Protein AF-A0A0V1M5A8-F1 (afdb_monomer_lite)

pLDDT: mean 71.48, std 22.56, range [19.28, 96.56]

Secondary structure (DSSP, 8-state):
----------------HHHHTTTTT--SS--SS----THHHHHHHHHHHHHHHHHHHHHHHHHHHHHHHHHHHHHH-S---------------HHHHHHHHHHHHHHHHHHHHHHTT-S-------SSHHHHHHHHHHHHHHHHHHHHHHHHHHHHHHHHHHHHHHHHHHHHHHHHHHHHHHHHHHHHHHHHHHHHHHHHHHHHHHHHHHHHHHHHHHHHHHHHHHHHHHHHHHHHHHHHHHHHHHHHHHHHHHHHHHHHHHHHHHHHHHHHHHHHHHHTTS------S--HHHHHHHHHHHHHHHHHHHHHHHHHHHHHHHHHHHHHHHHHHHHHHHHHHHHHHHHHHHHHHHHHHHHHHHHHHHHHHHHHHHHHHHHHHHHHHHHHHHHHHHHHHHHHHHHHHHHHHHHHHHHHHHHHHHHHHHHHHHHHHHHHHHHHHHHHHHHHHHHHHHHHHHHHHHHHHHHHTTS-----------------------------------HHHHHHHHHHHHHHHHHHHHHHHHHHHHHHHHHHHHHHHHHHHHHHHHHHHHHHHHHHHHHHHHHHHHHHHHHHHHTT----GGGGGGTHHHHGGGGGSTTSS-------------------------------------------------------------------------------------SS----PPPPPP-EEEE--SS--B-TTT--B--SSS--EEEETTT--EE-GGGGGGS-SSSSPP------S---TTT--SEEEEEEEEEE-TT-GGG-EEEEEEEEETTEEEEEEEEE-TTS-EEEEEEEEEEEEETTSSS-EEEE--GGG-TTS-HHHHTTEEEEEEEEEEEE-TT---S----S---PPEEEEEEEEE-SSHHHHHHHHHHHHHHHHHHHHHT------EEEEEEEETTT-GGGGGEEEEEE-SSSEEEEEETTEEEEEETTTTEEEEETT---EEEEEEETTTTEEEEEETTTTEEEEEEGGGTTT--PPPEEPTT-TTEEEEEEEES-SSS-S-SPEEEEEEETTEEEEEEE-SSTT-EEEEEEEE-SS---EEEEETTEEEEEETTEEEEEETTT--EEES--TT-TTTTHHHHTTPPEEEEEEEETTEEEEEESSEEEEEETTSSEEEEEEEE-SS--SEEEEETTEEEEE-SS-EEEEETTT--EEEEE--EEEEESSTTSSEEEEEETTEEEEEEEEESS-SS-SS----SHHHHS--SS--PPPP--EEE---HHHHTT--

Sequence (1274 aa):
LPFIGFTYTHNSKLSDSSSLAALLTKPADLAKNGVVSFTDMVTVEAYERRIERLENEKTELERKLKEATRLLQAQFHGSNTLERNVHDKSPLTEVDVATIAQLKDENQILRRRLMERESPSTSRKESNAAAVSEELEQKCRDLQKKHRQLLSERNQLQEQFGDALERIKESKYQLKEAIKHRDMARQEFAEISVKVGELQSEKQKLLRLNRERDDECRTLQQKLDVIKTEVIKLEKWKREHELSAQQIQEECERERRLREEYERDLMSLKAEMETASITAVVNSSDQDEHLSSSVVKKQNDLDRSIQLTEEALELERTRHARQVSMLESQLQETKAQVQLLQTNLDDLLLQHKQERSVLISEHEEALAELQAAVERERESRLEVQNQLQTENEMLKDRLDEVQMHDEEREKQLSLAQQRCKFASDLESRLLELSQWVSDEKEVRDYLQTLAAKLTEDLERLKLDAEQQHQQQQVNNVSGSVGGSTTPRSRINYGLLSSTLASGEKGWGSRRSHKLAKMEILDLQRNLQSEIRAKQEVTEELTKFRSTYFACKQQLEAAEARIGELTREVHTRDCQLEEAQRQLGVRVLPDYAKSLDQLVQFSSILNLFKDDEAVSSGGSDSMNSNKTSNNNNSSTNNSRDQQIDCSTAVEFCDSLQQQQQQYPQQQQQQQQQHLQQSSRREMMMVSPPNYENARAMSRIRARAPQHRFNISVFAQPTKCHHCTSLMVGLTRQGLVCQDCQFACHPSCLPKAQPSCPAPQEPRRPLGIDPSRGLGTTYQGLVRVPKPGGLKKGWTSQLLVVCDLKLFLFDCATDRNGKPTDIAPHASLVLDMRDEDFTVSSVREPDVIHASRKELCCIFRVSASQLHQPLAGAGAGGGGGSGGGGEPARSVLLLMAESQHEKQKWVIALNELLRFLRKRKLAQKKAFIVRELVDQTALPLVKGALCAAVVDKDRLLLGTDDGLYCVELDRETVFRLGDGRRVDQIDFIADEHLIIVMTGKERQIKLIPTAALDGRDVKWIKVDNTKGCHTFCAGSAGAGGLGGGPFYFCVAVKKTVVVFEINRTPARHKKLRELAMPGFPQFIAIFQGKLCVGYPSGFRMWNLQDNSQQALLNLEDNSLQFVSLASYDACFLVQVTDVEYLLVFHKLGFYVDQYGKRSRPLELMFPSVPTHFAYSVPYLSVFSENHVCVFNVNTGEWVQTLNLKKAKPLLKSGVLTLCTVGDKACLVLLSDILADEEVMNVPSLDAIRQSKQGQIRKRRKYTLLVLTDEDRSRKS

InterPro domains:
  IPR001180 Citron homology (CNH) domain [PF00780] (951-1209)
  IPR001180 Citron homology (CNH) domain [PS50219] (940-1215)
  IPR001180 Citron homology (CNH) domain [SM00036] (941-1230)
  IPR001849 Pleckstrin homology domain [SM00233] (775-915)
  IPR002219 Protein kinase C-like, phorbol ester/diacylglycerol-binding domain [PF00130] (706-756)
  IPR002219 Protein kinase C-like, phorbol ester/diacylglycerol-binding domain [PS00479] (706-755)
  IPR002219 Protein kinase C-like, phorbol ester/diacylglycerol-binding domain [PS50081] (705-755)
  IPR002219 Protein kinase C-like, phorbol ester/diacylglycerol-binding domain [SM00109] (706-755)
  IPR011993 PH-like domain superfamily [G3DSA:2.30.29.30] (776-913)
  IPR014930 Myotonic dystrophy protein kinase, coiled coil [PF08826] (522-580)
  IPR031597 KELK-motif containing domain [PF15796] (140-216)
  IPR046349 C1-like domain superfamily [SSF57889] (703-758)
  IPR050839 Rho-associated Serine/Threonine Kinase [PTHR22988] (1-1216)
  IPR057529 MRCK/ROCK kinase, PH domain [PF25346] (768-913)
  IPR060769 EIF3B-like, beta-propeller domain superfamily [SSF69322] (945-1203)

Foldseek 3Di:
DDDDDDDDDDDDDDDCPVPPVVPPPDDDDDPDDDDDDPVVVVVVVVVVVVVVVVVVVVVVVVVVVVVVVVVVVVVPPPDDDDDDDDDDDDDDDVVVVVVVVVVVVVVVVVVVVVVVVPDDDDDDDDDDVPVVVVVVVVVVVVVVVVVVVVVVVVVVVVVVVVVVVVVVVVVVVVVVVVVVVVVVVVVVVVVVVVVVVVVVVVVVVVVVVVVVVVVVVVVVVVVVVVVVVVVVVVVVVVVVVVVVVVVVVVVVVVVVVVVVVVVVVVVVVVVVVVVVVVVPPPDDDDDDDDCPVVCVVVVVVVVVVVVVVVVVVVVVVVVVVVVVVVVVVVVVVVVVVVVVVVVVVVVVVVVVVVVVVVVVVVVVVVVVVVVVVVVVVVVVVVVVVVVVVVVVVVVVVVVVVVVVVVVVVVVVVVVVVVVVVVVVVVVVVVVVVVVVVVVVVVVVVVVVVVVVVVVVVVVVVVVVVVVVVPPDDDDDDDDDDDDDDDDDDDDDDDDDDDDDDDDDDDPVVVVVVVVVVVVVVVVVVVVVVVVVVVVVVVVVVVVVVVVVVVVVVVVVVVVVVVVVVVVVVVVVVVVVVVVVVVVPDPDDDPPPVVVVVVVVVVPPPPPPPDDDDDDDYDDDDDDDDDDDDDDDDDDDDDDDDDDDDDDDDDDDDDDDDDDDDDDDDDDDDDDDDDDDDDDDDDDDDDDDDDDDDPDDDDDDDDADFFDKDQFFDQAFDAQQQFQATQFFPGSSWIARPQQRRTHHPVCVVVDDGGPPDDPDPRDDADADLVQLFHWNDKDKKWFADDVGPVNPTFIWIWTCGSQKIFTWGFDADPVRHGDGTGNFGQDMDHNLAPQWAKAQDDCVRHVRDDPQQSLQKIKTKGAQAPDFDQPPDDDDDDDDDDDGDGQIDITMIGDPHSVVSVVVRVVSVVVSVSCVVSPDPQLDWWHKHFQDWCQQPVQLVFFQFKDDQAQQWIWTFGCQAIKIAGSVVLAIEGQPPRFGWNYWDADNVLQWIWTQGHPQRWIWIDGVVVVVVANTDIQTDPPQGQFDDKEKDFLADDPPPDGWIWMWTFHFQKIWIWTQDPDPNRIDTDDIHGHPARFQDWYADNQKIWTWHWLFIKIARNPPRDIATLADCVAPVSVVSVVPTWGFADKDCLDPQKIWTDTQTWIAITGSNNYGPDPDIQRDSAGFPHWAADPQWIWGDHQQWIWIAGNNVSDGRDIHRFHRWDQNDNRSQWIWGARPNIITIIGTDTPPDPDDRHDRPDPVVVVVPPDDDSDDPNHRDYDPCDVVNNVVVD

Radius of gyration: 58.36 Å; chains: 1; bounding box: 152×115×241 Å

Organism: NCBI:txid268474

Structure (mmCIF, N/CA/C/O backbone):
data_AF-A0A0V1M5A8-F1
#
_entry.id   AF-A0A0V1M5A8-F1
#
loop_
_atom_site.group_PDB
_atom_site.id
_atom_site.type_symbol
_atom_site.label_atom_id
_atom_site.label_alt_id
_atom_site.label_comp_id
_atom_site.label_asym_id
_atom_site.label_entity_id
_atom_site.label_seq_id
_atom_site.pdbx_PDB_ins_code
_atom_site.Cartn_x
_atom_site.Cartn_y
_atom_site.Cartn_z
_atom_site.occupancy
_atom_site.B_iso_or_equiv
_atom_site.auth_seq_id
_atom_site.auth_comp_id
_atom_site.auth_asym_id
_atom_site.auth_atom_id
_atom_site.pdbx_PDB_model_num
ATOM 1 N N . LEU A 1 1 ? 39.075 26.118 29.963 1.00 46.56 1 LEU A N 1
ATOM 2 C CA . LEU A 1 1 ? 40.334 26.776 30.391 1.00 46.56 1 LEU A CA 1
ATOM 3 C C . LEU A 1 1 ? 41.028 25.848 31.382 1.00 46.56 1 LEU A C 1
ATOM 5 O O . LEU A 1 1 ? 40.275 25.187 32.096 1.00 46.56 1 LEU A O 1
ATOM 9 N N . PRO A 1 2 ? 42.374 25.757 31.453 1.00 44.47 2 PRO A N 1
ATOM 10 C CA . PRO A 1 2 ? 43.431 26.449 30.668 1.00 44.47 2 PRO A CA 1
ATOM 11 C C . PRO A 1 2 ? 43.508 25.958 29.192 1.00 44.47 2 PRO A C 1
ATOM 13 O O . PRO A 1 2 ? 42.493 25.470 28.699 1.00 44.47 2 PRO A O 1
ATOM 16 N N . PHE A 1 3 ? 44.633 26.013 28.455 1.00 36.00 3 PHE A N 1
ATOM 17 C CA . PHE A 1 3 ? 45.368 27.201 27.953 1.00 36.00 3 PHE A CA 1
ATOM 18 C C . PHE A 1 3 ? 46.312 26.844 26.768 1.00 36.00 3 PHE A C 1
ATOM 20 O O . PHE A 1 3 ? 46.783 25.720 26.694 1.00 36.00 3 PHE A O 1
ATOM 27 N N . ILE A 1 4 ? 46.626 27.862 25.945 1.00 42.72 4 ILE A N 1
ATOM 28 C CA . ILE A 1 4 ? 47.898 28.159 25.226 1.00 42.72 4 ILE A CA 1
ATOM 29 C C . ILE A 1 4 ? 48.495 27.137 24.225 1.00 42.72 4 ILE A C 1
ATOM 31 O O . ILE A 1 4 ? 48.767 25.987 24.541 1.00 42.72 4 ILE A O 1
ATOM 35 N N . GLY A 1 5 ? 48.832 27.646 23.027 1.00 28.55 5 GLY A N 1
ATOM 36 C CA . GLY A 1 5 ? 49.591 26.940 21.982 1.00 28.55 5 GLY A CA 1
ATOM 37 C C . GLY A 1 5 ? 49.785 27.762 20.695 1.00 28.55 5 GLY A C 1
ATOM 38 O O . GLY A 1 5 ? 49.446 27.291 19.616 1.00 28.55 5 GLY A O 1
ATOM 39 N N . PHE A 1 6 ? 50.254 29.013 20.795 1.00 50.25 6 PHE A N 1
ATOM 40 C CA . PHE A 1 6 ? 50.480 29.892 19.631 1.00 50.25 6 PHE A CA 1
ATOM 41 C C . PHE A 1 6 ? 51.714 29.489 18.806 1.00 50.25 6 PHE A C 1
ATOM 43 O O . PHE A 1 6 ? 52.768 29.207 19.368 1.00 50.25 6 PHE A O 1
ATOM 50 N N . THR A 1 7 ? 51.632 29.657 17.485 1.00 37.72 7 THR A N 1
ATOM 51 C CA . THR A 1 7 ? 52.743 30.166 16.654 1.00 37.72 7 THR A CA 1
ATOM 52 C C . THR A 1 7 ? 52.198 31.150 15.608 1.00 37.72 7 THR A C 1
ATOM 54 O O . THR A 1 7 ? 50.986 31.316 15.476 1.00 37.72 7 THR A O 1
ATOM 57 N N . TYR A 1 8 ? 53.091 31.907 14.972 1.00 38.53 8 TYR A N 1
ATOM 58 C CA . TYR A 1 8 ? 52.836 33.239 14.407 1.00 38.53 8 TYR A CA 1
ATOM 59 C C . TYR A 1 8 ? 53.317 33.346 12.950 1.00 38.53 8 TYR A C 1
ATOM 61 O O . TYR A 1 8 ? 54.156 32.545 12.549 1.00 38.53 8 TYR A O 1
ATOM 69 N N . THR A 1 9 ? 52.826 34.365 12.224 1.00 41.66 9 THR A N 1
ATOM 70 C CA . THR A 1 9 ? 53.320 35.037 10.983 1.00 41.66 9 THR A CA 1
ATOM 71 C C . THR A 1 9 ? 52.219 35.192 9.920 1.00 41.66 9 THR A C 1
ATOM 73 O O . THR A 1 9 ? 51.332 34.354 9.831 1.00 41.66 9 THR A O 1
ATOM 76 N N . HIS A 1 10 ? 52.210 36.211 9.050 1.00 28.64 10 HIS A N 1
ATOM 77 C CA . HIS A 1 10 ? 52.656 37.618 9.146 1.00 28.64 10 HIS A CA 1
ATOM 78 C C . HIS A 1 10 ? 51.947 38.395 8.004 1.00 28.64 10 HIS A C 1
ATOM 80 O O . HIS A 1 10 ? 51.653 37.798 6.974 1.00 28.64 10 HIS A O 1
ATOM 86 N N . ASN A 1 11 ? 51.698 39.705 8.137 1.00 31.25 11 ASN A N 1
ATOM 87 C CA . ASN A 1 11 ? 51.024 40.552 7.124 1.00 31.25 11 ASN A CA 1
ATOM 88 C C . ASN A 1 11 ? 49.606 40.112 6.668 1.00 31.25 11 ASN A C 1
ATOM 90 O O . ASN A 1 11 ? 49.397 39.752 5.513 1.00 31.25 11 ASN A O 1
ATOM 94 N N . SER A 1 12 ? 48.592 40.304 7.518 1.00 38.12 12 SER A N 1
ATOM 95 C CA . SER A 1 12 ? 47.211 40.546 7.057 1.00 38.12 12 SER A CA 1
ATOM 96 C C . SER A 1 12 ? 46.605 41.734 7.814 1.00 38.12 12 SER A C 1
ATOM 98 O O . SER A 1 12 ? 47.009 42.011 8.941 1.00 38.12 12 SER A O 1
ATOM 100 N N . LYS A 1 13 ? 45.687 42.475 7.178 1.00 48.31 13 LYS A N 1
ATOM 101 C CA . LYS A 1 13 ? 45.116 43.745 7.679 1.00 48.31 13 LYS A CA 1
ATOM 102 C C . LYS A 1 13 ? 43.580 43.725 7.804 1.00 48.31 13 LYS A C 1
ATOM 104 O O . LYS A 1 13 ? 42.949 44.771 7.696 1.00 48.31 13 LYS A O 1
ATOM 109 N N . LEU A 1 14 ? 42.971 42.549 7.970 1.00 39.81 14 LEU A N 1
ATOM 110 C CA . LEU A 1 14 ? 41.512 42.363 7.927 1.00 39.81 14 LEU A CA 1
ATOM 111 C C . LEU A 1 14 ? 41.007 41.442 9.054 1.00 39.81 14 LEU A C 1
ATOM 113 O O . LEU A 1 14 ? 40.571 40.323 8.796 1.00 39.81 14 LEU A O 1
ATOM 117 N N . SER A 1 15 ? 41.073 41.894 10.313 1.00 47.56 15 SER A N 1
ATOM 118 C CA . SER A 1 15 ? 40.605 41.096 11.462 1.00 47.56 15 SER A CA 1
ATOM 119 C C . SER A 1 15 ? 40.157 41.917 12.687 1.00 47.56 15 SER A C 1
ATOM 121 O O . SER A 1 15 ? 40.557 41.596 13.800 1.00 47.56 15 SER A O 1
ATOM 123 N N . ASP A 1 16 ? 39.327 42.954 12.500 1.00 42.50 16 ASP A N 1
ATOM 124 C CA . ASP A 1 16 ? 38.805 43.796 13.607 1.00 42.50 16 ASP A CA 1
ATOM 125 C C . ASP A 1 16 ? 37.297 44.143 13.525 1.00 42.50 16 ASP A C 1
ATOM 127 O O . ASP A 1 16 ? 36.755 44.830 14.394 1.00 42.50 16 ASP A O 1
ATOM 131 N N . SER A 1 17 ? 36.561 43.641 12.525 1.00 41.31 17 SER A N 1
ATOM 132 C CA . SER A 1 17 ? 35.122 43.934 12.360 1.00 41.31 17 SER A CA 1
ATOM 133 C C . SER A 1 17 ? 34.234 43.387 13.489 1.00 41.31 17 SER A C 1
ATOM 135 O O . SER A 1 17 ? 33.166 43.937 13.755 1.00 41.31 17 SER A O 1
ATOM 137 N N . SER A 1 18 ? 34.678 42.341 14.191 1.00 43.75 18 SER A N 1
ATOM 138 C CA . SER A 1 18 ? 33.974 41.742 15.334 1.00 43.75 18 SER A CA 1
ATOM 139 C C . SER A 1 18 ? 34.061 42.568 16.624 1.00 43.75 18 SER A C 1
ATOM 141 O O . SER A 1 18 ? 33.239 42.373 17.517 1.00 43.75 18 SER A O 1
ATOM 143 N N . SER A 1 19 ? 35.016 43.498 16.724 1.00 44.59 19 SER A N 1
ATOM 144 C CA . SER A 1 19 ? 35.204 44.354 17.903 1.00 44.59 19 SER A CA 1
ATOM 145 C C . SER A 1 19 ? 34.137 45.456 17.984 1.00 44.59 19 SER A C 1
ATOM 147 O O . SER A 1 19 ? 33.519 45.686 19.024 1.00 44.59 19 SER A O 1
ATOM 149 N N . LEU A 1 20 ? 33.849 46.104 16.851 1.00 39.81 20 LEU A N 1
ATOM 150 C CA . LEU A 1 20 ? 33.087 47.358 16.812 1.00 39.81 20 LEU A CA 1
ATOM 151 C C . LEU A 1 20 ? 31.566 47.158 16.993 1.00 39.81 20 LEU A C 1
ATOM 153 O O . LEU A 1 20 ? 30.892 47.986 17.605 1.00 39.81 20 LEU A O 1
ATOM 157 N N . ALA A 1 21 ? 31.022 46.017 16.553 1.00 44.19 21 ALA A N 1
ATOM 158 C CA . ALA A 1 21 ? 29.605 45.672 16.734 1.00 44.19 21 ALA A CA 1
ATOM 159 C C . ALA A 1 21 ? 29.206 45.420 18.207 1.00 44.19 21 ALA A C 1
ATOM 161 O O . ALA A 1 21 ? 28.035 45.570 18.571 1.00 44.19 21 ALA A O 1
ATOM 162 N N . ALA A 1 22 ? 30.168 45.062 19.066 1.00 45.97 22 ALA A N 1
ATOM 163 C CA . ALA A 1 22 ? 29.926 44.767 20.478 1.00 45.97 22 ALA A CA 1
ATOM 164 C C . ALA A 1 22 ? 29.677 46.024 21.338 1.00 45.97 22 ALA A C 1
ATOM 166 O O . ALA A 1 22 ? 29.067 45.919 22.401 1.00 45.97 22 ALA A O 1
ATOM 167 N N . LEU A 1 23 ? 30.121 47.203 20.882 1.00 43.41 23 LEU A N 1
ATOM 168 C CA . LEU A 1 23 ? 29.975 48.474 21.605 1.00 43.41 23 LEU A CA 1
ATOM 169 C C . LEU A 1 23 ? 28.666 49.215 21.286 1.00 43.41 23 LEU A C 1
ATOM 171 O O . LEU A 1 23 ? 28.136 49.916 22.142 1.00 43.41 23 LEU A O 1
ATOM 175 N N . LEU A 1 24 ? 28.112 49.044 20.081 1.00 47.56 24 LEU A N 1
ATOM 176 C CA . LEU A 1 24 ? 26.948 49.814 19.610 1.00 47.56 24 LEU A CA 1
ATOM 177 C C . LEU A 1 24 ? 25.581 49.251 20.046 1.00 47.56 24 LEU A C 1
ATOM 179 O O . LEU A 1 24 ? 24.554 49.878 19.801 1.00 47.56 24 LEU A O 1
ATOM 183 N N . THR A 1 25 ? 25.535 48.076 20.681 1.00 43.53 25 THR A N 1
ATOM 184 C CA . THR A 1 25 ? 24.291 47.307 20.897 1.00 43.53 25 THR A CA 1
ATOM 185 C C . THR A 1 25 ? 23.780 47.280 22.348 1.00 43.53 25 THR A C 1
ATOM 187 O O . THR A 1 25 ? 22.934 46.450 22.679 1.00 43.53 25 THR A O 1
ATOM 190 N N . LYS A 1 26 ? 24.242 48.192 23.225 1.00 42.25 26 LYS A N 1
ATOM 191 C CA . LYS A 1 26 ? 23.765 48.299 24.625 1.00 42.25 26 LYS A CA 1
ATOM 192 C C . LYS A 1 26 ? 23.599 49.733 25.168 1.00 42.25 26 LYS A C 1
ATOM 194 O O . LYS A 1 26 ? 24.454 50.210 25.914 1.00 42.25 26 LYS A O 1
ATOM 199 N N . PRO A 1 27 ? 22.462 50.398 24.910 1.00 40.81 27 PRO A N 1
ATOM 200 C CA . PRO A 1 27 ? 21.934 51.430 25.798 1.00 40.81 27 PRO A CA 1
ATOM 201 C C . PRO A 1 27 ? 21.128 50.812 26.963 1.00 40.81 27 PRO A C 1
ATOM 203 O O . PRO A 1 27 ? 20.557 49.735 26.822 1.00 40.81 27 PRO A O 1
ATOM 206 N N . ALA A 1 28 ? 21.043 51.536 28.086 1.00 41.81 28 ALA A N 1
ATOM 207 C CA . ALA A 1 28 ? 20.118 51.298 29.208 1.00 41.81 28 ALA A CA 1
ATOM 208 C C . ALA A 1 28 ? 20.173 49.922 29.924 1.00 41.81 28 ALA A C 1
ATOM 210 O O . ALA A 1 28 ? 19.206 49.170 29.903 1.00 41.81 28 ALA A O 1
ATOM 211 N N . ASP A 1 29 ? 21.279 49.639 30.629 1.00 41.22 29 ASP A N 1
ATOM 212 C CA . ASP A 1 29 ? 21.231 49.389 32.091 1.00 41.22 29 ASP A CA 1
ATOM 213 C C . ASP A 1 29 ? 22.636 49.155 32.682 1.00 41.22 29 ASP A C 1
ATOM 215 O O . ASP A 1 29 ? 23.122 48.027 32.722 1.00 41.22 29 ASP A O 1
ATOM 219 N N . LEU A 1 30 ? 23.300 50.236 33.131 1.00 37.06 30 LEU A N 1
ATOM 220 C CA . LEU A 1 30 ? 24.394 50.231 34.134 1.00 37.06 30 LEU A CA 1
ATOM 221 C C . LEU A 1 30 ? 24.864 51.659 34.505 1.00 37.06 30 LEU A C 1
ATOM 223 O O . LEU A 1 30 ? 26.052 51.959 34.593 1.00 37.06 30 LEU A O 1
ATOM 227 N N . ALA A 1 31 ? 23.926 52.578 34.758 1.00 41.22 31 ALA A N 1
ATOM 228 C CA . ALA A 1 31 ? 24.237 53.944 35.200 1.00 41.22 31 ALA A CA 1
ATOM 229 C C . ALA A 1 31 ? 24.607 54.014 36.704 1.00 41.22 31 ALA A C 1
ATOM 231 O O . ALA A 1 31 ? 23.937 54.689 37.487 1.00 41.22 31 ALA A O 1
ATOM 232 N N . LYS A 1 32 ? 25.650 53.277 37.116 1.00 44.59 32 LYS A N 1
ATOM 233 C CA . LYS A 1 32 ? 26.328 53.333 38.430 1.00 44.59 32 LYS A CA 1
ATOM 234 C C . LYS A 1 32 ? 27.679 52.610 38.346 1.00 44.59 32 LYS A C 1
ATOM 236 O O . LYS A 1 32 ? 27.776 51.585 37.685 1.00 44.59 32 LYS A O 1
ATOM 241 N N . ASN A 1 33 ? 28.680 53.127 39.065 1.00 36.25 33 ASN A N 1
ATOM 242 C CA . ASN A 1 33 ? 30.082 52.670 39.086 1.00 36.25 33 ASN A CA 1
ATOM 243 C C . ASN A 1 33 ? 30.812 52.836 37.737 1.00 36.25 33 ASN A C 1
ATOM 245 O O . ASN A 1 33 ? 31.055 51.872 37.018 1.00 36.25 33 ASN A O 1
ATOM 249 N N . GLY A 1 34 ? 31.185 54.074 37.404 1.00 51.12 34 GLY A N 1
ATOM 250 C CA . GLY A 1 34 ? 31.940 54.372 36.186 1.00 51.12 34 GLY A CA 1
ATOM 251 C C . GLY A 1 34 ? 33.453 54.179 36.334 1.00 51.12 34 GLY A C 1
ATOM 252 O O . GLY A 1 34 ? 34.075 54.819 37.177 1.00 51.12 34 GLY A O 1
ATOM 253 N N . VAL A 1 35 ? 34.036 53.379 35.439 1.00 47.16 35 VAL A N 1
ATOM 254 C CA . VAL A 1 35 ? 35.402 53.543 34.914 1.00 47.16 35 VAL A CA 1
ATOM 255 C C . VAL A 1 35 ? 35.330 53.225 33.419 1.00 47.16 35 VAL A C 1
ATOM 257 O O . VAL A 1 35 ? 34.898 52.137 33.051 1.00 47.16 35 VAL A O 1
ATOM 260 N N . VAL A 1 36 ? 35.738 54.162 32.563 1.00 39.50 36 VAL A N 1
ATOM 261 C CA . VAL A 1 36 ? 35.893 53.962 31.110 1.00 39.50 36 VAL A CA 1
ATOM 262 C C . VAL A 1 36 ? 37.325 54.348 30.753 1.00 39.50 36 VAL A C 1
ATOM 264 O O . VAL A 1 36 ? 37.847 55.323 31.297 1.00 39.50 36 VAL A O 1
ATOM 267 N N . SER A 1 37 ? 37.990 53.561 29.904 1.00 47.47 37 SER A N 1
ATOM 268 C CA . SER A 1 37 ? 39.410 53.764 29.611 1.00 47.47 37 SER A CA 1
ATOM 269 C C . SER A 1 37 ? 39.627 54.876 28.588 1.00 47.47 37 SER A C 1
ATOM 271 O O . SER A 1 37 ? 38.940 54.962 27.572 1.00 47.47 37 SER A O 1
ATOM 273 N N . PHE A 1 38 ? 40.659 55.690 28.811 1.00 43.03 38 PHE A N 1
ATOM 274 C CA . PHE A 1 38 ? 41.049 56.785 27.918 1.00 43.03 38 PHE A CA 1
ATOM 275 C C . PHE A 1 38 ? 41.456 56.304 26.505 1.00 43.03 38 PHE A C 1
ATOM 277 O O . PHE A 1 38 ? 41.422 57.078 25.551 1.00 43.03 38 PHE A O 1
ATOM 284 N N . THR A 1 39 ? 41.803 55.019 26.350 1.00 49.53 39 THR A N 1
ATOM 285 C CA . THR A 1 39 ? 42.117 54.380 25.057 1.00 49.53 39 THR A CA 1
ATOM 286 C C . THR A 1 39 ? 40.954 54.362 24.071 1.00 49.53 39 THR A C 1
ATOM 288 O O . THR A 1 39 ? 41.191 54.450 22.867 1.00 49.53 39 THR A O 1
ATOM 291 N N . ASP A 1 40 ? 39.715 54.256 24.551 1.00 50.53 40 ASP A N 1
ATOM 292 C CA . ASP A 1 40 ? 38.566 53.953 23.687 1.00 50.53 40 ASP A CA 1
ATOM 293 C C . ASP A 1 40 ? 38.077 55.195 22.920 1.00 50.53 40 ASP A C 1
ATOM 295 O O . ASP A 1 40 ? 37.440 55.086 21.877 1.00 50.53 40 ASP A O 1
ATOM 299 N N . MET A 1 41 ? 38.428 56.392 23.400 1.00 50.97 41 MET A N 1
ATOM 300 C CA . MET A 1 41 ? 38.049 57.667 22.783 1.00 50.97 41 MET A CA 1
ATOM 301 C C . MET A 1 41 ? 38.954 58.039 21.593 1.00 50.97 41 MET A C 1
ATOM 303 O O . MET A 1 41 ? 38.490 58.612 20.611 1.00 50.97 41 MET A O 1
ATOM 307 N N . VAL A 1 42 ? 40.239 57.663 21.646 1.00 54.56 42 VAL A N 1
ATOM 308 C CA . VAL A 1 42 ? 41.244 57.988 20.612 1.00 54.56 42 VAL A CA 1
ATOM 309 C C . VAL A 1 42 ? 41.024 57.189 19.320 1.00 54.56 42 VAL A C 1
ATOM 311 O O . VAL A 1 42 ? 41.369 57.649 18.232 1.00 54.56 42 VAL A O 1
ATOM 314 N N . THR A 1 43 ? 40.440 55.992 19.410 1.00 56.94 43 THR A N 1
ATOM 315 C CA . THR A 1 43 ? 40.167 55.144 18.238 1.00 56.94 43 THR A CA 1
ATOM 316 C C . THR A 1 43 ? 38.952 55.633 17.449 1.00 56.94 43 THR A C 1
ATOM 318 O O . THR A 1 43 ? 39.022 55.696 16.222 1.00 56.94 43 THR A O 1
ATOM 321 N N . VAL A 1 44 ? 37.875 56.050 18.125 1.00 58.25 44 VAL A N 1
ATOM 322 C CA . VAL A 1 44 ? 36.675 56.633 17.491 1.00 58.25 44 VAL A CA 1
ATOM 323 C C . VAL A 1 44 ? 37.037 57.898 16.706 1.00 58.25 44 VAL A C 1
ATOM 325 O O . VAL A 1 44 ? 36.767 57.976 15.508 1.00 58.25 44 VAL A O 1
ATOM 328 N N . GLU A 1 45 ? 37.773 58.818 17.332 1.00 58.91 45 GLU A N 1
ATOM 329 C CA . GLU A 1 45 ? 38.208 60.089 16.732 1.00 58.91 45 GLU A CA 1
ATOM 330 C C . GLU A 1 45 ? 39.162 59.901 15.521 1.00 58.91 45 GLU A C 1
ATOM 332 O O . GLU A 1 45 ? 39.355 60.801 14.696 1.00 58.91 45 GLU A O 1
ATOM 337 N N . ALA A 1 46 ? 39.779 58.719 15.383 1.00 59.69 46 ALA A N 1
ATOM 338 C CA . ALA A 1 46 ? 40.575 58.337 14.215 1.00 59.69 46 ALA A CA 1
ATOM 339 C C . ALA A 1 46 ? 39.718 57.770 13.065 1.00 59.69 46 ALA A C 1
ATOM 341 O O . ALA A 1 46 ? 40.060 57.968 11.893 1.00 59.69 46 ALA A O 1
ATOM 342 N N . TYR A 1 47 ? 38.601 57.101 13.378 1.00 49.44 47 TYR A N 1
ATOM 343 C CA . TYR A 1 47 ? 37.628 56.629 12.388 1.00 49.44 47 TYR A CA 1
ATOM 344 C C . TYR A 1 47 ? 36.747 57.763 11.852 1.00 49.44 47 TYR A C 1
ATOM 346 O O . TYR A 1 47 ? 36.522 57.817 10.644 1.00 49.44 47 TYR A O 1
ATOM 354 N N . GLU A 1 48 ? 36.336 58.720 12.685 1.00 67.06 48 GLU A N 1
ATOM 355 C CA . GLU A 1 48 ? 35.596 59.915 12.246 1.00 67.06 48 GLU A CA 1
ATOM 356 C C . GLU A 1 48 ? 36.414 60.716 11.220 1.00 67.06 48 GLU A C 1
ATOM 358 O O . GLU A 1 48 ? 35.983 60.892 10.079 1.00 67.06 48 GLU A O 1
ATOM 363 N N . ARG A 1 49 ? 37.683 61.023 11.532 1.00 66.31 49 ARG A N 1
ATOM 364 C CA . ARG A 1 49 ? 38.651 61.625 10.588 1.00 66.31 49 ARG A CA 1
ATOM 365 C C . ARG A 1 49 ? 39.012 60.737 9.387 1.00 66.31 49 ARG A C 1
ATOM 367 O O . ARG A 1 49 ? 39.824 61.135 8.544 1.00 66.31 49 ARG A O 1
ATOM 374 N N . ARG A 1 50 ? 38.505 59.504 9.291 1.00 67.31 50 ARG A N 1
ATOM 375 C CA . ARG A 1 50 ? 38.625 58.643 8.100 1.00 67.31 50 ARG A CA 1
ATOM 376 C C . ARG A 1 50 ? 37.343 58.675 7.268 1.00 67.31 50 ARG A C 1
ATOM 378 O O . ARG A 1 50 ? 37.458 58.749 6.048 1.00 67.31 50 ARG A O 1
ATOM 385 N N . ILE A 1 51 ? 36.176 58.685 7.911 1.00 69.12 51 ILE A N 1
ATOM 386 C CA . ILE A 1 51 ? 34.861 58.864 7.280 1.00 69.12 51 ILE A CA 1
ATOM 387 C C . ILE A 1 51 ? 34.785 60.242 6.616 1.00 69.12 51 ILE A C 1
ATOM 389 O O . ILE A 1 51 ? 34.568 60.315 5.413 1.00 69.12 51 ILE A O 1
ATOM 393 N N . GLU A 1 52 ? 35.120 61.309 7.341 1.00 68.25 52 GLU A N 1
ATOM 394 C CA . GLU A 1 52 ? 35.091 62.692 6.843 1.00 68.25 52 GLU A CA 1
ATOM 395 C C . GLU A 1 52 ? 35.978 62.886 5.593 1.00 68.25 52 GLU A C 1
ATOM 397 O O . GLU A 1 52 ? 35.621 63.602 4.657 1.00 68.25 52 GLU A O 1
ATOM 402 N N . ARG A 1 53 ? 37.116 62.180 5.499 1.00 72.94 53 ARG A N 1
ATOM 403 C CA . ARG A 1 53 ? 37.945 62.164 4.276 1.00 72.94 53 ARG A CA 1
ATOM 404 C C . ARG A 1 53 ? 37.293 61.407 3.121 1.00 72.94 53 ARG A C 1
ATOM 406 O O . ARG A 1 53 ? 37.361 61.884 1.995 1.00 72.94 53 ARG A O 1
ATOM 413 N N . LEU A 1 54 ? 36.648 60.272 3.385 1.00 64.44 54 LEU A N 1
ATOM 414 C CA . LEU A 1 54 ? 35.919 59.506 2.368 1.00 64.44 54 LEU A CA 1
ATOM 415 C C . LEU A 1 54 ? 34.666 60.253 1.876 1.00 64.44 54 LEU A C 1
ATOM 417 O O . LEU A 1 54 ? 34.293 60.118 0.715 1.00 64.44 54 LEU A O 1
ATOM 421 N N . GLU A 1 55 ? 34.044 61.084 2.712 1.00 73.81 55 GLU A N 1
ATOM 422 C CA . GLU A 1 55 ? 32.925 61.955 2.330 1.00 73.81 55 GLU A CA 1
ATOM 423 C C . GLU A 1 55 ? 33.386 63.169 1.505 1.00 73.81 55 GLU A C 1
ATOM 425 O O . GLU A 1 55 ? 32.728 63.540 0.528 1.00 73.81 55 GLU A O 1
ATOM 430 N N . ASN A 1 56 ? 34.565 63.725 1.801 1.00 77.06 56 ASN A N 1
ATOM 431 C CA . ASN A 1 56 ? 35.217 64.716 0.939 1.00 77.06 56 ASN A CA 1
ATOM 432 C C . ASN A 1 56 ? 35.656 64.108 -0.414 1.00 77.06 56 ASN A C 1
ATOM 434 O O . ASN A 1 56 ? 35.414 64.700 -1.464 1.00 77.06 56 ASN A O 1
ATOM 438 N N . GLU A 1 57 ? 36.217 62.893 -0.433 1.00 77.81 57 GLU A N 1
ATOM 439 C CA . GLU A 1 57 ? 36.521 62.167 -1.679 1.00 77.81 57 GLU A CA 1
ATOM 440 C C . GLU A 1 57 ? 35.243 61.843 -2.476 1.00 77.81 57 GLU A C 1
ATOM 442 O O . GLU A 1 57 ? 35.208 62.036 -3.692 1.00 77.81 57 GLU A O 1
ATOM 447 N N . LYS A 1 58 ? 34.160 61.430 -1.804 1.00 75.06 58 LYS A N 1
ATOM 448 C CA . LYS A 1 58 ? 32.845 61.182 -2.416 1.00 75.06 58 LYS A CA 1
ATOM 449 C C . LYS A 1 58 ? 32.254 62.444 -3.042 1.00 75.06 58 LYS A C 1
ATOM 451 O O . LYS A 1 58 ? 31.801 62.389 -4.181 1.00 75.06 58 LYS A O 1
ATOM 456 N N . THR A 1 59 ? 32.254 63.575 -2.339 1.00 76.19 59 THR A N 1
ATOM 457 C CA . THR A 1 59 ? 31.694 64.834 -2.864 1.00 76.19 59 THR A CA 1
ATOM 458 C C . THR A 1 59 ? 32.523 65.398 -4.021 1.00 76.19 59 THR A C 1
ATOM 460 O O . THR A 1 59 ? 31.948 65.872 -5.002 1.00 76.19 59 THR A O 1
ATOM 463 N N . GLU A 1 60 ? 33.850 65.256 -3.993 1.00 77.31 60 GLU A N 1
ATOM 464 C CA . GLU A 1 60 ? 34.732 65.595 -5.118 1.00 77.31 60 GLU A CA 1
ATOM 465 C C . GLU A 1 60 ? 34.534 64.657 -6.329 1.00 77.31 60 GLU A C 1
ATOM 467 O O . GLU A 1 60 ? 34.558 65.107 -7.479 1.00 77.31 60 GLU A O 1
ATOM 472 N N . LEU A 1 61 ? 34.268 63.365 -6.103 1.00 68.31 61 LEU A N 1
ATOM 473 C CA . LEU A 1 61 ? 33.887 62.420 -7.160 1.00 68.31 61 LEU A CA 1
ATOM 474 C C . LEU A 1 61 ? 32.488 62.709 -7.722 1.00 68.31 61 LEU A C 1
ATOM 476 O O . LEU A 1 61 ? 32.308 62.664 -8.937 1.00 68.31 61 LEU A O 1
ATOM 480 N N . GLU A 1 62 ? 31.512 63.077 -6.891 1.00 71.12 62 GLU A N 1
ATOM 481 C CA . GLU A 1 62 ? 30.194 63.532 -7.349 1.00 71.12 62 GLU A CA 1
ATOM 482 C C . GLU A 1 62 ? 30.278 64.845 -8.139 1.00 71.12 62 GLU A C 1
ATOM 484 O O . GLU A 1 62 ? 29.534 65.022 -9.105 1.00 71.12 62 GLU A O 1
ATOM 489 N N . ARG A 1 63 ? 31.189 65.759 -7.773 1.00 82.19 63 ARG A N 1
ATOM 490 C CA . ARG A 1 63 ? 31.466 66.992 -8.527 1.00 82.19 63 ARG A CA 1
ATOM 491 C C . ARG A 1 63 ? 32.030 66.667 -9.912 1.00 82.19 63 ARG A C 1
ATOM 493 O O . ARG A 1 63 ? 31.479 67.129 -10.909 1.00 82.19 63 ARG A O 1
ATOM 500 N N . LYS A 1 64 ? 33.046 65.801 -9.984 1.00 80.44 64 LYS A N 1
ATOM 501 C CA . LYS A 1 64 ? 33.631 65.303 -11.244 1.00 80.44 64 LYS A CA 1
ATOM 502 C C . LYS A 1 64 ? 32.621 64.534 -12.101 1.00 80.44 64 LYS A C 1
ATOM 504 O O . LYS A 1 64 ? 32.594 64.710 -13.316 1.00 80.44 64 LYS A O 1
ATOM 509 N N . LEU A 1 65 ? 31.748 63.734 -11.484 1.00 71.88 65 LEU A N 1
ATOM 510 C CA . LEU A 1 65 ? 30.660 63.038 -12.174 1.00 71.88 65 LEU A CA 1
ATOM 511 C C . LEU A 1 65 ? 29.647 64.033 -12.757 1.00 71.88 65 LEU A C 1
ATOM 513 O O . LEU A 1 65 ? 29.266 63.895 -13.914 1.00 71.88 65 LEU A O 1
ATOM 517 N N . LYS A 1 66 ? 29.268 65.077 -12.006 1.00 70.94 66 LYS A N 1
ATOM 518 C CA . LYS A 1 66 ? 28.394 66.160 -12.490 1.00 70.94 66 LYS A CA 1
ATOM 519 C C . LYS A 1 66 ? 29.042 66.956 -13.631 1.00 70.94 66 LYS A C 1
ATOM 521 O O . LYS A 1 66 ? 28.348 67.281 -14.589 1.00 70.94 66 LYS A O 1
ATOM 526 N N . GLU A 1 67 ? 30.350 67.217 -13.593 1.00 72.62 67 GLU A N 1
ATOM 527 C CA . GLU A 1 67 ? 31.083 67.846 -14.708 1.00 72.62 67 GLU A CA 1
ATOM 528 C C . GLU A 1 67 ? 31.113 66.951 -15.960 1.00 72.62 67 GLU A C 1
ATOM 530 O O . GLU A 1 67 ? 30.768 67.413 -17.048 1.00 72.62 67 GLU A O 1
ATOM 535 N N . ALA A 1 68 ? 31.418 65.658 -15.812 1.00 66.38 68 ALA A N 1
ATOM 536 C CA . ALA A 1 68 ? 31.391 64.693 -16.914 1.00 66.38 68 ALA A CA 1
ATOM 537 C C . ALA A 1 68 ? 29.979 64.509 -17.507 1.00 66.38 68 ALA A C 1
ATOM 539 O O . ALA A 1 68 ? 29.810 64.473 -18.726 1.00 66.38 68 ALA A O 1
ATOM 540 N N . THR A 1 69 ? 28.940 64.455 -16.667 1.00 69.25 69 THR A N 1
ATOM 541 C CA . THR A 1 69 ? 27.541 64.405 -17.115 1.00 69.25 69 THR A CA 1
ATOM 542 C C . THR A 1 69 ? 27.120 65.701 -17.805 1.00 69.25 69 THR A C 1
ATOM 544 O O . THR A 1 69 ? 26.422 65.631 -18.812 1.00 69.25 69 THR A O 1
ATOM 547 N N . ARG A 1 70 ? 27.582 66.872 -17.348 1.00 61.53 70 ARG A N 1
ATOM 548 C CA . ARG A 1 70 ? 27.302 68.162 -17.999 1.00 61.53 70 ARG A CA 1
ATOM 549 C C . ARG A 1 70 ? 27.966 68.269 -19.377 1.00 61.53 70 ARG A C 1
ATOM 551 O O . ARG A 1 70 ? 27.336 68.777 -20.300 1.00 61.53 70 ARG A O 1
ATOM 558 N N . LEU A 1 71 ? 29.183 67.741 -19.537 1.00 58.44 71 LEU A N 1
ATOM 559 C CA . LEU A 1 71 ? 29.854 67.615 -20.839 1.00 58.44 71 LEU A CA 1
ATOM 560 C C . LEU A 1 71 ? 29.094 66.674 -21.790 1.00 58.44 71 LEU A C 1
ATOM 562 O O . LEU A 1 71 ? 28.883 67.022 -22.949 1.00 58.44 71 LEU A O 1
ATOM 566 N N . LEU A 1 72 ? 28.609 65.528 -21.299 1.00 51.69 72 LEU A N 1
ATOM 567 C CA . LEU A 1 72 ? 27.799 64.597 -22.100 1.00 51.69 72 LEU A CA 1
ATOM 568 C C . LEU A 1 72 ? 26.411 65.163 -22.453 1.00 51.69 72 LEU A C 1
ATOM 570 O O . LEU A 1 72 ? 25.940 64.980 -23.572 1.00 51.69 72 LEU A O 1
ATOM 574 N N . GLN A 1 73 ? 25.756 65.888 -21.541 1.00 50.75 73 GLN A N 1
ATOM 575 C CA . GLN A 1 73 ? 24.469 66.537 -21.817 1.00 50.75 73 GLN A CA 1
ATOM 576 C C . GLN A 1 73 ? 24.603 67.660 -22.853 1.00 50.75 73 GLN A C 1
ATOM 578 O O . GLN A 1 73 ? 23.731 67.786 -23.714 1.00 50.75 73 GLN A O 1
ATOM 583 N N . ALA A 1 74 ? 25.715 68.405 -22.835 1.00 48.66 74 ALA A N 1
ATOM 584 C CA . ALA A 1 74 ? 26.029 69.417 -23.845 1.00 48.66 74 ALA A CA 1
ATOM 585 C C . ALA A 1 74 ? 26.218 68.841 -25.265 1.00 48.66 74 ALA A C 1
ATOM 587 O O . ALA A 1 74 ? 26.053 69.580 -26.231 1.00 48.66 74 ALA A O 1
ATOM 588 N N . GLN A 1 75 ? 26.509 67.541 -25.413 1.00 50.19 75 GLN A N 1
ATOM 589 C CA . GLN A 1 75 ? 26.575 66.872 -26.721 1.00 50.19 75 GLN A CA 1
ATOM 590 C C . GLN A 1 75 ? 25.232 66.325 -27.234 1.00 50.19 75 GLN A C 1
ATOM 592 O O . GLN A 1 75 ? 25.140 66.001 -28.413 1.00 50.19 75 GLN A O 1
ATOM 597 N N . PHE A 1 76 ? 24.200 66.195 -26.387 1.00 49.09 76 PHE A N 1
ATOM 598 C CA . PHE A 1 76 ? 23.018 65.372 -26.705 1.00 49.09 76 PHE A CA 1
ATOM 599 C C . PHE A 1 76 ? 21.644 66.050 -26.575 1.00 49.09 76 PHE A C 1
ATOM 601 O O . PHE A 1 76 ? 20.636 65.387 -26.795 1.00 49.09 76 PHE A O 1
ATOM 608 N N . HIS A 1 77 ? 21.565 67.345 -26.248 1.00 40.66 77 HIS A N 1
ATOM 609 C CA . HIS A 1 77 ? 20.287 68.083 -26.172 1.00 40.66 77 HIS A CA 1
ATOM 610 C C . HIS A 1 77 ? 20.169 69.216 -27.207 1.00 40.66 77 HIS A C 1
ATOM 612 O O . HIS A 1 77 ? 19.640 70.292 -26.935 1.00 40.66 77 HIS A O 1
ATOM 618 N N . GLY A 1 78 ? 20.626 68.940 -28.430 1.00 34.19 78 GLY A N 1
ATOM 619 C CA . GLY A 1 78 ? 20.243 69.695 -29.621 1.00 34.19 78 GLY A CA 1
ATOM 620 C C . GLY A 1 78 ? 18.944 69.151 -30.222 1.00 34.19 78 GLY A C 1
ATOM 621 O O . GLY A 1 78 ? 18.999 68.238 -31.033 1.00 34.19 78 GLY A O 1
ATOM 622 N N . SER A 1 79 ? 17.809 69.762 -29.858 1.00 30.36 79 SER A N 1
ATOM 623 C CA . SER A 1 79 ? 16.451 69.516 -30.384 1.00 30.36 79 SER A CA 1
ATOM 624 C C . SER A 1 79 ? 15.811 68.144 -30.106 1.00 30.36 79 SER A C 1
ATOM 626 O O . SER A 1 79 ? 16.248 67.119 -30.619 1.00 30.36 79 SER A O 1
ATOM 628 N N . ASN A 1 80 ? 14.679 68.149 -29.390 1.00 27.83 80 ASN A N 1
ATOM 629 C CA . ASN A 1 80 ? 13.612 67.169 -29.616 1.00 27.83 80 ASN A CA 1
ATOM 630 C C . ASN A 1 80 ? 12.248 67.710 -29.134 1.00 27.83 80 ASN A C 1
ATOM 632 O O . ASN A 1 80 ? 11.820 67.448 -28.010 1.00 27.83 80 ASN A O 1
ATOM 636 N N . THR A 1 81 ? 11.570 68.495 -29.976 1.00 30.53 81 THR A N 1
ATOM 637 C CA . THR A 1 81 ? 10.178 68.923 -29.747 1.00 30.53 81 THR A CA 1
ATOM 638 C C . THR A 1 81 ? 9.341 68.813 -31.016 1.00 30.53 81 THR A C 1
ATOM 640 O O . THR A 1 81 ? 9.560 69.566 -31.961 1.00 30.53 81 THR A O 1
ATOM 643 N N . LEU A 1 82 ? 8.302 67.978 -30.921 1.00 31.81 82 LEU A N 1
ATOM 644 C CA . LEU A 1 82 ? 7.119 67.900 -31.785 1.00 31.81 82 LEU A CA 1
ATOM 645 C C . LEU A 1 82 ? 7.273 67.326 -33.202 1.00 31.81 82 LEU A C 1
ATOM 647 O O . LEU A 1 82 ? 8.330 67.278 -33.822 1.00 31.81 82 LEU A O 1
ATOM 651 N N . GLU A 1 83 ? 6.136 66.802 -33.646 1.00 34.72 83 GLU A N 1
ATOM 652 C CA . GLU A 1 83 ? 5.941 65.977 -34.829 1.00 34.72 83 GLU A CA 1
ATOM 653 C C . GLU A 1 83 ? 5.677 66.814 -36.098 1.00 34.72 83 GLU A C 1
ATOM 655 O O . GLU A 1 83 ? 5.387 68.008 -36.037 1.00 34.72 83 GLU A O 1
ATOM 660 N N . ARG A 1 84 ? 5.561 66.095 -37.227 1.00 30.81 84 ARG A N 1
ATOM 661 C CA . ARG A 1 84 ? 4.613 66.385 -38.324 1.00 30.81 84 ARG A CA 1
ATOM 662 C C . ARG A 1 84 ? 5.021 67.409 -39.403 1.00 30.81 84 ARG A C 1
ATOM 664 O O . ARG A 1 84 ? 4.443 68.484 -39.528 1.00 30.81 84 ARG A O 1
ATOM 671 N N . ASN A 1 85 ? 5.774 66.858 -40.360 1.00 34.59 85 ASN A N 1
ATOM 672 C CA . ASN A 1 85 ? 5.704 67.098 -41.815 1.00 34.59 85 ASN A CA 1
ATOM 673 C C . ASN A 1 85 ? 6.419 68.319 -42.442 1.00 34.59 85 ASN A C 1
ATOM 675 O O . ASN A 1 85 ? 6.533 69.391 -41.868 1.00 34.59 85 ASN A O 1
ATOM 679 N N . VAL A 1 86 ? 6.700 68.126 -43.744 1.00 32.22 86 VAL A N 1
ATOM 680 C CA . VAL A 1 86 ? 6.955 69.114 -44.819 1.00 32.22 86 VAL A CA 1
ATOM 681 C C . VAL A 1 86 ? 8.409 69.603 -45.025 1.00 32.22 86 VAL A C 1
ATOM 683 O O . VAL A 1 86 ? 8.881 70.506 -44.356 1.00 32.22 86 VAL A O 1
ATOM 686 N N . HIS A 1 87 ? 9.006 69.089 -46.115 1.00 30.75 87 HIS A N 1
ATOM 687 C CA . HIS A 1 87 ? 10.031 69.696 -46.996 1.00 30.75 87 HIS A CA 1
ATOM 688 C C . HIS A 1 87 ? 11.515 69.833 -46.560 1.00 30.75 87 HIS A C 1
ATOM 690 O O . HIS A 1 87 ? 11.874 70.576 -45.663 1.00 30.75 87 HIS A O 1
ATOM 696 N N . ASP A 1 88 ? 12.364 69.203 -47.389 1.00 31.36 88 ASP A N 1
ATOM 697 C CA . ASP A 1 88 ? 13.396 69.843 -48.235 1.00 31.36 88 ASP A CA 1
ATOM 698 C C . ASP A 1 88 ? 14.669 70.493 -47.621 1.00 31.36 88 ASP A C 1
ATOM 700 O O . ASP A 1 88 ? 14.637 71.585 -47.069 1.00 31.36 88 ASP A O 1
ATOM 704 N N . LYS A 1 89 ? 15.820 69.874 -47.960 1.00 34.00 89 LYS A N 1
ATOM 705 C CA . LYS A 1 89 ? 17.216 70.390 -47.992 1.00 34.00 89 LYS A CA 1
ATOM 706 C C . LYS A 1 89 ? 17.961 70.699 -46.673 1.00 34.00 89 LYS A C 1
ATOM 708 O O . LYS A 1 89 ? 17.412 71.085 -45.652 1.00 34.00 89 LYS A O 1
ATOM 713 N N . SER A 1 90 ? 19.281 70.490 -46.748 1.00 41.50 90 SER A N 1
ATOM 714 C CA . SER A 1 90 ? 20.292 70.676 -45.691 1.00 41.50 90 SER A CA 1
ATOM 715 C C . SER A 1 90 ? 20.676 72.154 -45.478 1.00 41.50 90 SER A C 1
ATOM 717 O O . SER A 1 90 ? 20.387 72.990 -46.337 1.00 41.50 90 SER A O 1
ATOM 719 N N . PRO A 1 91 ? 21.435 72.474 -44.409 1.00 46.81 91 PRO A N 1
ATOM 720 C CA . PRO A 1 91 ? 22.892 72.577 -44.610 1.00 46.81 91 PRO A CA 1
ATOM 721 C C . PRO A 1 91 ? 23.761 71.985 -43.477 1.00 46.81 91 PRO A C 1
ATOM 723 O O . PRO A 1 91 ? 23.274 71.599 -42.419 1.00 46.81 91 PRO A O 1
ATOM 726 N N . LEU A 1 92 ? 25.072 71.915 -43.733 1.00 41.91 92 LEU A N 1
ATOM 727 C CA . LEU A 1 92 ? 26.128 71.564 -42.770 1.00 41.91 92 LEU A CA 1
ATOM 728 C C . LEU A 1 92 ? 26.578 72.800 -41.967 1.00 41.91 92 LEU A C 1
ATOM 730 O O . LEU A 1 92 ? 26.455 73.927 -42.445 1.00 41.91 92 LEU A O 1
ATOM 734 N N . THR A 1 93 ? 27.145 72.586 -40.779 1.00 47.00 93 THR A N 1
ATOM 735 C CA . THR A 1 93 ? 27.689 73.641 -39.908 1.00 47.00 93 THR A CA 1
ATOM 736 C C . THR A 1 93 ? 28.999 74.247 -40.428 1.00 47.00 93 THR A C 1
ATOM 738 O O . THR A 1 93 ? 29.850 73.560 -40.988 1.00 47.00 93 THR A O 1
ATOM 741 N N . GLU A 1 94 ? 29.180 75.554 -40.218 1.00 53.59 94 GLU A N 1
ATOM 742 C CA . GLU A 1 94 ? 30.193 76.375 -40.908 1.00 53.59 94 GLU A CA 1
ATOM 743 C C . GLU A 1 94 ? 31.658 76.010 -40.600 1.00 53.59 94 GLU A C 1
ATOM 745 O O . GLU A 1 94 ? 32.538 76.258 -41.426 1.00 53.59 94 GLU A O 1
ATOM 750 N N . VAL A 1 95 ? 31.932 75.387 -39.447 1.00 57.19 95 VAL A N 1
ATOM 751 C CA . VAL A 1 95 ? 33.293 74.996 -39.030 1.00 57.19 95 VAL A CA 1
ATOM 752 C C . VAL A 1 95 ? 33.896 73.971 -39.998 1.00 57.19 95 VAL A C 1
ATOM 754 O O . VAL A 1 95 ? 35.026 74.146 -40.452 1.00 57.19 95 VAL A O 1
ATOM 757 N N . ASP A 1 96 ? 33.120 72.960 -40.397 1.00 52.31 96 ASP A N 1
ATOM 758 C CA . ASP A 1 96 ? 33.569 71.944 -41.354 1.00 52.31 96 ASP A CA 1
ATOM 759 C C . ASP A 1 96 ? 33.766 72.539 -42.754 1.00 52.31 96 ASP A C 1
ATOM 761 O O . ASP A 1 96 ? 34.691 72.164 -43.475 1.00 52.31 96 ASP A O 1
ATOM 765 N N . VAL A 1 97 ? 32.930 73.512 -43.139 1.00 57.81 97 VAL A N 1
ATOM 766 C CA . VAL A 1 97 ? 33.025 74.199 -44.436 1.00 57.81 97 VAL A CA 1
ATOM 767 C C . VAL A 1 97 ? 34.333 74.985 -44.541 1.00 57.81 97 VAL A C 1
ATOM 769 O O . VAL A 1 97 ? 35.008 74.891 -45.568 1.00 57.81 97 VAL A O 1
ATOM 772 N N . ALA A 1 98 ? 34.734 75.695 -43.482 1.00 56.25 98 ALA A N 1
ATOM 773 C CA . ALA A 1 98 ? 36.003 76.419 -43.435 1.00 56.25 98 ALA A CA 1
ATOM 774 C C . ALA A 1 98 ? 37.213 75.470 -43.536 1.00 56.25 98 ALA A C 1
ATOM 776 O O . ALA A 1 98 ? 38.097 75.680 -44.370 1.00 56.25 98 ALA A O 1
ATOM 777 N N . THR A 1 99 ? 37.231 74.383 -42.757 1.00 59.53 99 THR A N 1
ATOM 778 C CA . THR A 1 99 ? 38.329 73.399 -42.784 1.00 59.53 99 THR A CA 1
ATOM 779 C C . THR A 1 99 ? 38.418 72.672 -44.132 1.00 59.53 99 THR A C 1
ATOM 781 O O . THR A 1 99 ? 39.509 72.491 -44.674 1.00 59.53 99 THR A O 1
ATOM 784 N N . ILE A 1 100 ? 37.278 72.309 -44.732 1.00 61.53 100 ILE A N 1
ATOM 785 C CA . ILE A 1 100 ? 37.223 71.682 -46.062 1.00 61.53 100 ILE A CA 1
ATOM 786 C C . ILE A 1 100 ? 37.627 72.667 -47.171 1.00 61.53 100 ILE A C 1
ATOM 788 O O . ILE A 1 100 ? 38.216 72.237 -48.163 1.00 61.53 100 ILE A O 1
ATOM 792 N N . ALA A 1 101 ? 37.347 73.967 -47.035 1.00 63.84 101 ALA A N 1
ATOM 793 C CA . ALA A 1 101 ? 37.821 74.986 -47.974 1.00 63.84 101 ALA A CA 1
ATOM 794 C C . ALA A 1 101 ? 39.349 75.144 -47.905 1.00 63.84 101 ALA A C 1
ATOM 796 O O . ALA A 1 101 ? 40.018 75.051 -48.933 1.00 63.84 101 ALA A O 1
ATOM 797 N N . GLN A 1 102 ? 39.912 75.266 -46.701 1.00 64.56 102 GLN A N 1
ATOM 798 C CA . GLN A 1 102 ? 41.356 75.416 -46.492 1.00 64.56 102 GLN A CA 1
ATOM 799 C C . GLN A 1 102 ? 42.148 74.217 -47.051 1.00 64.56 102 GLN A C 1
ATOM 801 O O . GLN A 1 102 ? 43.106 74.397 -47.804 1.00 64.56 102 GLN A O 1
ATOM 806 N N . LEU A 1 103 ? 41.684 72.987 -46.794 1.00 62.66 103 LEU A N 1
ATOM 807 C CA . LEU A 1 103 ? 42.284 71.763 -47.344 1.00 62.66 103 LEU A CA 1
ATOM 808 C C . LEU A 1 103 ? 42.095 71.613 -48.868 1.00 62.66 103 LEU A C 1
ATOM 810 O O . LEU A 1 103 ? 42.894 70.937 -49.524 1.00 62.66 103 LEU A O 1
ATOM 814 N N . LYS A 1 104 ? 41.062 72.235 -49.460 1.00 63.84 104 LYS A N 1
ATOM 815 C CA . LYS A 1 104 ? 40.867 72.294 -50.922 1.00 63.84 104 LYS A CA 1
ATOM 816 C C . LYS A 1 104 ? 41.811 73.290 -51.589 1.00 63.84 104 LYS A C 1
ATOM 818 O O . LYS A 1 104 ? 42.341 72.960 -52.651 1.00 63.84 104 LYS A O 1
ATOM 823 N N . ASP A 1 105 ? 42.057 74.445 -50.978 1.00 71.00 105 ASP A N 1
ATOM 824 C CA . ASP A 1 105 ? 43.005 75.437 -51.497 1.00 71.00 105 ASP A CA 1
ATOM 825 C C . ASP A 1 105 ? 44.445 74.917 -51.445 1.00 71.00 105 ASP A C 1
ATOM 827 O O . ASP A 1 105 ? 45.159 75.009 -52.445 1.00 71.00 105 ASP A O 1
ATOM 831 N N . GLU A 1 106 ? 44.856 74.248 -50.361 1.00 71.56 106 GLU A N 1
ATOM 832 C CA . GLU A 1 106 ? 46.148 73.546 -50.329 1.00 71.56 106 GLU A CA 1
ATOM 833 C C . GLU A 1 106 ? 46.241 72.472 -51.427 1.00 71.56 106 GLU A C 1
ATOM 835 O O . GLU A 1 106 ? 47.251 72.387 -52.132 1.00 71.56 106 GLU A O 1
ATOM 840 N N . ASN A 1 107 ? 45.168 71.704 -51.662 1.00 58.66 107 ASN A N 1
ATOM 841 C CA . ASN A 1 107 ? 45.120 70.742 -52.768 1.00 58.66 107 ASN A CA 1
ATOM 842 C C . ASN A 1 107 ? 45.221 71.413 -54.148 1.00 58.66 107 ASN A C 1
ATOM 844 O O . ASN A 1 107 ? 45.889 70.876 -55.032 1.00 58.66 107 ASN A O 1
ATOM 848 N N . GLN A 1 108 ? 44.590 72.574 -54.359 1.00 68.88 108 GLN A N 1
ATOM 849 C CA . GLN A 1 108 ? 44.728 73.326 -55.609 1.00 68.88 108 GLN A CA 1
ATOM 850 C C . GLN A 1 108 ? 46.138 73.890 -55.791 1.00 68.88 108 GLN A C 1
ATOM 852 O O . GLN A 1 108 ? 46.673 73.804 -56.895 1.00 68.88 108 GLN A O 1
ATOM 857 N N . ILE A 1 109 ? 46.760 74.428 -54.740 1.00 71.12 109 ILE A N 1
ATOM 858 C CA . ILE A 1 109 ? 48.129 74.960 -54.791 1.00 71.12 109 ILE A CA 1
ATOM 859 C C . ILE A 1 109 ? 49.123 73.837 -55.117 1.00 71.12 109 ILE A C 1
ATOM 861 O O . ILE A 1 109 ? 49.986 74.014 -55.977 1.00 71.12 109 ILE A O 1
ATOM 865 N N . LEU A 1 110 ? 48.974 72.660 -54.502 1.00 61.53 110 LEU A N 1
ATOM 866 C CA . LEU A 1 110 ? 49.807 71.492 -54.797 1.00 61.53 110 LEU A CA 1
ATOM 867 C C . LEU A 1 110 ? 49.584 70.961 -56.223 1.00 61.53 110 LEU A C 1
ATOM 869 O O . LEU A 1 110 ? 50.556 70.671 -56.918 1.00 61.53 110 LEU A O 1
ATOM 873 N N . ARG A 1 111 ? 48.335 70.902 -56.708 1.00 60.50 111 ARG A N 1
ATOM 874 C CA . ARG A 1 111 ? 48.027 70.518 -58.101 1.00 60.50 111 ARG A CA 1
ATOM 875 C C . ARG A 1 111 ? 48.568 71.525 -59.121 1.00 60.50 111 ARG A C 1
ATOM 877 O O . ARG A 1 111 ? 49.086 71.108 -60.152 1.00 60.50 111 ARG A O 1
ATOM 884 N N . ARG A 1 112 ? 48.514 72.828 -58.826 1.00 63.66 112 ARG A N 1
ATOM 885 C CA . ARG A 1 112 ? 49.064 73.888 -59.689 1.00 63.66 112 ARG A CA 1
ATOM 886 C C . ARG A 1 112 ? 50.589 73.796 -59.780 1.00 63.66 112 ARG A C 1
ATOM 888 O O . ARG A 1 112 ? 51.114 73.764 -60.884 1.00 63.66 112 ARG A O 1
ATOM 895 N N . ARG A 1 113 ? 51.274 73.603 -58.646 1.00 60.75 113 ARG A N 1
ATOM 896 C CA . ARG A 1 113 ? 52.733 73.370 -58.583 1.00 60.75 113 ARG A CA 1
ATOM 897 C C . ARG A 1 113 ? 53.189 72.067 -59.250 1.00 60.75 113 ARG A C 1
ATOM 899 O O . ARG A 1 113 ? 54.347 71.967 -59.642 1.00 60.75 113 ARG A O 1
ATOM 906 N N . LEU A 1 114 ? 52.312 71.065 -59.365 1.00 54.38 114 LEU A N 1
ATOM 907 C CA . LEU A 1 114 ? 52.575 69.860 -60.160 1.00 54.38 114 LEU A CA 1
ATOM 908 C C . LEU A 1 114 ? 52.459 70.155 -61.663 1.00 54.38 114 LEU A C 1
ATOM 910 O O . LEU A 1 114 ? 53.389 69.848 -62.400 1.00 54.38 114 LEU A O 1
ATOM 914 N N . MET A 1 115 ? 51.392 70.832 -62.104 1.00 51.47 115 MET A N 1
ATOM 915 C CA . MET A 1 115 ? 51.221 71.231 -63.512 1.00 51.47 115 MET A CA 1
ATOM 916 C C . MET A 1 115 ? 52.311 72.201 -63.999 1.00 51.47 115 MET A C 1
ATOM 918 O O . MET A 1 115 ? 52.810 72.056 -65.110 1.00 51.47 115 MET A O 1
ATOM 922 N N . GLU A 1 116 ? 52.752 73.142 -63.159 1.00 49.59 116 GLU A N 1
ATOM 923 C CA . GLU A 1 116 ? 53.868 74.060 -63.454 1.00 49.59 116 GLU A CA 1
ATOM 924 C C . GLU A 1 116 ? 55.218 73.338 -63.641 1.00 49.59 116 GLU A C 1
ATOM 926 O O . GLU A 1 116 ? 56.153 73.914 -64.197 1.00 49.59 116 GLU A O 1
ATOM 931 N N . ARG A 1 117 ? 55.332 72.073 -63.208 1.00 51.22 117 ARG A N 1
ATOM 932 C CA . ARG A 1 117 ? 56.551 71.260 -63.319 1.00 51.22 117 ARG A CA 1
ATOM 933 C C . ARG A 1 117 ? 56.567 70.338 -64.547 1.00 51.22 117 ARG A C 1
ATOM 935 O O . ARG A 1 117 ? 57.612 69.765 -64.847 1.00 51.22 117 ARG A O 1
ATOM 942 N N . GLU A 1 118 ? 55.457 70.221 -65.276 1.00 43.91 118 GLU A N 1
ATOM 943 C CA . GLU A 1 118 ? 55.316 69.362 -66.462 1.00 43.91 118 GLU A CA 1
ATOM 944 C C . GLU A 1 118 ? 55.244 70.179 -67.767 1.00 43.91 118 GLU A C 1
ATOM 946 O O . GLU A 1 118 ? 54.301 70.080 -68.550 1.00 43.91 118 GLU A O 1
ATOM 951 N N . SER A 1 119 ? 56.286 70.974 -68.042 1.00 36.44 119 SER A N 1
ATOM 952 C CA . SER A 1 119 ? 56.559 71.486 -69.395 1.00 36.44 119 SER A CA 1
ATOM 953 C C . SER A 1 119 ? 58.064 71.406 -69.732 1.00 36.44 119 SER A C 1
ATOM 955 O O . SER A 1 119 ? 58.888 71.465 -68.817 1.00 36.44 119 SER A O 1
ATOM 957 N N . PRO A 1 120 ? 58.460 71.161 -71.002 1.00 51.19 120 PRO A N 1
ATOM 958 C CA . PRO A 1 120 ? 59.722 70.463 -71.274 1.00 51.19 120 PRO A CA 1
ATOM 959 C C . PRO A 1 120 ? 60.884 71.359 -71.737 1.00 51.19 120 PRO A C 1
ATOM 961 O O . PRO A 1 120 ? 60.725 72.178 -72.643 1.00 51.19 120 PRO A O 1
ATOM 964 N N . SER A 1 121 ? 62.101 71.110 -71.231 1.00 32.59 121 SER A N 1
ATOM 965 C CA . SER A 1 121 ? 63.332 71.675 -71.812 1.00 32.59 121 SER A CA 1
ATOM 966 C C . SER A 1 121 ? 64.608 70.822 -71.628 1.00 32.59 121 SER A C 1
ATOM 968 O O . SER A 1 121 ? 65.018 70.452 -70.533 1.00 32.59 121 SER A O 1
ATOM 970 N N . THR A 1 122 ? 65.267 70.558 -72.763 1.00 32.44 122 THR A N 1
ATOM 971 C CA . THR A 1 122 ? 66.734 70.456 -72.955 1.00 32.44 122 THR A CA 1
ATOM 972 C C . THR A 1 122 ? 67.598 69.564 -72.038 1.00 32.44 122 THR A C 1
ATOM 974 O O . THR A 1 122 ? 68.317 70.037 -71.165 1.00 32.44 122 THR A O 1
ATOM 977 N N . SER A 1 123 ? 67.679 68.280 -72.399 1.00 40.59 123 SER A N 1
ATOM 978 C CA . SER A 1 123 ? 68.930 67.546 -72.717 1.00 40.59 123 SER A CA 1
ATOM 979 C C . SER A 1 123 ? 70.296 67.999 -72.132 1.00 40.59 123 SER A C 1
ATOM 981 O O . SER A 1 123 ? 70.836 69.014 -72.582 1.00 40.59 123 SER A O 1
ATOM 983 N N . ARG A 1 124 ? 70.977 67.111 -71.374 1.00 37.91 124 ARG A N 1
ATOM 984 C CA . ARG A 1 124 ? 72.321 66.538 -71.704 1.00 37.91 124 ARG A CA 1
ATOM 985 C C . ARG A 1 124 ? 72.909 65.638 -70.594 1.00 37.91 124 ARG A C 1
ATOM 987 O O . ARG A 1 124 ? 72.776 65.975 -69.428 1.00 37.91 124 ARG A O 1
ATOM 994 N N . LYS A 1 125 ? 73.671 64.608 -71.014 1.00 37.88 125 LYS A N 1
ATOM 995 C CA . LYS A 1 125 ? 74.607 63.736 -70.250 1.00 37.88 125 LYS A CA 1
ATOM 996 C C . LYS A 1 125 ? 73.980 62.908 -69.104 1.00 37.88 125 LYS A C 1
ATOM 998 O O . LYS A 1 125 ? 73.524 63.475 -68.126 1.00 37.88 125 LYS A O 1
ATOM 1003 N N . GLU A 1 126 ? 73.786 61.587 -69.184 1.00 41.28 126 GLU A N 1
ATOM 1004 C CA . GLU A 1 126 ? 74.675 60.429 -69.481 1.00 41.28 126 GLU A CA 1
ATOM 1005 C C . GLU A 1 126 ? 75.257 59.733 -68.227 1.00 41.28 126 GLU A C 1
ATOM 1007 O O . GLU A 1 126 ? 75.632 60.367 -67.247 1.00 41.28 126 GLU A O 1
ATOM 1012 N N . SER A 1 127 ? 75.302 58.394 -68.293 1.00 47.44 127 SER A N 1
ATOM 1013 C CA . SER A 1 127 ? 76.111 57.468 -67.473 1.00 47.44 127 SER A CA 1
ATOM 1014 C C . SER A 1 127 ? 76.099 57.602 -65.935 1.00 47.44 127 SER A C 1
ATOM 1016 O O . SER A 1 127 ? 77.162 57.583 -65.320 1.00 47.44 127 SER A O 1
ATOM 1018 N N . ASN A 1 128 ? 74.916 57.658 -65.305 1.00 51.91 128 ASN A N 1
ATOM 1019 C CA . ASN A 1 128 ? 74.707 57.097 -63.945 1.00 51.91 128 ASN A CA 1
ATOM 1020 C C . ASN A 1 128 ? 73.228 56.911 -63.523 1.00 51.91 128 ASN A C 1
ATOM 1022 O O . ASN A 1 128 ? 72.950 56.356 -62.464 1.00 51.91 128 ASN A O 1
ATOM 1026 N N . ALA A 1 129 ? 72.259 57.343 -64.340 1.00 50.28 129 ALA A N 1
ATOM 1027 C CA . ALA A 1 129 ? 70.843 57.357 -63.958 1.00 50.28 129 ALA A CA 1
ATOM 1028 C C . ALA A 1 129 ? 70.201 55.969 -63.745 1.00 50.28 129 ALA A C 1
ATOM 1030 O O . ALA A 1 129 ? 69.323 55.853 -62.898 1.00 50.28 129 ALA A O 1
ATOM 1031 N N . ALA A 1 130 ? 70.616 54.926 -64.478 1.00 54.09 130 ALA A N 1
ATOM 1032 C CA . ALA A 1 130 ? 69.932 53.625 -64.460 1.00 54.09 130 ALA A CA 1
ATOM 1033 C C . ALA A 1 130 ? 69.974 52.941 -63.081 1.00 54.09 130 ALA A C 1
ATOM 1035 O O . ALA A 1 130 ? 68.924 52.656 -62.515 1.00 54.09 130 ALA A O 1
ATOM 1036 N N . ALA A 1 131 ? 71.167 52.763 -62.502 1.00 55.78 131 ALA A N 1
ATOM 1037 C CA . ALA A 1 131 ? 71.328 52.119 -61.195 1.00 55.78 131 ALA A CA 1
ATOM 1038 C C . ALA A 1 131 ? 70.646 52.907 -60.061 1.00 55.78 131 ALA A C 1
ATOM 1040 O O . ALA A 1 131 ? 70.026 52.321 -59.178 1.00 55.78 131 ALA A O 1
ATOM 1041 N N . VAL A 1 132 ? 70.704 54.245 -60.107 1.00 59.28 132 VAL A N 1
ATOM 1042 C CA . VAL A 1 132 ? 70.028 55.104 -59.120 1.00 59.28 132 VAL A CA 1
ATOM 1043 C C . VAL A 1 132 ? 68.505 55.057 -59.295 1.00 59.28 132 VAL A C 1
ATOM 1045 O O . VAL A 1 132 ? 67.789 55.058 -58.297 1.00 59.28 132 VAL A O 1
ATOM 1048 N N . SER A 1 133 ? 67.995 54.964 -60.529 1.00 57.50 133 SER A N 1
ATOM 1049 C CA . SER A 1 133 ? 66.564 54.765 -60.796 1.00 57.50 133 SER A CA 1
ATOM 1050 C C . SER A 1 133 ? 66.088 53.412 -60.275 1.00 57.50 133 SER A C 1
ATOM 1052 O O . SER A 1 133 ? 65.080 53.358 -59.583 1.00 57.50 133 SER A O 1
ATOM 1054 N N . GLU A 1 134 ? 66.828 52.334 -60.531 1.00 64.81 134 GLU A N 1
ATOM 1055 C CA . GLU A 1 134 ? 66.472 50.985 -60.080 1.00 64.81 134 GLU A CA 1
ATOM 1056 C C . GLU A 1 134 ? 66.501 50.862 -58.545 1.00 64.81 134 GLU A C 1
ATOM 1058 O O . GLU A 1 134 ? 65.591 50.282 -57.947 1.00 64.81 134 GLU A O 1
ATOM 1063 N N . GLU A 1 135 ? 67.476 51.490 -57.877 1.00 68.50 135 GLU A N 1
ATOM 1064 C CA . GLU A 1 135 ? 67.542 51.533 -56.412 1.00 68.50 135 GLU A CA 1
ATOM 1065 C C . GLU A 1 135 ? 66.434 52.421 -55.800 1.00 68.50 135 GLU A C 1
ATOM 1067 O O . GLU A 1 135 ? 65.857 52.072 -54.766 1.00 68.50 135 GLU A O 1
ATOM 1072 N N . LEU A 1 136 ? 66.085 53.547 -56.440 1.00 70.19 136 LEU A N 1
ATOM 1073 C CA . LEU A 1 136 ? 64.954 54.399 -56.043 1.00 70.19 136 LEU A CA 1
ATOM 1074 C C . LEU A 1 136 ? 63.608 53.705 -56.263 1.00 70.19 136 LEU A C 1
ATOM 1076 O O . LEU A 1 136 ? 62.739 53.771 -55.395 1.00 70.19 136 LEU A O 1
ATOM 1080 N N . GLU A 1 137 ? 63.433 53.013 -57.384 1.00 71.62 137 GLU A N 1
ATOM 1081 C CA . GLU A 1 137 ? 62.264 52.186 -57.656 1.00 71.62 137 GLU A CA 1
ATOM 1082 C C . GLU A 1 137 ? 62.133 51.066 -56.631 1.00 71.62 137 GLU A C 1
ATOM 1084 O O . GLU A 1 137 ? 61.034 50.828 -56.138 1.00 71.62 137 GLU A O 1
ATOM 1089 N N . GLN A 1 138 ? 63.230 50.397 -56.268 1.00 78.12 138 GLN A N 1
ATOM 1090 C CA . GLN A 1 138 ? 63.198 49.347 -55.259 1.00 78.12 138 GLN A CA 1
ATOM 1091 C C . GLN A 1 138 ? 62.813 49.908 -53.885 1.00 78.12 138 GLN A C 1
ATOM 1093 O O . GLN A 1 138 ? 61.891 49.394 -53.249 1.00 78.12 138 GLN A O 1
ATOM 1098 N N . LYS A 1 139 ? 63.411 51.035 -53.476 1.00 82.06 139 LYS A N 1
ATOM 1099 C CA . LYS A 1 139 ? 63.011 51.775 -52.266 1.00 82.06 139 LYS A CA 1
ATOM 1100 C C . LYS A 1 139 ? 61.542 52.213 -52.329 1.00 82.06 139 LYS A C 1
ATOM 1102 O O . LYS A 1 139 ? 60.847 52.128 -51.321 1.00 82.06 139 LYS A O 1
ATOM 1107 N N . CYS A 1 140 ? 61.030 52.604 -53.497 1.00 73.94 140 CYS A N 1
ATOM 1108 C CA . CYS A 1 140 ? 59.621 52.948 -53.699 1.00 73.94 140 CYS A CA 1
ATOM 1109 C C . CYS A 1 140 ? 58.702 51.715 -53.593 1.00 73.94 140 CYS A C 1
ATOM 1111 O O . CYS A 1 140 ? 57.704 51.760 -52.875 1.00 73.94 140 CYS A O 1
ATOM 1113 N N . ARG A 1 141 ? 59.061 50.582 -54.214 1.00 77.62 141 ARG A N 1
ATOM 1114 C CA . ARG A 1 141 ? 58.350 49.294 -54.102 1.00 77.62 141 ARG A CA 1
ATOM 1115 C C . ARG A 1 141 ? 58.279 48.825 -52.646 1.00 77.62 141 ARG A C 1
ATOM 1117 O O . ARG A 1 141 ? 57.215 48.401 -52.193 1.00 77.62 141 ARG A O 1
ATOM 1124 N N . ASP A 1 142 ? 59.369 48.951 -51.893 1.00 80.75 142 ASP A N 1
ATOM 1125 C CA . ASP A 1 142 ? 59.431 48.536 -50.489 1.00 80.75 142 ASP A CA 1
ATOM 1126 C C . ASP A 1 142 ? 58.745 49.538 -49.536 1.00 80.75 142 ASP A C 1
ATOM 1128 O O . ASP A 1 142 ? 58.087 49.117 -48.581 1.00 80.75 142 ASP A O 1
ATOM 1132 N N . LEU A 1 143 ? 58.751 50.842 -49.838 1.00 81.25 143 LEU A N 1
ATOM 1133 C CA . LEU A 1 143 ? 57.894 51.829 -49.164 1.00 81.25 143 LEU A CA 1
ATOM 1134 C C . LEU A 1 143 ? 56.402 51.584 -49.444 1.00 81.25 143 LEU A C 1
ATOM 1136 O O . LEU A 1 143 ? 55.595 51.667 -48.523 1.00 81.25 143 LEU A O 1
ATOM 1140 N N . GLN A 1 144 ? 56.015 51.198 -50.665 1.00 78.00 144 GLN A N 1
ATOM 1141 C CA . GLN A 1 144 ? 54.636 50.803 -50.982 1.00 78.00 144 GLN A CA 1
ATOM 1142 C C . GLN A 1 144 ? 54.218 49.497 -50.287 1.00 78.00 144 GLN A C 1
ATOM 1144 O O . GLN A 1 144 ? 53.042 49.327 -49.958 1.00 78.00 144 GLN A O 1
ATOM 1149 N N . LYS A 1 145 ? 55.139 48.547 -50.060 1.00 86.50 145 LYS A N 1
ATOM 1150 C CA . LYS A 1 145 ? 54.876 47.376 -49.199 1.00 86.50 145 LYS A CA 1
ATOM 1151 C C . LYS A 1 145 ? 54.632 47.821 -47.756 1.00 86.50 145 LYS A C 1
ATOM 1153 O O . LYS A 1 145 ? 53.572 47.516 -47.221 1.00 86.50 145 LYS A O 1
ATOM 1158 N N . LYS A 1 146 ? 55.538 48.619 -47.172 1.00 87.12 146 LYS A N 1
ATOM 1159 C CA . LYS A 1 146 ? 55.386 49.156 -45.806 1.00 87.12 146 LYS A CA 1
ATOM 1160 C C . LYS A 1 146 ? 54.118 49.994 -45.633 1.00 87.12 146 LYS A C 1
ATOM 1162 O O . LYS A 1 146 ? 53.458 49.874 -44.614 1.00 87.12 146 LYS A O 1
ATOM 1167 N N . HIS A 1 147 ? 53.727 50.792 -46.625 1.00 86.19 147 HIS A N 1
ATOM 1168 C CA . HIS A 1 147 ? 52.487 51.567 -46.568 1.00 86.19 147 HIS A CA 1
ATOM 1169 C C . HIS A 1 147 ? 51.237 50.672 -46.587 1.00 86.19 147 HIS A C 1
ATOM 1171 O O . HIS A 1 147 ? 50.323 50.895 -45.799 1.00 86.19 147 HIS A O 1
ATOM 1177 N N . ARG A 1 148 ? 51.210 49.616 -47.416 1.00 85.44 148 ARG A N 1
ATOM 1178 C CA . ARG A 1 148 ? 50.130 48.610 -47.393 1.00 85.44 148 ARG A CA 1
ATOM 1179 C C . ARG A 1 148 ? 50.087 47.835 -46.075 1.00 85.44 148 ARG A C 1
ATOM 1181 O O . ARG A 1 148 ? 49.000 47.612 -45.555 1.00 85.44 148 ARG A O 1
ATOM 1188 N N . GLN A 1 149 ? 51.246 47.488 -45.515 1.00 88.19 149 GLN A N 1
ATOM 1189 C CA . GLN A 1 149 ? 51.349 46.860 -44.198 1.00 88.19 149 GLN A CA 1
ATOM 1190 C C . GLN A 1 149 ? 50.799 47.780 -43.096 1.00 88.19 149 GLN A C 1
ATOM 1192 O O . GLN A 1 149 ? 49.885 47.378 -42.388 1.00 88.19 149 GLN A O 1
ATOM 1197 N N . LEU A 1 150 ? 51.252 49.036 -43.019 1.00 86.69 150 LEU A N 1
ATOM 1198 C CA . LEU A 1 150 ? 50.767 50.020 -42.042 1.00 86.69 150 LEU A CA 1
ATOM 1199 C C . LEU A 1 150 ? 49.267 50.326 -42.194 1.00 86.69 150 LEU A C 1
ATOM 1201 O O . LEU A 1 150 ? 48.593 50.584 -41.203 1.00 86.69 150 LEU A O 1
ATOM 1205 N N . LEU A 1 151 ? 48.715 50.280 -43.414 1.00 86.88 151 LEU A N 1
ATOM 1206 C CA . LEU A 1 151 ? 47.266 50.367 -43.629 1.00 86.88 151 LEU A CA 1
ATOM 1207 C C . LEU A 1 151 ? 46.526 49.126 -43.108 1.00 86.88 151 LEU A C 1
ATOM 1209 O O . LEU A 1 151 ? 45.452 49.275 -42.532 1.00 86.88 151 LEU A O 1
ATOM 1213 N N . SER A 1 152 ? 47.094 47.927 -43.270 1.00 83.56 152 SER A N 1
ATOM 1214 C CA . SER A 1 152 ? 46.548 46.689 -42.699 1.00 83.56 152 SER A CA 1
ATOM 1215 C C . SER A 1 152 ? 46.579 46.717 -41.169 1.00 83.56 152 SER A C 1
ATOM 1217 O O . SER A 1 152 ? 45.556 46.473 -40.538 1.00 83.56 152 SER A O 1
ATOM 1219 N N . GLU A 1 153 ? 47.714 47.092 -40.576 1.00 89.62 153 GLU A N 1
ATOM 1220 C CA . GLU A 1 153 ? 47.896 47.229 -39.125 1.00 89.62 153 GLU A CA 1
ATOM 1221 C C . GLU A 1 153 ? 46.958 48.300 -38.545 1.00 89.62 153 GLU A C 1
ATOM 1223 O O . GLU A 1 153 ? 46.287 48.059 -37.545 1.00 89.62 153 GLU A O 1
ATOM 1228 N N . ARG A 1 154 ? 46.814 49.456 -39.213 1.00 90.25 154 ARG A N 1
ATOM 1229 C CA . ARG A 1 154 ? 45.832 50.489 -38.842 1.00 90.25 154 ARG A CA 1
ATOM 1230 C C . ARG A 1 154 ? 44.402 49.951 -38.876 1.00 90.25 154 ARG A C 1
ATOM 1232 O O . ARG A 1 154 ? 43.639 50.232 -37.958 1.00 90.25 154 ARG A O 1
ATOM 1239 N N . ASN A 1 155 ? 44.026 49.218 -39.925 1.00 85.69 155 ASN A N 1
ATOM 1240 C CA . ASN A 1 155 ? 42.677 48.665 -40.045 1.00 85.69 155 ASN A CA 1
ATOM 1241 C C . ASN A 1 155 ? 42.405 47.639 -38.934 1.00 85.69 155 ASN A C 1
ATOM 1243 O O . ASN A 1 155 ? 41.379 47.744 -38.273 1.00 85.69 155 ASN A O 1
ATOM 1247 N N . GLN A 1 156 ? 43.351 46.733 -38.665 1.00 88.38 156 GLN A N 1
ATOM 1248 C CA . GLN A 1 156 ? 43.256 45.751 -37.578 1.00 88.38 156 GLN A CA 1
ATOM 1249 C C . GLN A 1 156 ? 43.171 46.416 -36.196 1.00 88.38 156 GLN A C 1
ATOM 1251 O O . GLN A 1 156 ? 42.367 46.004 -35.368 1.00 88.38 156 GLN A O 1
ATOM 1256 N N . LEU A 1 157 ? 43.943 47.477 -35.940 1.00 86.69 157 LEU A N 1
ATOM 1257 C CA . LEU A 1 157 ? 43.845 48.244 -34.691 1.00 86.69 157 LEU A CA 1
ATOM 1258 C C . LEU A 1 157 ? 42.506 48.991 -34.565 1.00 86.69 157 LEU A C 1
ATOM 1260 O O . LEU A 1 157 ? 41.979 49.126 -33.463 1.00 86.69 157 LEU A O 1
ATOM 1264 N N . GLN A 1 158 ? 41.941 49.469 -35.677 1.00 86.12 158 GLN A N 1
ATOM 1265 C CA . GLN A 1 158 ? 40.639 50.142 -35.700 1.00 86.12 158 GLN A CA 1
ATOM 1266 C C . GLN A 1 158 ? 39.474 49.157 -35.486 1.00 86.12 158 GLN A C 1
ATOM 1268 O O . GLN A 1 158 ? 38.517 49.496 -34.793 1.00 86.12 158 GLN A O 1
ATOM 1273 N N . GLU A 1 159 ? 39.585 47.941 -36.022 1.00 89.62 159 GLU A N 1
ATOM 1274 C CA . GLU A 1 159 ? 38.684 46.804 -35.787 1.00 89.62 159 GLU A CA 1
ATOM 1275 C C . GLU A 1 159 ? 38.737 46.369 -34.310 1.00 89.62 159 GLU A C 1
ATOM 1277 O O . GLU A 1 159 ? 37.735 46.471 -33.606 1.00 89.62 159 GLU A O 1
ATOM 1282 N N . GLN A 1 160 ? 39.934 46.084 -33.780 1.00 88.75 160 GLN A N 1
ATOM 1283 C CA . GLN A 1 160 ? 40.153 45.748 -32.363 1.00 88.75 160 GLN A CA 1
ATOM 1284 C C . GLN A 1 160 ? 39.645 46.826 -31.388 1.00 88.75 160 GLN A C 1
ATOM 1286 O O . GLN A 1 160 ? 39.184 46.503 -30.289 1.00 88.75 160 GLN A O 1
ATOM 1291 N N . PHE A 1 161 ? 39.728 48.109 -31.761 1.00 88.00 161 PHE A N 1
ATOM 1292 C CA . PHE A 1 161 ? 39.180 49.216 -30.971 1.00 88.00 161 PHE A CA 1
ATOM 1293 C C . PHE A 1 161 ? 37.643 49.262 -31.017 1.00 88.00 161 PHE A C 1
ATOM 1295 O O . PHE A 1 161 ? 37.014 49.569 -30.002 1.00 88.00 161 PHE A O 1
ATOM 1302 N N . GLY A 1 162 ? 37.036 48.899 -32.152 1.00 88.56 162 GLY A N 1
ATOM 1303 C CA . GLY A 1 162 ? 35.601 48.637 -32.264 1.00 88.56 162 GLY A CA 1
ATOM 1304 C C . GLY A 1 162 ? 35.169 47.517 -31.318 1.00 88.56 162 GLY A C 1
ATOM 1305 O O . GLY A 1 162 ? 34.370 47.761 -30.414 1.00 88.56 162 GLY A O 1
ATOM 1306 N N . ASP A 1 163 ? 35.791 46.342 -31.432 1.00 88.31 163 ASP A N 1
ATOM 1307 C CA . ASP A 1 163 ? 35.521 45.177 -30.580 1.00 88.31 163 ASP A CA 1
ATOM 1308 C C . ASP A 1 163 ? 35.683 45.499 -29.087 1.00 88.31 163 ASP A C 1
ATOM 1310 O O . ASP A 1 163 ? 34.967 44.977 -28.233 1.00 88.31 163 ASP A O 1
ATOM 1314 N N . ALA A 1 164 ? 36.676 46.322 -28.733 1.00 82.44 164 ALA A N 1
ATOM 1315 C CA . ALA A 1 164 ? 36.903 46.757 -27.356 1.00 82.44 164 ALA A CA 1
ATOM 1316 C C . ALA A 1 164 ? 35.783 47.683 -26.855 1.00 82.44 164 ALA A C 1
ATOM 1318 O O . ALA A 1 164 ? 35.320 47.525 -25.725 1.00 82.44 164 ALA A O 1
ATOM 1319 N N . LEU A 1 165 ? 35.309 48.617 -27.687 1.00 89.94 165 LEU A N 1
ATOM 1320 C CA . LEU A 1 165 ? 34.173 49.477 -27.351 1.00 89.94 165 LEU A CA 1
ATOM 1321 C C . LEU A 1 165 ? 32.863 48.693 -27.227 1.00 89.94 165 LEU A C 1
ATOM 1323 O O . LEU A 1 165 ? 32.056 49.024 -26.362 1.00 89.94 165 LEU A O 1
ATOM 1327 N N . GLU A 1 166 ? 32.642 47.668 -28.048 1.00 89.94 166 GLU A N 1
ATOM 1328 C CA . GLU A 1 166 ? 31.436 46.830 -27.991 1.00 89.94 166 GLU A CA 1
ATOM 1329 C C . GLU A 1 166 ? 31.419 46.009 -26.691 1.00 89.94 166 GLU A C 1
ATOM 1331 O O . GLU A 1 166 ? 30.488 46.159 -25.899 1.00 89.94 166 GLU A O 1
ATOM 1336 N N . ARG A 1 167 ? 32.522 45.319 -26.362 1.00 87.94 167 ARG A N 1
ATOM 1337 C CA . ARG A 1 167 ? 32.696 44.616 -25.073 1.00 87.94 167 ARG A CA 1
ATOM 1338 C C . ARG A 1 167 ? 32.515 45.530 -23.853 1.00 87.94 167 ARG A C 1
ATOM 1340 O O . ARG A 1 167 ? 31.968 45.113 -22.832 1.00 87.94 167 ARG A O 1
ATOM 1347 N N . ILE A 1 168 ? 32.923 46.801 -23.941 1.00 85.56 168 ILE A N 1
ATOM 1348 C CA . ILE A 1 168 ? 32.688 47.802 -22.881 1.00 85.56 168 ILE A CA 1
ATOM 1349 C C . ILE A 1 168 ? 31.200 48.193 -22.778 1.00 85.56 168 ILE A C 1
ATOM 1351 O O . ILE A 1 168 ? 30.712 48.416 -21.666 1.00 85.56 168 ILE A O 1
ATOM 1355 N N . LYS A 1 169 ? 30.448 48.260 -23.890 1.00 89.56 169 LYS A N 1
ATOM 1356 C CA . LYS A 1 169 ? 28.984 48.472 -23.861 1.00 89.56 169 LYS A CA 1
ATOM 1357 C C . LYS A 1 169 ? 28.271 47.275 -23.226 1.00 89.56 169 LYS A C 1
ATOM 1359 O O . LYS A 1 169 ? 27.407 47.484 -22.376 1.00 89.56 169 LYS A O 1
ATOM 1364 N N . GLU A 1 170 ? 28.647 46.056 -23.609 1.00 85.94 170 GLU A N 1
ATOM 1365 C CA . GLU A 1 170 ? 28.071 44.802 -23.107 1.00 85.94 170 GLU A CA 1
ATOM 1366 C C . GLU A 1 170 ? 28.312 44.646 -21.604 1.00 85.94 170 GLU A C 1
ATOM 1368 O O . GLU A 1 170 ? 27.355 44.547 -20.838 1.00 85.94 170 GLU A O 1
ATOM 1373 N N . SER A 1 171 ? 29.563 44.782 -21.152 1.00 72.06 171 SER A N 1
ATOM 1374 C CA . SER A 1 171 ? 29.914 44.763 -19.725 1.00 72.06 171 SER A CA 1
ATOM 1375 C C . SER A 1 171 ? 29.150 45.831 -18.921 1.00 72.06 171 SER A C 1
ATOM 1377 O O . SER A 1 171 ? 28.668 45.572 -17.817 1.00 72.06 171 SER A O 1
ATOM 1379 N N . LYS A 1 172 ? 28.939 47.026 -19.493 1.00 86.75 172 LYS A N 1
ATOM 1380 C CA . LYS A 1 172 ? 28.130 48.098 -18.883 1.00 86.75 172 LYS A CA 1
ATOM 1381 C C . LYS A 1 172 ? 26.625 47.791 -18.851 1.00 86.75 172 LYS A C 1
ATOM 1383 O O . LYS A 1 172 ? 25.926 48.343 -17.999 1.00 86.75 172 LYS A O 1
ATOM 1388 N N . TYR A 1 173 ? 26.113 46.955 -19.754 1.00 90.19 173 TYR A N 1
ATOM 1389 C CA . TYR A 1 173 ? 24.734 46.462 -19.718 1.00 90.19 173 TYR A CA 1
ATOM 1390 C C . TYR A 1 173 ? 24.577 45.344 -18.677 1.00 90.19 173 TYR A C 1
ATOM 1392 O O . TYR A 1 173 ? 23.731 45.462 -17.791 1.00 90.19 173 TYR A O 1
ATOM 1400 N N . GLN A 1 174 ? 25.464 44.344 -18.697 1.00 85.06 174 GLN A N 1
ATOM 1401 C CA . GLN A 1 174 ? 25.521 43.262 -17.707 1.00 85.06 174 GLN A CA 1
ATOM 1402 C C . GLN A 1 174 ? 25.614 43.810 -16.274 1.00 85.06 174 GLN A C 1
ATOM 1404 O O . GLN A 1 174 ? 24.837 43.418 -15.408 1.00 85.06 174 GLN A O 1
ATOM 1409 N N . LEU A 1 175 ? 26.475 44.807 -16.030 1.00 81.00 175 LEU A N 1
ATOM 1410 C CA . LEU A 1 175 ? 26.609 45.442 -14.714 1.00 81.00 175 LEU A CA 1
ATOM 1411 C C . LEU A 1 175 ? 25.313 46.132 -14.240 1.00 81.00 175 LEU A C 1
ATOM 1413 O O . LEU A 1 175 ? 25.054 46.185 -13.038 1.00 81.00 175 LEU A O 1
ATOM 1417 N N . LYS A 1 176 ? 24.477 46.649 -15.154 1.00 88.00 176 LYS A N 1
ATOM 1418 C CA . LYS A 1 176 ? 23.173 47.239 -14.801 1.00 88.00 176 LYS A CA 1
ATOM 1419 C C . LYS A 1 176 ? 22.146 46.181 -14.418 1.00 88.00 176 LYS A C 1
ATOM 1421 O O . LYS A 1 176 ? 21.454 46.367 -13.420 1.00 88.00 176 LYS A O 1
ATOM 1426 N N . GLU A 1 177 ? 22.048 45.095 -15.180 1.00 90.69 177 GLU A N 1
ATOM 1427 C CA . GLU A 1 177 ? 21.146 43.992 -14.836 1.00 90.69 177 GLU A CA 1
ATOM 1428 C C . GLU A 1 177 ? 21.597 43.300 -13.539 1.00 90.69 177 GLU A C 1
ATOM 1430 O O . GLU A 1 177 ? 20.773 43.069 -12.661 1.00 90.69 177 GLU A O 1
ATOM 1435 N N . ALA A 1 178 ? 22.903 43.120 -13.313 1.00 80.94 178 ALA A N 1
ATOM 1436 C CA . ALA A 1 178 ? 23.436 42.624 -12.041 1.00 80.94 178 ALA A CA 1
ATOM 1437 C C . ALA A 1 178 ? 23.064 43.520 -10.838 1.00 80.94 178 ALA A C 1
ATOM 1439 O O . ALA A 1 178 ? 22.690 43.013 -9.779 1.00 80.94 178 ALA A O 1
ATOM 1440 N N . ILE A 1 179 ? 23.107 44.852 -10.994 1.00 84.50 179 ILE A N 1
ATOM 1441 C CA . ILE A 1 179 ? 22.629 45.802 -9.971 1.00 84.50 179 ILE A CA 1
ATOM 1442 C C . ILE A 1 179 ? 21.119 45.639 -9.735 1.00 84.50 179 ILE A C 1
ATOM 1444 O O . ILE A 1 179 ? 20.693 45.535 -8.587 1.00 84.50 179 ILE A O 1
ATOM 1448 N N . LYS A 1 180 ? 20.318 45.551 -10.802 1.00 87.31 180 LYS A N 1
ATOM 1449 C CA . LYS A 1 180 ? 18.860 45.358 -10.734 1.00 87.31 180 LYS A CA 1
ATOM 1450 C C . LYS A 1 180 ? 18.484 44.037 -10.049 1.00 87.31 180 LYS A C 1
ATOM 1452 O O . LYS A 1 180 ? 17.647 44.046 -9.153 1.00 87.31 180 LYS A O 1
ATOM 1457 N N . HIS A 1 181 ? 19.148 42.929 -10.377 1.00 79.69 181 HIS A N 1
ATOM 1458 C CA . HIS A 1 181 ? 18.966 41.639 -9.701 1.00 79.69 181 HIS A CA 1
ATOM 1459 C C . HIS A 1 181 ? 19.365 41.681 -8.221 1.00 79.69 181 HIS A C 1
ATOM 1461 O O . HIS A 1 181 ? 18.639 41.149 -7.383 1.00 79.69 181 HIS A O 1
ATOM 1467 N N . ARG A 1 182 ? 20.475 42.346 -7.873 1.00 85.94 182 ARG A N 1
ATOM 1468 C CA . ARG A 1 182 ? 20.879 42.552 -6.472 1.00 85.94 182 ARG A CA 1
ATOM 1469 C C . ARG A 1 182 ? 19.837 43.361 -5.696 1.00 85.94 182 ARG A C 1
ATOM 1471 O O . ARG A 1 182 ? 19.553 43.040 -4.545 1.00 85.94 182 ARG A O 1
ATOM 1478 N N . ASP A 1 183 ? 19.288 44.406 -6.305 1.00 85.75 183 ASP A N 1
ATOM 1479 C CA . ASP A 1 183 ? 18.361 45.315 -5.631 1.00 85.75 183 ASP A CA 1
ATOM 1480 C C . ASP A 1 183 ? 16.953 44.697 -5.489 1.00 85.75 183 ASP A C 1
ATOM 1482 O O . ASP A 1 183 ? 16.330 44.886 -4.445 1.00 85.75 183 ASP A O 1
ATOM 1486 N N . MET A 1 184 ? 16.513 43.854 -6.437 1.00 84.81 184 MET A N 1
ATOM 1487 C CA . MET A 1 184 ? 15.326 42.991 -6.275 1.00 84.81 184 MET A CA 1
ATOM 1488 C C . MET A 1 184 ? 15.522 41.956 -5.156 1.00 84.81 184 MET A C 1
ATOM 1490 O O . MET A 1 184 ? 14.724 41.909 -4.223 1.00 84.81 184 MET A O 1
ATOM 1494 N N . ALA A 1 185 ? 16.630 41.204 -5.162 1.00 78.31 185 ALA A N 1
ATOM 1495 C CA . ALA A 1 185 ? 16.926 40.236 -4.099 1.00 78.31 185 ALA A CA 1
ATOM 1496 C C . ALA A 1 185 ? 17.010 40.904 -2.711 1.00 78.31 185 ALA A C 1
ATOM 1498 O O . ALA A 1 185 ? 16.594 40.337 -1.702 1.00 78.31 185 ALA A O 1
ATOM 1499 N N . ARG A 1 186 ? 17.509 42.146 -2.637 1.00 85.31 186 ARG A N 1
ATOM 1500 C CA . ARG A 1 186 ? 17.526 42.939 -1.399 1.00 85.31 186 ARG A CA 1
ATOM 1501 C C . ARG A 1 186 ? 16.118 43.280 -0.893 1.00 85.31 186 ARG A C 1
ATOM 1503 O O . ARG A 1 186 ? 15.938 43.353 0.322 1.00 85.31 186 ARG A O 1
ATOM 1510 N N . GLN A 1 187 ? 15.148 43.486 -1.785 1.00 89.56 187 GLN A N 1
ATOM 1511 C CA . GLN A 1 187 ? 13.745 43.666 -1.410 1.00 89.56 187 GLN A CA 1
ATOM 1512 C C . GLN A 1 187 ? 13.144 42.350 -0.891 1.00 89.56 187 GLN A C 1
ATOM 1514 O O . GLN A 1 187 ? 12.601 42.337 0.212 1.00 89.56 187 GLN A O 1
ATOM 1519 N N . GLU A 1 188 ? 13.337 41.236 -1.603 1.00 84.44 188 GLU A N 1
ATOM 1520 C CA . GLU A 1 188 ? 12.889 39.899 -1.174 1.00 84.44 188 GLU A CA 1
ATOM 1521 C C . GLU A 1 188 ? 13.428 39.542 0.225 1.00 84.44 188 GLU A C 1
ATOM 1523 O O . GLU A 1 188 ? 12.677 39.126 1.110 1.00 84.44 188 GLU A O 1
ATOM 1528 N N . PHE A 1 189 ? 14.719 39.790 0.485 1.00 82.94 189 PHE A N 1
ATOM 1529 C CA . PHE A 1 189 ? 15.315 39.600 1.812 1.00 82.94 189 PHE A CA 1
ATOM 1530 C C . PHE A 1 189 ? 14.702 40.504 2.894 1.00 82.94 189 PHE A C 1
ATOM 1532 O O . PHE A 1 189 ? 14.621 40.082 4.052 1.00 82.94 189 PHE A O 1
ATOM 1539 N N . ALA A 1 190 ? 14.264 41.722 2.562 1.00 86.31 190 ALA A N 1
ATOM 1540 C CA . ALA A 1 190 ? 13.587 42.606 3.511 1.00 86.31 190 ALA A CA 1
ATOM 1541 C C . ALA A 1 190 ? 12.180 42.086 3.855 1.00 86.31 190 ALA A C 1
ATOM 1543 O O . ALA A 1 190 ? 11.828 42.013 5.033 1.00 86.31 190 ALA A O 1
ATOM 1544 N N . GLU A 1 191 ? 11.414 41.650 2.854 1.00 88.69 191 GLU A N 1
ATOM 1545 C CA . GLU A 1 191 ? 10.072 41.076 3.026 1.00 88.69 191 GLU A CA 1
ATOM 1546 C C . GLU A 1 191 ? 10.117 39.766 3.834 1.00 88.69 191 GLU A C 1
ATOM 1548 O O . GLU A 1 191 ? 9.381 39.606 4.813 1.00 88.69 191 GLU A O 1
ATOM 1553 N N . ILE A 1 192 ? 11.068 38.874 3.527 1.00 86.00 192 ILE A N 1
ATOM 1554 C CA . ILE A 1 192 ? 11.339 37.662 4.318 1.00 86.00 192 ILE A CA 1
ATOM 1555 C C . ILE A 1 192 ? 11.731 38.020 5.761 1.00 86.00 192 ILE A C 1
ATOM 1557 O O . ILE A 1 192 ? 11.253 37.383 6.702 1.00 86.00 192 ILE A O 1
ATOM 1561 N N . SER A 1 193 ? 12.558 39.052 5.969 1.00 82.25 193 SER A N 1
ATOM 1562 C CA . SER A 1 193 ? 12.971 39.483 7.315 1.00 82.25 193 SER A CA 1
ATOM 1563 C C . SER A 1 193 ? 11.791 39.982 8.155 1.00 82.25 193 SER A C 1
ATOM 1565 O O . SER A 1 193 ? 11.691 39.634 9.334 1.00 82.25 193 SER A O 1
ATOM 1567 N N . VAL A 1 194 ? 10.861 40.733 7.552 1.00 91.94 194 VAL A N 1
ATOM 1568 C CA . VAL A 1 194 ? 9.604 41.141 8.205 1.00 91.94 194 VAL A CA 1
ATOM 1569 C C . VAL A 1 194 ? 8.767 39.911 8.562 1.00 91.94 194 VAL A C 1
ATOM 1571 O O . VAL A 1 194 ? 8.363 39.769 9.718 1.00 91.94 194 VAL A O 1
ATOM 1574 N N . LYS A 1 195 ? 8.579 38.969 7.627 1.00 88.69 195 LYS A N 1
ATOM 1575 C CA . LYS A 1 195 ? 7.782 37.754 7.867 1.00 88.69 195 LYS A CA 1
ATOM 1576 C C . LYS A 1 195 ? 8.368 36.861 8.966 1.00 88.69 195 LYS A C 1
ATOM 1578 O O . LYS A 1 195 ? 7.629 36.318 9.788 1.00 88.69 195 LYS A O 1
ATOM 1583 N N . VAL A 1 196 ? 9.695 36.751 9.045 1.00 82.25 196 VAL A N 1
ATOM 1584 C CA . VAL A 1 196 ? 10.386 36.060 10.146 1.00 82.25 196 VAL A CA 1
ATOM 1585 C C . VAL A 1 196 ? 10.154 36.776 11.483 1.00 82.25 196 VAL A C 1
ATOM 1587 O O . VAL A 1 196 ? 9.934 36.104 12.492 1.00 82.25 196 VAL A O 1
ATOM 1590 N N . GLY A 1 197 ? 10.141 38.112 11.509 1.00 86.00 197 GLY A N 1
ATOM 1591 C CA . GLY A 1 197 ? 9.792 38.899 12.698 1.00 86.00 197 GLY A CA 1
ATOM 1592 C C . GLY A 1 197 ? 8.355 38.657 13.180 1.00 86.00 197 GLY A C 1
ATOM 1593 O O . GLY A 1 197 ? 8.135 38.402 14.368 1.00 86.00 197 GLY A O 1
ATOM 1594 N N . GLU A 1 198 ? 7.384 38.650 12.263 1.00 90.06 198 GLU A N 1
ATOM 1595 C CA . GLU A 1 198 ? 5.982 38.325 12.563 1.00 90.06 198 GLU A CA 1
ATOM 1596 C C . GLU A 1 198 ? 5.845 36.931 13.189 1.00 90.06 198 GLU A C 1
ATOM 1598 O O . GLU A 1 198 ? 5.304 36.805 14.292 1.00 90.06 198 GLU A O 1
ATOM 1603 N N . LEU A 1 199 ? 6.409 35.904 12.540 1.00 77.69 199 LEU A N 1
ATOM 1604 C CA . LEU A 1 199 ? 6.369 34.508 12.996 1.00 77.69 199 LEU A CA 1
ATOM 1605 C C . LEU A 1 199 ? 7.074 34.308 14.348 1.00 77.69 199 LEU A C 1
ATOM 1607 O O . LEU A 1 199 ? 6.624 33.514 15.179 1.00 77.69 199 LEU A O 1
ATOM 1611 N N . GLN A 1 200 ? 8.155 35.047 14.622 1.00 74.94 200 GLN A N 1
ATOM 1612 C CA . GLN A 1 200 ? 8.778 35.061 15.949 1.00 74.94 200 GLN A CA 1
ATOM 1613 C C . GLN A 1 200 ? 7.853 35.681 17.008 1.00 74.94 200 GLN A C 1
ATOM 1615 O O . GLN A 1 200 ? 7.755 35.143 18.115 1.00 74.94 200 GLN A O 1
ATOM 1620 N N . SER A 1 201 ? 7.137 36.761 16.678 1.00 89.44 201 SER A N 1
ATOM 1621 C CA . SER A 1 201 ? 6.164 37.383 17.587 1.00 89.44 201 SER A CA 1
ATOM 1622 C C . SER A 1 201 ? 4.971 36.461 17.877 1.00 89.44 201 SER A C 1
ATOM 1624 O O . SER A 1 201 ? 4.534 36.350 19.022 1.00 89.44 201 SER A O 1
ATOM 1626 N N . GLU A 1 202 ? 4.483 35.738 16.867 1.00 84.81 202 GLU A N 1
ATOM 1627 C CA . GLU A 1 202 ? 3.378 34.786 16.979 1.00 84.81 202 GLU A CA 1
ATOM 1628 C C . GLU A 1 202 ? 3.775 33.574 17.826 1.00 84.81 202 GLU A C 1
ATOM 1630 O O . GLU A 1 202 ? 3.088 33.235 18.792 1.00 84.81 202 GLU A O 1
ATOM 1635 N N . LYS A 1 203 ? 4.963 33.009 17.579 1.00 80.88 203 LYS A N 1
ATOM 1636 C CA . LYS A 1 203 ? 5.570 31.978 18.430 1.00 80.88 203 LYS A CA 1
ATOM 1637 C C . LYS A 1 203 ? 5.666 32.420 19.897 1.00 80.88 203 LYS A C 1
ATOM 1639 O O . LYS A 1 203 ? 5.402 31.616 20.787 1.00 80.88 203 LYS A O 1
ATOM 1644 N N . GLN A 1 204 ? 5.993 33.686 20.178 1.00 83.94 204 GLN A N 1
ATOM 1645 C CA . GLN A 1 204 ? 6.008 34.229 21.547 1.00 83.94 204 GLN A CA 1
ATOM 1646 C C . GLN A 1 204 ? 4.613 34.481 22.153 1.00 83.94 204 GLN A C 1
ATOM 1648 O O . GLN A 1 204 ? 4.495 34.563 23.379 1.00 83.94 204 GLN A O 1
ATOM 1653 N N . LYS A 1 205 ? 3.555 34.620 21.343 1.00 90.88 205 LYS A N 1
ATOM 1654 C CA . LYS A 1 205 ? 2.160 34.647 21.822 1.00 90.88 205 LYS A CA 1
ATOM 1655 C C . LYS A 1 205 ? 1.701 33.229 22.175 1.00 90.88 205 LYS A C 1
ATOM 1657 O O . LYS A 1 205 ? 1.289 32.990 23.305 1.00 90.88 205 LYS A O 1
ATOM 1662 N N . LEU A 1 206 ? 1.888 32.269 21.266 1.00 77.38 206 LEU A N 1
ATOM 1663 C CA . LEU A 1 206 ? 1.527 30.860 21.476 1.00 77.38 206 LEU A CA 1
ATOM 1664 C C . LEU A 1 206 ? 2.275 30.231 22.668 1.00 77.38 206 LEU A C 1
ATOM 1666 O O . LEU A 1 206 ? 1.674 29.511 23.460 1.00 77.38 206 LEU A O 1
ATOM 1670 N N . LEU A 1 207 ? 3.559 30.559 22.867 1.00 79.94 207 LEU A N 1
ATOM 1671 C CA . LEU A 1 207 ? 4.335 30.110 24.035 1.00 79.94 207 LEU A CA 1
ATOM 1672 C C . LEU A 1 207 ? 3.898 30.731 25.374 1.00 79.94 207 LEU A C 1
ATOM 1674 O O . LEU A 1 207 ? 4.299 30.216 26.418 1.00 79.94 207 LEU A O 1
ATOM 1678 N N . ARG A 1 208 ? 3.118 31.821 25.373 1.00 89.62 208 ARG A N 1
ATOM 1679 C CA . ARG A 1 208 ? 2.471 32.356 26.584 1.00 89.62 208 ARG A CA 1
ATOM 1680 C C . ARG A 1 208 ? 1.145 31.651 26.840 1.00 89.62 208 ARG A C 1
ATOM 1682 O O . ARG A 1 208 ? 1.006 31.029 27.888 1.00 89.62 208 ARG A O 1
ATOM 1689 N N . LEU A 1 209 ? 0.284 31.590 25.823 1.00 87.38 209 LEU A N 1
ATOM 1690 C CA . LEU A 1 209 ? -1.001 30.890 25.889 1.00 87.38 209 LEU A CA 1
ATOM 1691 C C . LEU A 1 209 ? -0.852 29.420 26.326 1.00 87.38 209 LEU A C 1
ATOM 1693 O O . LEU A 1 209 ? -1.642 28.930 27.126 1.00 87.38 209 LEU A O 1
ATOM 1697 N N . ASN A 1 210 ? 0.191 28.714 25.869 1.00 71.69 210 ASN A N 1
ATOM 1698 C CA . ASN A 1 210 ? 0.439 27.340 26.317 1.00 71.69 210 ASN A CA 1
ATOM 1699 C C . ASN A 1 210 ? 0.775 27.259 27.815 1.00 71.69 210 ASN A C 1
ATOM 1701 O O . ASN A 1 210 ? 0.333 26.326 28.470 1.00 71.69 210 ASN A O 1
ATOM 1705 N N . ARG A 1 211 ? 1.514 28.230 28.374 1.00 87.25 211 ARG A N 1
ATOM 1706 C CA . ARG A 1 211 ? 1.836 28.262 29.814 1.00 87.25 211 ARG A CA 1
ATOM 1707 C C . ARG A 1 211 ? 0.597 28.547 30.653 1.00 87.25 211 ARG A C 1
ATOM 1709 O O . ARG A 1 211 ? 0.389 27.877 31.655 1.00 87.25 211 ARG A O 1
ATOM 1716 N N . GLU A 1 212 ? -0.234 29.484 30.205 1.00 90.25 212 GLU A N 1
ATOM 1717 C CA . GLU A 1 212 ? -1.521 29.812 30.830 1.00 90.25 212 GLU A CA 1
ATOM 1718 C C . GLU A 1 212 ? -2.427 28.563 30.876 1.00 90.25 212 GLU A C 1
ATOM 1720 O O . GLU A 1 212 ? -2.910 28.180 31.941 1.00 90.25 212 GLU A O 1
ATOM 1725 N N . ARG A 1 213 ? -2.533 27.824 29.761 1.00 81.38 213 ARG A N 1
ATOM 1726 C CA . ARG A 1 213 ? -3.234 26.526 29.700 1.00 81.38 213 ARG A CA 1
ATOM 1727 C C . ARG A 1 213 ? -2.558 25.421 30.539 1.00 81.38 213 ARG A C 1
ATOM 1729 O O . ARG A 1 213 ? -3.259 24.602 31.131 1.00 81.38 213 ARG A O 1
ATOM 1736 N N . ASP A 1 214 ? -1.224 25.381 30.634 1.00 78.25 214 ASP A N 1
ATOM 1737 C CA . ASP A 1 214 ? -0.485 24.445 31.506 1.00 78.25 214 ASP A CA 1
ATOM 1738 C C . ASP A 1 214 ? -0.714 24.741 33.008 1.00 78.25 214 ASP A C 1
ATOM 1740 O O . ASP A 1 214 ? -0.681 23.829 33.840 1.00 78.25 214 ASP A O 1
ATOM 1744 N N . ASP A 1 215 ? -0.914 26.007 33.386 1.00 89.25 215 ASP A N 1
ATOM 1745 C CA . ASP A 1 215 ? -1.212 26.440 34.759 1.00 89.25 215 ASP A CA 1
ATOM 1746 C C . ASP A 1 215 ? -2.686 26.193 35.133 1.00 89.25 215 ASP A C 1
ATOM 1748 O O . ASP A 1 215 ? -2.980 25.703 36.230 1.00 89.25 215 ASP A O 1
ATOM 1752 N N . GLU A 1 216 ? -3.619 26.400 34.200 1.00 87.69 216 GLU A N 1
ATOM 1753 C CA . GLU A 1 216 ? -5.020 25.983 34.348 1.00 87.69 216 GLU A CA 1
ATOM 1754 C C . GLU A 1 216 ? -5.151 24.463 34.486 1.00 87.69 216 GLU A C 1
ATOM 1756 O O . GLU A 1 216 ? -5.810 23.986 35.411 1.00 87.69 216 GLU A O 1
ATOM 1761 N N . CYS A 1 217 ? -4.464 23.683 33.643 1.00 68.44 217 CYS A N 1
ATOM 1762 C CA . CYS A 1 217 ? -4.424 22.224 33.764 1.00 68.44 217 CYS A CA 1
ATOM 1763 C C . CYS A 1 217 ? -3.882 21.778 35.131 1.00 68.44 217 CYS A C 1
ATOM 1765 O O . CYS A 1 217 ? -4.438 20.865 35.743 1.00 68.44 217 CYS A O 1
ATOM 1767 N N . ARG A 1 218 ? -2.846 22.443 35.663 1.00 85.06 218 ARG A N 1
ATOM 1768 C CA . ARG A 1 218 ? -2.343 22.184 37.026 1.00 85.06 218 ARG A CA 1
ATOM 1769 C C . ARG A 1 218 ? -3.371 22.532 38.108 1.00 85.06 218 ARG A C 1
ATOM 1771 O O . ARG A 1 218 ? -3.505 21.780 39.071 1.00 85.06 218 ARG A O 1
ATOM 1778 N N . THR A 1 219 ? -4.131 23.609 37.931 1.00 89.44 219 THR A N 1
ATOM 1779 C CA . THR A 1 219 ? -5.209 24.015 38.850 1.00 89.44 219 THR A CA 1
ATOM 1780 C C . THR A 1 219 ? -6.380 23.023 38.828 1.00 89.44 219 THR A C 1
ATOM 1782 O O . THR A 1 219 ? -6.877 22.617 39.880 1.00 89.44 219 THR A O 1
ATOM 1785 N N . LEU A 1 220 ? -6.792 22.559 37.644 1.00 84.50 220 LEU A N 1
ATOM 1786 C CA . LEU A 1 220 ? -7.827 21.533 37.485 1.00 84.50 220 LEU A CA 1
ATOM 1787 C C . LEU A 1 220 ? -7.383 20.179 38.054 1.00 84.50 220 LEU A C 1
ATOM 1789 O O . LEU A 1 220 ? -8.178 19.512 38.713 1.00 84.50 220 LEU A O 1
ATOM 1793 N N . GLN A 1 221 ? -6.111 19.802 37.884 1.00 79.69 221 GLN A N 1
ATOM 1794 C CA . GLN A 1 221 ? -5.540 18.594 38.486 1.00 79.69 221 GLN A CA 1
ATOM 1795 C C . GLN A 1 221 ? -5.619 18.637 40.024 1.00 79.69 221 GLN A C 1
ATOM 1797 O O . GLN A 1 221 ? -6.033 17.659 40.643 1.00 79.69 221 GLN A O 1
ATOM 1802 N N . GLN A 1 222 ? -5.304 19.782 40.644 1.00 89.25 222 GLN A N 1
ATOM 1803 C CA . GLN A 1 222 ? -5.438 19.967 42.095 1.00 89.25 222 GLN A CA 1
ATOM 1804 C C . GLN A 1 222 ? -6.899 19.853 42.561 1.00 89.25 222 GLN A C 1
ATOM 1806 O O . GLN A 1 222 ? -7.171 19.136 43.524 1.00 89.25 222 GLN A O 1
ATOM 1811 N N . LYS A 1 223 ? -7.850 20.490 41.858 1.00 91.00 223 LYS A N 1
ATOM 1812 C CA . LYS A 1 223 ? -9.292 20.349 42.149 1.00 91.00 223 LYS A CA 1
ATOM 1813 C C . LYS A 1 223 ? -9.751 18.887 42.043 1.00 91.00 223 LYS A C 1
ATOM 1815 O O . LYS A 1 223 ? -10.458 18.401 42.923 1.00 91.00 223 LYS A O 1
ATOM 1820 N N . LEU A 1 224 ? -9.312 18.172 41.005 1.00 82.25 224 LEU A N 1
ATOM 1821 C CA . LEU A 1 224 ? -9.615 16.754 40.799 1.00 82.25 224 LEU A CA 1
ATOM 1822 C C . LEU A 1 224 ? -9.096 15.884 41.955 1.00 82.25 224 LEU A C 1
ATOM 1824 O O . LEU A 1 224 ? -9.807 14.995 42.420 1.00 82.25 224 LEU A O 1
ATOM 1828 N N . ASP A 1 225 ? -7.876 16.134 42.432 1.00 86.38 225 ASP A N 1
ATOM 1829 C CA . ASP A 1 225 ? -7.276 15.358 43.519 1.00 86.38 225 ASP A CA 1
ATOM 1830 C C . ASP A 1 225 ? -7.944 15.639 44.880 1.00 86.38 225 ASP A C 1
ATOM 1832 O O . ASP A 1 225 ? -8.151 14.700 45.651 1.00 86.38 225 ASP A O 1
ATOM 1836 N N . VAL A 1 226 ? -8.410 16.869 45.137 1.00 92.31 226 VAL A N 1
ATOM 1837 C CA . VAL A 1 226 ? -9.289 17.169 46.288 1.00 92.31 226 VAL A CA 1
ATOM 1838 C C . VAL A 1 226 ? -10.598 16.377 46.194 1.00 92.31 226 VAL A C 1
ATOM 1840 O O . VAL A 1 226 ? -10.943 15.659 47.134 1.00 92.31 226 VAL A O 1
ATOM 1843 N N . ILE A 1 227 ? -11.286 16.415 45.046 1.00 86.38 227 ILE A N 1
ATOM 1844 C CA . ILE A 1 227 ? -12.547 15.680 44.831 1.00 86.38 227 ILE A CA 1
ATOM 1845 C C . ILE A 1 227 ? -12.354 14.169 45.044 1.00 86.38 227 ILE A C 1
ATOM 1847 O O . ILE A 1 227 ? -13.176 13.543 45.712 1.00 86.38 227 ILE A O 1
ATOM 1851 N N . LYS A 1 228 ? -11.244 13.578 44.571 1.00 85.00 228 LYS A N 1
ATOM 1852 C CA . LYS A 1 228 ? -10.906 12.168 44.859 1.00 85.00 228 LYS A CA 1
ATOM 1853 C C . LYS A 1 228 ? -10.834 11.893 46.365 1.00 85.00 228 LYS A C 1
ATOM 1855 O O . LYS A 1 228 ? -11.350 10.869 46.810 1.00 85.00 228 LYS A O 1
ATOM 1860 N N . THR A 1 229 ? -10.222 12.778 47.159 1.00 88.31 229 THR A N 1
ATOM 1861 C CA . THR A 1 229 ? -10.142 12.580 48.618 1.00 88.31 229 THR A CA 1
ATOM 1862 C C . THR A 1 229 ? -11.497 12.694 49.318 1.00 88.31 229 THR A C 1
ATOM 1864 O O . THR A 1 229 ? -11.752 11.915 50.237 1.00 88.31 229 THR A O 1
ATOM 1867 N N . GLU A 1 230 ? -12.399 13.569 48.860 1.00 90.50 230 GLU A N 1
ATOM 1868 C CA . GLU A 1 230 ? -13.767 13.633 49.398 1.00 90.50 230 GLU A CA 1
ATOM 1869 C C . GLU A 1 230 ? -14.604 12.407 49.010 1.00 90.50 230 GLU A C 1
ATOM 1871 O O . GLU A 1 230 ? -15.283 11.845 49.866 1.00 90.50 230 GLU A O 1
ATOM 1876 N N . VAL A 1 231 ? -14.489 11.901 47.776 1.00 83.44 231 VAL A N 1
ATOM 1877 C CA . VAL A 1 231 ? -15.148 10.644 47.369 1.00 83.44 231 VAL A CA 1
ATOM 1878 C C . VAL A 1 231 ? -14.690 9.470 48.245 1.00 83.44 231 VAL A C 1
ATOM 1880 O O . VAL A 1 231 ? -15.526 8.711 48.732 1.00 83.44 231 VAL A O 1
ATOM 1883 N N . ILE A 1 232 ? -13.389 9.353 48.535 1.00 87.75 232 ILE A N 1
ATOM 1884 C CA . ILE A 1 232 ? -12.849 8.302 49.418 1.00 87.75 232 ILE A CA 1
ATOM 1885 C C . ILE A 1 232 ? -13.402 8.422 50.853 1.00 87.75 232 ILE A C 1
ATOM 1887 O O . ILE A 1 232 ? -13.718 7.404 51.476 1.00 87.75 232 ILE A O 1
ATOM 1891 N N . LYS A 1 233 ? -13.568 9.644 51.383 1.00 91.50 233 LYS A N 1
ATOM 1892 C CA . LYS A 1 233 ? -14.221 9.868 52.687 1.00 91.50 233 LYS A CA 1
ATOM 1893 C C . LYS A 1 233 ? -15.696 9.466 52.650 1.00 91.50 233 LYS A C 1
ATOM 1895 O O . LYS A 1 233 ? -16.130 8.718 53.523 1.00 91.50 233 LYS A O 1
ATOM 1900 N N . LEU A 1 234 ? -16.448 9.908 51.641 1.00 86.06 234 LEU A N 1
ATOM 1901 C CA . LEU A 1 234 ? -17.872 9.596 51.486 1.00 86.06 234 LEU A CA 1
ATOM 1902 C C . LEU A 1 234 ? -18.112 8.086 51.346 1.00 86.06 234 LEU A C 1
ATOM 1904 O O . LEU A 1 234 ? -19.024 7.554 51.973 1.00 86.06 234 LEU A O 1
ATOM 1908 N N . GLU A 1 235 ? -17.257 7.361 50.619 1.00 77.75 235 GLU A N 1
ATOM 1909 C CA . GLU A 1 235 ? -17.317 5.897 50.581 1.00 77.75 235 GLU A CA 1
ATOM 1910 C C . GLU A 1 235 ? -17.028 5.242 51.944 1.00 77.75 235 GLU A C 1
ATOM 1912 O O . GLU A 1 235 ? -17.587 4.187 52.247 1.00 77.75 235 GLU A O 1
ATOM 1917 N N . LYS A 1 236 ? -16.134 5.808 52.767 1.00 91.19 236 LYS A N 1
ATOM 1918 C CA . LYS A 1 236 ? -15.866 5.292 54.120 1.00 91.19 236 LYS A CA 1
ATOM 1919 C C . LYS A 1 236 ? -17.096 5.466 55.015 1.00 91.19 236 LYS A C 1
ATOM 1921 O O . LYS A 1 236 ? -17.561 4.481 55.580 1.00 91.19 236 LYS A O 1
ATOM 1926 N N . TRP A 1 237 ? -17.659 6.675 55.055 1.00 90.31 237 TRP A N 1
ATOM 1927 C CA . TRP A 1 237 ? -18.872 6.981 55.822 1.00 90.31 237 TRP A CA 1
ATOM 1928 C C . TRP A 1 237 ? -20.058 6.130 55.356 1.00 90.31 237 TRP A C 1
ATOM 1930 O O . TRP A 1 237 ? -20.789 5.586 56.179 1.00 90.31 237 TRP A O 1
ATOM 1940 N N . LYS A 1 238 ? -20.212 5.932 54.039 1.00 86.06 238 LYS A N 1
ATOM 1941 C CA . LYS A 1 238 ? -21.234 5.040 53.482 1.00 86.06 238 LYS A CA 1
ATOM 1942 C C . LYS A 1 238 ? -21.116 3.616 54.042 1.00 86.06 238 LYS A C 1
ATOM 1944 O O . LYS A 1 238 ? -22.116 3.092 54.520 1.00 86.06 238 LYS A O 1
ATOM 1949 N N . ARG A 1 239 ? -19.922 3.007 54.028 1.00 87.12 239 ARG A N 1
ATOM 1950 C CA . ARG A 1 239 ? -19.713 1.646 54.571 1.00 87.12 239 ARG A CA 1
ATOM 1951 C C . ARG A 1 239 ? -20.006 1.570 56.073 1.00 87.12 239 ARG A C 1
ATOM 1953 O O . ARG A 1 239 ? -20.530 0.566 56.541 1.00 87.12 239 ARG A O 1
ATOM 1960 N N . GLU A 1 240 ? -19.683 2.625 56.819 1.00 90.06 240 GLU A N 1
ATOM 1961 C CA . GLU A 1 240 ? -19.946 2.719 58.262 1.00 90.06 240 GLU A CA 1
ATOM 1962 C C . GLU A 1 240 ? -21.456 2.808 58.556 1.00 90.06 240 GLU A C 1
ATOM 1964 O O . GLU A 1 240 ? -21.952 2.104 59.437 1.00 90.06 240 GLU A O 1
ATOM 1969 N N . HIS A 1 241 ? -22.219 3.560 57.755 1.00 86.00 241 HIS A N 1
ATOM 1970 C CA . HIS A 1 241 ? -23.684 3.572 57.830 1.00 86.00 241 HIS A CA 1
ATOM 1971 C C . HIS A 1 241 ? -24.333 2.264 57.341 1.00 86.00 241 HIS A C 1
ATOM 1973 O O . HIS A 1 241 ? -25.301 1.816 57.951 1.00 86.00 241 HIS A O 1
ATOM 1979 N N . GLU A 1 242 ? -23.808 1.617 56.293 1.00 79.00 242 GLU A N 1
ATOM 1980 C CA . GLU A 1 242 ? -24.298 0.310 55.818 1.00 79.00 242 GLU A CA 1
ATOM 1981 C C . GLU A 1 242 ? -24.117 -0.787 56.886 1.00 79.00 242 GLU A C 1
ATOM 1983 O O . GLU A 1 242 ? -25.032 -1.580 57.104 1.00 79.00 242 GLU A O 1
ATOM 1988 N N . LEU A 1 243 ? -22.991 -0.789 57.612 1.00 89.94 243 LEU A N 1
ATOM 1989 C CA . LEU A 1 243 ? -22.761 -1.674 58.763 1.00 89.94 243 LEU A CA 1
ATOM 1990 C C . LEU A 1 243 ? -23.710 -1.378 59.935 1.00 89.94 243 LEU A C 1
ATOM 1992 O O . LEU A 1 243 ? -24.275 -2.303 60.517 1.00 89.94 243 LEU A O 1
ATOM 1996 N N . SER A 1 244 ? -23.925 -0.101 60.265 1.00 86.69 244 SER A N 1
ATOM 1997 C CA . SER A 1 244 ? -24.857 0.293 61.331 1.00 86.69 244 SER A CA 1
ATOM 1998 C C . SER A 1 244 ? -26.306 -0.101 61.006 1.00 86.69 244 SER A C 1
ATOM 2000 O O . SER A 1 244 ? -27.012 -0.618 61.870 1.00 86.69 244 SER A O 1
ATOM 2002 N N . ALA A 1 245 ? -26.736 0.048 59.748 1.00 80.19 245 ALA A N 1
ATOM 2003 C CA . ALA A 1 245 ? -28.058 -0.384 59.299 1.00 80.19 245 ALA A CA 1
ATOM 2004 C C . ALA A 1 245 ? -28.245 -1.911 59.398 1.00 80.19 245 ALA A C 1
ATOM 2006 O O . ALA A 1 245 ? -29.311 -2.366 59.812 1.00 80.19 245 ALA A O 1
ATOM 2007 N N . GLN A 1 246 ? -27.211 -2.702 59.081 1.00 86.38 246 GLN A N 1
ATOM 2008 C CA . GLN A 1 246 ? -27.238 -4.163 59.246 1.00 86.38 246 GLN A CA 1
ATOM 2009 C C . GLN A 1 246 ? -27.411 -4.567 60.718 1.00 86.38 246 GLN A C 1
ATOM 2011 O O . GLN A 1 246 ? -28.267 -5.393 61.023 1.00 86.38 246 GLN A O 1
ATOM 2016 N N . GLN A 1 247 ? -26.680 -3.930 61.639 1.00 88.44 247 GLN A N 1
ATOM 2017 C CA . GLN A 1 247 ? -26.804 -4.186 63.082 1.00 88.44 247 GLN A CA 1
ATOM 2018 C C . GLN A 1 247 ? -28.213 -3.878 63.614 1.00 88.44 247 GLN A C 1
ATOM 2020 O O . GLN A 1 247 ? -28.775 -4.672 64.369 1.00 88.44 247 GLN A O 1
ATOM 2025 N N . ILE A 1 248 ? -28.816 -2.764 63.180 1.00 84.69 248 ILE A N 1
ATOM 2026 C CA . ILE A 1 248 ? -30.194 -2.393 63.543 1.00 84.69 248 ILE A CA 1
ATOM 2027 C C . ILE A 1 248 ? -31.204 -3.400 62.964 1.00 84.69 248 ILE A C 1
ATOM 2029 O O . ILE A 1 248 ? -32.156 -3.780 63.643 1.00 84.69 248 ILE A O 1
ATOM 2033 N N . GLN A 1 249 ? -30.992 -3.888 61.738 1.00 78.19 249 GLN A N 1
ATOM 2034 C CA . GLN A 1 249 ? -31.864 -4.900 61.137 1.00 78.19 249 GLN A CA 1
ATOM 2035 C C . GLN A 1 249 ? -31.792 -6.245 61.888 1.00 78.19 249 GLN A C 1
ATOM 2037 O O . GLN A 1 249 ? -32.833 -6.846 62.162 1.00 78.19 249 GLN A O 1
ATOM 2042 N N . GLU A 1 250 ? -30.596 -6.689 62.288 1.00 86.62 250 GLU A N 1
ATOM 2043 C CA . GLU A 1 250 ? -30.415 -7.870 63.147 1.00 86.62 250 GLU A CA 1
ATOM 2044 C C . GLU A 1 250 ? -31.059 -7.693 64.536 1.00 86.62 250 GLU A C 1
ATOM 2046 O O . GLU A 1 250 ? -31.539 -8.664 65.125 1.00 86.62 250 GLU A O 1
ATOM 2051 N N . GLU A 1 251 ? -31.098 -6.467 65.066 1.00 84.12 251 GLU A N 1
ATOM 2052 C CA . GLU A 1 251 ? -31.779 -6.127 66.321 1.00 84.12 251 GLU A CA 1
ATOM 2053 C C . GLU A 1 251 ? -33.301 -6.244 66.200 1.00 84.12 251 GLU A C 1
ATOM 2055 O O . GLU A 1 251 ? -33.918 -6.982 66.972 1.00 84.12 251 GLU A O 1
ATOM 2060 N N . CYS A 1 252 ? -33.905 -5.615 65.188 1.00 79.56 252 CYS A N 1
ATOM 2061 C CA . CYS A 1 252 ? -35.341 -5.734 64.927 1.00 79.56 252 CYS A CA 1
ATOM 2062 C C . CYS A 1 252 ? -35.763 -7.184 64.633 1.00 79.56 252 CYS A C 1
ATOM 2064 O O . CYS A 1 252 ? -36.857 -7.601 65.017 1.00 79.56 252 CYS A O 1
ATOM 2066 N N . GLU A 1 253 ? -34.908 -7.988 63.993 1.00 77.31 253 GLU A N 1
ATOM 2067 C CA . GLU A 1 253 ? -35.171 -9.417 63.809 1.00 77.31 253 GLU A CA 1
ATOM 2068 C C . GLU A 1 253 ? -35.100 -10.233 65.103 1.00 77.31 253 GLU A C 1
ATOM 2070 O O . GLU A 1 253 ? -35.888 -11.168 65.257 1.00 77.31 253 GLU A O 1
ATOM 2075 N N . ARG A 1 254 ? -34.190 -9.909 66.030 1.00 87.19 254 ARG A N 1
ATOM 2076 C CA . ARG A 1 254 ? -34.155 -10.531 67.364 1.00 87.19 254 ARG A CA 1
ATOM 2077 C C . ARG A 1 254 ? -35.390 -10.153 68.174 1.00 87.19 254 ARG A C 1
ATOM 2079 O O . ARG A 1 254 ? -36.033 -11.032 68.741 1.00 87.19 254 ARG A O 1
ATOM 2086 N N . GLU A 1 255 ? -35.754 -8.873 68.181 1.00 78.88 255 GLU A N 1
ATOM 2087 C CA . GLU A 1 255 ? -36.921 -8.389 68.917 1.00 78.88 255 GLU A CA 1
ATOM 2088 C C . GLU A 1 255 ? -38.225 -9.001 68.382 1.00 78.88 255 GLU A C 1
ATOM 2090 O O . GLU A 1 255 ? -39.062 -9.455 69.160 1.00 78.88 255 GLU A O 1
ATOM 2095 N N . ARG A 1 256 ? -38.372 -9.106 67.053 1.00 78.62 256 ARG A N 1
ATOM 2096 C CA . ARG A 1 256 ? -39.523 -9.770 66.428 1.00 78.62 256 ARG A CA 1
ATOM 2097 C C . ARG A 1 256 ? -39.660 -11.230 66.868 1.00 78.62 256 ARG A C 1
ATOM 2099 O O . ARG A 1 256 ? -40.756 -11.622 67.250 1.00 78.62 256 ARG A O 1
ATOM 2106 N N . ARG A 1 257 ? -38.570 -12.009 66.876 1.00 84.31 257 ARG A N 1
ATOM 2107 C CA . ARG A 1 257 ? -38.593 -13.418 67.324 1.00 84.31 257 ARG A CA 1
ATOM 2108 C C . ARG A 1 257 ? -39.027 -13.551 68.788 1.00 84.31 257 ARG A C 1
ATOM 2110 O O . ARG A 1 257 ? -39.772 -14.467 69.107 1.00 84.31 257 ARG A O 1
ATOM 2117 N N . LEU A 1 258 ? -38.608 -12.620 69.652 1.00 80.81 258 LEU A N 1
ATOM 2118 C CA . LEU A 1 258 ? -39.030 -12.574 71.058 1.00 80.81 258 LEU A CA 1
ATOM 2119 C C . LEU A 1 258 ? -40.517 -12.210 71.206 1.00 80.81 258 LEU A C 1
ATOM 2121 O O . LEU A 1 258 ? -41.210 -12.811 72.019 1.00 80.81 258 LEU A O 1
ATOM 2125 N N . ARG A 1 259 ? -41.045 -11.276 70.405 1.00 77.69 259 ARG A N 1
ATOM 2126 C CA . ARG A 1 259 ? -42.491 -10.969 70.390 1.00 77.69 259 ARG A CA 1
ATOM 2127 C C . ARG A 1 259 ? -43.316 -12.164 69.892 1.00 77.69 259 ARG A C 1
ATOM 2129 O O . ARG A 1 259 ? -44.278 -12.546 70.547 1.00 77.69 259 ARG A O 1
ATOM 2136 N N . GLU A 1 260 ? -42.867 -12.815 68.816 1.00 77.38 260 GLU A N 1
ATOM 2137 C CA . GLU A 1 260 ? -43.421 -14.081 68.305 1.00 77.38 260 GLU A CA 1
ATOM 2138 C C . GLU A 1 260 ? -43.345 -15.228 69.343 1.00 77.38 260 GLU A C 1
ATOM 2140 O O . GLU A 1 260 ? -44.026 -16.236 69.178 1.00 77.38 260 GLU A O 1
ATOM 2145 N N . GLU A 1 261 ? -42.516 -15.113 70.389 1.00 81.06 261 GLU A N 1
ATOM 2146 C CA . GLU A 1 261 ? -42.396 -16.053 71.518 1.00 81.06 261 GLU A CA 1
ATOM 2147 C C . GLU A 1 261 ? -43.387 -15.732 72.641 1.00 81.06 261 GLU A C 1
ATOM 2149 O O . GLU A 1 261 ? -44.211 -16.579 72.980 1.00 81.06 261 GLU A O 1
ATOM 2154 N N . TYR A 1 262 ? -43.413 -14.486 73.123 1.00 73.50 262 TYR A N 1
ATOM 2155 C CA . TYR A 1 262 ? -44.387 -14.044 74.128 1.00 73.50 262 TYR A CA 1
ATOM 2156 C C . TYR A 1 262 ? -45.848 -14.211 73.670 1.00 73.50 262 TYR A C 1
ATOM 2158 O O . TYR A 1 262 ? -46.716 -14.522 74.487 1.00 73.50 262 TYR A O 1
ATOM 2166 N N . GLU A 1 263 ? -46.139 -14.054 72.373 1.00 73.00 263 GLU A N 1
ATOM 2167 C CA . GLU A 1 263 ? -47.472 -14.326 71.814 1.00 73.00 263 GLU A CA 1
ATOM 2168 C C . GLU A 1 263 ? -47.845 -15.820 71.857 1.00 73.00 263 GLU A C 1
ATOM 2170 O O . GLU A 1 263 ? -49.012 -16.149 72.084 1.00 73.00 263 GLU A O 1
ATOM 2175 N N . ARG A 1 264 ? -46.877 -16.738 71.701 1.00 72.19 264 ARG A N 1
ATOM 2176 C CA . ARG A 1 264 ? -47.109 -18.188 71.852 1.00 72.19 264 ARG A CA 1
ATOM 2177 C C . ARG A 1 264 ? -47.407 -18.553 73.305 1.00 72.19 264 ARG A C 1
ATOM 2179 O O . ARG A 1 264 ? -48.372 -19.274 73.557 1.00 72.19 264 ARG A O 1
ATOM 2186 N N . ASP A 1 265 ? -46.635 -18.014 74.243 1.00 75.69 265 ASP A N 1
ATOM 2187 C CA . ASP A 1 265 ? -46.796 -18.296 75.673 1.00 75.69 265 ASP A CA 1
ATOM 2188 C C . ASP A 1 265 ? -48.141 -17.768 76.207 1.00 75.69 265 ASP A C 1
ATOM 2190 O O . ASP A 1 265 ? -48.861 -18.485 76.905 1.00 75.69 265 ASP A O 1
ATOM 2194 N N . LEU A 1 266 ? -48.549 -16.558 75.798 1.00 73.81 266 LEU A N 1
ATOM 2195 C CA . LEU A 1 266 ? -49.874 -16.003 76.112 1.00 73.81 266 LEU A CA 1
ATOM 2196 C C . LEU A 1 266 ? -51.024 -16.859 75.563 1.00 73.81 266 LEU A C 1
ATOM 2198 O O . LEU A 1 266 ? -52.055 -16.999 76.225 1.00 73.81 266 LEU A O 1
ATOM 2202 N N . MET A 1 267 ? -50.862 -17.447 74.376 1.00 72.44 267 MET A N 1
ATOM 2203 C CA . MET A 1 267 ? -51.866 -18.339 73.790 1.00 72.44 267 MET A CA 1
ATOM 2204 C C . MET A 1 267 ? -51.946 -19.692 74.518 1.00 72.44 267 MET A C 1
ATOM 2206 O O . MET A 1 267 ? -53.054 -20.209 74.671 1.00 72.44 267 MET A O 1
ATOM 2210 N N . SER A 1 268 ? -50.829 -20.233 75.031 1.00 70.69 268 SER A N 1
ATOM 2211 C CA . SER A 1 268 ? -50.846 -21.417 75.914 1.00 70.69 268 SER A CA 1
ATOM 2212 C C . SER A 1 268 ? -51.571 -21.116 77.224 1.00 70.69 268 SER A C 1
ATOM 2214 O O . SER A 1 268 ? -52.549 -21.783 77.561 1.00 70.69 268 SER A O 1
ATOM 2216 N N . LEU A 1 269 ? -51.172 -20.039 77.910 1.00 72.31 269 LEU A N 1
ATOM 2217 C CA . LEU A 1 269 ? -51.742 -19.652 79.200 1.00 72.31 269 LEU A CA 1
ATOM 2218 C C . LEU A 1 269 ? -53.253 -19.369 79.104 1.00 72.31 269 LEU A C 1
ATOM 2220 O O . LEU A 1 269 ? -54.016 -19.696 80.014 1.00 72.31 269 LEU A O 1
ATOM 2224 N N . LYS A 1 270 ? -53.712 -18.810 77.977 1.00 68.06 270 LYS A N 1
ATOM 2225 C CA . LYS A 1 270 ? -55.142 -18.617 77.710 1.00 68.06 270 LYS A CA 1
ATOM 2226 C C . LYS A 1 270 ? -55.890 -19.945 77.534 1.00 68.06 270 LYS A C 1
ATOM 2228 O O . LYS A 1 270 ? -56.978 -20.091 78.089 1.00 68.06 270 LYS A O 1
ATOM 2233 N N . ALA A 1 271 ? -55.325 -20.909 76.805 1.00 64.25 271 ALA A N 1
ATOM 2234 C CA . ALA A 1 271 ? -55.922 -22.238 76.664 1.00 64.25 271 ALA A CA 1
ATOM 2235 C C . ALA A 1 271 ? -55.990 -22.972 78.018 1.00 64.25 271 ALA A C 1
ATOM 2237 O O . ALA A 1 271 ? -57.012 -23.570 78.354 1.00 64.25 271 ALA A O 1
ATOM 2238 N N . GLU A 1 272 ? -54.945 -22.854 78.840 1.00 67.38 272 GLU A N 1
ATOM 2239 C CA . GLU A 1 272 ? -54.920 -23.372 80.211 1.00 67.38 272 GLU A CA 1
ATOM 2240 C C . GLU A 1 272 ? -56.037 -22.745 81.067 1.00 67.38 272 GLU A C 1
ATOM 2242 O O . GLU A 1 272 ? -56.810 -23.477 81.690 1.00 67.38 272 GLU A O 1
ATOM 2247 N N . MET A 1 273 ? -56.223 -21.418 81.020 1.00 61.78 273 MET A N 1
ATOM 2248 C CA . MET A 1 273 ? -57.344 -20.741 81.693 1.00 61.78 273 MET A CA 1
ATOM 2249 C C . MET A 1 273 ? -58.725 -21.215 81.212 1.00 61.78 273 MET A C 1
ATOM 2251 O O . MET A 1 273 ? -59.626 -21.384 82.035 1.00 61.78 273 MET A O 1
ATOM 2255 N N . GLU A 1 274 ? -58.913 -21.461 79.913 1.00 55.84 274 GLU A N 1
ATOM 2256 C CA . GLU A 1 274 ? -60.178 -21.988 79.381 1.00 55.84 274 GLU A CA 1
ATOM 2257 C C . GLU A 1 274 ? -60.453 -23.421 79.891 1.00 55.84 274 GLU A C 1
ATOM 2259 O O . GLU A 1 274 ? -61.585 -23.721 80.281 1.00 55.84 274 GLU A O 1
ATOM 2264 N N . THR A 1 275 ? -59.429 -24.276 80.029 1.00 54.62 275 THR A N 1
ATOM 2265 C CA . THR A 1 275 ? -59.588 -25.607 80.661 1.00 54.62 275 THR A CA 1
ATOM 2266 C C . THR A 1 275 ? -59.843 -25.544 82.175 1.00 54.62 275 THR A C 1
ATOM 2268 O O . THR A 1 275 ? -60.665 -26.304 82.700 1.00 54.62 275 THR A O 1
ATOM 2271 N N . ALA A 1 276 ? -59.212 -24.606 82.887 1.00 53.56 276 ALA A N 1
ATOM 2272 C CA . ALA A 1 276 ? -59.444 -24.390 84.315 1.00 53.56 276 ALA A CA 1
ATOM 2273 C C . ALA A 1 276 ? -60.870 -23.876 84.591 1.00 53.56 276 ALA A C 1
ATOM 2275 O O . ALA A 1 276 ? -61.529 -24.353 85.515 1.00 53.56 276 ALA A O 1
ATOM 2276 N N . SER A 1 277 ? -61.376 -22.972 83.745 1.00 48.84 277 SER A N 1
ATOM 2277 C CA . SER A 1 277 ? -62.741 -22.430 83.815 1.00 48.84 277 SER A CA 1
ATOM 2278 C C . SER A 1 277 ? -63.807 -23.530 83.746 1.00 48.84 277 SER A C 1
ATOM 2280 O O . SER A 1 277 ? -64.694 -23.593 84.597 1.00 48.84 277 SER A O 1
ATOM 2282 N N . ILE A 1 278 ? -63.667 -24.473 82.805 1.00 47.97 278 ILE A N 1
ATOM 2283 C CA . ILE A 1 278 ? -64.575 -25.628 82.654 1.00 47.97 278 ILE A CA 1
ATOM 2284 C C . ILE A 1 278 ? -64.574 -26.528 83.905 1.00 47.97 278 ILE A C 1
ATOM 2286 O O . ILE A 1 278 ? -65.594 -27.130 84.240 1.00 47.97 278 ILE A O 1
ATOM 2290 N N . THR A 1 279 ? -63.455 -26.592 84.629 1.00 44.84 279 THR A N 1
ATOM 2291 C CA . THR A 1 279 ? -63.293 -27.452 85.814 1.00 44.84 279 THR A CA 1
ATOM 2292 C C . THR A 1 279 ? -63.941 -26.857 87.078 1.00 44.84 279 THR A C 1
ATOM 2294 O O . THR A 1 279 ? -64.288 -27.594 87.999 1.00 44.84 279 THR A O 1
ATOM 2297 N N . ALA A 1 280 ? -64.160 -25.538 87.131 1.00 45.91 280 ALA A N 1
ATOM 2298 C CA . ALA A 1 280 ? -64.654 -24.839 88.324 1.00 45.91 280 ALA A CA 1
ATOM 2299 C C . ALA A 1 280 ? -66.184 -24.909 88.543 1.00 45.91 280 ALA A C 1
ATOM 2301 O O . ALA A 1 280 ? -66.665 -24.538 89.610 1.00 45.91 280 ALA A O 1
ATOM 2302 N N . VAL A 1 281 ? -66.961 -25.376 87.558 1.00 46.19 281 VAL A N 1
ATOM 2303 C CA . VAL A 1 281 ? -68.438 -25.240 87.531 1.00 46.19 281 VAL A CA 1
ATOM 2304 C C . VAL A 1 281 ? -69.183 -26.370 88.278 1.00 46.19 281 VAL A C 1
ATOM 2306 O O . VAL A 1 281 ? -70.403 -26.334 88.401 1.00 46.19 281 VAL A O 1
ATOM 2309 N N . VAL A 1 282 ? -68.478 -27.390 88.786 1.00 43.22 282 VAL A N 1
ATOM 2310 C CA . VAL A 1 282 ? -69.093 -28.678 89.185 1.00 43.22 282 VAL A CA 1
ATOM 2311 C C . VAL A 1 282 ? -69.407 -28.826 90.685 1.00 43.22 282 VAL A C 1
ATOM 2313 O O . VAL A 1 282 ? -70.321 -29.575 91.022 1.00 43.22 282 VAL A O 1
ATOM 2316 N N . ASN A 1 283 ? -68.711 -28.126 91.590 1.00 35.78 283 ASN A N 1
ATOM 2317 C CA . ASN A 1 283 ? -68.899 -28.287 93.043 1.00 35.78 283 ASN A CA 1
ATOM 2318 C C . ASN A 1 283 ? -69.543 -27.048 93.681 1.00 35.78 283 ASN A C 1
ATOM 2320 O O . ASN A 1 283 ? -69.040 -25.936 93.535 1.00 35.78 283 ASN A O 1
ATOM 2324 N N . SER A 1 284 ? -70.640 -27.256 94.412 1.00 32.97 284 SER A N 1
ATOM 2325 C CA . SER A 1 284 ? -71.496 -26.205 94.968 1.00 32.97 284 SER A CA 1
ATOM 2326 C C . SER A 1 284 ? -71.518 -26.172 96.503 1.00 32.97 284 SER A C 1
ATOM 2328 O O . SER A 1 284 ? -71.103 -27.122 97.161 1.00 32.97 284 SER A O 1
ATOM 2330 N N . SER A 1 285 ? -72.152 -25.113 97.020 1.00 34.59 285 SER A N 1
ATOM 2331 C CA . SER A 1 285 ? -72.898 -25.070 98.290 1.00 34.59 285 SER A CA 1
ATOM 2332 C C . SER A 1 285 ? -72.155 -24.830 99.620 1.00 34.59 285 SER A C 1
ATOM 2334 O O . SER A 1 285 ? -71.314 -25.603 100.063 1.00 34.59 285 SER A O 1
ATOM 2336 N N . ASP A 1 286 ? -72.630 -23.765 100.275 1.00 37.19 286 ASP A N 1
ATOM 2337 C CA . ASP A 1 286 ? -73.002 -23.641 101.692 1.00 37.19 286 ASP A CA 1
ATOM 2338 C C . ASP A 1 286 ? -71.939 -23.808 102.800 1.00 37.19 286 ASP A C 1
ATOM 2340 O O . ASP A 1 286 ? -71.563 -24.916 103.175 1.00 37.19 286 ASP A O 1
ATOM 2344 N N . GLN A 1 287 ? -71.634 -22.697 103.491 1.00 33.38 287 GLN A N 1
ATOM 2345 C CA . GLN A 1 287 ? -72.058 -22.525 104.895 1.00 33.38 287 GLN A CA 1
ATOM 2346 C C . GLN A 1 287 ? -71.948 -21.070 105.385 1.00 33.38 287 GLN A C 1
ATOM 2348 O O . GLN A 1 287 ? -71.198 -20.264 104.834 1.00 33.38 287 GLN A O 1
ATOM 2353 N N . ASP A 1 288 ? -72.737 -20.751 106.413 1.00 40.53 288 ASP A N 1
ATOM 2354 C CA . ASP A 1 288 ? -73.074 -19.389 106.842 1.00 40.53 288 ASP A CA 1
ATOM 2355 C C . ASP A 1 288 ? -72.324 -18.903 108.105 1.00 40.53 288 ASP A C 1
ATOM 2357 O O . ASP A 1 288 ? -71.649 -19.661 108.800 1.00 40.53 288 ASP A O 1
ATOM 2361 N N . GLU A 1 289 ? -72.475 -17.609 108.405 1.00 44.16 289 GLU A N 1
ATOM 2362 C CA . GLU A 1 289 ? -72.352 -16.989 109.743 1.00 44.16 289 GLU A CA 1
ATOM 2363 C C . GLU A 1 289 ? -71.181 -17.382 110.687 1.00 44.16 289 GLU A C 1
ATOM 2365 O O . GLU A 1 289 ? -71.389 -17.734 111.849 1.00 44.16 289 GLU A O 1
ATOM 2370 N N . HIS A 1 290 ? -69.917 -17.167 110.286 1.00 43.62 290 HIS A N 1
ATOM 2371 C CA . HIS A 1 290 ? -68.844 -16.959 111.292 1.00 43.62 290 HIS A CA 1
ATOM 2372 C C . HIS A 1 290 ? -67.683 -16.014 110.896 1.00 43.62 290 HIS A C 1
ATOM 2374 O O . HIS A 1 290 ? -66.706 -15.862 111.638 1.00 43.62 290 HIS A O 1
ATOM 2380 N N . LEU A 1 291 ? -67.748 -15.360 109.729 1.00 46.25 291 LEU A N 1
ATOM 2381 C CA . LEU A 1 291 ? -66.568 -14.733 109.109 1.00 46.25 291 LEU A CA 1
ATOM 2382 C C . LEU A 1 291 ? -66.294 -13.252 109.437 1.00 46.25 291 LEU A C 1
ATOM 2384 O O . LEU A 1 291 ? -65.162 -12.817 109.223 1.00 46.25 291 LEU A O 1
ATOM 2388 N N . SER A 1 292 ? -67.250 -12.472 109.953 1.00 45.50 292 SER A N 1
ATOM 2389 C CA . SER A 1 292 ? -67.157 -10.992 109.996 1.00 45.50 292 SER A CA 1
ATOM 2390 C C . SER A 1 292 ? -65.873 -10.440 110.646 1.00 45.50 292 SER A C 1
ATOM 2392 O O . SER A 1 292 ? -65.233 -9.547 110.095 1.00 45.50 292 SER A O 1
ATOM 2394 N N . SER A 1 293 ? -65.428 -11.022 111.764 1.00 43.75 293 SER A N 1
ATOM 2395 C CA . SER A 1 293 ? -64.190 -10.623 112.460 1.00 43.75 293 SER A CA 1
ATOM 2396 C C . SER A 1 293 ? -62.903 -11.010 111.703 1.00 43.75 293 SER A C 1
ATOM 2398 O O . SER A 1 293 ? -61.905 -10.287 111.747 1.00 43.75 293 SER A O 1
ATOM 2400 N N . SER A 1 294 ? -62.913 -12.123 110.956 1.00 49.09 294 SER A N 1
ATOM 2401 C CA . SER A 1 294 ? -61.778 -12.517 110.105 1.00 49.09 294 SER A CA 1
ATOM 2402 C C . SER A 1 294 ? -61.722 -11.703 108.812 1.00 49.09 294 SER A C 1
ATOM 2404 O O . SER A 1 294 ? -60.624 -11.371 108.364 1.00 49.09 294 SER A O 1
ATOM 2406 N N . VAL A 1 295 ? -62.883 -11.348 108.251 1.00 55.59 295 VAL A N 1
ATOM 2407 C CA . VAL A 1 295 ? -62.992 -10.504 107.055 1.00 55.59 295 VAL A CA 1
ATOM 2408 C C . VAL A 1 295 ? -62.402 -9.128 107.325 1.00 55.59 295 VAL A C 1
ATOM 2410 O O . VAL A 1 295 ? -61.523 -8.732 106.579 1.00 55.59 295 VAL A O 1
ATOM 2413 N N . VAL A 1 296 ? -62.757 -8.443 108.420 1.00 59.25 296 VAL A N 1
ATOM 2414 C CA . VAL A 1 296 ? -62.207 -7.100 108.716 1.00 59.25 296 VAL A CA 1
ATOM 2415 C C . VAL A 1 296 ? -60.676 -7.101 108.855 1.00 59.25 296 VAL A C 1
ATOM 2417 O O . VAL A 1 296 ? -60.021 -6.173 108.390 1.00 59.25 296 VAL A O 1
ATOM 2420 N N . LYS A 1 297 ? -60.070 -8.149 109.434 1.00 57.88 297 LYS A N 1
ATOM 2421 C CA . LYS A 1 297 ? -58.599 -8.257 109.477 1.00 57.88 297 LYS A CA 1
ATOM 2422 C C . LYS A 1 297 ? -57.993 -8.490 108.094 1.00 57.88 297 LYS A C 1
ATOM 2424 O O . LYS A 1 297 ? -57.095 -7.754 107.708 1.00 57.88 297 LYS A O 1
ATOM 2429 N N . LYS A 1 298 ? -58.523 -9.454 107.333 1.00 59.59 298 LYS A N 1
ATOM 2430 C CA . LYS A 1 298 ? -58.062 -9.724 105.962 1.00 59.59 298 LYS A CA 1
ATOM 2431 C C . LYS A 1 298 ? -58.298 -8.543 105.019 1.00 59.59 298 LYS A C 1
ATOM 2433 O O . LYS A 1 298 ? -57.500 -8.362 104.115 1.00 59.59 298 LYS A O 1
ATOM 2438 N N . GLN A 1 299 ? -59.339 -7.744 105.250 1.00 62.50 299 GLN A N 1
ATOM 2439 C CA . GLN A 1 299 ? -59.606 -6.502 104.531 1.00 62.50 299 GLN A CA 1
ATOM 2440 C C . GLN A 1 299 ? -58.511 -5.478 104.834 1.00 62.50 299 GLN A C 1
ATOM 2442 O O . GLN A 1 299 ? -57.844 -5.046 103.912 1.00 62.50 299 GLN A O 1
ATOM 2447 N N . ASN A 1 300 ? -58.218 -5.194 106.108 1.00 66.00 300 ASN A N 1
ATOM 2448 C CA . ASN A 1 300 ? -57.140 -4.265 106.472 1.00 66.00 300 ASN A CA 1
ATOM 2449 C C . ASN A 1 300 ? -55.756 -4.711 105.952 1.00 66.00 300 ASN A C 1
ATOM 2451 O O . ASN A 1 300 ? -54.956 -3.872 105.538 1.00 66.00 300 ASN A O 1
ATOM 2455 N N . ASP A 1 301 ? -55.458 -6.015 105.969 1.00 70.31 301 ASP A N 1
ATOM 2456 C CA . ASP A 1 301 ? -54.205 -6.558 105.424 1.00 70.31 301 ASP A CA 1
ATOM 2457 C C . ASP A 1 301 ? -54.174 -6.495 103.880 1.00 70.31 301 ASP A C 1
ATOM 2459 O O . ASP A 1 301 ? -53.127 -6.208 103.295 1.00 70.31 301 ASP A O 1
ATOM 2463 N N . LEU A 1 302 ? -55.319 -6.700 103.215 1.00 72.31 302 LEU A N 1
ATOM 2464 C CA . LEU A 1 302 ? -55.485 -6.548 101.766 1.00 72.31 302 LEU A CA 1
ATOM 2465 C C . LEU A 1 302 ? -55.365 -5.082 101.338 1.00 72.31 302 LEU A C 1
ATOM 2467 O O . LEU A 1 302 ? -54.581 -4.794 100.443 1.00 72.31 302 LEU A O 1
ATOM 2471 N N . ASP A 1 303 ? -56.064 -4.161 101.999 1.00 71.12 303 ASP A N 1
ATOM 2472 C CA . ASP A 1 303 ? -56.030 -2.718 101.737 1.00 71.12 303 ASP A CA 1
ATOM 2473 C C . ASP A 1 303 ? -54.600 -2.174 101.907 1.00 71.12 303 ASP A C 1
ATOM 2475 O O . ASP A 1 303 ? -54.116 -1.390 101.091 1.00 71.12 303 ASP A O 1
ATOM 2479 N N . ARG A 1 304 ? -53.867 -2.666 102.915 1.00 75.38 304 ARG A N 1
ATOM 2480 C CA . ARG A 1 304 ? -52.449 -2.339 103.123 1.00 75.38 304 ARG A CA 1
ATOM 2481 C C . ARG A 1 304 ? -51.532 -2.938 102.054 1.00 75.38 304 ARG A C 1
ATOM 2483 O O . ARG A 1 304 ? -50.545 -2.308 101.679 1.00 75.38 304 ARG A O 1
ATOM 2490 N N . SER A 1 305 ? -51.841 -4.134 101.553 1.00 71.06 305 SER A N 1
ATOM 2491 C CA . SER A 1 305 ? -51.131 -4.721 100.411 1.00 71.06 305 SER A CA 1
ATOM 2492 C C . SER A 1 305 ? -51.420 -3.958 99.116 1.00 71.06 305 SER A C 1
ATOM 2494 O O . SER A 1 305 ? -50.496 -3.742 98.338 1.00 71.06 305 SER A O 1
ATOM 2496 N N . ILE A 1 306 ? -52.667 -3.521 98.903 1.00 77.06 306 ILE A N 1
ATOM 2497 C CA . ILE A 1 306 ? -53.078 -2.673 97.780 1.00 77.06 306 ILE A CA 1
ATOM 2498 C C . ILE A 1 306 ? -52.279 -1.373 97.826 1.00 77.06 306 ILE A C 1
ATOM 2500 O O . ILE A 1 306 ? -51.565 -1.091 96.869 1.00 77.06 306 ILE A O 1
ATOM 2504 N N . GLN A 1 307 ? -52.277 -0.666 98.960 1.00 77.75 307 GLN A N 1
ATOM 2505 C CA . GLN A 1 307 ? -51.545 0.591 99.132 1.00 77.75 307 GLN A CA 1
ATOM 2506 C C . GLN A 1 307 ? -50.044 0.451 98.814 1.00 77.75 307 GLN A C 1
ATOM 2508 O O . GLN A 1 307 ? -49.490 1.275 98.092 1.00 77.75 307 GLN A O 1
ATOM 2513 N N . LEU A 1 308 ? -49.390 -0.628 99.262 1.00 78.75 308 LEU A N 1
ATOM 2514 C CA . LEU A 1 308 ? -47.986 -0.903 98.918 1.00 78.75 308 LEU A CA 1
ATOM 2515 C C . LEU A 1 308 ? -47.781 -1.214 97.424 1.00 78.75 308 LEU A C 1
ATOM 2517 O O . LEU A 1 308 ? -46.765 -0.820 96.850 1.00 78.75 308 LEU A O 1
ATOM 2521 N N . THR A 1 309 ? -48.728 -1.897 96.768 1.00 75.50 309 THR A N 1
ATOM 2522 C CA . THR A 1 309 ? -48.668 -2.097 95.308 1.00 75.50 309 THR A CA 1
ATOM 2523 C C . THR A 1 309 ? -48.975 -0.827 94.516 1.00 75.50 309 THR A C 1
ATOM 2525 O O . THR A 1 309 ? -48.384 -0.634 93.458 1.00 75.50 309 THR A O 1
ATOM 2528 N N . GLU A 1 310 ? -49.826 0.065 95.026 1.00 76.56 310 GLU A N 1
ATOM 2529 C CA . GLU A 1 310 ? -50.097 1.375 94.431 1.00 76.56 310 GLU A CA 1
ATOM 2530 C C . GLU A 1 310 ? -48.878 2.295 94.550 1.00 76.56 310 GLU A C 1
ATOM 2532 O O . GLU A 1 310 ? -48.472 2.878 93.550 1.00 76.56 310 GLU A O 1
ATOM 2537 N N . GLU A 1 311 ? -48.220 2.356 95.713 1.00 82.19 311 GLU A N 1
ATOM 2538 C CA . GLU A 1 311 ? -46.961 3.096 95.899 1.00 82.19 311 GLU A CA 1
ATOM 2539 C C . GLU A 1 311 ? -45.845 2.585 94.965 1.00 82.19 311 GLU A C 1
ATOM 2541 O O . GLU A 1 311 ? -45.130 3.383 94.352 1.00 82.19 311 GLU A O 1
ATOM 2546 N N . ALA A 1 312 ? -45.721 1.264 94.794 1.00 78.56 312 ALA A N 1
ATOM 2547 C CA . ALA A 1 312 ? -44.763 0.665 93.862 1.00 78.56 312 ALA A CA 1
ATOM 2548 C C . ALA A 1 312 ? -45.110 0.946 92.385 1.00 78.56 312 ALA A C 1
ATOM 2550 O O . ALA A 1 312 ? -44.221 1.253 91.585 1.00 78.56 312 ALA A O 1
ATOM 2551 N N . LEU A 1 313 ? -46.396 0.881 92.024 1.00 81.56 313 LEU A N 1
ATOM 2552 C CA . LEU A 1 313 ? -46.887 1.203 90.683 1.00 81.56 313 LEU A CA 1
ATOM 2553 C C . LEU A 1 313 ? -46.678 2.687 90.358 1.00 81.56 313 LEU A C 1
ATOM 2555 O O . LEU A 1 313 ? -46.275 3.016 89.244 1.00 81.56 313 LEU A O 1
ATOM 2559 N N . GLU A 1 314 ? -46.905 3.579 91.320 1.00 80.69 314 GLU A N 1
ATOM 2560 C CA . GLU A 1 314 ? -46.693 5.017 91.164 1.00 80.69 314 GLU A CA 1
ATOM 2561 C C . GLU A 1 314 ? -45.200 5.351 91.038 1.00 80.69 314 GLU A C 1
ATOM 2563 O O . GLU A 1 314 ? -44.809 6.143 90.176 1.00 80.69 314 GLU A O 1
ATOM 2568 N N . LEU A 1 315 ? -44.331 4.673 91.797 1.00 86.62 315 LEU A N 1
ATOM 2569 C CA . LEU A 1 315 ? -42.882 4.802 91.639 1.00 86.62 315 LEU A CA 1
ATOM 2570 C C . LEU A 1 315 ? -42.436 4.425 90.217 1.00 86.62 315 LEU A C 1
ATOM 2572 O O . LEU A 1 315 ? -41.743 5.216 89.569 1.00 86.62 315 LEU A O 1
ATOM 2576 N N . GLU A 1 316 ? -42.881 3.279 89.693 1.00 81.56 316 GLU A N 1
ATOM 2577 C CA . GLU A 1 316 ? -42.572 2.864 88.319 1.00 81.56 316 GLU A CA 1
ATOM 2578 C C . GLU A 1 316 ? -43.252 3.743 87.255 1.00 81.56 316 GLU A C 1
ATOM 2580 O O . GLU A 1 316 ? -42.634 4.037 86.231 1.00 81.56 316 GLU A O 1
ATOM 2585 N N . ARG A 1 317 ? -44.451 4.292 87.495 1.00 83.56 317 ARG A N 1
ATOM 2586 C CA . ARG A 1 317 ? -45.031 5.345 86.634 1.00 83.56 317 ARG A CA 1
ATOM 2587 C C . ARG A 1 317 ? -44.113 6.565 86.557 1.00 83.56 317 ARG A C 1
ATOM 2589 O O . ARG A 1 317 ? -43.824 7.032 85.456 1.00 83.56 317 ARG A O 1
ATOM 2596 N N . THR A 1 318 ? -43.571 7.049 87.682 1.00 85.25 318 THR A N 1
ATOM 2597 C CA . THR A 1 318 ? -42.609 8.171 87.649 1.00 85.25 318 THR A CA 1
ATOM 2598 C C . THR A 1 318 ? -41.270 7.795 87.006 1.00 85.25 318 THR A C 1
ATOM 2600 O O . THR A 1 318 ? -40.566 8.673 86.502 1.00 85.25 318 THR A O 1
ATOM 2603 N N . ARG A 1 319 ? -40.877 6.515 87.011 1.00 87.94 319 ARG A N 1
ATOM 2604 C CA . ARG A 1 319 ? -39.668 6.033 86.325 1.00 87.94 319 ARG A CA 1
ATOM 2605 C C . ARG A 1 319 ? -39.856 6.052 84.810 1.00 87.94 319 ARG A C 1
ATOM 2607 O O . ARG A 1 319 ? -39.056 6.680 84.117 1.00 87.94 319 ARG A O 1
ATOM 2614 N N . HIS A 1 320 ? -40.946 5.462 84.321 1.00 87.06 320 HIS A N 1
ATOM 2615 C CA . HIS A 1 320 ? -41.301 5.477 82.903 1.00 87.06 320 HIS A CA 1
ATOM 2616 C C . HIS A 1 320 ? -41.529 6.907 82.395 1.00 87.06 320 HIS A C 1
ATOM 2618 O O . HIS A 1 320 ? -40.995 7.260 81.349 1.00 87.06 320 HIS A O 1
ATOM 2624 N N . ALA A 1 321 ? -42.205 7.777 83.156 1.00 86.50 321 ALA A N 1
ATOM 2625 C CA . ALA A 1 321 ? -42.389 9.184 82.784 1.00 86.50 321 ALA A CA 1
ATOM 2626 C C . ALA A 1 321 ? -41.054 9.937 82.595 1.00 86.50 321 ALA A C 1
ATOM 2628 O O . ALA A 1 321 ? -40.901 10.693 81.635 1.00 86.50 321 ALA A O 1
ATOM 2629 N N . ARG A 1 322 ? -40.052 9.693 83.457 1.00 88.75 322 ARG A N 1
ATOM 2630 C CA . ARG A 1 322 ? -38.695 10.252 83.286 1.00 88.75 322 ARG A CA 1
ATOM 2631 C C . ARG A 1 322 ? -37.986 9.690 82.050 1.00 88.75 322 ARG A C 1
ATOM 2633 O O . ARG A 1 322 ? -37.311 10.442 81.356 1.00 88.75 322 ARG A O 1
ATOM 2640 N N . GLN A 1 323 ? -38.133 8.395 81.763 1.00 88.94 323 GLN A N 1
ATOM 2641 C CA . GLN A 1 323 ? -37.543 7.777 80.569 1.00 88.94 323 GLN A CA 1
ATOM 2642 C C . GLN A 1 323 ? -38.182 8.292 79.273 1.00 88.94 323 GLN A C 1
ATOM 2644 O O . GLN A 1 323 ? -37.456 8.628 78.342 1.00 88.94 323 GLN A O 1
ATOM 2649 N N . VAL A 1 324 ? -39.511 8.421 79.231 1.00 86.19 324 VAL A N 1
ATOM 2650 C CA . VAL A 1 324 ? -40.243 9.011 78.100 1.00 86.19 324 VAL A CA 1
ATOM 2651 C C . VAL A 1 324 ? -39.792 10.453 77.874 1.00 86.19 324 VAL A C 1
ATOM 2653 O O . VAL A 1 324 ? -39.339 10.762 76.780 1.00 86.19 324 VAL A O 1
ATOM 2656 N N . SER A 1 325 ? -39.772 11.293 78.914 1.00 89.88 325 SER A N 1
ATOM 2657 C CA . SER A 1 325 ? -39.324 12.691 78.804 1.00 89.88 325 SER A CA 1
ATOM 2658 C C . SER A 1 325 ? -37.871 12.831 78.311 1.00 89.88 325 SER A C 1
ATOM 2660 O O . SER A 1 325 ? -37.557 13.721 77.517 1.00 89.88 325 SER A O 1
ATOM 2662 N N . MET A 1 326 ? -36.977 11.921 78.715 1.00 91.94 326 MET A N 1
ATOM 2663 C CA . MET A 1 326 ? -35.601 11.866 78.209 1.00 91.94 326 MET A CA 1
ATOM 2664 C C . MET A 1 326 ? -35.544 11.503 76.714 1.00 91.94 326 MET A C 1
ATOM 2666 O O . MET A 1 326 ? -34.807 12.141 75.959 1.00 91.94 326 MET A O 1
ATOM 2670 N N . LEU A 1 327 ? -36.331 10.515 76.278 1.00 86.69 327 LEU A N 1
ATOM 2671 C CA . LEU A 1 327 ? -36.417 10.095 74.875 1.00 86.69 327 LEU A CA 1
ATOM 2672 C C . LEU A 1 327 ? -37.094 11.156 73.993 1.00 86.69 327 LEU A C 1
ATOM 2674 O O . LEU A 1 327 ? -36.666 11.368 72.862 1.00 86.69 327 LEU A O 1
ATOM 2678 N N . GLU A 1 328 ? -38.103 11.864 74.504 1.00 87.94 328 GLU A N 1
ATOM 2679 C CA . GLU A 1 328 ? -38.745 13.000 73.831 1.00 87.94 328 GLU A CA 1
ATOM 2680 C C . GLU A 1 328 ? -37.751 14.142 73.588 1.00 87.94 328 GLU A C 1
ATOM 2682 O O . GLU A 1 328 ? -37.692 14.675 72.479 1.00 87.94 328 GLU A O 1
ATOM 2687 N N . SER A 1 329 ? -36.914 14.460 74.583 1.00 90.88 329 SER A N 1
ATOM 2688 C CA . SER A 1 329 ? -35.845 15.458 74.454 1.00 90.88 329 SER A CA 1
ATOM 2689 C C . SER A 1 329 ? -34.826 15.067 73.372 1.00 90.88 329 SER A C 1
ATOM 2691 O O . SER A 1 329 ? -34.561 15.846 72.455 1.00 90.88 329 SER A O 1
ATOM 2693 N N . GLN A 1 330 ? -34.334 13.821 73.394 1.00 89.62 330 GLN A N 1
ATOM 2694 C CA . GLN A 1 330 ? -33.413 13.292 72.373 1.00 89.62 330 GLN A CA 1
ATOM 2695 C C . GLN A 1 330 ? -34.045 13.254 70.970 1.00 89.62 330 GLN A C 1
ATOM 2697 O O . GLN A 1 330 ? -33.390 13.563 69.971 1.00 89.62 330 GLN A O 1
ATOM 2702 N N . LEU A 1 331 ? -35.336 12.927 70.874 1.00 87.38 331 LEU A N 1
ATOM 2703 C CA . LEU A 1 331 ? -36.097 12.973 69.626 1.00 87.38 331 LEU A CA 1
ATOM 2704 C C . LEU A 1 331 ? -36.283 14.412 69.111 1.00 87.38 331 LEU A C 1
ATOM 2706 O O . LEU A 1 331 ? -36.371 14.623 67.903 1.00 87.38 331 LEU A O 1
ATOM 2710 N N . GLN A 1 332 ? -36.351 15.408 69.994 1.00 90.62 332 GLN A N 1
ATOM 2711 C CA . GLN A 1 332 ? -36.468 16.816 69.614 1.00 90.62 332 GLN A CA 1
ATOM 2712 C C . GLN A 1 332 ? -35.118 17.412 69.182 1.00 90.62 332 GLN A C 1
ATOM 2714 O O . GLN A 1 332 ? -35.065 18.117 68.173 1.00 90.62 332 GLN A O 1
ATOM 2719 N N . GLU A 1 333 ? -34.026 17.068 69.870 1.00 92.50 333 GLU A N 1
ATOM 2720 C CA . GLU A 1 333 ? -32.659 17.446 69.490 1.00 92.50 333 GLU A CA 1
ATOM 2721 C C . GLU A 1 333 ? -32.264 16.848 68.128 1.00 92.50 333 GLU A C 1
ATOM 2723 O O . GLU A 1 333 ? -31.835 17.573 67.228 1.00 92.50 333 GLU A O 1
ATOM 2728 N N . THR A 1 334 ? -32.512 15.551 67.913 1.00 84.81 334 THR A N 1
ATOM 2729 C CA . THR A 1 334 ? -32.249 14.902 66.615 1.00 84.81 334 THR A CA 1
ATOM 2730 C C . THR A 1 334 ? -33.118 15.464 65.485 1.00 84.81 334 THR A C 1
ATOM 2732 O O . THR A 1 334 ? -32.611 15.664 64.381 1.00 84.81 334 THR A O 1
ATOM 2735 N N . LYS A 1 335 ? -34.392 15.811 65.733 1.00 88.31 335 LYS A N 1
ATOM 2736 C CA . LYS A 1 335 ? -35.236 16.517 64.745 1.00 88.31 335 LYS A CA 1
ATOM 2737 C C . LYS A 1 335 ? -34.660 17.880 64.354 1.00 88.31 335 LYS A C 1
ATOM 2739 O O . LYS A 1 335 ? -34.632 18.194 63.165 1.00 88.31 335 LYS A O 1
ATOM 2744 N N . ALA A 1 336 ? -34.176 18.667 65.316 1.00 91.75 336 ALA A N 1
ATOM 2745 C CA . ALA A 1 336 ? -33.535 19.953 65.038 1.00 91.75 336 ALA A CA 1
ATOM 2746 C C . ALA A 1 336 ? -32.230 19.780 64.235 1.00 91.75 336 ALA A C 1
ATOM 2748 O O . ALA A 1 336 ? -31.977 20.522 63.286 1.00 91.75 336 ALA A O 1
ATOM 2749 N N . GLN A 1 337 ? -31.435 18.754 64.556 1.00 91.06 337 GLN A N 1
ATOM 2750 C CA . GLN A 1 337 ? -30.208 18.431 63.826 1.00 91.06 337 GLN A CA 1
ATOM 2751 C C . GLN A 1 337 ? -30.487 17.982 62.379 1.00 91.06 337 GLN A C 1
ATOM 2753 O O . GLN A 1 337 ? -29.786 18.410 61.463 1.00 91.06 337 GLN A O 1
ATOM 2758 N N . VAL A 1 338 ? -31.540 17.187 62.149 1.00 87.88 338 VAL A N 1
ATOM 2759 C CA . VAL A 1 338 ? -32.002 16.821 60.797 1.00 87.88 338 VAL A CA 1
ATOM 2760 C C . VAL A 1 338 ? -32.454 18.057 60.017 1.00 87.88 338 VAL A C 1
ATOM 2762 O O . VAL A 1 338 ? -32.032 18.221 58.876 1.00 87.88 338 VAL A O 1
ATOM 2765 N N . GLN A 1 339 ? -33.236 18.958 60.622 1.00 89.94 339 GLN A N 1
ATOM 2766 C CA . GLN A 1 339 ? -33.665 20.201 59.965 1.00 89.94 339 GLN A CA 1
ATOM 2767 C C . GLN A 1 339 ? -32.475 21.075 59.536 1.00 89.94 339 GLN A C 1
ATOM 2769 O O . GLN A 1 339 ? -32.457 21.550 58.403 1.00 89.94 339 GLN A O 1
ATOM 2774 N N . LEU A 1 340 ? -31.455 21.223 60.389 1.00 93.25 340 LEU A N 1
ATOM 2775 C CA . LEU A 1 340 ? -30.236 21.975 60.067 1.00 93.25 340 LEU A CA 1
ATOM 2776 C C . LEU A 1 340 ? -29.421 21.329 58.930 1.00 93.25 340 LEU A C 1
ATOM 2778 O O . LEU A 1 340 ? -28.904 22.022 58.055 1.00 93.25 340 LEU A O 1
ATOM 2782 N N . LEU A 1 341 ? -29.312 19.997 58.911 1.00 88.69 341 LEU A N 1
ATOM 2783 C CA . LEU A 1 341 ? -28.679 19.279 57.798 1.00 88.69 341 LEU A CA 1
ATOM 2784 C C . LEU A 1 341 ? -29.469 19.440 56.492 1.00 88.69 341 LEU A C 1
ATOM 2786 O O . LEU A 1 341 ? -28.871 19.502 55.419 1.00 88.69 341 LEU A O 1
ATOM 2790 N N . GLN A 1 342 ? -30.795 19.540 56.582 1.00 87.88 342 GLN A N 1
ATOM 2791 C CA . GLN A 1 342 ? -31.682 19.687 55.436 1.00 87.88 342 GLN A CA 1
ATOM 2792 C C . GLN A 1 342 ? -31.602 21.097 54.825 1.00 87.88 342 GLN A C 1
ATOM 2794 O O . GLN A 1 342 ? -31.461 21.205 53.609 1.00 87.88 342 GLN A O 1
ATOM 2799 N N . THR A 1 343 ? -31.546 22.163 55.635 1.00 91.75 343 THR A N 1
ATOM 2800 C CA . THR A 1 343 ? -31.285 23.526 55.125 1.00 91.75 343 THR A CA 1
ATOM 2801 C C . THR A 1 343 ? -29.897 23.650 54.497 1.00 91.75 343 THR A C 1
ATOM 2803 O O . THR A 1 343 ? -29.766 24.195 53.405 1.00 91.75 343 THR A O 1
ATOM 2806 N N . ASN A 1 344 ? -28.866 23.069 55.124 1.00 92.06 344 ASN A N 1
ATOM 2807 C CA . ASN A 1 344 ? -27.506 23.073 54.570 1.00 92.06 344 ASN A CA 1
ATOM 2808 C C . ASN A 1 344 ? -27.425 22.330 53.221 1.00 92.06 344 ASN A C 1
ATOM 2810 O O . ASN A 1 344 ? -26.648 22.713 52.346 1.00 92.06 344 ASN A O 1
ATOM 2814 N N . LEU A 1 345 ? -28.222 21.270 53.040 1.00 88.19 345 LEU A N 1
ATOM 2815 C CA . LEU A 1 345 ? -28.328 20.548 51.772 1.00 88.19 345 LEU A CA 1
ATOM 2816 C C . LEU A 1 345 ? -29.012 21.397 50.690 1.00 88.19 345 LEU A C 1
ATOM 2818 O O . LEU A 1 345 ? -28.533 21.417 49.557 1.00 88.19 345 LEU A O 1
ATOM 2822 N N . ASP A 1 346 ? -30.091 22.108 51.022 1.00 87.88 346 ASP A N 1
ATOM 2823 C CA . ASP A 1 346 ? -30.791 22.984 50.075 1.00 87.88 346 ASP A CA 1
ATOM 2824 C C . ASP A 1 346 ? -29.922 24.174 49.625 1.00 87.88 346 ASP A C 1
ATOM 2826 O O . ASP A 1 346 ? -29.888 24.481 48.428 1.00 87.88 346 ASP A O 1
ATOM 2830 N N . ASP A 1 347 ? -29.140 24.774 50.531 1.00 91.31 347 ASP A N 1
ATOM 2831 C CA . ASP A 1 347 ? -28.169 25.830 50.201 1.00 91.31 347 ASP A CA 1
ATOM 2832 C C . ASP A 1 347 ? -27.048 25.318 49.278 1.00 91.31 347 ASP A C 1
ATOM 2834 O O . ASP A 1 347 ? -26.745 25.943 48.256 1.00 91.31 347 ASP A O 1
ATOM 2838 N N . LEU A 1 348 ? -26.471 24.143 49.564 1.00 88.00 348 LEU A N 1
ATOM 2839 C CA . LEU A 1 348 ? -25.475 23.503 48.689 1.00 88.00 348 LEU A CA 1
ATOM 2840 C C . LEU A 1 348 ? -26.063 23.146 47.313 1.00 88.00 348 LEU A C 1
ATOM 2842 O O . LEU A 1 348 ? -25.405 23.320 46.283 1.00 88.00 348 LEU A O 1
ATOM 2846 N N . LEU A 1 349 ? -27.319 22.693 47.264 1.00 88.69 349 LEU A N 1
ATOM 2847 C CA . LEU A 1 349 ? -28.036 22.442 46.012 1.00 88.69 349 LEU A CA 1
ATOM 2848 C C . LEU A 1 349 ? -28.328 23.734 45.237 1.00 88.69 349 LEU A C 1
ATOM 2850 O O . LEU A 1 349 ? -28.418 23.680 44.009 1.00 88.69 349 LEU A O 1
ATOM 2854 N N . LEU A 1 350 ? -28.491 24.879 45.906 1.00 91.81 350 LEU A N 1
ATOM 2855 C CA . LEU A 1 350 ? -28.644 26.183 45.260 1.00 91.81 350 LEU A CA 1
ATOM 2856 C C . LEU A 1 350 ? -27.309 26.691 44.698 1.00 91.81 350 LEU A C 1
ATOM 2858 O O . LEU A 1 350 ? -27.264 27.075 43.528 1.00 91.81 350 LEU A O 1
ATOM 2862 N N . GLN A 1 351 ? -26.224 26.604 45.471 1.00 88.88 351 GLN A N 1
ATOM 2863 C CA . GLN A 1 351 ? -24.869 26.949 45.021 1.00 88.88 351 GLN A CA 1
ATOM 2864 C C . GLN A 1 351 ? -24.461 26.119 43.797 1.00 88.88 351 GLN A C 1
ATOM 2866 O O . GLN A 1 351 ? -24.134 26.681 42.754 1.00 88.88 351 GLN A O 1
ATOM 2871 N N . HIS A 1 352 ? -24.609 24.791 43.849 1.00 86.25 352 HIS A N 1
ATOM 2872 C CA . HIS A 1 352 ? -24.290 23.917 42.716 1.00 86.25 352 HIS A CA 1
ATOM 2873 C C . HIS A 1 352 ? -25.168 24.192 41.473 1.00 86.25 352 HIS A C 1
ATOM 2875 O O . HIS A 1 352 ? -24.721 24.012 40.339 1.00 86.25 352 HIS A O 1
ATOM 2881 N N . LYS A 1 353 ? -26.420 24.657 41.633 1.00 83.88 353 LYS A N 1
ATOM 2882 C CA . LYS A 1 353 ? -27.244 25.123 40.494 1.00 83.88 353 LYS A CA 1
ATOM 2883 C C . LYS A 1 353 ? -26.690 26.415 39.887 1.00 83.88 353 LYS A C 1
ATOM 2885 O O . LYS A 1 353 ? -26.668 26.525 38.662 1.00 83.88 353 LYS A O 1
ATOM 2890 N N . GLN A 1 354 ? -26.238 27.358 40.716 1.00 89.50 354 GLN A N 1
ATOM 2891 C CA . GLN A 1 354 ? -25.626 28.612 40.268 1.00 89.50 354 GLN A CA 1
ATOM 2892 C C . GLN A 1 354 ? -24.296 28.352 39.546 1.00 89.50 354 GLN A C 1
ATOM 2894 O O . GLN A 1 354 ? -24.167 28.740 38.386 1.00 89.50 354 GLN A O 1
ATOM 2899 N N . GLU A 1 355 ? -23.369 27.602 40.149 1.00 85.31 355 GLU A N 1
ATOM 2900 C CA . GLU A 1 355 ? -22.102 27.195 39.517 1.00 85.31 355 GLU A CA 1
ATOM 2901 C C . GLU A 1 355 ? -22.334 26.496 38.170 1.00 85.31 355 GLU A C 1
ATOM 2903 O O . GLU A 1 355 ? -21.705 26.840 37.169 1.00 85.31 355 GLU A O 1
ATOM 2908 N N . ARG A 1 356 ? -23.303 25.568 38.099 1.00 85.75 356 ARG A N 1
ATOM 2909 C CA . ARG A 1 356 ? -23.649 24.896 36.838 1.00 85.75 356 ARG A CA 1
ATOM 2910 C C . ARG A 1 356 ? -24.207 25.860 35.789 1.00 85.75 356 ARG A C 1
ATOM 2912 O O . ARG A 1 356 ? -23.980 25.632 34.607 1.00 85.75 356 ARG A O 1
ATOM 2919 N N . SER A 1 357 ? -24.941 26.904 36.180 1.00 86.19 357 SER A N 1
ATOM 2920 C CA . SER A 1 357 ? -25.433 27.917 35.231 1.00 86.19 357 SER A CA 1
ATOM 2921 C C . SER A 1 357 ? -24.315 28.809 34.685 1.00 86.19 357 SER A C 1
ATOM 2923 O O . SER A 1 357 ? -24.298 29.068 33.484 1.00 86.19 357 SER A O 1
ATOM 2925 N N . VAL A 1 358 ? -23.338 29.186 35.519 1.00 91.06 358 VAL A N 1
ATOM 2926 C CA . VAL A 1 358 ? -22.149 29.941 35.085 1.00 91.06 358 VAL A CA 1
ATOM 2927 C C . VAL A 1 358 ? -21.307 29.104 34.119 1.00 91.06 358 VAL A C 1
ATOM 2929 O O . VAL A 1 358 ? -21.042 29.556 33.012 1.00 91.06 358 VAL A O 1
ATOM 2932 N N . LEU A 1 359 ? -20.999 27.848 34.466 1.00 84.19 359 LEU A N 1
ATOM 2933 C CA . LEU A 1 359 ? -20.250 26.932 33.592 1.00 84.19 359 LEU A CA 1
ATOM 2934 C C . LEU A 1 359 ? -20.951 26.662 32.249 1.00 84.19 359 LEU A C 1
ATOM 2936 O O . LEU A 1 359 ? -20.284 26.473 31.235 1.00 84.19 359 LEU A O 1
ATOM 2940 N N . ILE A 1 360 ? -22.290 26.637 32.215 1.00 83.75 360 ILE A N 1
ATOM 2941 C CA . ILE A 1 360 ? -23.041 26.542 30.953 1.00 83.75 360 ILE A CA 1
ATOM 2942 C C . ILE A 1 360 ? -22.854 27.820 30.125 1.00 83.75 360 ILE A C 1
ATOM 2944 O O . ILE A 1 360 ? -22.540 27.711 28.944 1.00 83.75 360 ILE A O 1
ATOM 2948 N N . SER A 1 361 ? -22.959 29.005 30.736 1.00 89.69 361 SER A N 1
ATOM 2949 C CA . SER A 1 361 ? -22.741 30.288 30.050 1.00 89.69 361 SER A CA 1
ATOM 2950 C C . SER A 1 361 ? -21.318 30.418 29.492 1.00 89.69 361 SER A C 1
ATOM 2952 O O . SER A 1 361 ? -21.152 30.774 28.329 1.00 89.69 361 SER A O 1
ATOM 2954 N N . GLU A 1 362 ? -20.294 30.074 30.281 1.00 87.94 362 GLU A N 1
ATOM 2955 C CA . GLU A 1 362 ? -18.884 30.075 29.854 1.00 87.94 362 GLU A CA 1
ATOM 2956 C C . GLU A 1 362 ? -18.640 29.098 28.688 1.00 87.94 362 GLU A C 1
ATOM 2958 O O . GLU A 1 362 ? -17.883 29.389 27.761 1.00 87.94 362 GLU A O 1
ATOM 2963 N N . HIS A 1 363 ? -19.300 27.933 28.696 1.00 80.56 363 HIS A N 1
ATOM 2964 C CA . HIS A 1 363 ? -19.228 26.981 27.589 1.00 80.56 363 HIS A CA 1
ATOM 2965 C C . HIS A 1 363 ? -19.994 27.441 26.341 1.00 80.56 363 HIS A C 1
ATOM 2967 O O . HIS A 1 363 ? -19.529 27.175 25.234 1.00 80.56 363 HIS A O 1
ATOM 2973 N N . GLU A 1 364 ? -21.131 28.124 26.480 1.00 85.06 364 GLU A N 1
ATOM 2974 C CA . GLU A 1 364 ? -21.876 28.690 25.348 1.00 85.06 364 GLU A CA 1
ATOM 2975 C C . GLU A 1 364 ? -21.105 29.846 24.687 1.00 85.06 364 GLU A C 1
ATOM 2977 O O . GLU A 1 364 ? -21.003 29.884 23.460 1.00 85.06 364 GLU A O 1
ATOM 2982 N N . GLU A 1 365 ? -20.461 30.711 25.477 1.00 89.94 365 GLU A N 1
ATOM 2983 C CA . GLU A 1 365 ? -19.586 31.785 24.987 1.00 89.94 365 GLU A CA 1
ATOM 2984 C C . GLU A 1 365 ? -18.339 31.227 24.276 1.00 89.94 365 GLU A C 1
ATOM 2986 O O . GLU A 1 365 ? -18.075 31.570 23.121 1.00 89.94 365 GLU A O 1
ATOM 2991 N N . ALA A 1 366 ? -17.636 30.262 24.883 1.00 83.25 366 ALA A N 1
ATOM 2992 C CA . ALA A 1 366 ? -16.488 29.600 24.253 1.00 83.25 366 ALA A CA 1
ATOM 2993 C C . ALA A 1 366 ? -16.862 28.813 22.976 1.00 83.25 366 ALA A C 1
ATOM 2995 O O . ALA A 1 366 ? -16.054 28.694 22.050 1.00 83.25 366 ALA A O 1
ATOM 2996 N N . LEU A 1 367 ? -18.087 28.277 22.891 1.00 77.62 367 LEU A N 1
ATOM 2997 C CA . LEU A 1 367 ? -18.605 27.659 21.666 1.00 77.62 367 LEU A CA 1
ATOM 2998 C C . LEU A 1 367 ? -18.909 28.699 20.579 1.00 77.62 367 LEU A C 1
ATOM 3000 O O . LEU A 1 367 ? -18.665 28.408 19.407 1.00 77.62 367 LEU A O 1
ATOM 3004 N N . ALA A 1 368 ? -19.396 29.888 20.941 1.00 87.94 368 ALA A N 1
ATOM 3005 C CA . ALA A 1 368 ? -19.621 30.987 20.005 1.00 87.94 368 ALA A CA 1
ATOM 3006 C C . ALA A 1 368 ? -18.296 31.545 19.450 1.00 87.94 368 ALA A C 1
ATOM 3008 O O . ALA A 1 368 ? -18.160 31.690 18.233 1.00 87.94 368 ALA A O 1
ATOM 3009 N N . GLU A 1 369 ? -17.282 31.761 20.299 1.00 88.94 369 GLU A N 1
ATOM 3010 C CA . GLU A 1 369 ? -15.934 32.149 19.850 1.00 88.94 369 GLU A CA 1
ATOM 3011 C C . GLU A 1 369 ? -15.330 31.117 18.887 1.00 88.94 369 GLU A C 1
ATOM 3013 O O . GLU A 1 369 ? -14.774 31.474 17.843 1.00 88.94 369 GLU A O 1
ATOM 3018 N N . LEU A 1 370 ? -15.465 29.823 19.206 1.00 79.38 370 LEU A N 1
ATOM 3019 C CA . LEU A 1 370 ? -14.956 28.739 18.368 1.00 79.38 370 LEU A CA 1
ATOM 3020 C C . LEU A 1 370 ? -15.693 28.655 17.021 1.00 79.38 370 LEU A C 1
ATOM 3022 O O . LEU A 1 370 ? -15.057 28.402 15.999 1.00 79.38 370 LEU A O 1
ATOM 3026 N N . GLN A 1 371 ? -17.006 28.902 16.991 1.00 82.19 371 GLN A N 1
ATOM 3027 C CA . GLN A 1 371 ? -17.773 29.000 15.743 1.00 82.19 371 GLN A CA 1
ATOM 3028 C C . GLN A 1 371 ? -17.288 30.183 14.894 1.00 82.19 371 GLN A C 1
ATOM 3030 O O . GLN A 1 371 ? -16.916 29.981 13.738 1.00 82.19 371 GLN A O 1
ATOM 3035 N N . ALA A 1 372 ? -17.150 31.374 15.483 1.00 89.38 372 ALA A N 1
ATOM 3036 C CA . ALA A 1 372 ? -16.631 32.560 14.799 1.00 89.38 372 ALA A CA 1
ATOM 3037 C C . ALA A 1 372 ? -15.159 32.419 14.347 1.00 89.38 372 ALA A C 1
ATOM 3039 O O . ALA A 1 372 ? -14.718 33.104 13.423 1.00 89.38 372 ALA A O 1
ATOM 3040 N N . ALA A 1 373 ? -14.362 31.550 14.978 1.00 84.38 373 ALA A N 1
ATOM 3041 C CA . ALA A 1 373 ? -13.029 31.176 14.497 1.00 84.38 373 ALA A CA 1
ATOM 3042 C C . ALA A 1 373 ? -13.088 30.223 13.290 1.00 84.38 373 ALA A C 1
ATOM 3044 O O . ALA A 1 373 ? -12.388 30.441 12.302 1.00 84.38 373 ALA A O 1
ATOM 3045 N N . VAL A 1 374 ? -13.957 29.208 13.339 1.00 78.81 374 VAL A N 1
ATOM 3046 C CA . VAL A 1 374 ? -14.165 28.250 12.238 1.00 78.81 374 VAL A CA 1
ATOM 3047 C C . VAL A 1 374 ? -14.744 28.926 10.991 1.00 78.81 374 VAL A C 1
ATOM 3049 O O . VAL A 1 374 ? -14.381 28.547 9.877 1.00 78.81 374 VAL A O 1
ATOM 3052 N N . GLU A 1 375 ? -15.602 29.937 11.144 1.00 82.94 375 GLU A N 1
ATOM 3053 C CA . GLU A 1 375 ? -16.144 30.696 10.010 1.00 82.94 375 GLU A CA 1
ATOM 3054 C C . GLU A 1 375 ? -15.073 31.560 9.330 1.00 82.94 375 GLU A C 1
ATOM 3056 O O . GLU A 1 375 ? -14.904 31.442 8.118 1.00 82.94 375 GLU A O 1
ATOM 3061 N N . ARG A 1 376 ? -14.236 32.282 10.088 1.00 88.62 376 ARG A N 1
ATOM 3062 C CA . ARG A 1 376 ? -13.087 33.022 9.523 1.00 88.62 376 ARG A CA 1
ATOM 3063 C C . ARG A 1 376 ? -12.060 32.111 8.845 1.00 88.62 376 ARG A C 1
ATOM 3065 O O . ARG A 1 376 ? -11.542 32.442 7.781 1.00 88.62 376 ARG A O 1
ATOM 3072 N N . GLU A 1 377 ? -11.779 30.935 9.415 1.00 75.62 377 GLU A N 1
ATOM 3073 C CA . GLU A 1 377 ? -10.953 29.928 8.735 1.00 75.62 377 GLU A CA 1
ATOM 3074 C C . GLU A 1 377 ? -11.597 29.437 7.430 1.00 75.62 377 GLU A C 1
ATOM 3076 O O . GLU A 1 377 ? -10.895 29.191 6.451 1.00 75.62 377 GLU A O 1
ATOM 3081 N N . ARG A 1 378 ? -12.924 29.275 7.397 1.00 85.19 378 ARG A N 1
ATOM 3082 C CA . ARG A 1 378 ? -13.659 28.845 6.202 1.00 85.19 378 ARG A CA 1
ATOM 3083 C C . ARG A 1 378 ? -13.637 29.911 5.105 1.00 85.19 378 ARG A C 1
ATOM 3085 O O . ARG A 1 378 ? -13.503 29.541 3.942 1.00 85.19 378 ARG A O 1
ATOM 3092 N N . GLU A 1 379 ? -13.744 31.186 5.464 1.00 88.44 379 GLU A N 1
ATOM 3093 C CA . GLU A 1 379 ? -13.633 32.320 4.538 1.00 88.44 379 GLU A CA 1
ATOM 3094 C C . GLU A 1 379 ? -12.223 32.402 3.941 1.00 88.44 379 GLU A C 1
ATOM 3096 O O . GLU A 1 379 ? -12.079 32.324 2.724 1.00 88.44 379 GLU A O 1
ATOM 3101 N N . SER A 1 380 ? -11.176 32.395 4.772 1.00 82.94 380 SER A N 1
ATOM 3102 C CA . SER A 1 380 ? -9.783 32.408 4.294 1.00 82.94 380 SER A CA 1
ATOM 3103 C C . SER A 1 380 ? -9.446 31.202 3.397 1.00 82.94 380 SER A C 1
ATOM 3105 O O . SER A 1 380 ? -8.777 31.341 2.372 1.00 82.94 380 SER A O 1
ATOM 3107 N N . ARG A 1 381 ? -9.965 30.005 3.713 1.00 72.19 381 ARG A N 1
ATOM 3108 C CA . ARG A 1 381 ? -9.828 28.818 2.844 1.00 72.19 381 ARG A CA 1
ATOM 3109 C C . ARG A 1 381 ? -10.564 28.976 1.507 1.00 72.19 381 ARG A C 1
ATOM 3111 O O . ARG A 1 381 ? -10.099 28.423 0.514 1.00 72.19 381 ARG A O 1
ATOM 3118 N N . LEU A 1 382 ? -11.687 29.697 1.470 1.00 89.69 382 LEU A N 1
ATOM 3119 C CA . LEU A 1 382 ? -12.432 29.983 0.240 1.00 89.69 382 LEU A CA 1
ATOM 3120 C C . LEU A 1 382 ? -11.697 31.011 -0.633 1.00 89.69 382 LEU A C 1
ATOM 3122 O O . LEU A 1 382 ? -11.635 30.833 -1.845 1.00 89.69 382 LEU A O 1
ATOM 3126 N N . GLU A 1 383 ? -11.083 32.034 -0.034 1.00 91.00 383 GLU A N 1
ATOM 3127 C CA . GLU A 1 383 ? -10.227 32.994 -0.746 1.00 91.00 383 GLU A CA 1
ATOM 3128 C C . GLU A 1 383 ? -9.040 32.294 -1.421 1.00 91.00 383 GLU A C 1
ATOM 3130 O O . GLU A 1 383 ? -8.835 32.460 -2.624 1.00 91.00 383 GLU A O 1
ATOM 3135 N N . VAL A 1 384 ? -8.317 31.439 -0.687 1.00 88.69 384 VAL A N 1
ATOM 3136 C CA . VAL A 1 384 ? -7.210 30.637 -1.240 1.00 88.69 384 VAL A CA 1
ATOM 3137 C C . VAL A 1 384 ? -7.703 29.655 -2.310 1.00 88.69 384 VAL A C 1
ATOM 3139 O O . VAL A 1 384 ? -7.039 29.478 -3.328 1.00 88.69 384 VAL A O 1
ATOM 3142 N N . GLN A 1 385 ? -8.881 29.042 -2.138 1.00 77.69 385 GLN A N 1
ATOM 3143 C CA . GLN A 1 385 ? -9.469 28.180 -3.169 1.00 77.69 385 GLN A CA 1
ATOM 3144 C C . GLN A 1 385 ? -9.776 28.960 -4.460 1.00 77.69 385 GLN A C 1
ATOM 3146 O O . GLN A 1 385 ? -9.506 28.453 -5.547 1.00 77.69 385 GLN A O 1
ATOM 3151 N N . ASN A 1 386 ? -10.299 30.184 -4.354 1.00 89.25 386 ASN A N 1
ATOM 3152 C CA . ASN A 1 386 ? -10.585 31.036 -5.510 1.00 89.25 386 ASN A CA 1
ATOM 3153 C C . ASN A 1 386 ? -9.293 31.492 -6.211 1.00 89.25 386 ASN A C 1
ATOM 3155 O O . ASN A 1 386 ? -9.224 31.451 -7.437 1.00 89.25 386 ASN A O 1
ATOM 3159 N N . GLN A 1 387 ? -8.254 31.859 -5.450 1.00 89.56 387 GLN A N 1
ATOM 3160 C CA . GLN A 1 387 ? -6.929 32.202 -5.989 1.00 89.56 387 GLN A CA 1
ATOM 3161 C C . GLN A 1 387 ? -6.331 31.028 -6.775 1.00 89.56 387 GLN A C 1
ATOM 3163 O O . GLN A 1 387 ? -6.007 31.176 -7.954 1.00 89.56 387 GLN A O 1
ATOM 3168 N N . LEU A 1 388 ? -6.293 29.836 -6.169 1.00 80.56 388 LEU A N 1
ATOM 3169 C CA . LEU A 1 388 ? -5.826 28.616 -6.831 1.00 80.56 388 LEU A CA 1
ATOM 3170 C C . LEU A 1 388 ? -6.669 28.268 -8.066 1.00 80.56 388 LEU A C 1
ATOM 3172 O O . LEU A 1 388 ? -6.117 27.778 -9.048 1.00 80.56 388 LEU A O 1
ATOM 3176 N N . GLN A 1 389 ? -7.981 28.531 -8.066 1.00 84.81 389 GLN A N 1
ATOM 3177 C CA . GLN A 1 389 ? -8.797 28.350 -9.268 1.00 84.81 389 GLN A CA 1
ATOM 3178 C C . GLN A 1 389 ? -8.356 29.305 -10.389 1.00 84.81 389 GLN A C 1
ATOM 3180 O O . GLN A 1 389 ? -8.118 28.839 -11.500 1.00 84.81 389 GLN A O 1
ATOM 3185 N N . THR A 1 390 ? -8.156 30.598 -10.103 1.00 90.31 390 THR A N 1
ATOM 3186 C CA . THR A 1 390 ? -7.670 31.553 -11.118 1.00 90.31 390 THR A CA 1
ATOM 3187 C C . THR A 1 390 ? -6.258 31.231 -11.620 1.00 90.31 390 THR A C 1
ATOM 3189 O O . THR A 1 390 ? -5.976 31.408 -12.802 1.00 90.31 390 THR A O 1
ATOM 3192 N N . GLU A 1 391 ? -5.377 30.688 -10.773 1.00 88.88 391 GLU A N 1
ATOM 3193 C CA . GLU A 1 391 ? -4.064 30.191 -11.207 1.00 88.88 391 GLU A CA 1
ATOM 3194 C C . GLU A 1 391 ? -4.180 28.963 -12.121 1.00 88.88 391 GLU A C 1
ATOM 3196 O O . GLU A 1 391 ? -3.475 28.887 -13.125 1.00 88.88 391 GLU A O 1
ATOM 3201 N N . ASN A 1 392 ? -5.087 28.025 -11.827 1.00 77.44 392 ASN A N 1
ATOM 3202 C CA . ASN A 1 392 ? -5.339 26.869 -12.694 1.00 77.44 392 ASN A CA 1
ATOM 3203 C C . ASN A 1 392 ? -5.958 27.276 -14.040 1.00 77.44 392 ASN A C 1
ATOM 3205 O O . ASN A 1 392 ? -5.608 26.692 -15.062 1.00 77.44 392 ASN A O 1
ATOM 3209 N N . GLU A 1 393 ? -6.831 28.286 -14.062 1.00 90.38 393 GLU A N 1
ATOM 3210 C CA . GLU A 1 393 ? -7.386 28.849 -15.299 1.00 90.38 393 GLU A CA 1
ATOM 3211 C C . GLU A 1 393 ? -6.272 29.500 -16.148 1.00 90.38 393 GLU A C 1
ATOM 3213 O O . GLU A 1 393 ? -6.082 29.102 -17.295 1.00 90.38 393 GLU A O 1
ATOM 3218 N N . MET A 1 394 ? -5.419 30.355 -15.564 1.00 91.12 394 MET A N 1
ATOM 3219 C CA . MET A 1 394 ? -4.254 30.930 -16.268 1.00 91.12 394 MET A CA 1
ATOM 3220 C C . MET A 1 394 ? -3.228 29.882 -16.737 1.00 91.12 394 MET A C 1
ATOM 3222 O O . MET A 1 394 ? -2.615 30.039 -17.795 1.00 91.12 394 MET A O 1
ATOM 3226 N N . LEU A 1 395 ? -2.989 28.822 -15.958 1.00 86.69 395 LEU A N 1
ATOM 3227 C CA . LEU A 1 395 ? -2.091 27.731 -16.354 1.00 86.69 395 LEU A CA 1
ATOM 3228 C C . LEU A 1 395 ? -2.678 26.889 -17.488 1.00 86.69 395 LEU A C 1
ATOM 3230 O O . LEU A 1 395 ? -1.919 26.399 -18.325 1.00 86.69 395 LEU A O 1
ATOM 3234 N N . LYS A 1 396 ? -4.006 26.746 -17.540 1.00 86.88 396 LYS A N 1
ATOM 3235 C CA . LYS A 1 396 ? -4.693 26.068 -18.635 1.00 86.88 396 LYS A CA 1
ATOM 3236 C C . LYS A 1 396 ? -4.632 26.889 -19.923 1.00 86.88 396 LYS A C 1
ATOM 3238 O O . LYS A 1 396 ? -4.246 26.336 -20.945 1.00 86.88 396 LYS A O 1
ATOM 3243 N N . ASP A 1 397 ? -4.916 28.190 -19.874 1.00 92.31 397 ASP A N 1
ATOM 3244 C CA . ASP A 1 397 ? -4.820 29.060 -21.056 1.00 92.31 397 ASP A CA 1
ATOM 3245 C C . ASP A 1 397 ? -3.405 29.003 -21.669 1.00 92.31 397 ASP A C 1
ATOM 3247 O O . ASP A 1 397 ? -3.243 28.836 -22.876 1.00 92.31 397 ASP A O 1
ATOM 3251 N N . ARG A 1 398 ? -2.365 29.007 -20.822 1.00 90.81 398 ARG A N 1
ATOM 3252 C CA . ARG A 1 398 ? -0.962 28.827 -21.243 1.00 90.81 398 ARG A CA 1
ATOM 3253 C C . ARG A 1 398 ? -0.634 27.426 -21.775 1.00 90.81 398 ARG A C 1
ATOM 3255 O O . ARG A 1 398 ? 0.305 27.287 -22.556 1.00 90.81 398 ARG A O 1
ATOM 3262 N N . LEU A 1 399 ? -1.348 26.385 -21.346 1.00 85.94 399 LEU A N 1
ATOM 3263 C CA . LEU A 1 399 ? -1.201 25.036 -21.899 1.00 85.94 399 LEU A CA 1
ATOM 3264 C C . LEU A 1 399 ? -1.833 24.959 -23.295 1.00 85.94 399 LEU A C 1
ATOM 3266 O O . LEU A 1 399 ? -1.212 24.414 -24.207 1.00 85.94 399 LEU A O 1
ATOM 3270 N N . ASP A 1 400 ? -3.014 25.553 -23.467 1.00 89.44 400 ASP A N 1
ATOM 3271 C CA . ASP A 1 400 ? -3.716 25.639 -24.748 1.00 89.44 400 ASP A CA 1
ATOM 3272 C C . ASP A 1 400 ? -2.880 26.474 -25.763 1.00 89.44 400 ASP A C 1
ATOM 3274 O O . ASP A 1 400 ? -2.724 26.067 -26.917 1.00 89.44 400 ASP A O 1
ATOM 3278 N N . GLU A 1 401 ? -2.219 27.564 -25.333 1.00 91.62 401 GLU A N 1
ATOM 3279 C CA . GLU A 1 401 ? -1.224 28.311 -26.139 1.00 91.62 401 GLU A CA 1
ATOM 3280 C C . GLU A 1 401 ? -0.035 27.444 -26.601 1.00 91.62 401 GLU A C 1
ATOM 3282 O O . GLU A 1 401 ? 0.382 27.516 -27.762 1.00 91.62 401 GLU A O 1
ATOM 3287 N N . VAL A 1 402 ? 0.528 26.618 -25.711 1.00 86.94 402 VAL A N 1
ATOM 3288 C CA . VAL A 1 402 ? 1.661 25.732 -26.040 1.00 86.94 402 VAL A CA 1
ATOM 3289 C C . VAL A 1 402 ? 1.235 24.629 -27.011 1.00 86.94 402 VAL A C 1
ATOM 3291 O O . VAL A 1 402 ? 1.948 24.382 -27.984 1.00 86.94 402 VAL A O 1
ATOM 3294 N N . GLN A 1 403 ? 0.056 24.029 -26.821 1.00 86.19 403 GLN A N 1
ATOM 3295 C CA . GLN A 1 403 ? -0.489 23.026 -27.744 1.00 86.19 403 GLN A CA 1
ATOM 3296 C C . GLN A 1 403 ? -0.685 23.598 -29.154 1.00 86.19 403 GLN A C 1
ATOM 3298 O O . GLN A 1 403 ? -0.266 22.975 -30.129 1.00 86.19 403 GLN A O 1
ATOM 3303 N N . MET A 1 404 ? -1.224 24.816 -29.275 1.00 90.25 404 MET A N 1
ATOM 3304 C CA . MET A 1 404 ? -1.350 25.510 -30.564 1.00 90.25 404 MET A CA 1
ATOM 3305 C C . MET A 1 404 ? 0.010 25.767 -31.238 1.00 90.25 404 MET A C 1
ATOM 3307 O O . MET A 1 404 ? 0.121 25.682 -32.464 1.00 90.25 404 MET A O 1
ATOM 3311 N N . HIS A 1 405 ? 1.057 26.052 -30.457 1.00 87.56 405 HIS A N 1
ATOM 3312 C CA . HIS A 1 405 ? 2.418 26.216 -30.974 1.00 87.56 405 HIS A CA 1
ATOM 3313 C C . HIS A 1 405 ? 3.062 24.901 -31.435 1.00 87.56 405 HIS A C 1
ATOM 3315 O O . HIS A 1 405 ? 3.770 24.902 -32.447 1.00 87.56 405 HIS A O 1
ATOM 3321 N N . ASP A 1 406 ? 2.830 23.792 -30.734 1.00 82.19 406 ASP A N 1
ATOM 3322 C CA . ASP A 1 406 ? 3.366 22.483 -31.118 1.00 82.19 406 ASP A CA 1
ATOM 3323 C C . ASP A 1 406 ? 2.611 21.873 -32.309 1.00 82.19 406 ASP A C 1
ATOM 3325 O O . ASP A 1 406 ? 3.252 21.362 -33.228 1.00 82.19 406 ASP A O 1
ATOM 3329 N N . GLU A 1 407 ? 1.292 22.067 -32.409 1.00 88.19 407 GLU A N 1
ATOM 3330 C CA . GLU A 1 407 ? 0.520 21.767 -33.623 1.00 88.19 407 GLU A CA 1
ATOM 3331 C C . GLU A 1 407 ? 1.091 22.463 -34.876 1.00 88.19 407 GLU A C 1
ATOM 3333 O O . GLU A 1 407 ? 1.143 21.879 -35.961 1.00 88.19 407 GLU A O 1
ATOM 3338 N N . GLU A 1 408 ? 1.496 23.731 -34.759 1.00 89.69 408 GLU A N 1
ATOM 3339 C CA . GLU A 1 408 ? 2.097 24.482 -35.868 1.00 89.69 408 GLU A CA 1
ATOM 3340 C C . GLU A 1 408 ? 3.507 23.970 -36.209 1.00 89.69 408 GLU A C 1
ATOM 3342 O O . GLU A 1 408 ? 3.857 23.839 -37.386 1.00 89.69 408 GLU A O 1
ATOM 3347 N N . ARG A 1 409 ? 4.297 23.577 -35.203 1.00 83.31 409 ARG A N 1
ATOM 3348 C CA . ARG A 1 409 ? 5.594 22.912 -35.415 1.00 83.31 409 ARG A CA 1
ATOM 3349 C C . ARG A 1 409 ? 5.436 21.572 -36.133 1.00 83.31 409 ARG A C 1
ATOM 3351 O O . ARG A 1 409 ? 6.198 21.308 -37.061 1.00 83.31 409 ARG A O 1
ATOM 3358 N N . GLU A 1 410 ? 4.446 20.752 -35.781 1.00 82.81 410 GLU A N 1
ATOM 3359 C CA . GLU A 1 410 ? 4.172 19.489 -36.483 1.00 82.81 410 GLU A CA 1
ATOM 3360 C C . GLU A 1 410 ? 3.780 19.711 -37.950 1.00 82.81 410 GLU A C 1
ATOM 3362 O O . GLU A 1 410 ? 4.285 19.017 -38.840 1.00 82.81 410 GLU A O 1
ATOM 3367 N N . LYS A 1 411 ? 2.947 20.721 -38.238 1.00 90.94 411 LYS A N 1
ATOM 3368 C CA . LYS A 1 411 ? 2.579 21.106 -39.615 1.00 90.94 411 LYS A CA 1
ATOM 3369 C C . LYS A 1 411 ? 3.817 21.512 -40.425 1.00 90.94 411 LYS A C 1
ATOM 3371 O O . LYS A 1 411 ? 3.986 21.055 -41.560 1.00 90.94 411 LYS A O 1
ATOM 3376 N N . GLN A 1 412 ? 4.728 22.288 -39.835 1.00 85.75 412 GLN A N 1
ATOM 3377 C CA . GLN A 1 412 ? 5.986 22.687 -40.478 1.00 85.75 412 GLN A CA 1
ATOM 3378 C C . GLN A 1 412 ? 6.974 21.518 -40.648 1.00 85.75 412 GLN A C 1
ATOM 3380 O O . GLN A 1 412 ? 7.589 21.394 -41.710 1.00 85.75 412 GLN A O 1
ATOM 3385 N N . LEU A 1 413 ? 7.083 20.612 -39.670 1.00 82.69 413 LEU A N 1
ATOM 3386 C CA . LEU A 1 413 ? 7.892 19.390 -39.773 1.00 82.69 413 LEU A CA 1
ATOM 3387 C C . LEU A 1 413 ? 7.362 18.444 -40.861 1.00 82.69 413 LEU A C 1
ATOM 3389 O O . LEU A 1 413 ? 8.148 17.910 -41.643 1.00 82.69 413 LEU A O 1
ATOM 3393 N N . SER A 1 414 ? 6.041 18.284 -40.975 1.00 85.12 414 SER A N 1
ATOM 3394 C CA . SER A 1 414 ? 5.400 17.512 -42.047 1.00 85.12 414 SER A CA 1
ATOM 3395 C C . SER A 1 414 ? 5.710 18.100 -43.430 1.00 85.12 414 SER A C 1
ATOM 3397 O O . SER A 1 414 ? 6.117 17.373 -44.342 1.00 85.12 414 SER A O 1
ATOM 3399 N N . LEU A 1 415 ? 5.622 19.427 -43.583 1.00 90.69 415 LEU A N 1
ATOM 3400 C CA . LEU A 1 415 ? 5.991 20.118 -44.822 1.00 90.69 415 LEU A CA 1
ATOM 3401 C C . LEU A 1 415 ? 7.489 19.969 -45.151 1.00 90.69 415 LEU A C 1
ATOM 3403 O O . LEU A 1 415 ? 7.849 19.765 -46.312 1.00 90.69 415 LEU A O 1
ATOM 3407 N N . ALA A 1 416 ? 8.368 20.019 -44.145 1.00 79.00 416 ALA A N 1
ATOM 3408 C CA . ALA A 1 416 ? 9.799 19.776 -44.319 1.00 79.00 416 ALA A CA 1
ATOM 3409 C C . ALA A 1 416 ? 10.081 18.333 -44.776 1.00 79.00 416 ALA A C 1
ATOM 3411 O O . ALA A 1 416 ? 10.812 18.131 -45.744 1.00 79.00 416 ALA A O 1
ATOM 3412 N N . GLN A 1 417 ? 9.440 17.328 -44.169 1.00 81.94 417 GLN A N 1
ATOM 3413 C CA . GLN A 1 417 ? 9.564 15.926 -44.588 1.00 81.94 417 GLN A CA 1
ATOM 3414 C C . GLN A 1 417 ? 9.077 15.692 -46.028 1.00 81.94 417 GLN A C 1
ATOM 3416 O O . GLN A 1 417 ? 9.685 14.908 -46.758 1.00 81.94 417 GLN A O 1
ATOM 3421 N N . GLN A 1 418 ? 8.008 16.371 -46.461 1.00 86.94 418 GLN A N 1
ATOM 3422 C CA . GLN A 1 418 ? 7.543 16.319 -47.853 1.00 86.94 418 GLN A CA 1
ATOM 3423 C C . GLN A 1 418 ? 8.579 16.914 -48.821 1.00 86.94 418 GLN A C 1
ATOM 3425 O O . GLN A 1 418 ? 8.861 16.312 -49.857 1.00 86.94 418 GLN A O 1
ATOM 3430 N N . ARG A 1 419 ? 9.208 18.042 -48.459 1.00 87.19 419 ARG A N 1
ATOM 3431 C CA . ARG A 1 419 ? 10.297 18.651 -49.244 1.00 87.19 419 ARG A CA 1
ATOM 3432 C C . ARG A 1 419 ? 11.527 17.743 -49.336 1.00 87.19 419 ARG A C 1
ATOM 3434 O O . ARG A 1 419 ? 12.060 17.584 -50.428 1.00 87.19 419 ARG A O 1
ATOM 3441 N N . CYS A 1 420 ? 11.935 17.096 -48.242 1.00 84.81 420 CYS A N 1
ATOM 3442 C CA . CYS A 1 420 ? 13.065 16.158 -48.254 1.00 84.81 420 CYS A CA 1
ATOM 3443 C C . CYS A 1 420 ? 12.802 14.923 -49.133 1.00 84.81 420 CYS A C 1
ATOM 3445 O O . CYS A 1 420 ? 13.704 14.477 -49.837 1.00 84.81 420 CYS A O 1
ATOM 3447 N N . LYS A 1 421 ? 11.568 14.396 -49.151 1.00 82.81 421 LYS A N 1
ATOM 3448 C CA . LYS A 1 421 ? 11.181 13.302 -50.064 1.00 82.81 421 LYS A CA 1
ATOM 3449 C C . LYS A 1 421 ? 11.284 13.731 -51.528 1.00 82.81 421 LYS A C 1
ATOM 3451 O O . LYS A 1 421 ? 11.946 13.058 -52.305 1.00 82.81 421 LYS A O 1
ATOM 3456 N N . PHE A 1 422 ? 10.729 14.894 -51.873 1.00 88.25 422 PHE A N 1
ATOM 3457 C CA . PHE A 1 422 ? 10.818 15.445 -53.229 1.00 88.25 422 PHE A CA 1
ATOM 3458 C C . PHE A 1 422 ? 12.266 15.728 -53.673 1.00 88.25 422 PHE A C 1
ATOM 3460 O O . PHE A 1 422 ? 12.606 15.507 -54.833 1.00 88.25 422 PHE A O 1
ATOM 3467 N N . ALA A 1 423 ? 13.138 16.168 -52.758 1.00 81.94 423 ALA A N 1
ATOM 3468 C CA . ALA A 1 423 ? 14.567 16.312 -53.032 1.00 81.94 423 ALA A CA 1
ATOM 3469 C C . ALA A 1 423 ? 15.231 14.956 -53.337 1.00 81.94 423 ALA A C 1
ATOM 3471 O O . ALA A 1 423 ? 15.931 14.840 -54.337 1.00 81.94 423 ALA A O 1
ATOM 3472 N N . SER A 1 424 ? 14.940 13.915 -52.550 1.00 82.94 424 SER A N 1
ATOM 3473 C CA . SER A 1 424 ? 15.466 12.562 -52.782 1.00 82.94 424 SER A CA 1
ATOM 3474 C C . SER A 1 424 ? 14.962 11.944 -54.100 1.00 82.94 424 SER A C 1
ATOM 3476 O O . SER A 1 424 ? 15.744 11.347 -54.840 1.00 82.94 424 SER A O 1
ATOM 3478 N N . ASP A 1 425 ? 13.692 12.169 -54.461 1.00 84.44 425 ASP A N 1
ATOM 3479 C CA . ASP A 1 425 ? 13.132 11.771 -55.764 1.00 84.44 425 ASP A CA 1
ATOM 3480 C C . ASP A 1 425 ? 13.847 12.471 -56.941 1.00 84.44 425 ASP A C 1
ATOM 3482 O O . ASP A 1 425 ? 14.030 11.879 -58.009 1.00 84.44 425 ASP A O 1
ATOM 3486 N N . LEU A 1 426 ? 14.262 13.734 -56.767 1.00 86.62 426 LEU A N 1
ATOM 3487 C CA . LEU A 1 426 ? 15.055 14.472 -57.756 1.00 86.62 426 LEU A CA 1
ATOM 3488 C C . LEU A 1 426 ? 16.503 13.973 -57.826 1.00 86.62 426 LEU A C 1
ATOM 3490 O O . LEU A 1 426 ? 17.016 13.790 -58.928 1.00 86.62 426 LEU A O 1
ATOM 3494 N N . GLU A 1 427 ? 17.150 13.712 -56.690 1.00 86.62 427 GLU A N 1
ATOM 3495 C CA . GLU A 1 427 ? 18.504 13.146 -56.633 1.00 86.62 427 GLU A CA 1
ATOM 3496 C C . GLU A 1 427 ? 18.566 11.780 -57.324 1.00 86.62 427 GLU A C 1
ATOM 3498 O O . GLU A 1 427 ? 19.458 11.545 -58.139 1.00 86.62 427 GLU A O 1
ATOM 3503 N N . SER A 1 428 ? 17.571 10.915 -57.099 1.00 85.31 428 SER A N 1
ATOM 3504 C CA . SER A 1 428 ? 17.480 9.621 -57.781 1.00 85.31 428 SER A CA 1
ATOM 3505 C C . SER A 1 428 ? 17.366 9.771 -59.305 1.00 85.31 428 SER A C 1
ATOM 3507 O O . SER A 1 428 ? 18.038 9.050 -60.040 1.00 85.31 428 SER A O 1
ATOM 3509 N N . ARG A 1 429 ? 16.581 10.738 -59.802 1.00 83.69 429 ARG A N 1
ATOM 3510 C CA . ARG A 1 429 ? 16.460 11.026 -61.247 1.00 83.69 429 ARG A CA 1
ATOM 3511 C C . ARG A 1 429 ? 17.720 11.658 -61.843 1.00 83.69 429 ARG A C 1
ATOM 3513 O O . ARG A 1 429 ? 18.029 11.429 -63.009 1.00 83.69 429 ARG A O 1
ATOM 3520 N N . LEU A 1 430 ? 18.455 12.453 -61.066 1.00 86.38 430 LEU A N 1
ATOM 3521 C CA . LEU A 1 430 ? 19.745 13.008 -61.487 1.00 86.38 430 LEU A CA 1
ATOM 3522 C C . LEU A 1 430 ? 20.828 11.921 -61.555 1.00 86.38 430 LEU A C 1
ATOM 3524 O O . LEU A 1 430 ? 21.643 11.944 -62.476 1.00 86.38 430 LEU A O 1
ATOM 3528 N N . LEU A 1 431 ? 20.804 10.943 -60.644 1.00 86.31 431 LEU A N 1
ATOM 3529 C CA . LEU A 1 431 ? 21.660 9.754 -60.705 1.00 86.31 431 LEU A CA 1
ATOM 3530 C C . LEU A 1 431 ? 21.340 8.886 -61.931 1.00 86.31 431 LEU A C 1
ATOM 3532 O O . LEU A 1 431 ? 22.265 8.500 -62.642 1.00 86.31 431 LEU A O 1
ATOM 3536 N N . GLU A 1 432 ? 20.058 8.655 -62.239 1.00 88.06 432 GLU A N 1
ATOM 3537 C CA . GLU A 1 432 ? 19.646 7.988 -63.485 1.00 88.06 432 GLU A CA 1
ATOM 3538 C C . GLU A 1 432 ? 20.190 8.725 -64.719 1.00 88.06 432 GLU A C 1
ATOM 3540 O O . GLU A 1 432 ? 20.883 8.124 -65.537 1.00 88.06 432 GLU A O 1
ATOM 3545 N N . LEU A 1 433 ? 19.965 10.039 -64.840 1.00 87.06 433 LEU A N 1
ATOM 3546 C CA . LEU A 1 433 ? 20.482 10.828 -65.967 1.00 87.06 433 LEU A CA 1
ATOM 3547 C C . LEU A 1 433 ? 22.020 10.798 -66.062 1.00 87.06 433 LEU A C 1
ATOM 3549 O O . LEU A 1 433 ? 22.562 10.743 -67.166 1.00 87.06 433 LEU A O 1
ATOM 3553 N N . SER A 1 434 ? 22.725 10.785 -64.927 1.00 82.88 434 SER A N 1
ATOM 3554 C CA . SER A 1 434 ? 24.188 10.649 -64.874 1.00 82.88 434 SER A CA 1
ATOM 3555 C C . SER A 1 434 ? 24.668 9.288 -65.400 1.00 82.88 434 SER A C 1
ATOM 3557 O O . SER A 1 434 ? 25.675 9.219 -66.113 1.00 82.88 434 SER A O 1
ATOM 3559 N N . GLN A 1 435 ? 23.924 8.208 -65.124 1.00 86.62 435 GLN A N 1
ATOM 3560 C CA . GLN A 1 435 ? 24.205 6.885 -65.688 1.00 86.62 435 GLN A CA 1
ATOM 3561 C C . GLN A 1 435 ? 23.999 6.880 -67.207 1.00 86.62 435 GLN A C 1
ATOM 3563 O O . GLN A 1 435 ? 24.916 6.516 -67.933 1.00 86.62 435 GLN A O 1
ATOM 3568 N N . TRP A 1 436 ? 22.865 7.384 -67.709 1.00 89.00 436 TRP A N 1
ATOM 3569 C CA . TRP A 1 436 ? 22.587 7.424 -69.154 1.00 89.00 436 TRP A CA 1
ATOM 3570 C C . TRP A 1 436 ? 23.641 8.228 -69.941 1.00 89.00 436 TRP A C 1
ATOM 3572 O O . TRP A 1 436 ? 24.023 7.836 -71.042 1.00 89.00 436 TRP A O 1
ATOM 3582 N N . VAL A 1 437 ? 24.152 9.332 -69.379 1.00 89.38 437 VAL A N 1
ATOM 3583 C CA . VAL A 1 437 ? 25.251 10.118 -69.980 1.00 89.38 437 VAL A CA 1
ATOM 3584 C C . VAL A 1 437 ? 26.585 9.356 -69.959 1.00 89.38 437 VAL A C 1
ATOM 3586 O O . VAL A 1 437 ? 27.394 9.505 -70.880 1.00 89.38 437 VAL A O 1
ATOM 3589 N N . SER A 1 438 ? 26.812 8.522 -68.942 1.00 84.25 438 SER A N 1
ATOM 3590 C CA . SER A 1 438 ? 27.990 7.651 -68.845 1.00 84.25 438 SER A CA 1
ATOM 3591 C C . SER A 1 438 ? 27.929 6.521 -69.878 1.00 84.25 438 SER A C 1
ATOM 3593 O O . SER A 1 438 ? 28.876 6.360 -70.647 1.00 84.25 438 SER A O 1
ATOM 3595 N N . ASP A 1 439 ? 26.789 5.838 -69.996 1.00 86.81 439 ASP A N 1
ATOM 3596 C CA . ASP A 1 439 ? 26.545 4.791 -70.997 1.00 86.81 439 ASP A CA 1
ATOM 3597 C C . ASP A 1 439 ? 26.709 5.344 -72.431 1.00 86.81 439 ASP A C 1
ATOM 3599 O O . ASP A 1 439 ? 27.375 4.747 -73.280 1.00 86.81 439 ASP A O 1
ATOM 3603 N N . GLU A 1 440 ? 26.174 6.543 -72.705 1.00 90.50 440 GLU A N 1
ATOM 3604 C CA . GLU A 1 440 ? 26.343 7.233 -73.993 1.00 90.50 440 GLU A CA 1
ATOM 3605 C C . GLU A 1 440 ? 27.818 7.584 -74.274 1.00 90.50 440 GLU A C 1
ATOM 3607 O O . GLU A 1 440 ? 28.266 7.592 -75.426 1.00 90.50 440 GLU A O 1
ATOM 3612 N N . LYS A 1 441 ? 28.607 7.881 -73.233 1.00 89.44 441 LYS A N 1
ATOM 3613 C CA . LYS A 1 441 ? 30.051 8.096 -73.369 1.00 89.44 441 LYS A CA 1
ATOM 3614 C C . LYS A 1 441 ? 30.777 6.791 -73.707 1.00 89.44 441 LYS A C 1
ATOM 3616 O O . LYS A 1 441 ? 31.545 6.794 -74.664 1.00 89.44 441 LYS A O 1
ATOM 3621 N N . GLU A 1 442 ? 30.505 5.690 -73.009 1.00 88.19 442 GLU A N 1
ATOM 3622 C CA . GLU A 1 442 ? 31.135 4.393 -73.300 1.00 88.19 442 GLU A CA 1
ATOM 3623 C C . GLU A 1 442 ? 30.840 3.917 -74.732 1.00 88.19 442 GLU A C 1
ATOM 3625 O O . GLU A 1 442 ? 31.743 3.459 -75.435 1.00 88.19 442 GLU A O 1
ATOM 3630 N N . VAL A 1 443 ? 29.610 4.119 -75.222 1.00 88.62 443 VAL A N 1
ATOM 3631 C CA . VAL A 1 443 ? 29.243 3.827 -76.619 1.00 88.62 443 VAL A CA 1
ATOM 3632 C C . VAL A 1 443 ? 30.015 4.707 -77.614 1.00 88.62 443 VAL A C 1
ATOM 3634 O O . VAL A 1 443 ? 30.447 4.206 -78.656 1.00 88.62 443 VAL A O 1
ATOM 3637 N N . ARG A 1 444 ? 30.238 5.996 -77.317 1.00 87.00 444 ARG A N 1
ATOM 3638 C CA . ARG A 1 444 ? 31.073 6.877 -78.159 1.00 87.00 444 ARG A CA 1
ATOM 3639 C C . ARG A 1 444 ? 32.535 6.442 -78.173 1.00 87.00 444 ARG A C 1
ATOM 3641 O O . ARG A 1 444 ? 33.103 6.320 -79.258 1.00 87.00 444 ARG A O 1
ATOM 3648 N N . ASP A 1 445 ? 33.114 6.170 -77.006 1.00 83.69 445 ASP A N 1
ATOM 3649 C CA . ASP A 1 445 ? 34.511 5.746 -76.875 1.00 83.69 445 ASP A CA 1
ATOM 3650 C C . ASP A 1 445 ? 34.733 4.407 -77.619 1.00 83.69 445 ASP A C 1
ATOM 3652 O O . ASP A 1 445 ? 35.679 4.283 -78.399 1.00 83.69 445 ASP A O 1
ATOM 3656 N N . TYR A 1 446 ? 33.793 3.456 -77.513 1.00 88.00 446 TYR A N 1
ATOM 3657 C CA . TYR A 1 446 ? 33.793 2.205 -78.286 1.00 88.00 446 TYR A CA 1
ATOM 3658 C C . TYR A 1 446 ? 33.734 2.432 -79.807 1.00 88.00 446 TYR A C 1
ATOM 3660 O O . TYR A 1 446 ? 34.527 1.854 -80.557 1.00 88.00 446 TYR A O 1
ATOM 3668 N N . LEU A 1 447 ? 32.820 3.285 -80.288 1.00 85.62 447 LEU A N 1
ATOM 3669 C CA . LEU A 1 447 ? 32.698 3.604 -81.717 1.00 85.62 447 LEU A CA 1
ATOM 3670 C C . LEU A 1 447 ? 33.948 4.312 -82.259 1.00 85.62 447 LEU A C 1
ATOM 3672 O O . LEU A 1 447 ? 34.360 4.047 -83.390 1.00 85.62 447 LEU A O 1
ATOM 3676 N N . GLN A 1 448 ? 34.584 5.166 -81.455 1.00 85.12 448 GLN A N 1
ATOM 3677 C CA . GLN A 1 448 ? 35.835 5.831 -81.810 1.00 85.12 448 GLN A CA 1
ATOM 3678 C C . GLN A 1 448 ? 37.006 4.834 -81.880 1.00 85.12 448 GLN A C 1
ATOM 3680 O O . GLN A 1 448 ? 37.788 4.886 -82.832 1.00 85.12 448 GLN A O 1
ATOM 3685 N N . THR A 1 449 ? 37.096 3.874 -80.951 1.00 87.56 449 THR A N 1
ATOM 3686 C CA . THR A 1 449 ? 38.062 2.763 -81.028 1.00 87.56 449 THR A CA 1
ATOM 3687 C C . THR A 1 449 ? 37.831 1.885 -82.264 1.00 87.56 449 THR A C 1
ATOM 3689 O O . THR A 1 449 ? 38.789 1.520 -82.948 1.00 87.56 449 THR A O 1
ATOM 3692 N N . LEU A 1 450 ? 36.572 1.583 -82.603 1.00 83.44 450 LEU A N 1
ATOM 3693 C CA . LEU A 1 450 ? 36.223 0.822 -83.806 1.00 83.44 450 LEU A CA 1
ATOM 3694 C C . LEU A 1 450 ? 36.629 1.564 -85.091 1.00 83.44 450 LEU A C 1
ATOM 3696 O O . LEU A 1 450 ? 37.197 0.954 -85.994 1.00 83.44 450 LEU A O 1
ATOM 3700 N N . ALA A 1 451 ? 36.390 2.877 -85.165 1.00 80.25 451 ALA A N 1
ATOM 3701 C CA . ALA A 1 451 ? 36.785 3.705 -86.304 1.00 80.25 451 ALA A CA 1
ATOM 3702 C C . ALA A 1 451 ? 38.314 3.797 -86.466 1.00 80.25 451 ALA A C 1
ATOM 3704 O O . ALA A 1 451 ? 38.820 3.700 -87.587 1.00 80.25 451 ALA A O 1
ATOM 3705 N N . ALA A 1 452 ? 39.058 3.920 -85.361 1.00 81.19 452 ALA A N 1
ATOM 3706 C CA . ALA A 1 452 ? 40.519 3.877 -85.379 1.00 81.19 452 ALA A CA 1
ATOM 3707 C C . ALA A 1 452 ? 41.034 2.531 -85.917 1.00 81.19 452 ALA A C 1
ATOM 3709 O O . ALA A 1 452 ? 41.854 2.508 -86.832 1.00 81.19 452 ALA A O 1
ATOM 3710 N N . LYS A 1 453 ? 40.482 1.409 -85.435 1.00 85.38 453 LYS A N 1
ATOM 3711 C CA . LYS A 1 453 ? 40.872 0.071 -85.900 1.00 85.38 453 LYS A CA 1
ATOM 3712 C C . LYS A 1 453 ? 40.548 -0.169 -87.379 1.00 85.38 453 LYS A C 1
ATOM 3714 O O . LYS A 1 453 ? 41.390 -0.674 -88.109 1.00 85.38 453 LYS A O 1
ATOM 3719 N N . LEU A 1 454 ? 39.371 0.256 -87.847 1.00 79.19 454 LEU A N 1
ATOM 3720 C CA . LEU A 1 454 ? 39.015 0.196 -89.272 1.00 79.19 454 LEU A CA 1
ATOM 3721 C C . LEU A 1 454 ? 39.941 1.054 -90.151 1.00 79.19 454 LEU A C 1
ATOM 3723 O O . LEU A 1 454 ? 40.116 0.746 -91.327 1.00 79.19 454 LEU A O 1
ATOM 3727 N N . THR A 1 455 ? 40.539 2.112 -89.595 1.00 80.00 455 THR A N 1
ATOM 3728 C CA . THR A 1 455 ? 41.549 2.923 -90.290 1.00 80.00 455 THR A CA 1
ATOM 3729 C C . THR A 1 455 ? 42.885 2.177 -90.369 1.00 80.00 455 THR A C 1
ATOM 3731 O O . THR A 1 455 ? 43.464 2.098 -91.448 1.00 80.00 455 THR A O 1
ATOM 3734 N N . GLU A 1 456 ? 43.324 1.545 -89.276 1.00 80.06 456 GLU A N 1
ATOM 3735 C CA . GLU A 1 456 ? 44.534 0.708 -89.252 1.00 80.06 456 GLU A CA 1
ATOM 3736 C C . GLU A 1 456 ? 44.427 -0.497 -90.209 1.00 80.06 456 GLU A C 1
ATOM 3738 O O . GLU A 1 456 ? 45.346 -0.767 -90.982 1.00 80.06 456 GLU A O 1
ATOM 3743 N N . ASP A 1 457 ? 43.283 -1.190 -90.226 1.00 78.69 457 ASP A N 1
ATOM 3744 C CA . ASP A 1 457 ? 43.023 -2.305 -91.147 1.00 78.69 457 ASP A CA 1
ATOM 3745 C C . ASP A 1 457 ? 43.012 -1.838 -92.623 1.00 78.69 457 ASP A C 1
ATOM 3747 O O . ASP A 1 457 ? 43.478 -2.561 -93.506 1.00 78.69 457 ASP A O 1
ATOM 3751 N N . LEU A 1 458 ? 42.559 -0.609 -92.912 1.00 73.56 458 LEU A N 1
ATOM 3752 C CA . LEU A 1 458 ? 42.650 -0.003 -94.251 1.00 73.56 458 LEU A CA 1
ATOM 3753 C C . LEU A 1 458 ? 44.085 0.381 -94.648 1.00 73.56 458 LEU A C 1
ATOM 3755 O O . LEU A 1 458 ? 44.420 0.318 -95.831 1.00 73.56 458 LEU A O 1
ATOM 3759 N N . GLU A 1 459 ? 44.935 0.776 -93.700 1.00 74.94 459 GLU A N 1
ATOM 3760 C CA . GLU A 1 459 ? 46.352 1.058 -93.960 1.00 74.94 459 GLU A CA 1
ATOM 3761 C C . GLU A 1 459 ? 47.155 -0.230 -94.176 1.00 74.94 459 GLU A C 1
ATOM 3763 O O . GLU A 1 459 ? 47.955 -0.298 -95.110 1.00 74.94 459 GLU A O 1
ATOM 3768 N N . ARG A 1 460 ? 46.861 -1.296 -93.422 1.00 74.25 460 ARG A N 1
ATOM 3769 C CA . ARG A 1 460 ? 47.397 -2.646 -93.674 1.00 74.25 460 ARG A CA 1
ATOM 3770 C C . ARG A 1 460 ? 47.025 -3.144 -95.077 1.00 74.25 460 ARG A C 1
ATOM 3772 O O . ARG A 1 460 ? 47.908 -3.516 -95.842 1.00 74.25 460 ARG A O 1
ATOM 3779 N N . LEU A 1 461 ? 45.751 -3.030 -95.469 1.00 70.25 461 LEU A N 1
ATOM 3780 C CA . LEU A 1 461 ? 45.291 -3.414 -96.811 1.00 70.25 461 LEU A CA 1
ATOM 3781 C C . LEU A 1 461 ? 45.904 -2.573 -97.948 1.00 70.25 461 LEU A C 1
ATOM 3783 O O . LEU A 1 461 ? 46.017 -3.070 -99.069 1.00 70.25 461 LEU A O 1
ATOM 3787 N N . LYS A 1 462 ? 46.326 -1.324 -97.693 1.00 68.25 462 LYS A N 1
ATOM 3788 C CA . LYS A 1 462 ? 47.129 -0.552 -98.661 1.00 68.25 462 LYS A CA 1
ATOM 3789 C C . LYS A 1 462 ? 48.532 -1.128 -98.817 1.00 68.25 462 LYS A C 1
ATOM 3791 O O . LYS A 1 462 ? 48.969 -1.307 -99.947 1.00 68.25 462 LYS A O 1
ATOM 3796 N N . LEU A 1 463 ? 49.211 -1.443 -97.713 1.00 66.38 463 LEU A N 1
ATOM 3797 C CA . LEU A 1 463 ? 50.556 -2.027 -97.740 1.00 66.38 463 LEU A CA 1
ATOM 3798 C C . LEU A 1 463 ? 50.559 -3.396 -98.445 1.00 66.38 463 LEU A C 1
ATOM 3800 O O . LEU A 1 463 ? 51.437 -3.659 -99.266 1.00 66.38 463 LEU A O 1
ATOM 3804 N N . ASP A 1 464 ? 49.536 -4.223 -98.208 1.00 61.94 464 ASP A N 1
ATOM 3805 C CA . ASP A 1 464 ? 49.341 -5.494 -98.920 1.00 61.94 464 ASP A CA 1
ATOM 3806 C C . ASP A 1 464 ? 49.113 -5.280 -100.432 1.00 61.94 464 ASP A C 1
ATOM 3808 O O . ASP A 1 464 ? 49.669 -6.003 -101.264 1.00 61.94 464 ASP A O 1
ATOM 3812 N N . ALA A 1 465 ? 48.330 -4.263 -100.815 1.00 56.78 465 ALA A N 1
ATOM 3813 C CA . ALA A 1 465 ? 48.086 -3.920 -102.218 1.00 56.78 465 ALA A CA 1
ATOM 3814 C C . ALA A 1 465 ? 49.336 -3.358 -102.923 1.00 56.78 465 ALA A C 1
ATOM 3816 O O . ALA A 1 465 ? 49.588 -3.686 -104.085 1.00 56.78 465 ALA A O 1
ATOM 3817 N N . GLU A 1 466 ? 50.145 -2.555 -102.229 1.00 52.50 466 GLU A N 1
ATOM 3818 C CA . GLU A 1 466 ? 51.413 -2.023 -102.740 1.00 52.50 466 GLU A CA 1
ATOM 3819 C C . GLU A 1 466 ? 52.452 -3.139 -102.946 1.00 52.50 466 GLU A C 1
ATOM 3821 O O . GLU A 1 466 ? 53.147 -3.139 -103.964 1.00 52.50 466 GLU A O 1
ATOM 3826 N N . GLN A 1 467 ? 52.496 -4.154 -102.070 1.00 50.91 467 GLN A N 1
ATOM 3827 C CA . GLN A 1 467 ? 53.344 -5.338 -102.276 1.00 50.91 467 GLN A CA 1
ATOM 3828 C C . GLN A 1 467 ? 52.896 -6.203 -103.467 1.00 50.91 467 GLN A C 1
ATOM 3830 O O . GLN A 1 467 ? 53.742 -6.735 -104.188 1.00 50.91 467 GLN A O 1
ATOM 3835 N N . GLN A 1 468 ? 51.590 -6.322 -103.733 1.00 48.12 468 GLN A N 1
ATOM 3836 C CA . GLN A 1 468 ? 51.096 -7.097 -104.881 1.00 48.12 468 GLN A CA 1
ATOM 3837 C C . GLN A 1 468 ? 51.329 -6.407 -106.237 1.00 48.12 468 GLN A C 1
ATOM 3839 O O . GLN A 1 468 ? 51.399 -7.088 -107.263 1.00 48.12 468 GLN A O 1
ATOM 3844 N N . HIS A 1 469 ? 51.492 -5.080 -106.280 1.00 47.19 469 HIS A N 1
ATOM 3845 C CA . HIS A 1 469 ? 51.579 -4.344 -107.548 1.00 47.19 469 HIS A CA 1
ATOM 3846 C C . HIS A 1 469 ? 52.963 -4.368 -108.228 1.00 47.19 469 HIS A C 1
ATOM 3848 O O . HIS A 1 469 ? 53.113 -3.842 -109.329 1.00 47.19 469 HIS A O 1
ATOM 3854 N N . GLN A 1 470 ? 53.979 -4.991 -107.617 1.00 45.09 470 GLN A N 1
ATOM 3855 C CA . GLN A 1 470 ? 55.353 -5.004 -108.146 1.00 45.09 470 GLN A CA 1
ATOM 3856 C C . GLN A 1 470 ? 55.774 -6.341 -108.796 1.00 45.09 470 GLN A C 1
ATOM 3858 O O . GLN A 1 470 ? 56.939 -6.503 -109.161 1.00 45.09 470 GLN A O 1
ATOM 3863 N N . GLN A 1 471 ? 54.853 -7.304 -108.966 1.00 42.75 471 GLN A N 1
ATOM 3864 C CA . GLN A 1 471 ? 55.193 -8.658 -109.437 1.00 42.75 471 GLN A CA 1
ATOM 3865 C C . GLN A 1 471 ? 54.219 -9.276 -110.467 1.00 42.75 471 GLN A C 1
ATOM 3867 O O . GLN A 1 471 ? 54.002 -10.486 -110.475 1.00 42.75 471 GLN A O 1
ATOM 3872 N N . GLN A 1 472 ? 53.690 -8.483 -111.408 1.00 42.09 472 GLN A N 1
ATOM 3873 C CA . GLN A 1 472 ? 53.155 -9.019 -112.672 1.00 42.09 472 GLN A CA 1
ATOM 3874 C C . GLN A 1 472 ? 53.535 -8.152 -113.883 1.00 42.09 472 GLN A C 1
ATOM 3876 O O . GLN A 1 472 ? 53.833 -6.967 -113.753 1.00 42.09 472 GLN A O 1
ATOM 3881 N N . GLN A 1 473 ? 53.656 -8.792 -115.050 1.00 34.41 473 GLN A N 1
ATOM 3882 C CA . GLN A 1 473 ? 54.520 -8.342 -116.146 1.00 34.41 473 GLN A CA 1
ATOM 3883 C C . GLN A 1 473 ? 53.782 -7.786 -117.376 1.00 34.41 473 GLN A C 1
ATOM 3885 O O . GLN A 1 473 ? 52.652 -8.155 -117.671 1.00 34.41 473 GLN A O 1
ATOM 3890 N N . VAL A 1 474 ? 54.517 -6.956 -118.127 1.00 35.81 474 VAL A N 1
ATOM 3891 C CA . VAL A 1 474 ? 54.685 -6.976 -119.597 1.00 35.81 474 VAL A CA 1
ATOM 3892 C C . VAL A 1 474 ? 53.618 -7.733 -120.417 1.00 35.81 474 VAL A C 1
ATOM 3894 O O . VAL A 1 474 ? 53.592 -8.960 -120.388 1.00 35.81 474 VAL A O 1
ATOM 3897 N N . ASN A 1 475 ? 52.858 -6.993 -121.244 1.00 35.06 475 ASN A N 1
ATOM 3898 C CA . ASN A 1 475 ? 52.425 -7.294 -122.632 1.00 35.06 475 ASN A CA 1
ATOM 3899 C C . ASN A 1 475 ? 51.060 -6.662 -122.999 1.00 35.06 475 ASN A C 1
ATOM 3901 O O . ASN A 1 475 ? 49.999 -7.168 -122.661 1.00 35.06 475 ASN A O 1
ATOM 3905 N N . ASN A 1 476 ? 51.133 -5.592 -123.794 1.00 31.27 476 ASN A N 1
ATOM 3906 C CA . ASN A 1 476 ? 50.459 -5.423 -125.089 1.00 31.27 476 ASN A CA 1
ATOM 3907 C C . ASN A 1 476 ? 48.952 -5.737 -125.321 1.00 31.27 476 ASN A C 1
ATOM 3909 O O . ASN A 1 476 ? 48.543 -6.884 -125.439 1.00 31.27 476 ASN A O 1
ATOM 3913 N N . VAL A 1 477 ? 48.262 -4.664 -125.753 1.00 30.72 477 VAL A N 1
ATOM 3914 C CA . VAL A 1 477 ? 47.522 -4.548 -127.041 1.00 30.72 477 VAL A CA 1
ATOM 3915 C C . VAL A 1 477 ? 46.075 -5.091 -127.159 1.00 30.72 477 VAL A C 1
ATOM 3917 O O . VAL A 1 477 ? 45.816 -6.282 -127.213 1.00 30.72 477 VAL A O 1
ATOM 3920 N N . SER A 1 478 ? 45.161 -4.123 -127.345 1.00 29.55 478 SER A N 1
ATOM 3921 C CA . SER A 1 478 ? 43.854 -4.120 -128.047 1.00 29.55 478 SER A CA 1
ATOM 3922 C C . SER A 1 478 ? 42.906 -5.336 -128.009 1.00 29.55 478 SER A C 1
ATOM 3924 O O . SER A 1 478 ? 43.170 -6.378 -128.602 1.00 29.55 478 SER A O 1
ATOM 3926 N N . GLY A 1 479 ? 41.676 -5.088 -127.546 1.00 30.06 479 GLY A N 1
ATOM 3927 C CA . GLY A 1 479 ? 40.469 -5.880 -127.826 1.00 30.06 479 GLY A CA 1
ATOM 3928 C C . GLY A 1 479 ? 39.223 -4.987 -127.731 1.00 30.06 479 GLY A C 1
ATOM 3929 O O . GLY A 1 479 ? 39.254 -3.987 -127.016 1.00 30.06 479 GLY A O 1
ATOM 3930 N N . SER A 1 480 ? 38.150 -5.285 -128.474 1.00 27.67 480 SER A N 1
ATOM 3931 C CA . SER A 1 480 ? 36.993 -4.381 -128.629 1.00 27.67 480 SER A CA 1
ATOM 3932 C C . SER A 1 480 ? 35.645 -5.111 -128.570 1.00 27.67 480 SER A C 1
ATOM 3934 O O . SER A 1 480 ? 35.522 -6.186 -129.144 1.00 27.67 480 SER A O 1
ATOM 3936 N N . VAL A 1 481 ? 34.644 -4.457 -127.955 1.00 29.89 481 VAL A N 1
ATOM 3937 C CA . VAL A 1 481 ? 33.189 -4.753 -127.969 1.00 29.89 481 VAL A CA 1
ATOM 3938 C C . VAL A 1 481 ? 32.714 -6.104 -127.389 1.00 29.89 481 VAL A C 1
ATOM 3940 O O . VAL A 1 481 ? 33.065 -7.169 -127.879 1.00 29.89 481 VAL A O 1
ATOM 3943 N N . GLY A 1 482 ? 31.741 -6.048 -126.460 1.00 29.55 482 GLY A N 1
ATOM 3944 C CA . GLY A 1 482 ? 30.735 -7.118 -126.308 1.00 29.55 482 GLY A CA 1
ATOM 3945 C C . GLY A 1 482 ? 30.143 -7.371 -124.907 1.00 29.55 482 GLY A C 1
ATOM 3946 O O . GLY A 1 482 ? 30.800 -7.961 -124.064 1.00 29.55 482 GLY A O 1
ATOM 3947 N N . GLY A 1 483 ? 28.846 -7.075 -124.717 1.00 28.28 483 GLY A N 1
ATOM 3948 C CA . GLY A 1 483 ? 27.950 -7.971 -123.952 1.00 28.28 483 GLY A CA 1
ATOM 3949 C C . GLY A 1 483 ? 27.703 -7.764 -122.441 1.00 28.28 483 GLY A C 1
ATOM 3950 O O . GLY A 1 483 ? 28.167 -8.544 -121.626 1.00 28.28 483 GLY A O 1
ATOM 3951 N N . SER A 1 484 ? 26.812 -6.824 -122.094 1.00 29.09 484 SER A N 1
ATOM 3952 C CA . SER A 1 484 ? 25.682 -7.004 -121.143 1.00 29.09 484 SER A CA 1
ATOM 3953 C C . SER A 1 484 ? 25.825 -7.902 -119.884 1.00 29.09 484 SER A C 1
ATOM 3955 O O . SER A 1 484 ? 25.648 -9.116 -119.975 1.00 29.09 484 SER A O 1
ATOM 3957 N N . THR A 1 485 ? 25.841 -7.303 -118.678 1.00 29.33 485 THR A N 1
ATOM 3958 C CA . THR A 1 485 ? 24.752 -7.423 -117.656 1.00 29.33 485 THR A CA 1
ATOM 3959 C C . THR A 1 485 ? 24.980 -6.525 -116.414 1.00 29.33 485 THR A C 1
ATOM 3961 O O . THR A 1 485 ? 26.063 -5.993 -116.198 1.00 29.33 485 THR A O 1
ATOM 3964 N N . THR A 1 486 ? 23.919 -6.301 -115.626 1.00 31.58 486 THR A N 1
ATOM 3965 C CA . THR A 1 486 ? 23.834 -5.483 -114.383 1.00 31.58 486 THR A CA 1
ATOM 3966 C C . THR A 1 486 ? 24.039 -6.332 -113.099 1.00 31.58 486 THR A C 1
ATOM 3968 O O . THR A 1 486 ? 24.033 -7.552 -113.262 1.00 31.58 486 THR A O 1
ATOM 3971 N N . PRO A 1 487 ? 24.055 -5.817 -111.831 1.00 47.25 487 PRO A N 1
ATOM 3972 C CA . PRO A 1 487 ? 23.862 -4.440 -111.318 1.00 47.25 487 PRO A CA 1
ATOM 3973 C C . PRO A 1 487 ? 24.871 -4.002 -110.199 1.00 47.25 487 PRO A C 1
ATOM 3975 O O . PRO A 1 487 ? 25.853 -4.682 -109.933 1.00 47.25 487 PRO A O 1
ATOM 3978 N N . ARG A 1 488 ? 24.530 -2.918 -109.464 1.00 27.59 488 ARG A N 1
ATOM 3979 C CA . ARG A 1 488 ? 25.234 -2.254 -108.324 1.00 27.59 488 ARG A CA 1
ATOM 3980 C C . ARG A 1 488 ? 26.460 -1.419 -108.742 1.00 27.59 488 ARG A C 1
ATOM 3982 O O . ARG A 1 488 ? 27.263 -1.864 -109.540 1.00 27.59 488 ARG A O 1
ATOM 3989 N N . SER A 1 489 ? 26.623 -0.151 -108.349 1.00 30.19 489 SER A N 1
ATOM 3990 C CA . SER A 1 489 ? 26.374 0.572 -107.079 1.00 30.19 489 SER A CA 1
ATOM 3991 C C . SER A 1 489 ? 27.460 0.380 -106.013 1.00 30.19 489 SER A C 1
ATOM 3993 O O . SER A 1 489 ? 27.340 -0.464 -105.125 1.00 30.19 489 SER A O 1
ATOM 3995 N N . ARG A 1 490 ? 28.470 1.260 -106.064 1.00 27.44 490 ARG A N 1
ATOM 3996 C CA . ARG A 1 490 ? 29.026 1.948 -104.889 1.00 27.44 490 ARG A CA 1
ATOM 3997 C C . ARG A 1 490 ? 29.588 3.314 -105.299 1.00 27.44 490 ARG A C 1
ATOM 3999 O O . ARG A 1 490 ? 30.170 3.451 -106.368 1.00 27.44 490 ARG A O 1
ATOM 4006 N N . ILE A 1 491 ? 29.377 4.307 -104.442 1.00 33.38 491 ILE A N 1
ATOM 4007 C CA . ILE A 1 491 ? 29.988 5.643 -104.504 1.00 33.38 491 ILE A CA 1
ATOM 4008 C C . ILE A 1 491 ? 31.302 5.591 -103.713 1.00 33.38 491 ILE A C 1
ATOM 4010 O O . ILE A 1 491 ? 31.362 4.860 -102.725 1.00 33.38 491 ILE A O 1
ATOM 4014 N N . ASN A 1 492 ? 32.305 6.398 -104.076 1.00 29.92 492 ASN A N 1
ATOM 4015 C CA . ASN A 1 492 ? 33.233 6.932 -103.076 1.00 29.92 492 ASN A CA 1
ATOM 4016 C C . ASN A 1 492 ? 33.803 8.314 -103.459 1.00 29.92 492 ASN A C 1
ATOM 4018 O O . ASN A 1 492 ? 33.669 8.762 -104.593 1.00 29.92 492 ASN A O 1
ATOM 4022 N N . TYR A 1 493 ? 34.349 8.994 -102.450 1.00 31.34 493 TYR A N 1
ATOM 4023 C CA . TYR A 1 493 ? 34.634 10.436 -102.355 1.00 31.34 493 TYR A CA 1
ATOM 4024 C C . TYR A 1 493 ? 35.709 11.014 -103.293 1.00 31.34 493 TYR A C 1
ATOM 4026 O O . TYR A 1 493 ? 36.612 10.298 -103.715 1.00 31.34 493 TYR A O 1
ATOM 4034 N N . GLY A 1 494 ? 35.720 12.354 -103.439 1.00 30.80 494 GLY A N 1
ATOM 4035 C CA . GLY A 1 494 ? 36.976 13.073 -103.711 1.00 30.80 494 GLY A CA 1
ATOM 4036 C C . GLY A 1 494 ? 36.931 14.548 -104.154 1.00 30.80 494 GLY A C 1
ATOM 4037 O O . GLY A 1 494 ? 37.324 14.799 -105.282 1.00 30.80 494 GLY A O 1
ATOM 4038 N N . LEU A 1 495 ? 36.627 15.498 -103.242 1.00 32.62 495 LEU A N 1
ATOM 4039 C CA . LEU A 1 495 ? 37.088 16.920 -103.268 1.00 32.62 495 LEU A CA 1
ATOM 4040 C C . LEU A 1 495 ? 36.649 17.782 -104.508 1.00 32.62 495 LEU A C 1
ATOM 4042 O O . LEU A 1 495 ? 36.120 17.258 -105.474 1.00 32.62 495 LEU A O 1
ATOM 4046 N N . LEU A 1 496 ? 36.741 19.124 -104.578 1.00 33.38 496 LEU A N 1
ATOM 4047 C CA . LEU A 1 496 ? 37.027 20.211 -103.619 1.00 33.38 496 LEU A CA 1
ATOM 4048 C C . LEU A 1 496 ? 36.332 21.527 -104.083 1.00 33.38 496 LEU A C 1
ATOM 4050 O O . LEU A 1 496 ? 35.988 21.678 -105.246 1.00 33.38 496 LEU A O 1
ATOM 4054 N N . SER A 1 497 ? 36.244 22.507 -103.176 1.00 29.08 497 SER A N 1
ATOM 4055 C CA . SER A 1 497 ? 36.281 23.969 -103.411 1.00 29.08 497 SER A CA 1
ATOM 4056 C C . SER A 1 497 ? 35.335 24.673 -104.420 1.00 29.08 497 SER A C 1
ATOM 4058 O O . SER A 1 497 ? 35.621 24.804 -105.602 1.00 29.08 497 SER A O 1
ATOM 4060 N N . SER A 1 498 ? 34.354 25.387 -103.848 1.00 33.34 498 SER A N 1
ATOM 4061 C CA . SER A 1 498 ? 34.113 26.841 -104.030 1.00 33.34 498 SER A CA 1
ATOM 4062 C C . SER A 1 498 ? 33.748 27.489 -105.392 1.00 33.34 498 SER A C 1
ATOM 4064 O O . SER A 1 498 ? 34.525 27.483 -106.342 1.00 33.34 498 SER A O 1
ATOM 4066 N N . THR A 1 499 ? 32.743 28.377 -105.290 1.00 30.17 499 THR A N 1
ATOM 4067 C CA . THR A 1 499 ? 32.527 29.660 -106.021 1.00 30.17 499 THR A CA 1
ATOM 4068 C C . THR A 1 499 ? 31.543 29.694 -107.205 1.00 30.17 499 THR A C 1
ATOM 4070 O O . THR A 1 499 ? 31.434 28.772 -107.999 1.00 30.17 499 THR A O 1
ATOM 4073 N N . LEU A 1 500 ? 30.900 30.868 -107.311 1.00 31.95 500 LEU A N 1
ATOM 4074 C CA . LEU A 1 500 ? 30.005 31.401 -108.348 1.00 31.95 500 LEU A CA 1
ATOM 4075 C C . LEU A 1 500 ? 28.562 30.872 -108.397 1.00 31.95 500 LEU A C 1
ATOM 4077 O O . LEU A 1 500 ? 28.267 29.685 -108.451 1.00 31.95 500 LEU A O 1
ATOM 4081 N N . ALA A 1 501 ? 27.643 31.838 -108.366 1.00 33.19 501 ALA A N 1
ATOM 4082 C CA . ALA A 1 501 ? 26.205 31.641 -108.307 1.00 33.19 501 ALA A CA 1
ATOM 4083 C C . ALA A 1 501 ? 25.567 31.737 -109.697 1.00 33.19 501 ALA A C 1
ATOM 4085 O O . ALA A 1 501 ? 25.749 32.743 -110.375 1.00 33.19 501 ALA A O 1
ATOM 4086 N N . SER A 1 502 ? 24.770 30.731 -110.064 1.00 30.91 502 SER A N 1
ATOM 4087 C CA . SER A 1 502 ? 23.593 30.789 -110.951 1.00 30.91 502 SER A CA 1
ATOM 4088 C C . SER A 1 502 ? 23.166 29.341 -111.255 1.00 30.91 502 SER A C 1
ATOM 4090 O O . SER A 1 502 ? 23.966 28.581 -111.783 1.00 30.91 502 SER A O 1
ATOM 4092 N N . GLY A 1 503 ? 21.964 28.860 -110.942 1.00 36.34 503 GLY A N 1
ATOM 4093 C CA . GLY A 1 503 ? 20.896 29.479 -110.164 1.00 36.34 503 GLY A CA 1
ATOM 4094 C C . GLY A 1 503 ? 19.539 28.863 -110.501 1.00 36.34 503 GLY A C 1
ATOM 4095 O O . GLY A 1 503 ? 19.022 29.107 -111.581 1.00 36.34 503 GLY A O 1
ATOM 4096 N N . GLU A 1 504 ? 18.912 28.148 -109.563 1.00 34.19 504 GLU A N 1
ATOM 4097 C CA . GLU A 1 504 ? 17.494 27.781 -109.678 1.00 34.19 504 GLU A CA 1
ATOM 4098 C C . GLU A 1 504 ? 16.820 27.626 -108.303 1.00 34.19 504 GLU A C 1
ATOM 4100 O O . GLU A 1 504 ? 17.461 27.320 -107.296 1.00 34.19 504 GLU A O 1
ATOM 4105 N N . LYS A 1 505 ? 15.518 27.932 -108.222 1.00 48.50 505 LYS A N 1
ATOM 4106 C CA . LYS A 1 505 ? 14.816 28.207 -106.951 1.00 48.50 505 LYS A CA 1
ATOM 4107 C C . LYS A 1 505 ? 13.989 27.013 -106.461 1.00 48.50 505 LYS A C 1
ATOM 4109 O O . LYS A 1 505 ? 12.759 27.064 -106.444 1.00 48.50 505 LYS A O 1
ATOM 4114 N N . GLY A 1 506 ? 14.662 25.962 -105.994 1.00 38.84 506 GLY A N 1
ATOM 4115 C CA . GLY A 1 506 ? 14.008 24.805 -105.371 1.00 38.84 506 GLY A CA 1
ATOM 4116 C C . GLY A 1 506 ? 13.185 25.175 -104.123 1.00 38.84 506 GLY A C 1
ATOM 4117 O O . GLY A 1 506 ? 13.725 25.681 -103.135 1.00 38.84 506 GLY A O 1
ATOM 4118 N N . TRP A 1 507 ? 11.877 24.884 -104.137 1.00 42.91 507 TRP A N 1
ATOM 4119 C CA . TRP A 1 507 ? 10.918 25.239 -103.069 1.00 42.91 507 TRP A CA 1
ATOM 4120 C C . TRP A 1 507 ? 11.312 24.750 -101.661 1.00 42.91 507 TRP A C 1
ATOM 4122 O O . TRP A 1 507 ? 10.975 25.402 -100.669 1.00 42.91 507 TRP A O 1
ATOM 4132 N N . GLY A 1 508 ? 12.051 23.639 -101.556 1.00 50.22 508 GLY A N 1
ATOM 4133 C CA . GLY A 1 508 ? 12.507 23.081 -100.277 1.00 50.22 508 GLY A CA 1
ATOM 4134 C C . GLY A 1 508 ? 13.411 24.025 -99.475 1.00 50.22 508 GLY A C 1
ATOM 4135 O O . GLY A 1 508 ? 13.268 24.109 -98.254 1.00 50.22 508 GLY A O 1
ATOM 4136 N N . SER A 1 509 ? 14.269 24.806 -100.147 1.00 47.47 509 SER A N 1
ATOM 4137 C CA . SER A 1 509 ? 15.236 25.703 -99.494 1.00 47.47 509 SER A CA 1
ATOM 4138 C C . SER A 1 509 ? 14.549 26.719 -98.574 1.00 47.47 509 SER A C 1
ATOM 4140 O O . SER A 1 509 ? 14.934 26.865 -97.417 1.00 47.47 509 SER A O 1
ATOM 4142 N N . ARG A 1 510 ? 13.454 27.352 -99.022 1.00 52.56 510 ARG A N 1
ATOM 4143 C CA . ARG A 1 510 ? 12.713 28.328 -98.200 1.00 52.56 510 ARG A CA 1
ATOM 4144 C C . ARG A 1 510 ? 12.037 27.709 -96.976 1.00 52.56 510 ARG A C 1
ATOM 4146 O O . ARG A 1 510 ? 11.871 28.407 -95.979 1.00 52.56 510 ARG A O 1
ATOM 4153 N N . ARG A 1 511 ? 11.641 26.431 -97.033 1.00 51.00 511 ARG A N 1
ATOM 4154 C CA . ARG A 1 511 ? 11.026 25.738 -95.889 1.00 51.00 511 ARG A CA 1
ATOM 4155 C C . ARG A 1 511 ? 12.095 25.304 -94.883 1.00 51.00 511 ARG A C 1
ATOM 4157 O O . ARG A 1 511 ? 11.946 25.606 -93.707 1.00 51.00 511 ARG A O 1
ATOM 4164 N N . SER A 1 512 ? 13.199 24.724 -95.362 1.00 53.12 512 SER A N 1
ATOM 4165 C CA . SER A 1 512 ? 14.387 24.399 -94.555 1.00 53.12 512 SER A CA 1
ATOM 4166 C C . SER A 1 512 ? 14.949 25.637 -93.843 1.00 53.12 512 SER A C 1
ATOM 4168 O O . SER A 1 512 ? 15.045 25.651 -92.621 1.00 53.12 512 SER A O 1
ATOM 4170 N N . HIS A 1 513 ? 15.200 26.735 -94.563 1.00 56.16 513 HIS A N 1
ATOM 4171 C CA . HIS A 1 513 ? 15.812 27.929 -93.971 1.00 56.16 513 HIS A CA 1
ATOM 4172 C C . HIS A 1 513 ? 14.898 28.634 -92.950 1.00 56.16 513 HIS A C 1
ATOM 4174 O O . HIS A 1 513 ? 15.393 29.271 -92.020 1.00 56.16 513 HIS A O 1
ATOM 4180 N N . LYS A 1 514 ? 13.567 28.511 -93.100 1.00 64.88 514 LYS A N 1
ATOM 4181 C CA . LYS A 1 514 ? 12.590 29.031 -92.131 1.00 64.88 514 LYS A CA 1
ATOM 4182 C C . LYS A 1 514 ? 12.453 28.122 -90.905 1.00 64.88 514 LYS A C 1
ATOM 4184 O O . LYS A 1 514 ? 12.319 28.658 -89.813 1.00 64.88 514 LYS A O 1
ATOM 4189 N N . LEU A 1 515 ? 12.540 26.798 -91.075 1.00 65.44 515 LEU A N 1
ATOM 4190 C CA . LEU A 1 515 ? 12.621 25.841 -89.965 1.00 65.44 515 LEU A CA 1
ATOM 4191 C C . LEU A 1 515 ? 13.907 26.053 -89.163 1.00 65.44 515 LEU A C 1
ATOM 4193 O O . LEU A 1 515 ? 13.805 26.374 -87.991 1.00 65.44 515 LEU A O 1
ATOM 4197 N N . ALA A 1 516 ? 15.080 26.044 -89.801 1.00 65.19 516 ALA A N 1
ATOM 4198 C CA . ALA A 1 516 ? 16.361 26.290 -89.133 1.00 65.19 516 ALA A CA 1
ATOM 4199 C C . ALA A 1 516 ? 16.405 27.652 -88.409 1.00 65.19 516 ALA A C 1
ATOM 4201 O O . ALA A 1 516 ? 16.964 27.767 -87.325 1.00 65.19 516 ALA A O 1
ATOM 4202 N N . LYS A 1 517 ? 15.777 28.705 -88.961 1.00 69.75 517 LYS A N 1
ATOM 4203 C CA . LYS A 1 517 ? 15.666 29.998 -88.261 1.00 69.75 517 LYS A CA 1
ATOM 4204 C C . LYS A 1 517 ? 14.690 29.962 -87.076 1.00 69.75 517 LYS A C 1
ATOM 4206 O O . LYS A 1 517 ? 14.903 30.694 -86.116 1.00 69.75 517 LYS A O 1
ATOM 4211 N N . MET A 1 518 ? 13.633 29.154 -87.138 1.00 71.50 518 MET A N 1
ATOM 4212 C CA . MET A 1 518 ? 12.704 28.954 -86.020 1.00 71.50 518 MET A CA 1
ATOM 4213 C C . MET A 1 518 ? 13.364 28.119 -84.917 1.00 71.50 518 MET A C 1
ATOM 4215 O O . MET A 1 518 ? 13.354 28.526 -83.770 1.00 71.50 518 MET A O 1
ATOM 4219 N N . GLU A 1 519 ? 14.058 27.049 -85.293 1.00 72.50 519 GLU A N 1
ATOM 4220 C CA . GLU A 1 519 ? 14.856 26.174 -84.433 1.00 72.50 519 GLU A CA 1
ATOM 4221 C C . GLU A 1 519 ? 15.989 26.935 -83.724 1.00 72.50 519 GLU A C 1
ATOM 4223 O O . GLU A 1 519 ? 16.152 26.797 -82.518 1.00 72.50 519 GLU A O 1
ATOM 4228 N N . ILE A 1 520 ? 16.695 27.844 -84.413 1.00 74.62 520 ILE A N 1
ATOM 4229 C CA . ILE A 1 520 ? 17.647 28.773 -83.775 1.00 74.62 520 ILE A CA 1
ATOM 4230 C C . ILE A 1 520 ? 16.945 29.694 -82.762 1.00 74.62 520 ILE A C 1
ATOM 4232 O O . ILE A 1 520 ? 17.493 29.933 -81.689 1.00 74.62 520 ILE A O 1
ATOM 4236 N N . LEU A 1 521 ? 15.750 30.213 -83.068 1.00 74.38 521 LEU A N 1
ATOM 4237 C CA . LEU A 1 521 ? 15.002 31.083 -82.150 1.00 74.38 521 LEU A CA 1
ATOM 4238 C C . LEU A 1 521 ? 14.435 30.318 -80.945 1.00 74.38 521 LEU A C 1
ATOM 4240 O O . LEU A 1 521 ? 14.441 30.857 -79.842 1.00 74.38 521 LEU A O 1
ATOM 4244 N N . ASP A 1 522 ? 14.000 29.072 -81.126 1.00 72.00 522 ASP A N 1
ATOM 4245 C CA . ASP A 1 522 ? 13.527 28.203 -80.049 1.00 72.00 522 ASP A CA 1
ATOM 4246 C C . ASP A 1 522 ? 14.696 27.698 -79.188 1.00 72.00 522 ASP A C 1
ATOM 4248 O O . ASP A 1 522 ? 14.588 27.713 -77.966 1.00 72.00 522 ASP A O 1
ATOM 4252 N N . LEU A 1 523 ? 15.863 27.388 -79.766 1.00 77.19 523 LEU A N 1
ATOM 4253 C CA . LEU A 1 523 ? 17.099 27.148 -79.007 1.00 77.19 523 LEU A CA 1
ATOM 4254 C C . LEU A 1 523 ? 17.534 28.398 -78.226 1.00 77.19 523 LEU A C 1
ATOM 4256 O O . LEU A 1 523 ? 17.890 28.298 -77.055 1.00 77.19 523 LEU A O 1
ATOM 4260 N N . GLN A 1 524 ? 17.454 29.588 -78.829 1.00 71.38 524 GLN A N 1
ATOM 4261 C CA . GLN A 1 524 ? 17.784 30.854 -78.166 1.00 71.38 524 GLN A CA 1
ATOM 4262 C C . GLN A 1 524 ? 16.780 31.206 -77.051 1.00 71.38 524 GLN A C 1
ATOM 4264 O O . GLN A 1 524 ? 17.169 31.756 -76.018 1.00 71.38 524 GLN A O 1
ATOM 4269 N N . ARG A 1 525 ? 15.501 30.844 -77.218 1.00 78.69 525 ARG A N 1
ATOM 4270 C CA . ARG A 1 525 ? 14.457 30.933 -76.188 1.00 78.69 525 ARG A CA 1
ATOM 4271 C C . ARG A 1 525 ? 14.699 29.937 -75.055 1.00 78.69 525 ARG A C 1
ATOM 4273 O O . ARG A 1 525 ? 14.643 30.342 -73.897 1.00 78.69 525 ARG A O 1
ATOM 4280 N N . ASN A 1 526 ? 14.996 28.681 -75.381 1.00 73.56 526 ASN A N 1
ATOM 4281 C CA . ASN A 1 526 ? 15.245 27.615 -74.413 1.00 73.56 526 ASN A CA 1
ATOM 4282 C C . ASN A 1 526 ? 16.489 27.923 -73.571 1.00 73.56 526 ASN A C 1
ATOM 4284 O O . ASN A 1 526 ? 16.422 27.860 -72.345 1.00 73.56 526 ASN A O 1
ATOM 4288 N N . LEU A 1 527 ? 17.569 28.389 -74.209 1.00 79.38 527 LEU A N 1
ATOM 4289 C CA . LEU A 1 527 ? 18.763 28.901 -73.537 1.00 79.38 527 LEU A CA 1
ATOM 4290 C C . LEU A 1 527 ? 18.429 30.079 -72.607 1.00 79.38 527 LEU A C 1
ATOM 4292 O O . LEU A 1 527 ? 18.922 30.125 -71.485 1.00 79.38 527 LEU A O 1
ATOM 4296 N N . GLN A 1 528 ? 17.556 31.010 -73.013 1.00 77.75 528 GLN A N 1
ATOM 4297 C CA . GLN A 1 528 ? 17.109 32.077 -72.110 1.00 77.75 528 GLN A CA 1
ATOM 4298 C C . GLN A 1 528 ? 16.254 31.581 -70.937 1.00 77.75 528 GLN A C 1
ATOM 4300 O O . GLN A 1 528 ? 16.371 32.150 -69.854 1.00 77.75 528 GLN A O 1
ATOM 4305 N N . SER A 1 529 ? 15.401 30.567 -71.106 1.00 77.81 529 SER A N 1
ATOM 4306 C CA . SER A 1 529 ? 14.676 29.975 -69.971 1.00 77.81 529 SER A CA 1
ATOM 4307 C C . SER A 1 529 ? 15.598 29.183 -69.046 1.00 77.81 529 SER A C 1
ATOM 4309 O O . SER A 1 529 ? 15.432 29.261 -67.836 1.00 77.81 529 SER A O 1
ATOM 4311 N N . GLU A 1 530 ? 16.607 28.492 -69.580 1.00 76.50 530 GLU A N 1
ATOM 4312 C CA . GLU A 1 530 ? 17.588 27.755 -68.780 1.00 76.50 530 GLU A CA 1
ATOM 4313 C C . GLU A 1 530 ? 18.511 28.705 -68.000 1.00 76.50 530 GLU A C 1
ATOM 4315 O O . GLU A 1 530 ? 18.778 28.477 -66.823 1.00 76.50 530 GLU A O 1
ATOM 4320 N N . ILE A 1 531 ? 18.937 29.818 -68.613 1.00 80.81 531 ILE A N 1
ATOM 4321 C CA . ILE A 1 531 ? 19.675 30.889 -67.925 1.00 80.81 531 ILE A CA 1
ATOM 4322 C C . ILE A 1 531 ? 18.829 31.486 -66.793 1.00 80.81 531 ILE A C 1
ATOM 4324 O O . ILE A 1 531 ? 19.349 31.653 -65.693 1.00 80.81 531 ILE A O 1
ATOM 4328 N N . ARG A 1 532 ? 17.533 31.752 -67.019 1.00 73.38 532 ARG A N 1
ATOM 4329 C CA . ARG A 1 532 ? 16.632 32.253 -65.965 1.00 73.38 532 ARG A CA 1
ATOM 4330 C C . ARG A 1 532 ? 16.442 31.237 -64.842 1.00 73.38 532 ARG A C 1
ATOM 4332 O O . ARG A 1 532 ? 16.613 31.608 -63.692 1.00 73.38 532 ARG A O 1
ATOM 4339 N N . ALA A 1 533 ? 16.185 29.968 -65.158 1.00 74.12 533 ALA A N 1
ATOM 4340 C CA . ALA A 1 533 ? 16.060 28.911 -64.154 1.00 74.12 533 ALA A CA 1
ATOM 4341 C C . ALA A 1 533 ? 17.354 28.745 -63.334 1.00 74.12 533 ALA A C 1
ATOM 4343 O O . ALA A 1 533 ? 17.308 28.601 -62.116 1.00 74.12 533 ALA A O 1
ATOM 4344 N N . LYS A 1 534 ? 18.529 28.844 -63.972 1.00 73.62 534 LYS A N 1
ATOM 4345 C CA . LYS A 1 534 ? 19.824 28.842 -63.272 1.00 73.62 534 LYS A CA 1
ATOM 4346 C C . LYS A 1 534 ? 20.021 30.085 -62.400 1.00 73.62 534 LYS A C 1
ATOM 4348 O O . LYS A 1 534 ? 20.557 29.958 -61.301 1.00 73.62 534 LYS A O 1
ATOM 4353 N N . GLN A 1 535 ? 19.579 31.264 -62.839 1.00 76.69 535 GLN A N 1
ATOM 4354 C CA . GLN A 1 535 ? 19.590 32.487 -62.024 1.00 76.69 535 GLN A CA 1
ATOM 4355 C C . GLN A 1 535 ? 18.655 32.367 -60.812 1.00 76.69 535 GLN A C 1
ATOM 4357 O O . GLN A 1 535 ? 19.079 32.649 -59.697 1.00 76.69 535 GLN A O 1
ATOM 4362 N N . GLU A 1 536 ? 17.438 31.867 -61.010 1.00 74.44 536 GLU A N 1
ATOM 4363 C CA . GLU A 1 536 ? 16.423 31.653 -59.973 1.00 74.44 536 GLU A CA 1
ATOM 4364 C C . GLU A 1 536 ? 16.898 30.643 -58.913 1.00 74.44 536 GLU A C 1
ATOM 4366 O O . GLU A 1 536 ? 16.909 30.962 -57.727 1.00 74.44 536 GLU A O 1
ATOM 4371 N N . VAL A 1 537 ? 17.453 29.496 -59.327 1.00 72.12 537 VAL A N 1
ATOM 4372 C CA . VAL A 1 537 ? 18.096 28.526 -58.416 1.00 72.12 537 VAL A CA 1
ATOM 4373 C C . VAL A 1 537 ? 19.321 29.123 -57.704 1.00 72.12 537 VAL A C 1
ATOM 4375 O O . VAL A 1 537 ? 19.571 28.809 -56.542 1.00 72.12 537 VAL A O 1
ATOM 4378 N N . THR A 1 538 ? 20.080 30.020 -58.344 1.00 71.19 538 THR A N 1
ATOM 4379 C CA . THR A 1 538 ? 21.210 30.717 -57.692 1.00 71.19 538 THR A CA 1
ATOM 4380 C C . THR A 1 538 ? 20.718 31.730 -56.651 1.00 71.19 538 THR A C 1
ATOM 4382 O O . THR A 1 538 ? 21.318 31.867 -55.581 1.00 71.19 538 THR A O 1
ATOM 4385 N N . GLU A 1 539 ? 19.597 32.404 -56.909 1.00 83.00 539 GLU A N 1
ATOM 4386 C CA . GLU A 1 539 ? 18.932 33.257 -55.927 1.00 83.00 539 GLU A CA 1
ATOM 4387 C C . GLU A 1 539 ? 18.354 32.453 -54.757 1.00 83.00 539 GLU A C 1
ATOM 4389 O O . GLU A 1 539 ? 18.528 32.847 -53.606 1.00 83.00 539 GLU A O 1
ATOM 4394 N N . GLU A 1 540 ? 17.697 31.318 -55.002 1.00 76.00 540 GLU A N 1
ATOM 4395 C CA . GLU A 1 540 ? 17.238 30.440 -53.921 1.00 76.00 540 GLU A CA 1
ATOM 4396 C C . GLU A 1 540 ? 18.411 29.896 -53.103 1.00 76.00 540 GLU A C 1
ATOM 4398 O O . GLU A 1 540 ? 18.371 29.945 -51.877 1.00 76.00 540 GLU A O 1
ATOM 4403 N N . LEU A 1 541 ? 19.504 29.471 -53.739 1.00 73.44 541 LEU A N 1
ATOM 4404 C CA . LEU A 1 541 ? 20.676 28.936 -53.040 1.00 73.44 541 LEU A CA 1
ATOM 4405 C C . LEU A 1 541 ? 21.438 30.012 -52.243 1.00 73.44 541 LEU A C 1
ATOM 4407 O O . LEU A 1 541 ? 22.022 29.713 -51.199 1.00 73.44 541 LEU A O 1
ATOM 4411 N N . THR A 1 542 ? 21.396 31.278 -52.667 1.00 79.12 542 THR A N 1
ATOM 4412 C CA . THR A 1 542 ? 21.909 32.410 -51.870 1.00 79.12 542 THR A CA 1
ATOM 4413 C C . THR A 1 542 ? 20.965 32.803 -50.727 1.00 79.12 542 THR A C 1
ATOM 4415 O O . THR A 1 542 ? 21.456 33.075 -49.631 1.00 79.12 542 THR A O 1
ATOM 4418 N N . LYS A 1 543 ? 19.637 32.733 -50.917 1.00 77.88 543 LYS A N 1
ATOM 4419 C CA . LYS A 1 543 ? 18.628 32.883 -49.844 1.00 77.88 543 LYS A CA 1
ATOM 4420 C C . LYS A 1 543 ? 18.756 31.768 -48.793 1.00 77.88 543 LYS A C 1
ATOM 4422 O O . LYS A 1 543 ? 18.847 32.060 -47.606 1.00 77.88 543 LYS A O 1
ATOM 4427 N N . PHE A 1 544 ? 18.881 30.505 -49.207 1.00 74.00 544 PHE A N 1
ATOM 4428 C CA . PHE A 1 544 ? 19.115 29.376 -48.299 1.00 74.00 544 PHE A CA 1
ATOM 4429 C C . PHE A 1 544 ? 20.428 29.521 -47.522 1.00 74.00 544 PHE A C 1
ATOM 4431 O O . PHE A 1 544 ? 20.451 29.281 -46.313 1.00 74.00 544 PHE A O 1
ATOM 4438 N N . ARG A 1 545 ? 21.509 29.973 -48.175 1.00 72.25 545 ARG A N 1
ATOM 4439 C CA . ARG A 1 545 ? 22.776 30.278 -47.492 1.00 72.25 545 ARG A CA 1
ATOM 4440 C C . ARG A 1 545 ? 22.621 31.389 -46.455 1.00 72.25 545 ARG A C 1
ATOM 4442 O O . ARG A 1 545 ? 23.128 31.217 -45.351 1.00 72.25 545 ARG A O 1
ATOM 4449 N N . SER A 1 546 ? 21.916 32.485 -46.748 1.00 71.94 546 SER A N 1
ATOM 4450 C CA . SER A 1 546 ? 21.726 33.557 -45.758 1.00 71.94 546 SER A CA 1
ATOM 4451 C C . SER A 1 546 ? 20.864 33.106 -44.574 1.00 71.94 546 SER A C 1
ATOM 4453 O O . SER A 1 546 ? 21.228 33.386 -43.433 1.00 71.94 546 SER A O 1
ATOM 4455 N N . THR A 1 547 ? 19.804 32.319 -44.798 1.00 67.56 547 THR A N 1
ATOM 4456 C CA . THR A 1 547 ? 19.018 31.725 -43.700 1.00 67.56 547 THR A CA 1
ATOM 4457 C C . THR A 1 547 ? 19.809 30.699 -42.887 1.00 67.56 547 THR A C 1
ATOM 4459 O O . THR A 1 547 ? 19.673 30.658 -41.667 1.00 67.56 547 THR A O 1
ATOM 4462 N N . TYR A 1 548 ? 20.677 29.908 -43.528 1.00 75.81 548 TYR A N 1
ATOM 4463 C CA . TYR A 1 548 ? 21.557 28.960 -42.841 1.00 75.81 548 TYR A CA 1
ATOM 4464 C C . TYR A 1 548 ? 22.586 29.683 -41.963 1.00 75.81 548 TYR A C 1
ATOM 4466 O O . TYR A 1 548 ? 22.740 29.331 -40.797 1.00 75.81 548 TYR A O 1
ATOM 4474 N N . PHE A 1 549 ? 23.233 30.737 -42.475 1.00 75.00 549 PHE A N 1
ATOM 4475 C CA . PHE A 1 549 ? 24.148 31.559 -41.677 1.00 75.00 549 PHE A CA 1
ATOM 4476 C C . PHE A 1 549 ? 23.434 32.266 -40.518 1.00 75.00 549 PHE A C 1
ATOM 4478 O O . PHE A 1 549 ? 23.961 32.259 -39.410 1.00 75.00 549 PHE A O 1
ATOM 4485 N N . ALA A 1 550 ? 22.224 32.797 -40.723 1.00 71.88 550 ALA A N 1
ATOM 4486 C CA . ALA A 1 550 ? 21.432 33.391 -39.645 1.00 71.88 550 ALA A CA 1
ATOM 4487 C C . ALA A 1 550 ? 21.053 32.361 -38.561 1.00 71.88 550 ALA A C 1
ATOM 4489 O O . ALA A 1 550 ? 21.179 32.643 -37.372 1.00 71.88 550 ALA A O 1
ATOM 4490 N N . CYS A 1 551 ? 20.648 31.148 -38.952 1.00 59.19 551 CYS A N 1
ATOM 4491 C CA . CYS A 1 551 ? 20.332 30.067 -38.015 1.00 59.19 551 CYS A CA 1
ATOM 4492 C C . CYS A 1 551 ? 21.583 29.569 -37.263 1.00 59.19 551 CYS A C 1
ATOM 4494 O O . CYS A 1 551 ? 21.535 29.376 -36.049 1.00 59.19 551 CYS A O 1
ATOM 4496 N N . LYS A 1 552 ? 22.729 29.452 -37.948 1.00 75.44 552 LYS A N 1
ATOM 4497 C CA . LYS A 1 552 ? 24.026 29.118 -37.335 1.00 75.44 552 LYS A CA 1
ATOM 4498 C C . LYS A 1 552 ? 24.466 30.184 -36.328 1.00 75.44 552 LYS A C 1
ATOM 4500 O O . LYS A 1 552 ? 24.834 29.837 -35.213 1.00 75.44 552 LYS A O 1
ATOM 4505 N N . GLN A 1 553 ? 24.330 31.465 -36.673 1.00 79.88 553 GLN A N 1
ATOM 4506 C CA . GLN A 1 553 ? 24.628 32.581 -35.772 1.00 79.88 553 GLN A CA 1
ATOM 4507 C C . GLN A 1 553 ? 23.682 32.614 -34.557 1.00 79.88 553 GLN A C 1
ATOM 4509 O O . GLN A 1 553 ? 24.113 32.929 -33.452 1.00 79.88 553 GLN A O 1
ATOM 4514 N N . GLN A 1 554 ? 22.404 32.252 -34.725 1.00 70.44 554 GLN A N 1
ATOM 4515 C CA . GLN A 1 554 ? 21.464 32.100 -33.607 1.00 70.44 554 GLN A CA 1
ATOM 4516 C C . GLN A 1 554 ? 21.831 30.927 -32.686 1.00 70.44 554 GLN A C 1
ATOM 4518 O O . GLN A 1 554 ? 21.712 31.071 -31.470 1.00 70.44 554 GLN A O 1
ATOM 4523 N N . LEU A 1 555 ? 22.305 29.805 -33.240 1.00 63.16 555 LEU A N 1
ATOM 4524 C CA . LEU A 1 555 ? 22.807 28.669 -32.464 1.00 63.16 555 LEU A CA 1
ATOM 4525 C C . LEU A 1 555 ? 24.077 29.045 -31.686 1.00 63.16 555 LEU A C 1
ATOM 4527 O O . LEU A 1 555 ? 24.134 28.830 -30.481 1.00 63.16 555 LEU A O 1
ATOM 4531 N N . GLU A 1 556 ? 25.048 29.692 -32.332 1.00 73.81 556 GLU A N 1
ATOM 4532 C CA . GLU A 1 556 ? 26.272 30.197 -31.690 1.00 73.81 556 GLU A CA 1
ATOM 4533 C C . GLU A 1 556 ? 25.950 31.220 -30.582 1.00 73.81 556 GLU A C 1
ATOM 4535 O O . GLU A 1 556 ? 26.496 31.148 -29.482 1.00 73.81 556 GLU A O 1
ATOM 4540 N N . ALA A 1 557 ? 24.979 32.112 -30.810 1.00 77.50 557 ALA A N 1
ATOM 4541 C CA . ALA A 1 557 ? 24.477 33.063 -29.812 1.00 77.50 557 ALA A CA 1
ATOM 4542 C C . ALA A 1 557 ? 23.578 32.434 -28.722 1.00 77.50 557 ALA A C 1
ATOM 4544 O O . ALA A 1 557 ? 23.177 33.131 -27.780 1.00 77.50 557 ALA A O 1
ATOM 4545 N N . ALA A 1 558 ? 23.230 31.148 -28.841 1.00 59.59 558 ALA A N 1
ATOM 4546 C CA . ALA A 1 558 ? 22.576 30.353 -27.804 1.00 59.59 558 ALA A CA 1
ATOM 4547 C C . ALA A 1 558 ? 23.608 29.532 -27.012 1.00 59.59 558 ALA A C 1
ATOM 4549 O O . ALA A 1 558 ? 23.593 29.590 -25.784 1.00 59.59 558 ALA A O 1
ATOM 4550 N N . GLU A 1 559 ? 24.561 28.871 -27.684 1.00 68.81 559 GLU A N 1
ATOM 4551 C CA . GLU A 1 559 ? 25.720 28.214 -27.055 1.00 68.81 559 GLU A CA 1
ATOM 4552 C C . GLU A 1 559 ? 26.514 29.209 -26.186 1.00 68.81 559 GLU A C 1
ATOM 4554 O O . GLU A 1 559 ? 26.825 28.913 -25.031 1.00 68.81 559 GLU A O 1
ATOM 4559 N N . ALA A 1 560 ? 26.756 30.430 -26.681 1.00 77.56 560 ALA A N 1
ATOM 4560 C CA . ALA A 1 560 ? 27.408 31.496 -25.916 1.00 77.56 560 ALA A CA 1
ATOM 4561 C C . ALA A 1 560 ? 26.632 31.875 -24.640 1.00 77.56 560 ALA A C 1
ATOM 4563 O O . ALA A 1 560 ? 27.237 32.057 -23.583 1.00 77.56 560 ALA A O 1
ATOM 4564 N N . ARG A 1 561 ? 25.295 31.936 -24.719 1.00 81.94 561 ARG A N 1
ATOM 4565 C CA . ARG A 1 561 ? 24.400 32.274 -23.596 1.00 81.94 561 ARG A CA 1
ATOM 4566 C C . ARG A 1 561 ? 24.339 31.166 -22.550 1.00 81.94 561 ARG A C 1
ATOM 4568 O O . ARG A 1 561 ? 24.344 31.456 -21.360 1.00 81.94 561 ARG A O 1
ATOM 4575 N N . ILE A 1 562 ? 24.331 29.907 -22.989 1.00 65.06 562 ILE A N 1
ATOM 4576 C CA . ILE A 1 562 ? 24.456 28.740 -22.108 1.00 65.06 562 ILE A CA 1
ATOM 4577 C C . ILE A 1 562 ? 25.808 28.799 -21.389 1.00 65.06 562 ILE A C 1
ATOM 4579 O O . ILE A 1 562 ? 25.842 28.708 -20.167 1.00 65.06 562 ILE A O 1
ATOM 4583 N N . GLY A 1 563 ? 26.903 29.058 -22.112 1.00 74.12 563 GLY A N 1
ATOM 4584 C CA . GLY A 1 563 ? 28.229 29.228 -21.516 1.00 74.12 563 GLY A CA 1
ATOM 4585 C C . GLY A 1 563 ? 28.330 30.410 -20.541 1.00 74.12 563 GLY A C 1
ATOM 4586 O O . GLY A 1 563 ? 29.062 30.326 -19.558 1.00 74.12 563 GLY A O 1
ATOM 4587 N N . GLU A 1 564 ? 27.605 31.505 -20.775 1.00 79.00 564 GLU A N 1
ATOM 4588 C CA . GLU A 1 564 ? 27.519 32.639 -19.847 1.00 79.00 564 GLU A CA 1
ATOM 4589 C C . GLU A 1 564 ? 26.751 32.268 -18.570 1.00 79.00 564 GLU A C 1
ATOM 4591 O O . GLU A 1 564 ? 27.314 32.380 -17.482 1.00 79.00 564 GLU A O 1
ATOM 4596 N N . LEU A 1 565 ? 25.553 31.689 -18.693 1.00 69.62 565 LEU A N 1
ATOM 4597 C CA . LEU A 1 565 ? 24.773 31.177 -17.559 1.00 69.62 565 LEU A CA 1
ATOM 4598 C C . LEU A 1 565 ? 25.539 30.116 -16.747 1.00 69.62 565 LEU A C 1
ATOM 4600 O O . LEU A 1 565 ? 25.480 30.122 -15.520 1.00 69.62 565 LEU A O 1
ATOM 4604 N N . THR A 1 566 ? 26.313 29.234 -17.391 1.00 67.69 566 THR A N 1
ATOM 4605 C CA . THR A 1 566 ? 27.178 28.267 -16.690 1.00 67.69 566 THR A CA 1
ATOM 4606 C C . THR A 1 566 ? 28.259 28.964 -15.852 1.00 67.69 566 THR A C 1
ATOM 4608 O O . THR A 1 566 ? 28.539 28.528 -14.734 1.00 67.69 566 THR A O 1
ATOM 4611 N N . ARG A 1 567 ? 28.845 30.069 -16.340 1.00 80.88 567 ARG A N 1
ATOM 4612 C CA . ARG A 1 567 ? 29.805 30.877 -15.562 1.00 80.88 567 ARG A CA 1
ATOM 4613 C C . ARG A 1 567 ? 29.123 31.646 -14.433 1.00 80.88 567 ARG A C 1
ATOM 4615 O O . ARG A 1 567 ? 29.710 31.758 -13.358 1.00 80.88 567 ARG A O 1
ATOM 4622 N N . GLU A 1 568 ? 27.904 32.146 -14.635 1.00 79.31 568 GLU A N 1
ATOM 4623 C CA . GLU A 1 568 ? 27.122 32.779 -13.567 1.00 79.31 568 GLU A CA 1
ATOM 4624 C C . GLU A 1 568 ? 26.782 31.790 -12.447 1.00 79.31 568 GLU A C 1
ATOM 4626 O O . GLU A 1 568 ? 27.016 32.111 -11.283 1.00 79.31 568 GLU A O 1
ATOM 4631 N N . VAL A 1 569 ? 26.315 30.578 -12.775 1.00 68.75 569 VAL A N 1
ATOM 4632 C CA . VAL A 1 569 ? 26.075 29.503 -11.793 1.00 68.75 569 VAL A CA 1
ATOM 4633 C C . VAL A 1 569 ? 27.351 29.214 -11.003 1.00 68.75 569 VAL A C 1
ATOM 4635 O O . VAL A 1 569 ? 27.347 29.371 -9.786 1.00 68.75 569 VAL A O 1
ATOM 4638 N N . HIS A 1 570 ? 28.472 28.947 -11.680 1.00 75.00 570 HIS A N 1
ATOM 4639 C CA . HIS A 1 570 ? 29.750 28.683 -11.010 1.00 75.00 570 HIS A CA 1
ATOM 4640 C C . HIS A 1 570 ? 30.218 29.854 -10.119 1.00 75.00 570 HIS A C 1
ATOM 4642 O O . HIS A 1 570 ? 30.723 29.647 -9.017 1.00 75.00 570 HIS A O 1
ATOM 4648 N N . THR A 1 571 ? 29.987 31.101 -10.547 1.00 79.44 571 THR A N 1
ATOM 4649 C CA . THR A 1 571 ? 30.300 32.301 -9.751 1.00 79.44 571 THR A CA 1
ATOM 4650 C C . THR A 1 571 ? 29.416 32.401 -8.502 1.00 79.44 571 THR A C 1
ATOM 4652 O O . THR A 1 571 ? 29.901 32.783 -7.436 1.00 79.44 571 THR A O 1
ATOM 4655 N N . ARG A 1 572 ? 28.132 32.032 -8.600 1.00 68.56 572 ARG A N 1
ATOM 4656 C CA . ARG A 1 572 ? 27.208 31.974 -7.455 1.00 68.56 572 ARG A CA 1
ATOM 4657 C C . ARG A 1 572 ? 27.540 30.823 -6.507 1.00 68.56 572 ARG A C 1
ATOM 4659 O O . ARG A 1 572 ? 27.425 31.014 -5.300 1.00 68.56 572 ARG A O 1
ATOM 4666 N N . ASP A 1 573 ? 28.011 29.688 -7.018 1.00 63.62 573 ASP A N 1
ATOM 4667 C CA . ASP A 1 573 ? 28.481 28.562 -6.203 1.00 63.62 573 ASP A CA 1
ATOM 4668 C C . ASP A 1 573 ? 29.732 28.947 -5.396 1.00 63.62 573 ASP A C 1
ATOM 4670 O O . ASP A 1 573 ? 29.766 28.752 -4.181 1.00 63.62 573 ASP A O 1
ATOM 4674 N N . CYS A 1 574 ? 30.719 29.606 -6.016 1.00 75.50 574 CYS A N 1
ATOM 4675 C CA . CYS A 1 574 ? 31.880 30.137 -5.293 1.00 75.50 574 CYS A CA 1
ATOM 4676 C C . CYS A 1 574 ? 31.487 31.182 -4.230 1.00 75.50 574 CYS A C 1
ATOM 4678 O O . CYS A 1 574 ? 32.036 31.173 -3.128 1.00 75.50 574 CYS A O 1
ATOM 4680 N N . GLN A 1 575 ? 30.510 32.052 -4.519 1.00 71.62 575 GLN A N 1
ATOM 4681 C CA . GLN A 1 575 ? 29.975 33.008 -3.537 1.00 71.62 575 GLN A CA 1
ATOM 4682 C C . GLN A 1 575 ? 29.209 32.314 -2.397 1.00 71.62 575 GLN A C 1
ATOM 4684 O O . GLN A 1 575 ? 29.278 32.766 -1.254 1.00 71.62 575 GLN A O 1
ATOM 4689 N N . LEU A 1 576 ? 28.520 31.202 -2.675 1.00 58.22 576 LEU A N 1
ATOM 4690 C CA . LEU A 1 576 ? 27.887 30.356 -1.662 1.00 58.22 576 LEU A CA 1
ATOM 4691 C C . LEU A 1 576 ? 28.929 29.689 -0.759 1.00 58.22 576 LEU A C 1
ATOM 4693 O O . LEU A 1 576 ? 28.789 29.762 0.462 1.00 58.22 576 LEU A O 1
ATOM 4697 N N . GLU A 1 577 ? 29.989 29.099 -1.319 1.00 65.00 577 GLU A N 1
ATOM 4698 C CA . GLU A 1 577 ? 31.093 28.553 -0.520 1.00 65.00 577 GLU A CA 1
ATOM 4699 C C . GLU A 1 577 ? 31.759 29.629 0.348 1.00 65.00 577 GLU A C 1
ATOM 4701 O O . GLU A 1 577 ? 32.074 29.388 1.515 1.00 65.00 577 GLU A O 1
ATOM 4706 N N . GLU A 1 578 ? 32.000 30.823 -0.200 1.00 68.00 578 GLU A N 1
ATOM 4707 C CA . GLU A 1 578 ? 32.655 31.900 0.540 1.00 68.00 578 GLU A CA 1
ATOM 4708 C C . GLU A 1 578 ? 31.759 32.441 1.666 1.00 68.00 578 GLU A C 1
ATOM 4710 O O . GLU A 1 578 ? 32.228 32.601 2.794 1.00 68.00 578 GLU A O 1
ATOM 4715 N N . ALA A 1 579 ? 30.454 32.605 1.426 1.00 61.19 579 ALA A N 1
ATOM 4716 C CA . ALA A 1 579 ? 29.488 32.940 2.472 1.00 61.19 579 ALA A CA 1
ATOM 4717 C C . ALA A 1 579 ? 29.408 31.856 3.566 1.00 61.19 579 ALA A C 1
ATOM 4719 O O . ALA A 1 579 ? 29.372 32.177 4.757 1.00 61.19 579 ALA A O 1
ATOM 4720 N N . GLN A 1 580 ? 29.448 30.573 3.192 1.00 53.22 580 GLN A N 1
ATOM 4721 C CA . GLN A 1 580 ? 29.494 29.458 4.144 1.00 53.22 580 GLN A CA 1
ATOM 4722 C C . GLN A 1 580 ? 30.785 29.465 4.982 1.00 53.22 580 GLN A C 1
ATOM 4724 O O . GLN A 1 580 ? 30.728 29.241 6.193 1.00 53.22 580 GLN A O 1
ATOM 4729 N N . ARG A 1 581 ? 31.938 29.789 4.377 1.00 56.31 581 ARG A N 1
ATOM 4730 C CA . ARG A 1 581 ? 33.222 29.966 5.084 1.00 56.31 581 ARG A CA 1
ATOM 4731 C C . ARG A 1 581 ? 33.188 31.159 6.047 1.00 56.31 581 ARG A C 1
ATOM 4733 O O . ARG A 1 581 ? 33.661 31.034 7.176 1.00 56.31 581 ARG A O 1
ATOM 4740 N N . GLN A 1 582 ? 32.605 32.290 5.642 1.00 58.47 582 GLN A N 1
ATOM 4741 C CA . GLN A 1 582 ? 32.528 33.508 6.464 1.00 58.47 582 GLN A CA 1
ATOM 4742 C C . GLN A 1 582 ? 31.553 33.388 7.652 1.00 58.47 582 GLN A C 1
ATOM 4744 O O . GLN A 1 582 ? 31.796 33.989 8.697 1.00 58.47 582 GLN A O 1
ATOM 4749 N N . LEU A 1 583 ? 30.489 32.581 7.545 1.00 51.22 583 LEU A N 1
ATOM 4750 C CA . LEU A 1 583 ? 29.497 32.395 8.617 1.00 51.22 583 LEU A CA 1
ATOM 4751 C C . LEU A 1 583 ? 29.984 31.556 9.817 1.00 51.22 583 LEU A C 1
ATOM 4753 O O . LEU A 1 583 ? 29.268 31.444 10.812 1.00 51.22 583 LEU A O 1
ATOM 4757 N N . GLY A 1 584 ? 31.185 30.968 9.761 1.00 45.88 584 GLY A N 1
ATOM 4758 C CA . GLY A 1 584 ? 31.842 30.346 10.921 1.00 45.88 584 GLY A CA 1
ATOM 4759 C C . GLY A 1 584 ? 31.155 29.096 11.496 1.00 45.88 584 GLY A C 1
ATOM 4760 O O . GLY A 1 584 ? 31.535 28.626 12.573 1.00 45.88 584 GLY A O 1
ATOM 4761 N N . VAL A 1 585 ? 30.160 28.537 10.800 1.00 40.19 585 VAL A N 1
ATOM 4762 C CA . VAL A 1 585 ? 29.412 27.353 11.243 1.00 40.19 585 VAL A CA 1
ATOM 4763 C C . VAL A 1 585 ? 30.307 26.116 11.158 1.00 40.19 585 VAL A C 1
ATOM 4765 O O . VAL A 1 585 ? 30.449 25.494 10.108 1.00 40.19 585 VAL A O 1
ATOM 4768 N N . ARG A 1 586 ? 30.898 25.722 12.293 1.00 37.16 586 ARG A N 1
ATOM 4769 C CA . ARG A 1 586 ? 31.592 24.433 12.437 1.00 37.16 586 ARG A CA 1
ATOM 4770 C C . ARG A 1 586 ? 30.601 23.267 12.383 1.00 37.16 586 ARG A C 1
ATOM 4772 O O . ARG A 1 586 ? 30.209 22.725 13.416 1.00 37.16 586 ARG A O 1
ATOM 4779 N N . VAL A 1 587 ? 30.251 22.842 11.175 1.00 35.72 587 VAL A N 1
ATOM 4780 C CA . VAL A 1 587 ? 29.759 21.482 10.929 1.00 35.72 587 VAL A CA 1
ATOM 4781 C C . VAL A 1 587 ? 30.912 20.517 11.244 1.00 35.72 587 VAL A C 1
ATOM 4783 O O . VAL A 1 587 ? 32.021 20.702 10.742 1.00 35.72 587 VAL A O 1
ATOM 4786 N N . LEU A 1 588 ? 30.694 19.525 12.117 1.00 31.00 588 LEU A N 1
ATOM 4787 C CA . LEU A 1 588 ? 31.698 18.476 12.346 1.00 31.00 588 LEU A CA 1
ATOM 4788 C C . LEU A 1 588 ? 31.827 17.570 11.099 1.00 31.00 588 LEU A C 1
ATOM 4790 O O . LEU A 1 588 ? 30.873 17.471 10.329 1.00 31.00 588 LEU A O 1
ATOM 4794 N N . PRO A 1 589 ? 32.988 16.924 10.864 1.00 38.47 589 PRO A N 1
ATOM 4795 C CA . PRO A 1 589 ? 33.454 16.628 9.499 1.00 38.47 589 PRO A CA 1
ATOM 4796 C C . PRO A 1 589 ? 32.671 15.592 8.671 1.00 38.47 589 PRO A C 1
ATOM 4798 O O . PRO A 1 589 ? 32.983 15.403 7.496 1.00 38.47 589 PRO A O 1
ATOM 4801 N N . ASP A 1 590 ? 31.671 14.922 9.243 1.00 36.06 590 ASP A N 1
ATOM 4802 C CA . ASP A 1 590 ? 31.058 13.720 8.662 1.00 36.06 590 ASP A CA 1
ATOM 4803 C C . ASP A 1 590 ? 30.022 13.986 7.552 1.00 36.06 590 ASP A C 1
ATOM 4805 O O . ASP A 1 590 ? 29.549 13.038 6.928 1.00 36.06 590 ASP A O 1
ATOM 4809 N N . TYR A 1 591 ? 29.686 15.251 7.261 1.00 37.84 591 TYR A N 1
ATOM 4810 C CA . TYR A 1 591 ? 28.710 15.611 6.214 1.00 37.84 591 TYR A CA 1
ATOM 4811 C C . TYR A 1 591 ? 29.320 16.179 4.917 1.00 37.84 591 TYR A C 1
ATOM 4813 O O . TYR A 1 591 ? 28.630 16.268 3.905 1.00 37.84 591 TYR A O 1
ATOM 4821 N N . ALA A 1 592 ? 30.609 16.543 4.908 1.00 35.47 592 ALA A N 1
ATOM 4822 C CA . ALA A 1 592 ? 31.227 17.230 3.764 1.00 35.47 592 ALA A CA 1
ATOM 4823 C C . ALA A 1 592 ? 31.463 16.314 2.543 1.00 35.47 592 ALA A C 1
ATOM 4825 O O . ALA A 1 592 ? 3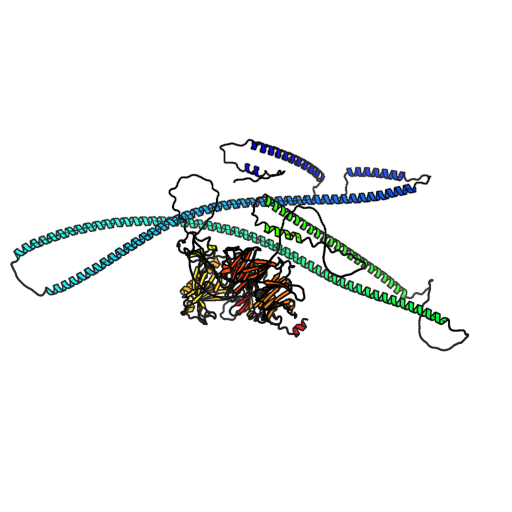1.296 16.735 1.402 1.00 35.47 592 ALA A O 1
ATOM 4826 N N . LYS A 1 593 ? 31.785 15.032 2.767 1.00 33.03 593 LYS A N 1
ATOM 4827 C CA . LYS A 1 593 ? 32.171 14.088 1.695 1.00 33.03 593 LYS A CA 1
ATOM 4828 C C . LYS A 1 593 ? 31.038 13.682 0.740 1.00 33.03 593 LYS A C 1
ATOM 4830 O O . LYS A 1 593 ? 31.301 12.974 -0.226 1.00 33.03 593 LYS A O 1
ATOM 4835 N N . SER A 1 594 ? 29.798 14.100 1.003 1.00 39.59 594 SER A N 1
ATOM 4836 C CA . SER A 1 594 ? 28.632 13.753 0.179 1.00 39.59 594 SER A CA 1
ATOM 4837 C C . SER A 1 594 ? 28.330 14.759 -0.942 1.00 39.59 594 SER A C 1
ATOM 4839 O O . SER A 1 594 ? 27.445 14.483 -1.748 1.00 39.59 594 SER A O 1
ATOM 4841 N N . LEU A 1 595 ? 29.020 15.908 -0.997 1.00 35.59 595 LEU A N 1
ATOM 4842 C CA . LEU A 1 595 ? 28.802 16.943 -2.022 1.00 35.59 595 LEU A CA 1
ATOM 4843 C C . LEU A 1 595 ? 29.922 17.006 -3.073 1.00 35.59 595 LEU A C 1
ATOM 4845 O O . LEU A 1 595 ? 29.614 17.161 -4.253 1.00 35.59 595 LEU A O 1
ATOM 4849 N N . ASP A 1 596 ? 31.185 16.755 -2.702 1.00 33.53 596 ASP A N 1
ATOM 4850 C CA . ASP A 1 596 ? 32.309 16.679 -3.661 1.00 33.53 596 ASP A CA 1
ATOM 4851 C C . ASP A 1 596 ? 32.066 15.657 -4.795 1.00 33.53 596 ASP A C 1
ATOM 4853 O O . ASP A 1 596 ? 32.511 15.848 -5.927 1.00 33.53 596 ASP A O 1
ATOM 4857 N N . GLN A 1 597 ? 31.314 14.582 -4.521 1.00 37.28 597 GLN A N 1
ATOM 4858 C CA . GLN A 1 597 ? 30.979 13.552 -5.514 1.00 37.28 597 GLN A CA 1
ATOM 4859 C C . GLN A 1 597 ? 29.931 13.989 -6.554 1.00 37.28 597 GLN A C 1
ATOM 4861 O O . GLN A 1 597 ? 29.797 13.326 -7.580 1.00 37.28 597 GLN A O 1
ATOM 4866 N N . LEU A 1 598 ? 29.217 15.102 -6.342 1.00 36.44 598 LEU A N 1
ATOM 4867 C CA . LEU A 1 598 ? 28.298 15.663 -7.342 1.00 36.44 598 LEU A CA 1
ATOM 4868 C C . LEU A 1 598 ? 29.004 16.618 -8.320 1.00 36.44 598 LEU A C 1
ATOM 4870 O O . LEU A 1 598 ? 28.592 16.719 -9.474 1.00 36.44 598 LEU A O 1
ATOM 4874 N N . VAL A 1 599 ? 30.105 17.259 -7.913 1.00 40.88 599 VAL A N 1
ATOM 4875 C CA . VAL A 1 599 ? 30.830 18.233 -8.754 1.00 40.88 599 VAL A CA 1
ATOM 4876 C C . VAL A 1 599 ? 31.640 17.552 -9.872 1.00 40.88 599 VAL A C 1
ATOM 4878 O O . VAL A 1 599 ? 31.789 18.112 -10.963 1.00 40.88 599 VAL A O 1
ATOM 4881 N N . GLN A 1 600 ? 32.098 16.308 -9.666 1.00 32.88 600 GLN A N 1
ATOM 4882 C CA . GLN A 1 600 ? 32.889 15.562 -10.661 1.00 32.88 600 GLN A CA 1
ATOM 4883 C C . GLN A 1 600 ? 32.133 15.212 -11.959 1.00 32.88 600 GLN A C 1
ATOM 4885 O O . GLN A 1 600 ? 32.776 14.912 -12.965 1.00 32.88 600 GLN A O 1
ATOM 4890 N N . PHE A 1 601 ? 30.799 15.310 -11.997 1.00 30.70 601 PHE A N 1
ATOM 4891 C CA . PHE A 1 601 ? 30.033 15.088 -13.233 1.00 30.70 601 PHE A CA 1
ATOM 4892 C C . PHE A 1 601 ? 30.226 16.187 -14.292 1.00 30.70 601 PHE A C 1
ATOM 4894 O O . PHE A 1 601 ? 29.991 15.941 -15.474 1.00 30.70 601 PHE A O 1
ATOM 4901 N N . SER A 1 602 ? 30.717 17.370 -13.909 1.00 32.03 602 SER A N 1
ATOM 4902 C CA . SER A 1 602 ? 30.993 18.469 -14.848 1.00 32.03 602 SER A CA 1
ATOM 4903 C C . SER A 1 602 ? 32.175 18.197 -15.794 1.00 32.03 602 SER A C 1
ATOM 4905 O O . SER A 1 602 ? 32.197 18.698 -16.917 1.00 32.03 602 SER A O 1
ATOM 4907 N N . SER A 1 603 ? 33.148 17.372 -15.388 1.00 34.69 603 SER A N 1
ATOM 4908 C CA . SER A 1 603 ? 34.394 17.152 -16.142 1.00 34.69 603 SER A CA 1
ATOM 4909 C C . SER A 1 603 ? 34.276 16.180 -17.327 1.00 34.69 603 SER A C 1
ATOM 4911 O O . SER A 1 603 ? 35.247 16.001 -18.057 1.00 34.69 603 SER A O 1
ATOM 4913 N N . ILE A 1 604 ? 33.116 15.549 -17.538 1.00 37.12 604 ILE A N 1
ATOM 4914 C CA . ILE A 1 604 ? 32.932 14.492 -18.553 1.00 37.12 604 ILE A CA 1
ATOM 4915 C C . ILE A 1 604 ? 32.582 15.057 -19.948 1.00 37.12 604 ILE A C 1
ATOM 4917 O O . ILE A 1 604 ? 32.799 14.388 -20.955 1.00 37.12 604 ILE A O 1
ATOM 4921 N N . LEU A 1 605 ? 32.104 16.304 -20.046 1.00 30.62 605 LEU A N 1
ATOM 4922 C CA . LEU A 1 605 ? 31.647 16.897 -21.317 1.00 30.62 605 LEU A CA 1
ATOM 4923 C C . LEU A 1 605 ? 32.765 17.435 -22.239 1.00 30.62 605 LEU A C 1
ATOM 4925 O O . LEU A 1 605 ? 32.482 17.802 -23.376 1.00 30.62 605 LEU A O 1
ATOM 4929 N N . ASN A 1 606 ? 34.031 17.429 -21.807 1.00 33.69 606 ASN A N 1
ATOM 4930 C CA . ASN A 1 606 ? 35.166 17.996 -22.558 1.00 33.69 606 ASN A CA 1
ATOM 4931 C C . ASN A 1 606 ? 35.964 16.966 -23.396 1.00 33.69 606 ASN A C 1
ATOM 4933 O O . ASN A 1 606 ? 37.167 17.127 -23.576 1.00 33.69 606 ASN A O 1
ATOM 4937 N N . LEU A 1 607 ? 35.320 15.904 -23.902 1.00 34.38 607 LEU A N 1
ATOM 4938 C CA . LEU A 1 607 ? 35.967 14.871 -24.740 1.00 34.38 607 LEU A CA 1
ATOM 4939 C C . LEU A 1 607 ? 35.218 14.539 -26.052 1.00 34.38 607 LEU A C 1
ATOM 4941 O O . LEU A 1 607 ? 35.491 13.513 -26.666 1.00 34.38 607 LEU A O 1
ATOM 4945 N N . PHE A 1 608 ? 34.297 15.401 -26.505 1.00 31.17 608 PHE A N 1
ATOM 4946 C CA . PHE A 1 608 ? 33.526 15.198 -27.750 1.00 31.17 608 PHE A CA 1
ATOM 4947 C C . PHE A 1 608 ? 33.481 16.423 -28.690 1.00 31.17 608 PHE A C 1
ATOM 4949 O O . PHE A 1 608 ? 32.489 16.648 -29.381 1.00 31.17 608 PHE A O 1
ATOM 4956 N N . LYS A 1 609 ? 34.565 17.208 -28.747 1.00 30.81 609 LYS A N 1
ATOM 4957 C CA . LYS A 1 609 ? 34.862 18.128 -29.863 1.00 30.81 609 LYS A CA 1
ATOM 4958 C C . LYS A 1 609 ? 36.373 18.146 -30.140 1.00 30.81 609 LYS A C 1
ATOM 4960 O O . LYS A 1 609 ? 37.051 19.059 -29.694 1.00 30.81 609 LYS A O 1
ATOM 4965 N N . ASP A 1 610 ? 36.850 17.127 -30.851 1.00 31.08 610 ASP A N 1
ATOM 4966 C CA . ASP A 1 610 ? 37.979 17.178 -31.795 1.00 31.08 610 ASP A CA 1
ATOM 4967 C C . ASP A 1 610 ? 37.896 15.948 -32.734 1.00 31.08 610 ASP A C 1
ATOM 4969 O O . ASP A 1 610 ? 37.192 14.986 -32.426 1.00 31.08 610 ASP A O 1
ATOM 4973 N N . ASP A 1 611 ? 38.570 16.021 -33.887 1.00 29.59 611 ASP A N 1
ATOM 4974 C CA . ASP A 1 611 ? 38.713 14.984 -34.931 1.00 29.59 611 ASP A CA 1
ATOM 4975 C C . ASP A 1 611 ? 37.445 14.431 -35.635 1.00 29.59 611 ASP A C 1
ATOM 4977 O O . ASP A 1 611 ? 37.065 13.272 -35.491 1.00 29.59 611 ASP A O 1
ATOM 4981 N N . GLU A 1 612 ? 36.930 15.203 -36.602 1.00 26.94 612 GLU A N 1
ATOM 4982 C CA . GLU A 1 612 ? 36.953 14.730 -38.002 1.00 26.94 612 GLU A CA 1
ATOM 4983 C C . GLU A 1 612 ? 37.358 15.872 -38.953 1.00 26.94 612 GLU A C 1
ATOM 4985 O O . GLU A 1 612 ? 36.621 16.837 -39.157 1.00 26.94 612 GLU A O 1
ATOM 4990 N N . ALA A 1 613 ? 38.533 15.742 -39.578 1.00 28.86 613 ALA A N 1
ATOM 4991 C CA . ALA A 1 613 ? 38.980 16.585 -40.686 1.00 28.86 613 ALA A CA 1
ATOM 4992 C C . ALA A 1 613 ? 39.814 15.747 -41.673 1.00 28.86 613 ALA A C 1
ATOM 4994 O O . ALA A 1 613 ? 40.964 15.399 -41.413 1.00 28.86 613 ALA A O 1
ATOM 4995 N N . VAL A 1 614 ? 39.217 15.393 -42.813 1.00 29.89 614 VAL A N 1
ATOM 4996 C CA . VAL A 1 614 ? 39.827 14.516 -43.828 1.00 29.89 614 VAL A CA 1
ATOM 4997 C C . VAL A 1 614 ? 40.867 15.265 -44.672 1.00 29.89 614 VAL A C 1
ATOM 4999 O O . VAL A 1 614 ? 40.599 16.364 -45.152 1.00 29.89 614 VAL A O 1
ATOM 5002 N N . SER A 1 615 ? 42.007 14.628 -44.962 1.00 27.02 615 SER A N 1
ATOM 5003 C CA . SER A 1 615 ? 42.834 14.965 -46.133 1.00 27.02 615 SER A CA 1
ATOM 5004 C C . SER A 1 615 ? 43.616 13.752 -46.664 1.00 27.02 615 SER A C 1
ATOM 5006 O O . SER A 1 615 ? 43.641 12.692 -46.042 1.00 27.02 615 SER A O 1
ATOM 5008 N N . SER A 1 616 ? 44.185 13.880 -47.865 1.00 27.27 616 SER A N 1
ATOM 5009 C CA . SER A 1 616 ? 44.447 12.765 -48.789 1.00 27.27 616 SER A CA 1
ATOM 5010 C C . SER A 1 616 ? 45.912 12.571 -49.212 1.00 27.27 616 SER A C 1
ATOM 5012 O O . SER A 1 616 ? 46.578 13.538 -49.575 1.00 27.27 616 SER A O 1
ATOM 5014 N N . GLY A 1 617 ? 46.324 11.303 -49.358 1.00 25.78 617 GLY A N 1
ATOM 5015 C CA . GLY A 1 617 ? 47.560 10.870 -50.037 1.00 25.78 617 GLY A CA 1
ATOM 5016 C C . GLY A 1 617 ? 48.818 10.851 -49.149 1.00 25.78 617 GLY A C 1
ATOM 5017 O O . GLY A 1 617 ? 48.898 11.579 -48.170 1.00 25.78 617 GLY A O 1
ATOM 5018 N N . GLY A 1 618 ? 49.838 10.032 -49.426 1.00 25.66 618 GLY A N 1
ATOM 5019 C CA . GLY A 1 618 ? 49.958 8.976 -50.445 1.00 25.66 618 GLY A CA 1
ATOM 5020 C C . GLY A 1 618 ? 51.432 8.591 -50.676 1.00 25.66 618 GLY A C 1
ATOM 5021 O O . GLY A 1 618 ? 52.263 9.490 -50.766 1.00 25.66 618 GLY A O 1
ATOM 5022 N N . SER A 1 619 ? 51.742 7.288 -50.821 1.00 27.22 619 SER A N 1
ATOM 5023 C CA . SER A 1 619 ? 53.112 6.699 -50.921 1.00 27.22 619 SER A CA 1
ATOM 5024 C C . SER A 1 619 ? 54.031 6.964 -49.693 1.00 27.22 619 SER A C 1
ATOM 5026 O O . SER A 1 619 ? 53.880 7.962 -49.007 1.00 27.22 619 SER A O 1
ATOM 5028 N N . ASP A 1 620 ? 54.968 6.093 -49.293 1.00 26.28 620 ASP A N 1
ATOM 5029 C CA . ASP A 1 620 ? 55.676 5.061 -50.063 1.00 26.28 620 ASP A CA 1
ATOM 5030 C C . ASP A 1 620 ? 56.224 3.880 -49.205 1.00 26.28 620 ASP A C 1
ATOM 5032 O O . ASP A 1 620 ? 56.415 3.998 -48.001 1.00 26.28 620 ASP A O 1
ATOM 5036 N N . SER A 1 621 ? 56.502 2.763 -49.885 1.00 27.12 621 SER A N 1
ATOM 5037 C CA . SER A 1 621 ? 57.565 1.750 -49.695 1.00 27.12 621 SER A CA 1
ATOM 5038 C C . SER A 1 621 ? 58.079 1.229 -48.323 1.00 27.12 621 SER A C 1
ATOM 5040 O O . SER A 1 621 ? 58.703 1.932 -47.539 1.00 27.12 621 SER A O 1
ATOM 5042 N N . MET A 1 622 ? 58.113 -0.119 -48.269 1.00 26.66 622 MET A N 1
ATOM 5043 C CA . MET A 1 622 ? 59.232 -1.001 -47.835 1.00 26.66 622 MET A CA 1
ATOM 5044 C C . MET A 1 622 ? 59.473 -1.389 -46.353 1.00 26.66 622 MET A C 1
ATOM 5046 O O . MET A 1 622 ? 59.903 -0.590 -45.534 1.00 26.66 622 MET A O 1
ATOM 5050 N N . ASN A 1 623 ? 59.469 -2.722 -46.148 1.00 25.86 623 ASN A N 1
ATOM 5051 C CA . ASN A 1 623 ? 60.280 -3.535 -45.213 1.00 25.86 623 ASN A CA 1
ATOM 5052 C C . ASN A 1 623 ? 60.113 -3.390 -43.676 1.00 25.86 623 ASN A C 1
ATOM 5054 O O . ASN A 1 623 ? 59.780 -2.338 -43.160 1.00 25.86 623 ASN A O 1
ATOM 5058 N N . SER A 1 624 ? 60.426 -4.404 -42.846 1.00 26.09 624 SER A N 1
ATOM 5059 C CA . SER A 1 624 ? 60.436 -5.881 -43.020 1.00 26.09 624 SER A CA 1
ATOM 5060 C C . SER A 1 624 ? 60.773 -6.581 -41.687 1.00 26.09 624 SER A C 1
ATOM 5062 O O . SER A 1 624 ? 61.621 -6.058 -40.972 1.00 26.09 624 SER A O 1
ATOM 5064 N N . ASN A 1 625 ? 60.305 -7.829 -41.477 1.00 25.94 625 ASN A N 1
ATOM 5065 C CA . ASN A 1 625 ? 60.899 -8.834 -40.554 1.00 25.94 625 ASN A CA 1
ATOM 5066 C C . ASN A 1 625 ? 60.930 -8.461 -39.033 1.00 25.94 625 ASN A C 1
ATOM 5068 O O . ASN A 1 625 ? 60.680 -7.323 -38.671 1.00 25.94 625 ASN A O 1
ATOM 5072 N N . LYS A 1 626 ? 61.233 -9.337 -38.052 1.00 25.88 626 LYS A N 1
ATOM 5073 C CA . LYS A 1 626 ? 60.955 -10.782 -37.816 1.00 25.88 626 LYS A CA 1
ATOM 5074 C C . LYS A 1 626 ? 61.159 -11.108 -36.309 1.00 25.88 626 LYS A C 1
ATOM 5076 O O . LYS A 1 626 ? 61.854 -10.384 -35.615 1.00 25.88 626 LYS A O 1
ATOM 5081 N N . THR A 1 627 ? 60.616 -12.248 -35.860 1.00 24.48 627 THR A N 1
ATOM 5082 C CA . THR A 1 627 ? 61.135 -13.140 -34.781 1.00 24.48 627 THR A CA 1
ATOM 5083 C C . THR A 1 627 ? 61.626 -12.565 -33.431 1.00 24.48 627 THR A C 1
ATOM 5085 O O . THR A 1 627 ? 62.792 -12.225 -33.283 1.00 24.48 627 THR A O 1
ATOM 5088 N N . SER A 1 628 ? 60.761 -12.669 -32.411 1.00 26.61 628 SER A N 1
ATOM 5089 C CA . SER A 1 628 ? 60.908 -13.524 -31.200 1.00 26.61 628 SER A CA 1
ATOM 5090 C C . SER A 1 628 ? 62.208 -13.614 -30.357 1.00 26.61 628 SER A C 1
ATOM 5092 O O . SER A 1 628 ? 63.286 -13.866 -30.883 1.00 26.61 628 SER A O 1
ATOM 5094 N N . ASN A 1 629 ? 61.973 -13.768 -29.039 1.00 25.86 629 ASN A N 1
ATOM 5095 C CA . ASN A 1 629 ? 62.721 -14.541 -28.017 1.00 25.86 629 ASN A CA 1
ATOM 5096 C C . ASN A 1 629 ? 63.858 -13.903 -27.175 1.00 25.86 629 ASN A C 1
ATOM 5098 O O . ASN A 1 629 ? 65.013 -13.873 -27.573 1.00 25.86 629 ASN A O 1
ATOM 5102 N N . ASN A 1 630 ? 63.495 -13.668 -25.903 1.00 26.27 630 ASN A N 1
ATOM 5103 C CA . ASN A 1 630 ? 64.114 -14.177 -24.659 1.00 26.27 630 ASN A CA 1
ATOM 5104 C C . ASN A 1 630 ? 65.523 -13.774 -24.154 1.00 26.27 630 ASN A C 1
ATOM 5106 O O . ASN A 1 630 ? 66.535 -13.884 -24.831 1.00 26.27 630 ASN A O 1
ATOM 5110 N N . ASN A 1 631 ? 65.529 -13.609 -22.821 1.00 25.23 631 ASN A N 1
ATOM 5111 C CA . ASN A 1 631 ? 66.571 -13.931 -21.831 1.00 25.23 631 ASN A CA 1
ATOM 5112 C C . ASN A 1 631 ? 67.779 -12.994 -21.611 1.00 25.23 631 ASN A C 1
ATOM 5114 O O . ASN A 1 631 ? 68.841 -13.157 -22.194 1.00 25.23 631 ASN A O 1
ATOM 5118 N N . ASN A 1 632 ? 67.625 -12.206 -20.538 1.00 24.67 632 ASN A N 1
ATOM 5119 C CA . ASN A 1 632 ? 68.512 -12.118 -19.365 1.00 24.67 632 ASN A CA 1
ATOM 5120 C C . ASN A 1 632 ? 69.966 -11.614 -19.465 1.00 24.67 632 ASN A C 1
ATOM 5122 O O . ASN A 1 632 ? 70.836 -12.248 -20.051 1.00 24.67 632 ASN A O 1
ATOM 5126 N N . SER A 1 633 ? 70.238 -10.691 -18.528 1.00 23.91 633 SER A N 1
ATOM 5127 C CA . SER A 1 633 ? 71.464 -10.554 -17.714 1.00 23.91 633 SER A CA 1
ATOM 5128 C C . SER A 1 633 ? 72.746 -10.031 -18.381 1.00 23.91 633 SER A C 1
ATOM 5130 O O . SER A 1 633 ? 73.029 -10.345 -19.526 1.00 23.91 633 SER A O 1
ATOM 5132 N N . SER A 1 634 ? 73.616 -9.275 -17.698 1.00 25.42 634 SER A N 1
ATOM 5133 C CA . SER A 1 634 ? 73.522 -8.505 -16.432 1.00 25.42 634 SER A CA 1
ATOM 5134 C C . SER A 1 634 ? 74.785 -7.626 -16.304 1.00 25.42 634 SER A C 1
ATOM 5136 O O . SER A 1 634 ? 75.725 -7.811 -17.071 1.00 25.42 634 SER A O 1
ATOM 5138 N N . THR A 1 635 ? 74.869 -6.796 -15.250 1.00 24.55 635 THR A N 1
ATOM 5139 C CA . THR A 1 635 ? 76.101 -6.145 -14.724 1.00 24.55 635 THR A CA 1
ATOM 5140 C C . THR A 1 635 ? 76.683 -4.980 -15.560 1.00 24.55 635 THR A C 1
ATOM 5142 O O . THR A 1 635 ? 76.574 -4.982 -16.778 1.00 24.55 635 THR A O 1
ATOM 5145 N N . ASN A 1 636 ? 77.322 -3.943 -14.988 1.00 26.80 636 ASN A N 1
ATOM 5146 C CA . ASN A 1 636 ? 77.418 -3.520 -13.577 1.00 26.80 636 ASN A CA 1
ATOM 5147 C C . ASN A 1 636 ? 77.861 -2.042 -13.438 1.00 26.80 636 ASN A C 1
ATOM 5149 O O . ASN A 1 636 ? 78.424 -1.478 -14.370 1.00 26.80 636 ASN A O 1
ATOM 5153 N N . ASN A 1 637 ? 77.772 -1.543 -12.196 1.00 26.22 637 ASN A N 1
ATOM 5154 C CA . ASN A 1 637 ? 78.521 -0.423 -11.592 1.00 26.22 637 ASN A CA 1
ATOM 5155 C C . ASN A 1 637 ? 78.127 1.036 -11.920 1.00 26.22 637 ASN A C 1
ATOM 5157 O O . ASN A 1 637 ? 77.811 1.345 -13.060 1.00 26.22 637 ASN A O 1
ATOM 5161 N N . SER A 1 638 ? 78.287 2.014 -11.008 1.00 25.61 638 SER A N 1
ATOM 5162 C CA . SER A 1 638 ? 78.198 2.061 -9.516 1.00 25.61 638 SER A CA 1
ATOM 5163 C C . SER A 1 638 ? 78.556 3.478 -9.006 1.00 25.61 638 SER A C 1
ATOM 5165 O O . SER A 1 638 ? 79.255 4.194 -9.719 1.00 25.61 638 SER A O 1
ATOM 5167 N N . ARG A 1 639 ? 78.221 3.779 -7.731 1.00 28.67 639 ARG A N 1
ATOM 5168 C CA . ARG A 1 639 ? 78.613 4.962 -6.905 1.00 28.67 639 ARG A CA 1
ATOM 5169 C C . ARG A 1 639 ? 77.888 6.285 -7.182 1.00 28.67 639 ARG A C 1
ATOM 5171 O O . ARG A 1 639 ? 77.518 6.534 -8.320 1.00 28.67 639 ARG A O 1
ATOM 5178 N N . ASP A 1 640 ? 77.729 7.227 -6.242 1.00 31.06 640 ASP A N 1
ATOM 5179 C CA . ASP A 1 640 ? 77.761 7.326 -4.749 1.00 31.06 640 ASP A CA 1
ATOM 5180 C C . ASP A 1 640 ? 77.113 8.716 -4.441 1.00 31.06 640 ASP A C 1
ATOM 5182 O O . ASP A 1 640 ? 77.170 9.585 -5.311 1.00 31.06 640 ASP A O 1
ATOM 5186 N N . GLN A 1 641 ? 76.483 9.089 -3.317 1.00 28.91 641 GLN A N 1
ATOM 5187 C CA . GLN A 1 641 ? 76.212 8.525 -1.975 1.00 28.91 641 GLN A CA 1
ATOM 5188 C C . GLN A 1 641 ? 74.666 8.519 -1.702 1.00 28.91 641 GLN A C 1
ATOM 5190 O O . GLN A 1 641 ? 73.917 8.938 -2.580 1.00 28.91 641 GLN A O 1
ATOM 5195 N N . GLN A 1 642 ? 74.049 7.965 -0.638 1.00 26.72 642 GLN A N 1
ATOM 5196 C CA . GLN A 1 642 ? 74.327 7.850 0.819 1.00 26.72 642 GLN A CA 1
ATOM 5197 C C . GLN A 1 642 ? 73.981 9.133 1.629 1.00 26.72 642 GLN A C 1
ATOM 5199 O O . GLN A 1 642 ? 74.161 10.233 1.118 1.00 26.72 642 GLN A O 1
ATOM 5204 N N . ILE A 1 643 ? 73.454 9.114 2.868 1.00 30.23 643 ILE A N 1
ATOM 5205 C CA . ILE A 1 643 ? 73.254 8.066 3.906 1.00 30.23 643 ILE A CA 1
ATOM 5206 C C . ILE A 1 643 ? 71.848 8.235 4.531 1.00 30.23 643 ILE A C 1
ATOM 5208 O O . ILE A 1 643 ? 71.474 9.374 4.798 1.00 30.23 643 ILE A O 1
ATOM 5212 N N . ASP A 1 644 ? 71.046 7.238 4.937 1.00 27.27 644 ASP A N 1
ATOM 5213 C CA . ASP A 1 644 ? 70.767 5.860 4.457 1.00 27.27 644 ASP A CA 1
ATOM 5214 C C . ASP A 1 644 ? 69.252 5.625 4.770 1.00 27.27 644 ASP A C 1
ATOM 5216 O O . ASP A 1 644 ? 68.463 6.357 4.182 1.00 27.27 644 ASP A O 1
ATOM 5220 N N . CYS A 1 645 ? 68.659 4.848 5.700 1.00 26.83 645 CYS A N 1
ATOM 5221 C CA . CYS A 1 645 ? 68.844 3.584 6.459 1.00 26.83 645 CYS A CA 1
ATOM 5222 C C . CYS A 1 645 ? 67.479 3.358 7.197 1.00 26.83 645 CYS A C 1
ATOM 5224 O O . CYS A 1 645 ? 66.869 4.356 7.575 1.00 26.83 645 CYS A O 1
ATOM 5226 N N . SER A 1 646 ? 66.906 2.190 7.528 1.00 25.64 646 SER A N 1
ATOM 5227 C CA . SER A 1 646 ? 67.098 0.745 7.256 1.00 25.64 646 SER A CA 1
ATOM 5228 C C . SER A 1 646 ? 65.897 -0.030 7.887 1.00 25.64 646 SER A C 1
ATOM 5230 O O . SER A 1 646 ? 65.157 0.577 8.657 1.00 25.64 646 SER A O 1
ATOM 5232 N N . THR A 1 647 ? 65.609 -1.340 7.743 1.00 27.59 647 THR A N 1
ATOM 5233 C CA . THR A 1 647 ? 65.761 -2.405 6.711 1.00 27.59 647 THR A CA 1
ATOM 5234 C C . THR A 1 647 ? 65.006 -3.662 7.245 1.00 27.59 647 THR A C 1
ATOM 5236 O O . THR A 1 647 ? 64.680 -3.702 8.428 1.00 27.59 647 THR A O 1
ATOM 5239 N N . ALA A 1 648 ? 64.817 -4.700 6.411 1.00 25.58 648 ALA A N 1
ATOM 5240 C CA . ALA A 1 648 ? 64.641 -6.132 6.761 1.00 25.58 648 ALA A CA 1
ATOM 5241 C C . ALA A 1 648 ? 63.217 -6.739 6.922 1.00 25.58 648 ALA A C 1
ATOM 5243 O O . ALA A 1 648 ? 62.306 -6.056 7.375 1.00 25.58 648 ALA A O 1
ATOM 5244 N N . VAL A 1 649 ? 62.988 -8.051 6.687 1.00 25.50 649 VAL A N 1
ATOM 5245 C CA . VAL A 1 649 ? 63.424 -8.982 5.596 1.00 25.50 649 VAL A CA 1
ATOM 5246 C C . VAL A 1 649 ? 62.723 -10.362 5.749 1.00 25.50 649 VAL A C 1
ATOM 5248 O O . VAL A 1 649 ? 62.366 -10.741 6.855 1.00 25.50 649 VAL A O 1
ATOM 5251 N N . GLU A 1 650 ? 62.554 -11.083 4.631 1.00 23.61 650 GLU A N 1
ATOM 5252 C CA . GLU A 1 650 ? 62.379 -12.553 4.464 1.00 23.61 650 GLU A CA 1
ATOM 5253 C C . GLU A 1 650 ? 61.238 -13.404 5.097 1.00 23.61 650 GLU A C 1
ATOM 5255 O O . GLU A 1 650 ? 61.135 -13.608 6.300 1.00 23.61 650 GLU A O 1
ATOM 5260 N N . PHE A 1 651 ? 60.566 -14.114 4.171 1.00 22.27 651 PHE A N 1
ATOM 5261 C CA . PHE A 1 651 ? 60.329 -15.577 4.144 1.00 22.27 651 PHE A CA 1
ATOM 5262 C C . PHE A 1 651 ? 59.218 -16.225 5.007 1.00 22.27 651 PHE A C 1
ATOM 5264 O O . PHE A 1 651 ? 58.506 -15.581 5.771 1.00 22.27 651 PHE A O 1
ATOM 5271 N N . CYS A 1 652 ? 58.973 -17.515 4.734 1.00 23.91 652 CYS A N 1
ATOM 5272 C CA . CYS A 1 652 ? 57.763 -18.277 5.074 1.00 23.91 652 CYS A CA 1
ATOM 5273 C C . CYS A 1 652 ? 58.075 -19.695 5.596 1.00 23.91 652 CYS A C 1
ATOM 5275 O O . CYS A 1 652 ? 59.212 -20.139 5.494 1.00 23.91 652 CYS A O 1
ATOM 5277 N N . ASP A 1 653 ? 57.029 -20.391 6.070 1.00 22.73 653 ASP A N 1
ATOM 5278 C CA . ASP A 1 653 ? 56.959 -21.825 6.430 1.00 22.73 653 ASP A CA 1
ATOM 5279 C C . ASP A 1 653 ? 58.020 -22.358 7.426 1.00 22.73 653 ASP A C 1
ATOM 5281 O O . ASP A 1 653 ? 59.220 -22.374 7.188 1.00 22.73 653 ASP A O 1
ATOM 5285 N N . SER A 1 654 ? 57.640 -23.011 8.525 1.00 21.41 654 SER A N 1
ATOM 5286 C CA . SER A 1 654 ? 57.096 -24.373 8.430 1.00 21.41 654 SER A CA 1
ATOM 5287 C C . SER A 1 654 ? 56.568 -24.889 9.774 1.00 21.41 654 SER A C 1
ATOM 5289 O O . SER A 1 654 ? 57.316 -24.923 10.749 1.00 21.41 654 SER A O 1
ATOM 5291 N N . LEU A 1 655 ? 55.361 -25.464 9.787 1.00 22.64 655 LEU A N 1
ATOM 5292 C CA . LEU A 1 655 ? 55.212 -26.898 10.084 1.00 22.64 655 LEU A CA 1
ATOM 5293 C C . LEU A 1 655 ? 53.816 -27.416 9.715 1.00 22.64 655 LEU A C 1
ATOM 5295 O O . LEU A 1 655 ? 52.788 -26.811 10.009 1.00 22.64 655 LEU A O 1
ATOM 5299 N N . GLN A 1 656 ? 53.803 -28.566 9.050 1.00 23.45 656 GLN A N 1
ATOM 5300 C CA . GLN A 1 656 ? 52.614 -29.254 8.562 1.00 23.45 656 GLN A CA 1
ATOM 5301 C C . GLN A 1 656 ? 52.144 -30.347 9.536 1.00 23.45 656 GLN A C 1
ATOM 5303 O O . GLN A 1 656 ? 52.963 -30.961 10.206 1.00 23.45 656 GLN A O 1
ATOM 5308 N N . GLN A 1 657 ? 50.844 -30.667 9.455 1.00 24.66 657 GLN A N 1
ATOM 5309 C CA . GLN A 1 657 ? 50.230 -31.979 9.744 1.00 24.66 657 GLN A CA 1
ATOM 5310 C C . GLN A 1 657 ? 50.395 -32.600 11.150 1.00 24.66 657 GLN A C 1
ATOM 5312 O O . GLN A 1 657 ? 51.481 -33.011 11.536 1.00 24.66 657 GLN A O 1
ATOM 5317 N N . GLN A 1 658 ? 49.260 -32.928 11.786 1.00 24.22 658 GLN A N 1
ATOM 5318 C CA . GLN A 1 658 ? 48.888 -34.326 12.100 1.00 24.22 658 GLN A CA 1
ATOM 5319 C C . GLN A 1 658 ? 47.441 -34.432 12.634 1.00 24.22 658 GLN A C 1
ATOM 5321 O O . GLN A 1 658 ? 47.124 -33.755 13.598 1.00 24.22 658 GLN A O 1
ATOM 5326 N N . GLN A 1 659 ? 46.640 -35.337 12.033 1.00 22.73 659 GLN A N 1
ATOM 5327 C CA . GLN A 1 659 ? 45.660 -36.262 12.673 1.00 22.73 659 GLN A CA 1
ATOM 5328 C C . GLN A 1 659 ? 44.495 -35.669 13.537 1.00 22.73 659 GLN A C 1
ATOM 5330 O O . GLN A 1 659 ? 44.564 -34.550 14.012 1.00 22.73 659 GLN A O 1
ATOM 5335 N N . GLN A 1 660 ? 43.345 -36.318 13.798 1.00 24.20 660 GLN A N 1
ATOM 5336 C CA . GLN A 1 660 ? 42.630 -37.475 13.217 1.00 24.20 660 GLN A CA 1
ATOM 5337 C C . GLN A 1 660 ? 41.125 -37.417 13.620 1.00 24.20 660 GLN A C 1
ATOM 5339 O O . GLN A 1 660 ? 40.791 -36.843 14.644 1.00 24.20 660 GLN A O 1
ATOM 5344 N N . GLN A 1 661 ? 40.260 -38.061 12.820 1.00 19.89 661 GLN A N 1
ATOM 5345 C CA . GLN A 1 661 ? 38.986 -38.760 13.148 1.00 19.89 661 GLN A CA 1
ATOM 5346 C C . GLN A 1 661 ? 37.865 -38.163 14.062 1.00 19.89 661 GLN A C 1
ATOM 5348 O O . GLN A 1 661 ? 38.065 -37.615 15.135 1.00 19.89 661 GLN A O 1
ATOM 5353 N N . TYR A 1 662 ? 36.619 -38.424 13.628 1.00 19.28 662 TYR A N 1
ATOM 5354 C CA . TYR A 1 662 ? 35.342 -38.436 14.385 1.00 19.28 662 TYR A CA 1
ATOM 5355 C C . TYR A 1 662 ? 35.305 -39.544 15.490 1.00 19.28 662 TYR A C 1
ATOM 5357 O O . TYR A 1 662 ? 36.198 -40.392 15.435 1.00 19.28 662 TYR A O 1
ATOM 5365 N N . PRO A 1 663 ? 34.280 -39.678 16.393 1.00 38.78 663 PRO A N 1
ATOM 5366 C CA . PRO A 1 663 ? 32.946 -39.029 16.433 1.00 38.78 663 PRO A CA 1
ATOM 5367 C C . PRO A 1 663 ? 32.370 -38.575 17.820 1.00 38.78 663 PRO A C 1
ATOM 5369 O O . PRO A 1 663 ? 32.777 -39.042 18.870 1.00 38.78 663 PRO A O 1
ATOM 5372 N N . GLN A 1 664 ? 31.285 -37.779 17.758 1.00 23.05 664 GLN A N 1
ATOM 5373 C CA . GLN A 1 664 ? 30.052 -37.781 18.598 1.00 23.05 664 GLN A CA 1
ATOM 5374 C C . GLN A 1 664 ? 30.017 -37.715 20.160 1.00 23.05 664 GLN A C 1
ATOM 5376 O O . GLN A 1 664 ? 30.644 -38.486 20.869 1.00 23.05 664 GLN A O 1
ATOM 5381 N N . GLN A 1 665 ? 28.968 -36.989 20.605 1.00 24.70 665 GLN A N 1
ATOM 5382 C CA . GLN A 1 665 ? 27.967 -37.308 21.661 1.00 24.70 665 GLN A CA 1
ATOM 5383 C C . GLN A 1 665 ? 28.050 -36.713 23.093 1.00 24.70 665 GLN A C 1
ATOM 5385 O O . GLN A 1 665 ? 28.984 -36.956 23.841 1.00 24.70 665 GLN A O 1
ATOM 5390 N N . GLN A 1 666 ? 26.905 -36.115 23.493 1.00 24.64 666 GLN A N 1
ATOM 5391 C CA . GLN A 1 666 ? 26.416 -35.833 24.866 1.00 24.64 666 GLN A CA 1
ATOM 5392 C C . GLN A 1 666 ? 27.198 -34.754 25.671 1.00 24.64 666 GLN A C 1
ATOM 5394 O O . GLN A 1 666 ? 28.309 -34.399 25.307 1.00 24.64 666 GLN A O 1
ATOM 5399 N N . GLN A 1 667 ? 26.655 -34.094 26.710 1.00 25.66 667 GLN A N 1
ATOM 5400 C CA . GLN A 1 667 ? 25.382 -34.266 27.447 1.00 25.66 667 GLN A CA 1
ATOM 5401 C C . GLN A 1 667 ? 24.776 -32.897 27.890 1.00 25.66 667 GLN A C 1
ATOM 5403 O O . GLN A 1 667 ? 25.211 -31.850 27.418 1.00 25.66 667 GLN A O 1
ATOM 5408 N N . GLN A 1 668 ? 23.740 -32.882 28.746 1.00 28.84 668 GLN A N 1
ATOM 5409 C CA . GLN A 1 668 ? 23.042 -31.663 29.215 1.00 28.84 668 GLN A CA 1
ATOM 5410 C C . GLN A 1 668 ? 23.407 -31.256 30.667 1.00 28.84 668 GLN A C 1
ATOM 5412 O O . GLN A 1 668 ? 23.955 -32.060 31.406 1.00 28.84 668 GLN A O 1
ATOM 5417 N N . GLN A 1 669 ? 22.929 -30.069 31.087 1.00 26.23 669 GLN A N 1
ATOM 5418 C CA . GLN A 1 669 ? 22.667 -29.621 32.478 1.00 26.23 669 GLN A CA 1
ATOM 5419 C C . GLN A 1 669 ? 23.859 -29.375 33.433 1.00 26.23 669 GLN A C 1
ATOM 5421 O O . GLN A 1 669 ? 24.378 -30.301 34.039 1.00 26.23 669 GLN A O 1
ATOM 5426 N N . GLN A 1 670 ? 24.140 -28.095 33.728 1.00 25.78 670 GLN A N 1
ATOM 5427 C CA . GLN A 1 670 ? 23.853 -27.416 35.020 1.00 25.78 670 GLN A CA 1
ATOM 5428 C C . GLN A 1 670 ? 24.252 -25.924 34.902 1.00 25.78 670 GLN A C 1
ATOM 5430 O O . GLN A 1 670 ? 25.255 -25.589 34.287 1.00 25.78 670 GLN A O 1
ATOM 5435 N N . GLN A 1 671 ? 23.320 -24.988 35.111 1.00 25.44 671 GLN A N 1
ATOM 5436 C CA . GLN A 1 671 ? 23.013 -24.273 36.365 1.00 25.44 671 GLN A CA 1
ATOM 5437 C C . GLN A 1 671 ? 24.097 -23.301 36.881 1.00 25.44 671 GLN A C 1
ATOM 5439 O O . GLN A 1 671 ? 25.189 -23.695 37.252 1.00 25.44 671 GLN A O 1
ATOM 5444 N N . GLN A 1 672 ? 23.692 -22.023 36.948 1.00 26.41 672 GLN A N 1
ATOM 5445 C CA . GLN A 1 672 ? 23.961 -21.030 38.003 1.00 26.41 672 GLN A CA 1
ATOM 5446 C C . GLN A 1 672 ? 25.355 -21.002 38.671 1.00 26.41 672 GLN A C 1
ATOM 5448 O O . GLN A 1 672 ? 25.662 -21.843 39.504 1.00 26.41 672 GLN A O 1
ATOM 5453 N N . HIS A 1 673 ? 26.085 -19.887 38.507 1.00 23.86 673 HIS A N 1
ATOM 5454 C CA . HIS A 1 673 ? 26.152 -18.810 39.522 1.00 23.86 673 HIS A CA 1
ATOM 5455 C C . HIS A 1 673 ? 27.427 -17.954 39.367 1.00 23.86 673 HIS A C 1
ATOM 5457 O O . HIS A 1 673 ? 28.501 -18.378 39.774 1.00 23.86 673 HIS A O 1
ATOM 5463 N N . LEU A 1 674 ? 27.308 -16.718 38.858 1.00 24.17 674 LEU A N 1
ATOM 5464 C CA . LEU A 1 674 ? 28.310 -15.646 39.019 1.00 24.17 674 LEU A CA 1
ATOM 5465 C C . LEU A 1 674 ? 27.698 -14.287 38.618 1.00 24.17 674 LEU A C 1
ATOM 5467 O O . LEU A 1 674 ? 27.665 -13.909 37.450 1.00 24.17 674 LEU A O 1
ATOM 5471 N N . GLN A 1 675 ? 27.170 -13.562 39.607 1.00 27.56 675 GLN A N 1
ATOM 5472 C CA . GLN A 1 675 ? 26.925 -12.116 39.527 1.00 27.56 675 GLN A CA 1
ATOM 5473 C C . GLN A 1 675 ? 28.001 -11.375 40.333 1.00 27.56 675 GLN A C 1
ATOM 5475 O O . GLN A 1 675 ? 28.628 -11.975 41.202 1.00 27.56 675 GLN A O 1
ATOM 5480 N N . GLN A 1 676 ? 28.100 -10.054 40.114 1.00 24.58 676 GLN A N 1
ATOM 5481 C CA . GLN A 1 676 ? 29.103 -9.134 40.683 1.00 24.58 676 GLN A CA 1
ATOM 5482 C C . GLN A 1 676 ? 30.497 -9.346 40.048 1.00 24.58 676 GLN A C 1
ATOM 5484 O O . GLN A 1 676 ? 30.947 -10.471 39.900 1.00 24.58 676 GLN A O 1
ATOM 5489 N N . SER A 1 677 ? 31.242 -8.324 39.615 1.00 22.59 677 SER A N 1
ATOM 5490 C CA . SER A 1 677 ? 31.040 -6.858 39.599 1.00 22.59 677 SER A CA 1
ATOM 5491 C C . SER A 1 677 ? 31.829 -6.262 38.399 1.00 22.59 677 SER A C 1
ATOM 5493 O O . SER A 1 677 ? 32.482 -7.017 37.691 1.00 22.59 677 SER A O 1
ATOM 5495 N N . SER A 1 678 ? 31.823 -4.972 38.039 1.00 23.67 678 SER A N 1
ATOM 5496 C CA . SER A 1 678 ? 31.240 -3.755 38.624 1.00 23.67 678 SER A CA 1
ATOM 5497 C C . SER A 1 678 ? 30.935 -2.723 37.517 1.00 23.67 678 SER A C 1
ATOM 5499 O O . SER A 1 678 ? 31.505 -2.787 36.431 1.00 23.67 678 SER A O 1
ATOM 5501 N N . ARG A 1 679 ? 30.113 -1.703 37.807 1.00 33.59 679 ARG A N 1
ATOM 5502 C CA . ARG A 1 679 ? 30.102 -0.448 37.026 1.00 33.59 679 ARG A CA 1
ATOM 5503 C C . ARG A 1 679 ? 31.375 0.366 37.298 1.00 33.59 679 ARG A C 1
ATOM 5505 O O . ARG A 1 679 ? 31.838 0.377 38.440 1.00 33.59 679 ARG A O 1
ATOM 5512 N N . ARG A 1 680 ? 31.778 1.216 36.342 1.00 26.12 680 ARG A N 1
ATOM 5513 C CA . ARG A 1 680 ? 32.163 2.615 36.635 1.00 26.12 680 ARG A CA 1
ATOM 5514 C C . ARG A 1 680 ? 32.158 3.512 35.393 1.00 26.12 680 ARG A C 1
ATOM 5516 O O . ARG A 1 680 ? 32.856 3.239 34.428 1.00 26.12 680 ARG A O 1
ATOM 5523 N N . GLU A 1 681 ? 31.417 4.612 35.481 1.00 38.22 681 GLU A N 1
ATOM 5524 C CA . GLU A 1 681 ? 31.659 5.840 34.713 1.00 38.22 681 GLU A CA 1
ATOM 5525 C C . GLU A 1 681 ? 32.635 6.723 35.510 1.00 38.22 681 GLU A C 1
ATOM 5527 O O . GLU A 1 681 ? 32.549 6.753 36.740 1.00 38.22 681 GLU A O 1
ATOM 5532 N N . MET A 1 682 ? 33.526 7.455 34.836 1.00 23.92 682 MET A N 1
ATOM 5533 C CA . MET A 1 682 ? 34.401 8.507 35.389 1.00 23.92 682 MET A CA 1
ATOM 5534 C C . MET A 1 682 ? 34.961 9.366 34.228 1.00 23.92 682 MET A C 1
ATOM 5536 O O . MET A 1 682 ? 35.000 8.861 33.112 1.00 23.92 682 MET A O 1
ATOM 5540 N N . MET A 1 683 ? 35.517 10.581 34.374 1.00 29.86 683 MET A N 1
ATOM 5541 C CA . MET A 1 683 ? 35.380 11.768 35.268 1.00 29.86 683 MET A CA 1
ATOM 5542 C C . MET A 1 683 ? 36.566 12.719 34.918 1.00 29.86 683 MET A C 1
ATOM 5544 O O . MET A 1 683 ? 37.500 12.269 34.264 1.00 29.86 683 MET A O 1
ATOM 5548 N N . MET A 1 684 ? 36.679 14.004 35.284 1.00 29.38 684 MET A N 1
ATOM 5549 C CA . MET A 1 684 ? 35.851 15.004 35.992 1.00 29.38 684 MET A CA 1
ATOM 5550 C C . MET A 1 684 ? 36.402 16.403 35.620 1.00 29.38 684 MET A C 1
ATOM 5552 O O . MET A 1 684 ? 37.600 16.479 35.362 1.00 29.38 684 MET A O 1
ATOM 5556 N N . VAL A 1 685 ? 35.642 17.502 35.779 1.00 27.31 685 VAL A N 1
ATOM 5557 C CA . VAL A 1 685 ? 36.205 18.751 36.361 1.00 27.31 685 VAL A CA 1
ATOM 5558 C C . VAL A 1 685 ? 35.151 19.470 37.218 1.00 27.31 685 VAL A C 1
ATOM 5560 O O . VAL A 1 685 ? 34.028 19.694 36.772 1.00 27.31 685 VAL A O 1
ATOM 5563 N N . SER A 1 686 ? 35.545 19.871 38.430 1.00 24.42 686 SER A N 1
ATOM 5564 C CA . SER A 1 686 ? 34.727 20.574 39.436 1.00 24.42 686 SER A CA 1
ATOM 5565 C C . SER A 1 686 ? 35.336 21.935 39.816 1.00 24.42 686 SER A C 1
ATOM 5567 O O . SER A 1 686 ? 36.535 22.131 39.619 1.00 24.42 686 SER A O 1
ATOM 5569 N N . PRO A 1 687 ? 34.580 22.819 40.491 1.00 31.44 687 PRO A N 1
ATOM 5570 C CA . PRO A 1 687 ? 35.109 23.779 41.464 1.00 31.44 687 PRO A CA 1
ATOM 5571 C C . PRO A 1 687 ? 34.854 23.323 42.933 1.00 31.44 687 PRO A C 1
ATOM 5573 O O . PRO A 1 687 ? 33.993 22.465 43.147 1.00 31.44 687 PRO A O 1
ATOM 5576 N N . PRO A 1 688 ? 35.587 23.841 43.948 1.00 37.34 688 PRO A N 1
ATOM 5577 C CA . PRO A 1 688 ? 35.576 23.299 45.320 1.00 37.34 688 PRO A CA 1
ATOM 5578 C C . PRO A 1 688 ? 34.963 24.208 46.416 1.00 37.34 688 PRO A C 1
ATOM 5580 O O . PRO A 1 688 ? 34.886 25.422 46.253 1.00 37.34 688 PRO A O 1
ATOM 5583 N N . ASN A 1 689 ? 34.701 23.596 47.585 1.00 28.64 689 ASN A N 1
ATOM 5584 C CA . ASN A 1 689 ? 34.414 24.187 48.914 1.00 28.64 689 ASN A CA 1
ATOM 5585 C C . ASN A 1 689 ? 33.097 24.996 49.069 1.00 28.64 689 ASN A C 1
ATOM 5587 O O . ASN A 1 689 ? 32.552 25.509 48.101 1.00 28.64 689 ASN A O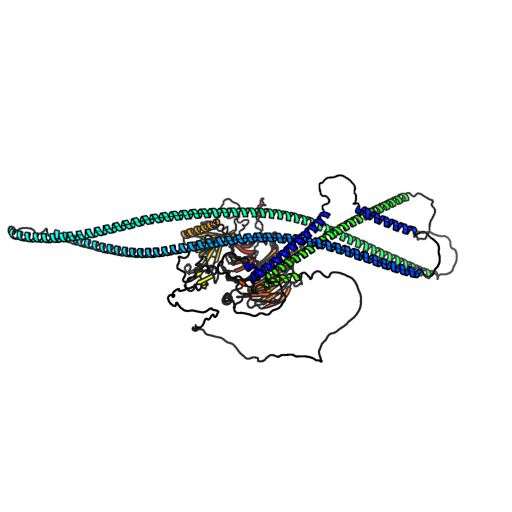 1
ATOM 5591 N N . TYR A 1 690 ? 32.493 25.127 50.262 1.00 28.88 690 TYR A N 1
ATOM 5592 C CA . TYR A 1 690 ? 32.859 24.651 51.615 1.00 28.88 690 TYR A CA 1
ATOM 5593 C C . TYR A 1 690 ? 31.645 24.002 52.331 1.00 28.88 690 TYR A C 1
ATOM 5595 O O . TYR A 1 690 ? 30.522 24.033 51.830 1.00 28.88 690 TYR A O 1
ATOM 5603 N N . GLU A 1 691 ? 31.860 23.392 53.497 1.00 25.52 691 GLU A N 1
ATOM 5604 C CA . GLU A 1 691 ? 30.846 22.648 54.260 1.00 25.52 691 GLU A CA 1
ATOM 5605 C C . GLU A 1 691 ? 29.902 23.543 55.092 1.00 25.52 691 GLU A C 1
ATOM 5607 O O . GLU A 1 691 ? 30.376 24.438 55.791 1.00 25.52 691 GLU A O 1
ATOM 5612 N N . ASN A 1 692 ? 28.589 23.241 55.091 1.00 28.92 692 ASN A N 1
ATOM 5613 C CA . ASN A 1 692 ? 27.754 22.985 56.293 1.00 28.92 692 ASN A CA 1
ATOM 5614 C C . ASN A 1 692 ? 26.237 23.008 55.992 1.00 28.92 692 ASN A C 1
ATOM 5616 O O . ASN A 1 692 ? 25.690 24.083 55.775 1.00 28.92 692 ASN A O 1
ATOM 5620 N N . ALA A 1 693 ? 25.555 21.847 56.049 1.00 27.78 693 ALA A N 1
ATOM 5621 C CA . ALA A 1 693 ? 24.098 21.695 56.303 1.00 27.78 693 ALA A CA 1
ATOM 5622 C C . ALA A 1 693 ? 23.638 20.211 56.234 1.00 27.78 693 ALA A C 1
ATOM 5624 O O . ALA A 1 693 ? 22.746 19.852 55.464 1.00 27.78 693 ALA A O 1
ATOM 5625 N N . ARG A 1 694 ? 24.248 19.285 56.994 1.00 34.41 694 ARG A N 1
ATOM 5626 C CA . ARG A 1 694 ? 23.940 17.838 56.874 1.00 34.41 694 ARG A CA 1
ATOM 5627 C C . ARG A 1 694 ? 22.767 17.363 57.751 1.00 34.41 694 ARG A C 1
ATOM 5629 O O . ARG A 1 694 ? 22.905 16.392 58.491 1.00 34.41 694 ARG A O 1
ATOM 5636 N N . ALA A 1 695 ? 21.601 17.996 57.628 1.00 33.12 695 ALA A N 1
ATOM 5637 C CA . ALA A 1 695 ? 20.349 17.533 58.239 1.00 33.12 695 ALA A CA 1
ATOM 5638 C C . ALA A 1 695 ? 19.140 17.781 57.313 1.00 33.12 695 ALA A C 1
ATOM 5640 O O . ALA A 1 695 ? 19.111 18.752 56.571 1.00 33.12 695 ALA A O 1
ATOM 5641 N N . MET A 1 696 ? 18.143 16.888 57.365 1.00 34.50 696 MET A N 1
ATOM 5642 C CA . MET A 1 696 ? 16.840 16.997 56.675 1.00 34.50 696 MET A CA 1
ATOM 5643 C C . MET A 1 696 ? 16.839 17.142 55.134 1.00 34.50 696 MET A C 1
ATOM 5645 O O . MET A 1 696 ? 16.239 18.056 54.577 1.00 34.50 696 MET A O 1
ATOM 5649 N N . SER A 1 697 ? 17.392 16.151 54.417 1.00 31.39 697 SER A N 1
ATOM 5650 C CA . SER A 1 697 ? 16.914 15.791 53.059 1.00 31.39 697 SER A CA 1
ATOM 5651 C C . SER A 1 697 ? 17.172 14.324 52.673 1.00 31.39 697 SER A C 1
ATOM 5653 O O . SER A 1 697 ? 17.785 13.986 51.662 1.00 31.39 697 SER A O 1
ATOM 5655 N N . ARG A 1 698 ? 16.626 13.420 53.488 1.00 38.34 698 ARG A N 1
ATOM 5656 C CA . ARG A 1 698 ? 15.969 12.188 53.013 1.00 38.34 698 ARG A CA 1
ATOM 5657 C C . ARG A 1 698 ? 14.481 12.426 53.339 1.00 38.34 698 ARG A C 1
ATOM 5659 O O . ARG A 1 698 ? 14.215 12.903 54.433 1.00 38.34 698 ARG A O 1
ATOM 5666 N N . ILE A 1 699 ? 13.487 12.203 52.479 1.00 39.69 699 ILE A N 1
ATOM 5667 C CA . ILE A 1 699 ? 13.385 11.274 51.346 1.00 39.69 699 ILE A CA 1
ATOM 5668 C C . ILE A 1 699 ? 12.716 11.970 50.140 1.00 39.69 699 ILE A C 1
ATOM 5670 O O . ILE A 1 699 ? 11.639 12.542 50.273 1.00 39.69 699 ILE A O 1
ATOM 5674 N N . ARG A 1 700 ? 13.277 11.807 48.935 1.00 38.06 700 ARG A N 1
ATOM 5675 C CA . ARG A 1 700 ? 12.505 11.783 47.678 1.00 38.06 700 ARG A CA 1
ATOM 5676 C C . ARG A 1 700 ? 12.912 10.535 46.904 1.00 38.06 700 ARG A C 1
ATOM 5678 O O . ARG A 1 700 ? 13.942 10.523 46.234 1.00 38.06 700 ARG A O 1
ATOM 5685 N N . ALA A 1 701 ? 12.131 9.466 47.043 1.00 40.66 701 ALA A N 1
ATOM 5686 C CA . ALA A 1 701 ? 12.304 8.281 46.217 1.00 40.66 701 ALA A CA 1
ATOM 5687 C C . ALA A 1 701 ? 12.005 8.651 44.756 1.00 40.66 701 ALA A C 1
ATOM 5689 O O . ALA A 1 701 ? 10.961 9.235 44.466 1.00 40.66 701 ALA A O 1
ATOM 5690 N N . ARG A 1 702 ? 12.913 8.323 43.830 1.00 51.84 702 ARG A N 1
ATOM 5691 C CA . ARG A 1 702 ? 12.563 8.319 42.404 1.00 51.84 702 ARG A CA 1
ATOM 5692 C C . ARG A 1 702 ? 11.563 7.184 42.193 1.00 51.84 702 ARG A C 1
ATOM 5694 O O . ARG A 1 702 ? 11.848 6.060 42.601 1.00 51.84 702 ARG A O 1
ATOM 5701 N N . ALA A 1 703 ? 10.417 7.479 41.581 1.00 59.38 703 ALA A N 1
ATOM 5702 C CA . ALA A 1 703 ? 9.460 6.444 41.203 1.00 59.38 703 ALA A CA 1
ATOM 5703 C C . ALA A 1 703 ? 10.139 5.411 40.277 1.00 59.38 703 ALA A C 1
ATOM 5705 O O . ALA A 1 703 ? 11.000 5.804 39.478 1.00 59.38 703 ALA A O 1
ATOM 5706 N N . PRO A 1 704 ? 9.785 4.115 40.358 1.00 70.94 704 PRO A N 1
ATOM 5707 C CA . PRO A 1 704 ? 10.300 3.121 39.425 1.00 70.94 704 PRO A CA 1
ATOM 5708 C C . PRO A 1 704 ? 9.938 3.500 37.984 1.00 70.94 704 PRO A C 1
ATOM 5710 O O . PRO A 1 704 ? 8.839 3.982 37.720 1.00 70.94 704 PRO A O 1
ATOM 5713 N N . GLN A 1 705 ? 10.856 3.272 37.047 1.00 79.94 705 GLN A N 1
ATOM 5714 C CA . GLN A 1 705 ? 10.598 3.430 35.614 1.00 79.94 705 GLN A CA 1
ATOM 5715 C C . GLN A 1 705 ? 10.257 2.073 34.996 1.00 79.94 705 GLN A C 1
ATOM 5717 O O . GLN A 1 705 ? 10.768 1.043 35.432 1.00 79.94 705 GLN A O 1
ATOM 5722 N N . HIS A 1 706 ? 9.407 2.069 33.971 1.00 83.00 706 HIS A N 1
ATOM 5723 C CA . HIS A 1 706 ? 8.999 0.847 33.278 1.00 83.00 706 HIS A CA 1
ATOM 5724 C C . HIS A 1 706 ? 10.164 0.173 32.537 1.00 83.00 706 HIS A C 1
ATOM 5726 O O . HIS A 1 706 ? 10.731 0.752 31.608 1.00 83.00 706 HIS A O 1
ATOM 5732 N N . ARG A 1 707 ? 10.459 -1.094 32.853 1.00 88.31 707 ARG A N 1
ATOM 5733 C CA . ARG A 1 707 ? 11.430 -1.902 32.103 1.00 88.31 707 ARG A CA 1
ATOM 5734 C C . ARG A 1 707 ? 10.734 -2.670 30.976 1.00 88.31 707 ARG A C 1
ATOM 5736 O O . ARG A 1 707 ? 10.249 -3.787 31.161 1.00 88.31 707 ARG A O 1
ATOM 5743 N N . PHE A 1 708 ? 10.625 -2.032 29.814 1.00 89.12 708 PHE A N 1
ATOM 5744 C CA . PHE A 1 708 ? 9.988 -2.600 28.622 1.00 89.12 708 PHE A CA 1
ATOM 5745 C C . PHE A 1 708 ? 10.877 -3.614 27.892 1.00 89.12 708 PHE A C 1
ATOM 5747 O O . PHE A 1 708 ? 12.057 -3.358 27.682 1.00 89.12 708 PHE A O 1
ATOM 5754 N N . ASN A 1 709 ? 10.280 -4.719 27.434 1.00 90.88 709 ASN A N 1
ATOM 5755 C CA . ASN A 1 709 ? 10.894 -5.681 26.516 1.00 90.88 709 ASN A CA 1
ATOM 5756 C C . ASN A 1 709 ? 9.966 -5.984 25.328 1.00 90.88 709 ASN A C 1
ATOM 5758 O O . ASN A 1 709 ? 8.742 -6.051 25.474 1.00 90.88 709 ASN A O 1
ATOM 5762 N N . ILE A 1 710 ? 10.556 -6.181 24.144 1.00 90.25 710 ILE A N 1
ATOM 5763 C CA . ILE A 1 710 ? 9.828 -6.562 22.924 1.00 90.25 710 ILE A CA 1
ATOM 5764 C C . ILE A 1 710 ? 9.250 -7.965 23.111 1.00 90.25 710 ILE A C 1
ATOM 5766 O O . ILE A 1 710 ? 9.961 -8.886 23.506 1.00 90.25 710 ILE A O 1
ATOM 5770 N N . SER A 1 711 ? 7.957 -8.111 22.836 1.00 90.31 711 SER A N 1
ATOM 5771 C CA . SER A 1 711 ? 7.187 -9.325 23.110 1.00 90.31 711 SER A CA 1
ATOM 5772 C C . SER A 1 711 ? 6.501 -9.849 21.850 1.00 90.31 711 SER A C 1
ATOM 5774 O O . SER A 1 711 ? 6.170 -9.084 20.942 1.00 90.31 711 SER A O 1
ATOM 5776 N N . VAL A 1 712 ? 6.274 -11.163 21.812 1.00 90.62 712 VAL A N 1
ATOM 5777 C CA . VAL A 1 712 ? 5.386 -11.814 20.842 1.00 90.62 712 VAL A CA 1
ATOM 5778 C C . VAL A 1 712 ? 4.100 -12.176 21.572 1.00 90.62 712 VAL A C 1
ATOM 5780 O O . VAL A 1 712 ? 4.152 -12.885 22.577 1.00 90.62 712 VAL A O 1
ATOM 5783 N N . PHE A 1 713 ? 2.955 -11.696 21.094 1.00 90.94 713 PHE A N 1
ATOM 5784 C CA . PHE A 1 713 ? 1.662 -12.044 21.686 1.00 90.94 713 PHE A CA 1
ATOM 5785 C C . PHE A 1 713 ? 1.087 -13.295 21.018 1.00 90.94 713 PHE A C 1
ATOM 5787 O O . PHE A 1 713 ? 1.093 -13.403 19.793 1.00 90.94 713 PHE A O 1
ATOM 5794 N N . ALA A 1 714 ? 0.573 -14.226 21.827 1.00 88.00 714 ALA A N 1
ATOM 5795 C CA . ALA A 1 714 ? -0.089 -15.440 21.342 1.00 88.00 714 ALA A CA 1
ATOM 5796 C C . ALA A 1 714 ? -1.503 -15.176 20.792 1.00 88.00 714 ALA A C 1
ATOM 5798 O O . ALA A 1 714 ? -1.979 -15.936 19.961 1.00 88.00 714 ALA A O 1
ATOM 5799 N N . GLN A 1 715 ? -2.148 -14.086 21.226 1.00 89.94 715 GLN A N 1
ATOM 5800 C CA . GLN A 1 715 ? -3.511 -13.704 20.846 1.00 89.94 715 GLN A CA 1
ATOM 5801 C C . GLN A 1 715 ? -3.595 -12.199 20.509 1.00 89.94 715 GLN A C 1
ATOM 5803 O O . GLN A 1 715 ? -2.742 -11.425 20.967 1.00 89.94 715 GLN A O 1
ATOM 5808 N N . PRO A 1 716 ? -4.622 -11.745 19.760 1.00 91.00 716 PRO A N 1
ATOM 5809 C CA . PRO A 1 716 ? -4.775 -10.344 19.349 1.00 91.00 716 PRO A CA 1
ATOM 5810 C C . PRO A 1 716 ? -4.862 -9.370 20.537 1.00 91.00 716 PRO A C 1
ATOM 5812 O O . PRO A 1 716 ? -5.895 -9.235 21.193 1.00 91.00 716 PRO A O 1
ATOM 5815 N N . THR A 1 717 ? -3.760 -8.672 20.822 1.00 91.88 717 THR A N 1
ATOM 5816 C CA . THR A 1 717 ? -3.604 -7.853 22.037 1.00 91.88 717 THR A CA 1
ATOM 5817 C C . THR A 1 717 ? -3.682 -6.359 21.718 1.00 91.88 717 THR A C 1
ATOM 5819 O O . THR A 1 717 ? -3.178 -5.900 20.694 1.00 91.88 717 THR A O 1
ATOM 5822 N N . LYS A 1 718 ? -4.309 -5.572 22.600 1.00 92.19 718 LYS A N 1
ATOM 5823 C CA . LYS A 1 718 ? -4.467 -4.114 22.445 1.00 92.19 718 LYS A CA 1
ATOM 5824 C C . LYS A 1 718 ? -3.379 -3.343 23.185 1.00 92.19 718 LYS A C 1
ATOM 5826 O O . LYS A 1 718 ? -2.982 -3.717 24.286 1.00 92.19 718 LYS A O 1
ATOM 5831 N N . CYS A 1 719 ? -2.953 -2.227 22.608 1.00 90.94 719 CYS A N 1
ATOM 5832 C CA . CYS A 1 719 ? -2.086 -1.260 23.270 1.00 90.94 719 CYS A CA 1
ATOM 5833 C C . CYS A 1 719 ? -2.853 -0.502 24.364 1.00 90.94 719 CYS A C 1
ATOM 5835 O O . CYS A 1 719 ? -3.915 0.065 24.107 1.00 90.94 719 CYS A O 1
ATOM 5837 N N . HIS A 1 720 ? -2.292 -0.434 25.571 1.00 88.06 720 HIS A N 1
ATOM 5838 C CA . HIS A 1 720 ? -2.914 0.221 26.726 1.00 88.06 720 HIS A CA 1
ATOM 5839 C C . HIS A 1 720 ? -3.010 1.752 26.585 1.00 88.06 720 HIS A C 1
ATOM 5841 O O . HIS A 1 720 ? -3.830 2.367 27.258 1.00 88.06 720 HIS A O 1
ATOM 5847 N N . HIS A 1 721 ? -2.214 2.368 25.702 1.00 85.50 721 HIS A N 1
ATOM 5848 C CA . HIS A 1 721 ? -2.240 3.814 25.451 1.00 85.50 721 HIS A CA 1
ATOM 5849 C C . HIS A 1 721 ? -3.287 4.218 24.394 1.00 85.50 721 HIS A C 1
ATOM 5851 O O . HIS A 1 721 ? -4.160 5.039 24.665 1.00 85.50 721 HIS A O 1
ATOM 5857 N N . CYS A 1 722 ? -3.225 3.653 23.181 1.00 86.56 722 CYS A N 1
ATOM 5858 C CA . CYS A 1 722 ? -4.106 4.053 22.070 1.00 86.56 722 CYS A CA 1
ATOM 5859 C C . CYS A 1 722 ? -5.353 3.169 21.889 1.00 86.56 722 CYS A C 1
ATOM 5861 O O . CYS A 1 722 ? -6.227 3.522 21.104 1.00 86.56 722 CYS A O 1
ATOM 5863 N N . THR A 1 723 ? -5.459 2.038 22.594 1.00 89.50 723 THR A N 1
ATOM 5864 C CA . THR A 1 723 ? -6.493 0.986 22.442 1.00 89.50 723 THR A CA 1
ATOM 5865 C C . THR A 1 723 ? -6.503 0.233 21.101 1.00 89.50 723 THR A C 1
ATOM 5867 O O . THR A 1 723 ? -7.235 -0.751 20.970 1.00 89.50 723 THR A O 1
ATOM 5870 N N . SER A 1 724 ? -5.685 0.637 20.125 1.00 91.31 724 SER A N 1
ATOM 5871 C CA . SER A 1 724 ? -5.500 -0.070 18.852 1.00 91.31 724 SER A CA 1
ATOM 5872 C C . SER A 1 724 ? -4.829 -1.439 19.041 1.00 91.31 724 SER A C 1
ATOM 5874 O O . SER A 1 724 ? -4.080 -1.652 20.002 1.00 91.31 724 SER A O 1
ATOM 5876 N N . LEU A 1 725 ? -5.063 -2.365 18.109 1.00 92.81 725 LEU A N 1
ATOM 5877 C CA . LEU A 1 725 ? -4.427 -3.685 18.081 1.00 92.81 725 LEU A CA 1
ATOM 5878 C C . LEU A 1 725 ? -2.915 -3.584 17.828 1.00 92.81 725 LEU A C 1
ATOM 5880 O O . LEU A 1 725 ? -2.446 -2.778 17.024 1.00 92.81 725 LEU A O 1
ATOM 5884 N N . MET A 1 726 ? -2.140 -4.442 18.489 1.00 92.19 726 MET A N 1
ATOM 5885 C CA . MET A 1 726 ? -0.724 -4.668 18.197 1.00 92.19 726 MET A CA 1
ATOM 5886 C C . MET A 1 726 ? -0.620 -5.702 17.071 1.00 92.19 726 MET A C 1
ATOM 5888 O O . MET A 1 726 ? -0.637 -6.909 17.298 1.00 92.19 726 MET A O 1
ATOM 5892 N N . VAL A 1 727 ? -0.601 -5.187 15.842 1.00 91.81 727 VAL A N 1
ATOM 5893 C CA . VAL A 1 727 ? -0.615 -5.944 14.584 1.00 91.81 727 VAL A CA 1
ATOM 5894 C C . VAL A 1 727 ? 0.798 -6.421 14.223 1.00 91.81 727 VAL A C 1
ATOM 5896 O O . VAL A 1 727 ? 1.748 -5.648 14.315 1.00 91.81 727 VAL A O 1
ATOM 5899 N N . GLY A 1 728 ? 0.934 -7.677 13.784 1.00 91.44 728 GLY A N 1
ATOM 5900 C CA . GLY A 1 728 ? 2.189 -8.258 13.291 1.00 91.44 728 GLY A CA 1
ATOM 5901 C C . GLY A 1 728 ? 2.280 -9.772 13.512 1.00 91.44 728 GLY A C 1
ATOM 5902 O O . GLY A 1 728 ? 1.591 -10.323 14.370 1.00 91.44 728 GLY A O 1
ATOM 5903 N N . LEU A 1 729 ? 3.169 -10.456 12.785 1.00 91.25 729 LEU A N 1
ATOM 5904 C CA . LEU A 1 729 ? 3.404 -11.904 12.958 1.00 91.25 729 LEU A CA 1
ATOM 5905 C C . LEU A 1 729 ? 4.383 -12.239 14.097 1.00 91.25 729 LEU A C 1
ATOM 5907 O O . LEU A 1 729 ? 4.482 -13.384 14.528 1.00 91.25 729 LEU A O 1
ATOM 5911 N N . THR A 1 730 ? 5.143 -11.247 14.552 1.00 90.88 730 THR A N 1
ATOM 5912 C CA . THR A 1 730 ? 6.107 -11.319 15.655 1.00 90.88 730 THR A CA 1
ATOM 5913 C C . THR A 1 730 ? 6.356 -9.903 16.180 1.00 90.88 730 THR A C 1
ATOM 5915 O O . THR A 1 730 ? 5.971 -8.941 15.517 1.00 90.88 730 THR A O 1
ATOM 5918 N N . ARG A 1 731 ? 7.007 -9.762 17.343 1.00 90.56 731 ARG A N 1
ATOM 5919 C CA . ARG A 1 731 ? 7.499 -8.486 17.908 1.00 90.56 731 ARG A CA 1
ATOM 5920 C C . ARG A 1 731 ? 6.453 -7.354 17.968 1.00 90.56 731 ARG A C 1
ATOM 5922 O O . ARG A 1 731 ? 6.817 -6.183 17.897 1.00 90.56 731 ARG A O 1
ATOM 5929 N N . GLN A 1 732 ? 5.159 -7.668 18.085 1.00 90.38 732 GLN A N 1
ATOM 5930 C CA . GLN A 1 732 ? 4.080 -6.709 17.786 1.00 90.38 732 GLN A CA 1
ATOM 5931 C C . GLN A 1 732 ? 4.005 -5.517 18.758 1.00 90.38 732 GLN A C 1
ATOM 5933 O O . GLN A 1 732 ? 3.341 -4.518 18.473 1.00 90.38 732 GLN A O 1
ATOM 5938 N N . GLY A 1 733 ? 4.672 -5.605 19.910 1.00 90.94 733 GLY A N 1
ATOM 5939 C CA . GLY A 1 733 ? 4.701 -4.541 20.902 1.00 90.94 733 GLY A CA 1
ATOM 5940 C C . GLY A 1 733 ? 5.730 -4.751 22.007 1.00 90.94 733 GLY A C 1
ATOM 5941 O O . GLY A 1 733 ? 6.462 -5.741 22.056 1.00 90.94 733 GLY A O 1
ATOM 5942 N N . LEU A 1 734 ? 5.763 -3.777 22.907 1.00 91.06 734 LEU A N 1
ATOM 5943 C CA . LEU A 1 734 ? 6.575 -3.740 24.113 1.00 91.06 734 LEU A CA 1
ATOM 5944 C C . LEU A 1 734 ? 5.699 -4.067 25.322 1.00 91.06 734 LEU A C 1
ATOM 5946 O O . LEU A 1 734 ? 4.586 -3.557 25.424 1.00 91.06 734 LEU A O 1
ATOM 5950 N N . VAL A 1 735 ? 6.218 -4.855 26.263 1.00 93.25 735 VAL A N 1
ATOM 5951 C CA . VAL A 1 735 ? 5.574 -5.133 27.557 1.00 93.25 735 VAL A CA 1
ATOM 5952 C C . VAL A 1 735 ? 6.532 -4.755 28.679 1.00 93.25 735 VAL A C 1
ATOM 5954 O O . VAL A 1 735 ? 7.697 -5.155 28.669 1.00 93.25 735 VAL A O 1
ATOM 5957 N N . CYS A 1 736 ? 6.064 -3.972 29.649 1.00 92.00 736 CYS A N 1
ATOM 5958 C CA . CYS A 1 736 ? 6.815 -3.699 30.870 1.00 92.00 736 CYS A CA 1
ATOM 5959 C C . CYS A 1 736 ? 6.855 -4.960 31.741 1.00 92.00 736 CYS A C 1
ATOM 5961 O O . CYS A 1 736 ? 5.810 -5.439 32.176 1.00 92.00 736 CYS A O 1
ATOM 5963 N N . GLN A 1 737 ? 8.047 -5.483 32.033 1.00 90.50 737 GLN A N 1
ATOM 5964 C CA . GLN A 1 737 ? 8.181 -6.723 32.806 1.00 90.50 737 GLN A CA 1
ATOM 5965 C C . GLN A 1 737 ? 7.651 -6.602 34.241 1.00 90.50 737 GLN A C 1
ATOM 5967 O O . GLN A 1 737 ? 7.212 -7.596 34.815 1.00 90.50 737 GLN A O 1
ATOM 5972 N N . ASP A 1 738 ? 7.670 -5.394 34.805 1.00 88.31 738 ASP A N 1
ATOM 5973 C CA . ASP A 1 738 ? 7.416 -5.156 36.227 1.00 88.31 738 ASP A CA 1
ATOM 5974 C C . ASP A 1 738 ? 5.932 -4.847 36.532 1.00 88.31 738 ASP A C 1
ATOM 5976 O O . ASP A 1 738 ? 5.497 -4.992 37.671 1.00 88.31 738 ASP A O 1
ATOM 5980 N N . CYS A 1 739 ? 5.130 -4.452 35.529 1.00 87.31 739 CYS A N 1
ATOM 5981 C CA . CYS A 1 739 ? 3.685 -4.189 35.693 1.00 87.31 739 CYS A CA 1
ATOM 5982 C C . CYS A 1 739 ? 2.791 -4.605 34.506 1.00 87.31 739 CYS A C 1
ATOM 5984 O O . CYS A 1 739 ? 1.608 -4.278 34.486 1.00 87.31 739 CYS A O 1
ATOM 5986 N N . GLN A 1 740 ? 3.335 -5.307 33.508 1.00 89.75 740 GLN A N 1
ATOM 5987 C CA . GLN A 1 740 ? 2.619 -5.846 32.339 1.00 89.75 740 GLN A CA 1
ATOM 5988 C C . GLN A 1 740 ? 1.908 -4.811 31.437 1.00 89.75 740 GLN A C 1
ATOM 5990 O O . GLN A 1 740 ? 1.143 -5.185 30.547 1.00 89.75 740 GLN A O 1
ATOM 5995 N N . PHE A 1 741 ? 2.191 -3.511 31.593 1.00 89.06 741 PHE A N 1
ATOM 5996 C CA . PHE A 1 741 ? 1.723 -2.480 30.660 1.00 89.06 741 PHE A CA 1
ATOM 5997 C C . PHE A 1 741 ? 2.263 -2.768 29.249 1.00 89.06 741 PHE A C 1
ATOM 5999 O O . PHE A 1 741 ? 3.479 -2.809 29.050 1.00 89.06 741 PHE A O 1
ATOM 6006 N N . ALA A 1 742 ? 1.362 -2.968 28.283 1.00 91.25 742 ALA A N 1
ATOM 6007 C CA . ALA A 1 742 ? 1.695 -3.364 26.913 1.00 91.25 742 ALA A CA 1
ATOM 6008 C C . ALA A 1 742 ? 1.333 -2.269 25.895 1.00 91.25 742 ALA A C 1
ATOM 6010 O O . ALA A 1 742 ? 0.194 -1.788 25.897 1.00 91.25 742 ALA A O 1
ATOM 6011 N N . CYS A 1 743 ? 2.265 -1.875 25.021 1.00 91.06 743 CYS A N 1
ATOM 6012 C CA . CYS A 1 743 ? 2.066 -0.796 24.045 1.00 91.06 743 CYS A CA 1
ATOM 6013 C C . CYS A 1 743 ? 2.876 -0.965 22.742 1.00 91.06 743 CYS A C 1
ATOM 6015 O O . CYS A 1 743 ? 3.871 -1.688 22.692 1.00 91.06 743 CYS A O 1
ATOM 6017 N N . HIS A 1 744 ? 2.476 -0.270 21.668 1.00 89.81 744 HIS A N 1
ATOM 6018 C CA . HIS A 1 744 ? 3.285 -0.178 20.442 1.00 89.81 744 HIS A CA 1
ATOM 6019 C C . HIS A 1 744 ? 4.601 0.580 20.690 1.00 89.81 744 HIS A C 1
ATOM 6021 O O . HIS A 1 744 ? 4.599 1.527 21.482 1.00 89.81 744 HIS A O 1
ATOM 6027 N N . PRO A 1 745 ? 5.681 0.308 19.929 1.00 87.25 745 PRO A N 1
ATOM 6028 C CA . PRO A 1 745 ? 6.913 1.104 19.978 1.00 87.25 745 PRO A CA 1
ATOM 6029 C C . PRO A 1 745 ? 6.683 2.608 19.746 1.00 87.25 745 PRO A C 1
ATOM 6031 O O . PRO A 1 745 ? 7.267 3.440 20.432 1.00 87.25 745 PRO A O 1
ATOM 6034 N N . SER A 1 746 ? 5.757 2.971 18.853 1.00 86.06 746 SER A N 1
ATOM 6035 C CA . SER A 1 746 ? 5.346 4.361 18.585 1.00 86.06 746 SER A CA 1
ATOM 6036 C C . SER A 1 746 ? 4.501 5.003 19.698 1.00 86.06 746 SER A C 1
ATOM 6038 O O . SER A 1 746 ? 4.335 6.224 19.723 1.00 86.06 746 SER A O 1
ATOM 6040 N N . CYS A 1 747 ? 3.969 4.202 20.626 1.00 87.75 747 CYS A N 1
ATOM 6041 C CA . CYS A 1 747 ? 3.251 4.670 21.812 1.00 87.75 747 CYS A CA 1
ATOM 6042 C C . CYS A 1 747 ? 4.149 4.760 23.054 1.00 87.75 747 CYS A C 1
ATOM 6044 O O . CYS A 1 747 ? 3.756 5.417 24.015 1.00 87.75 747 CYS A O 1
ATOM 6046 N N . LEU A 1 748 ? 5.345 4.155 23.047 1.00 85.81 748 LEU A N 1
ATOM 6047 C CA . LEU A 1 748 ? 6.290 4.198 24.169 1.00 85.81 748 LEU A CA 1
ATOM 6048 C C . LEU A 1 748 ? 6.602 5.633 24.651 1.00 85.81 748 LEU A C 1
ATOM 6050 O O . LEU A 1 748 ? 6.500 5.854 25.856 1.00 85.81 748 LEU A O 1
ATOM 6054 N N . PRO A 1 749 ? 6.870 6.636 23.783 1.00 84.75 749 PRO A N 1
ATOM 6055 C CA . PRO A 1 749 ? 7.133 8.013 24.227 1.00 84.75 749 PRO A CA 1
ATOM 6056 C C . PRO A 1 749 ? 5.912 8.730 24.829 1.00 84.75 749 PRO A C 1
ATOM 6058 O O . PRO A 1 749 ? 6.019 9.881 25.241 1.00 84.75 749 PRO A O 1
ATOM 6061 N N . LYS A 1 750 ? 4.740 8.081 24.820 1.00 83.38 750 LYS A N 1
ATOM 6062 C CA . LYS A 1 750 ? 3.452 8.597 25.310 1.00 83.38 750 LYS A CA 1
ATOM 6063 C C . LYS A 1 750 ? 2.860 7.727 26.428 1.00 83.38 750 LYS A C 1
ATOM 6065 O O . LYS A 1 750 ? 1.740 7.977 26.875 1.00 83.38 750 LYS A O 1
ATOM 6070 N N . ALA A 1 751 ? 3.582 6.694 26.865 1.00 77.06 751 ALA A N 1
ATOM 6071 C CA . ALA A 1 751 ? 3.264 5.960 28.081 1.00 77.06 751 ALA A CA 1
ATOM 6072 C C . ALA A 1 751 ? 3.572 6.835 29.310 1.00 77.06 751 ALA A C 1
ATOM 6074 O O . ALA A 1 751 ? 4.467 7.681 29.267 1.00 77.06 751 ALA A O 1
ATOM 6075 N N . GLN A 1 752 ? 2.844 6.634 30.411 1.00 74.94 752 GLN A N 1
ATOM 6076 C CA . GLN A 1 752 ? 3.180 7.300 31.672 1.00 74.94 752 GLN A CA 1
ATOM 6077 C C . GLN A 1 752 ? 4.565 6.810 32.158 1.00 74.94 752 GLN A C 1
ATOM 6079 O O . GLN A 1 752 ? 4.897 5.641 31.966 1.00 74.94 752 GLN A O 1
ATOM 6084 N N . PRO A 1 753 ? 5.408 7.674 32.755 1.00 73.44 753 PRO A N 1
ATOM 6085 C CA . PRO A 1 753 ? 6.792 7.321 33.093 1.00 73.44 753 PRO A CA 1
ATOM 6086 C C . PRO A 1 753 ? 6.944 6.525 34.404 1.00 73.44 753 PRO A C 1
ATOM 6088 O O . PRO A 1 753 ? 8.037 6.034 34.691 1.00 73.44 753 PRO A O 1
ATOM 6091 N N . SER A 1 754 ? 5.884 6.427 35.211 1.00 79.50 754 SER A N 1
ATOM 6092 C CA . SER A 1 754 ? 5.881 5.850 36.560 1.00 79.50 754 SER A CA 1
ATOM 6093 C C . SER A 1 754 ? 5.335 4.422 36.586 1.00 79.50 754 SER A C 1
ATOM 6095 O O . SER A 1 754 ? 4.172 4.195 36.261 1.00 79.50 754 SER A O 1
ATOM 6097 N N . CYS A 1 755 ? 6.158 3.483 37.052 1.00 80.00 755 CYS A N 1
ATOM 6098 C CA . CYS A 1 755 ? 5.834 2.070 37.208 1.00 80.00 755 CYS A CA 1
ATOM 6099 C C . CYS A 1 755 ? 5.587 1.711 38.696 1.00 80.00 755 CYS A C 1
ATOM 6101 O O . CYS A 1 755 ? 6.365 2.148 39.548 1.00 80.00 755 CYS A O 1
ATOM 6103 N N . PRO A 1 756 ? 4.578 0.882 39.037 1.00 76.81 756 PRO A N 1
ATOM 6104 C CA . PRO A 1 756 ? 3.521 0.390 38.154 1.00 76.81 756 PRO A CA 1
ATOM 6105 C C . PRO A 1 756 ? 2.659 1.542 37.631 1.00 76.81 756 PRO A C 1
ATOM 6107 O O . PRO A 1 756 ? 2.448 2.528 38.335 1.00 76.81 756 PRO A O 1
ATOM 6110 N N . ALA A 1 757 ? 2.157 1.402 36.401 1.00 68.06 757 ALA A N 1
ATOM 6111 C CA . ALA A 1 757 ? 1.177 2.349 35.885 1.00 68.06 757 ALA A CA 1
ATOM 6112 C C . ALA A 1 757 ? -0.059 2.325 36.809 1.00 68.06 757 ALA A C 1
ATOM 6114 O O . ALA A 1 757 ? -0.484 1.230 37.203 1.00 68.06 757 ALA A O 1
ATOM 6115 N N . PRO A 1 758 ? -0.625 3.486 37.185 1.00 63.00 758 PRO A N 1
ATOM 6116 C CA . PRO A 1 758 ? -1.816 3.539 38.021 1.00 63.00 758 PRO A CA 1
ATOM 6117 C C . PRO A 1 758 ? -2.960 2.759 37.367 1.00 63.00 758 PRO A C 1
ATOM 6119 O O . PRO A 1 758 ? -3.121 2.768 36.146 1.00 63.00 758 PRO A O 1
ATOM 6122 N N . GLN A 1 759 ? -3.784 2.103 38.187 1.00 57.19 759 GLN A N 1
ATOM 6123 C CA . GLN A 1 759 ? -4.994 1.415 37.723 1.00 57.19 759 GLN A CA 1
ATOM 6124 C C . GLN A 1 759 ? -6.125 2.417 37.434 1.00 57.19 759 GLN A C 1
ATOM 6126 O O . GLN A 1 759 ? -7.243 2.278 37.926 1.00 57.19 759 GLN A O 1
ATOM 6131 N N . GLU A 1 760 ? -5.832 3.443 36.633 1.00 52.28 760 GLU A N 1
ATOM 6132 C CA . GLU A 1 760 ? -6.866 4.265 36.011 1.00 52.28 760 GLU A CA 1
ATOM 6133 C C . GLU A 1 760 ? -7.793 3.351 35.188 1.00 52.28 760 GLU A C 1
ATOM 6135 O O . GLU A 1 760 ? -7.318 2.383 34.573 1.00 52.28 760 GLU A O 1
ATOM 6140 N N . PRO A 1 761 ? -9.113 3.612 35.159 1.00 48.81 761 PRO A N 1
ATOM 6141 C CA . PRO A 1 761 ? -10.033 2.816 34.362 1.00 48.81 761 PRO A CA 1
ATOM 6142 C C . PRO A 1 761 ? -9.581 2.862 32.901 1.00 48.81 761 PRO A C 1
ATOM 6144 O O . PRO A 1 761 ? -9.534 3.932 32.291 1.00 48.81 761 PRO A O 1
ATOM 6147 N N . ARG A 1 762 ? -9.207 1.691 32.358 1.00 56.22 762 ARG A N 1
ATOM 6148 C CA . ARG A 1 762 ? -8.673 1.540 30.993 1.00 56.22 762 ARG A CA 1
ATOM 6149 C C . ARG A 1 762 ? -9.514 2.367 30.025 1.00 56.22 762 ARG A C 1
ATOM 6151 O O . ARG A 1 762 ? -10.724 2.145 29.966 1.00 56.22 762 ARG A O 1
ATOM 6158 N N . ARG A 1 763 ? -8.867 3.282 29.283 1.00 62.38 763 ARG A N 1
ATOM 6159 C CA . ARG A 1 763 ? -9.513 4.229 28.355 1.00 62.38 763 ARG A CA 1
ATOM 6160 C C . ARG A 1 763 ? -10.666 3.524 27.621 1.00 62.38 763 ARG A C 1
ATOM 6162 O O . ARG A 1 763 ? -10.394 2.513 26.964 1.00 62.38 763 ARG A O 1
ATOM 6169 N N . PRO A 1 764 ? -11.923 3.987 27.773 1.00 63.69 764 PRO A N 1
ATOM 6170 C CA . PRO A 1 764 ? -13.089 3.221 27.347 1.00 63.69 764 PRO A CA 1
ATOM 6171 C C . PRO A 1 764 ? -13.021 2.895 25.854 1.00 63.69 764 PRO A C 1
ATOM 6173 O O . PRO A 1 764 ? -12.524 3.694 25.057 1.00 63.69 764 PRO A O 1
ATOM 6176 N N . LEU A 1 765 ? -13.498 1.700 25.489 1.00 66.62 765 LEU A N 1
ATOM 6177 C CA . LEU A 1 765 ? -13.446 1.209 24.112 1.00 66.62 765 LEU A CA 1
ATOM 6178 C C . LEU A 1 765 ? -14.184 2.168 23.174 1.00 66.62 765 LEU A C 1
ATOM 6180 O O . LEU A 1 765 ? -15.336 2.531 23.403 1.00 66.62 765 LEU A O 1
ATOM 6184 N N . GLY A 1 766 ? -13.500 2.566 22.109 1.00 69.88 766 GLY A N 1
ATOM 6185 C CA . GLY A 1 766 ? -13.945 3.606 21.200 1.00 69.88 766 GLY A CA 1
ATOM 6186 C C . GLY A 1 766 ? -12.890 3.889 20.140 1.00 69.88 766 GLY A C 1
ATOM 6187 O O . GLY A 1 766 ? -11.740 3.464 20.250 1.00 69.88 766 GLY A O 1
ATOM 6188 N N . ILE A 1 767 ? -13.303 4.601 19.096 1.00 76.75 767 ILE A N 1
ATOM 6189 C CA . ILE A 1 767 ? -12.392 5.201 18.123 1.00 76.75 767 ILE A CA 1
ATOM 6190 C C . ILE A 1 767 ? -12.255 6.686 18.462 1.00 76.75 767 ILE A C 1
ATOM 6192 O O . ILE A 1 767 ? -13.253 7.371 18.676 1.00 76.75 767 ILE A O 1
ATOM 6196 N N . ASP A 1 768 ? -11.015 7.171 18.502 1.00 73.44 768 ASP A N 1
ATOM 6197 C CA . ASP A 1 768 ? -10.654 8.581 18.636 1.00 73.44 768 ASP A CA 1
ATOM 6198 C C . ASP A 1 768 ? -11.348 9.403 17.527 1.00 73.44 768 ASP A C 1
ATOM 6200 O O . ASP A 1 768 ? -11.018 9.215 16.348 1.00 73.44 768 ASP A O 1
ATOM 6204 N N . PRO A 1 769 ? -12.288 10.317 17.855 1.00 68.62 769 PRO A N 1
ATOM 6205 C CA . PRO A 1 769 ? -13.080 11.011 16.840 1.00 68.62 769 PRO A CA 1
ATOM 6206 C C . PRO A 1 769 ? -12.284 11.963 15.938 1.00 68.62 769 PRO A C 1
ATOM 6208 O O . PRO A 1 769 ? -12.813 12.413 14.920 1.00 68.62 769 PRO A O 1
ATOM 6211 N N . SER A 1 770 ? -11.045 12.291 16.318 1.00 68.25 770 SER A N 1
ATOM 6212 C CA . SER A 1 770 ? -10.137 13.153 15.557 1.00 68.25 770 SER A CA 1
ATOM 6213 C C . SER A 1 770 ? -9.156 12.357 14.691 1.00 68.25 770 SER A C 1
ATOM 6215 O O . SER A 1 770 ? -8.799 12.803 13.603 1.00 68.25 770 SER A O 1
ATOM 6217 N N . ARG A 1 771 ? -8.740 11.164 15.143 1.00 71.75 771 ARG A N 1
ATOM 6218 C CA . ARG A 1 771 ? -7.669 10.374 14.504 1.00 71.75 771 ARG A CA 1
ATOM 6219 C C . ARG A 1 771 ? -8.140 9.093 13.818 1.00 71.75 771 ARG A C 1
ATOM 6221 O O . ARG A 1 771 ? -7.374 8.522 13.050 1.00 71.75 771 ARG A O 1
ATOM 6228 N N . GLY A 1 772 ? -9.355 8.617 14.092 1.00 76.06 772 GLY A N 1
ATOM 6229 C CA . GLY A 1 772 ? -9.860 7.354 13.540 1.00 76.06 772 GLY A CA 1
ATOM 6230 C C . GLY A 1 772 ? -9.194 6.097 14.122 1.00 76.06 772 GLY A C 1
ATOM 6231 O O . GLY A 1 772 ? -9.297 5.029 13.528 1.00 76.06 772 GLY A O 1
ATOM 6232 N N . LEU A 1 773 ? -8.504 6.217 15.263 1.00 83.44 773 LEU A N 1
ATOM 6233 C CA . LEU A 1 773 ? -7.711 5.146 15.880 1.00 83.44 773 LEU A CA 1
ATOM 6234 C C . LEU A 1 773 ? -8.362 4.595 17.151 1.00 83.44 773 LEU A C 1
ATOM 6236 O O . LEU A 1 773 ? -8.969 5.347 17.911 1.00 83.44 773 LEU A O 1
ATOM 6240 N N . GLY A 1 774 ? -8.167 3.306 17.409 1.00 85.81 774 GLY A N 1
ATOM 6241 C CA . GLY A 1 774 ? -8.640 2.598 18.599 1.00 85.81 774 GLY A CA 1
ATOM 6242 C C . GLY A 1 774 ? -9.548 1.414 18.272 1.00 85.81 774 GLY A C 1
ATOM 6243 O O . GLY A 1 774 ? -9.969 1.237 17.126 1.00 85.81 774 GLY A O 1
ATOM 6244 N N . THR A 1 775 ? -9.854 0.592 19.282 1.00 88.81 775 THR A N 1
ATOM 6245 C CA . THR A 1 775 ? -10.798 -0.532 19.138 1.00 88.81 775 THR A CA 1
ATOM 6246 C C . THR A 1 775 ? -12.178 -0.147 19.666 1.00 88.81 775 THR A C 1
ATOM 6248 O O . THR A 1 775 ? -12.331 0.051 20.871 1.00 88.81 775 THR A O 1
ATOM 6251 N N . THR A 1 776 ? -13.205 -0.141 18.810 1.00 85.00 776 THR A N 1
ATOM 6252 C CA . THR A 1 776 ? -14.597 0.106 19.240 1.00 85.00 776 THR A CA 1
ATOM 6253 C C . THR A 1 776 ? -15.279 -1.153 19.766 1.00 85.00 776 THR A C 1
ATOM 6255 O O . THR A 1 776 ? -15.896 -1.119 20.826 1.00 85.00 776 THR A O 1
ATOM 6258 N N . TYR A 1 777 ? -15.199 -2.268 19.034 1.00 87.88 777 TYR A N 1
ATOM 6259 C CA . TYR A 1 777 ? -16.026 -3.448 19.308 1.00 87.88 777 TYR A CA 1
ATOM 6260 C C . TYR A 1 777 ? -15.282 -4.743 18.973 1.00 87.88 777 TYR A C 1
ATOM 6262 O O . TYR A 1 777 ? -14.407 -4.761 18.106 1.00 87.88 777 TYR A O 1
ATOM 6270 N N . GLN A 1 778 ? -15.600 -5.821 19.688 1.00 91.56 778 GLN A N 1
ATOM 6271 C CA . GLN A 1 778 ? -15.026 -7.149 19.476 1.00 91.56 778 GLN A CA 1
ATOM 6272 C C . GLN A 1 778 ? -16.020 -8.230 19.904 1.00 91.56 778 GLN A C 1
ATOM 6274 O O . GLN A 1 778 ? -16.808 -8.004 20.821 1.00 91.56 778 GLN A O 1
ATOM 6279 N N . GLY A 1 779 ? -15.927 -9.418 19.317 1.00 91.81 779 GLY A N 1
ATOM 6280 C CA . GLY A 1 779 ? -16.707 -10.572 19.754 1.00 91.81 779 GLY A CA 1
ATOM 6281 C C . GLY A 1 779 ? -16.478 -11.800 18.884 1.00 91.81 779 GLY A C 1
ATOM 6282 O O . GLY A 1 779 ? -15.921 -11.707 17.789 1.00 91.81 779 GLY A O 1
ATOM 6283 N N . LEU A 1 780 ? -16.907 -12.958 19.381 1.00 92.69 780 LEU A N 1
ATOM 6284 C CA . LEU A 1 780 ? -16.903 -14.189 18.602 1.00 92.69 780 LEU A CA 1
ATOM 6285 C C . LEU A 1 780 ? -18.036 -14.155 17.572 1.00 92.69 780 LEU A C 1
ATOM 6287 O O . LEU A 1 780 ? -19.182 -13.816 17.875 1.00 92.69 780 LEU A O 1
ATOM 6291 N N . VAL A 1 781 ? -17.703 -14.526 16.342 1.00 93.88 781 VAL A N 1
ATOM 6292 C CA . VAL A 1 781 ? -18.648 -14.729 15.242 1.00 93.88 781 VAL A CA 1
ATOM 6293 C C . VAL A 1 781 ? -18.376 -16.079 14.594 1.00 93.88 781 VAL A C 1
ATOM 6295 O O . VAL A 1 781 ? -17.289 -16.641 14.703 1.00 93.88 781 VAL A O 1
ATOM 6298 N N . ARG A 1 782 ? -19.373 -16.620 13.903 1.00 92.00 782 ARG A N 1
ATOM 6299 C CA . ARG A 1 782 ? -19.249 -17.850 13.124 1.00 92.00 782 ARG A CA 1
ATOM 6300 C C . ARG A 1 782 ? -19.302 -17.520 11.636 1.00 92.00 782 ARG A C 1
ATOM 6302 O O . ARG A 1 782 ? -20.224 -16.840 11.192 1.00 92.00 782 ARG A O 1
ATOM 6309 N N . VAL A 1 783 ? -18.331 -18.013 10.872 1.00 91.75 783 VAL A N 1
ATOM 6310 C CA . VAL A 1 783 ? -18.221 -17.823 9.412 1.00 91.75 783 VAL A CA 1
ATOM 6311 C C . VAL A 1 783 ? -18.390 -19.157 8.672 1.00 91.75 783 VAL A C 1
ATOM 6313 O O . VAL A 1 783 ? -18.091 -20.201 9.258 1.00 91.75 783 VAL A O 1
ATOM 6316 N N . PRO A 1 784 ? -18.879 -19.190 7.419 1.00 89.69 784 PRO A N 1
ATOM 6317 C CA . PRO A 1 784 ? -19.009 -20.439 6.666 1.00 89.69 784 PRO A CA 1
ATOM 6318 C C . PRO A 1 784 ? -17.644 -21.069 6.355 1.00 89.69 784 PRO A C 1
ATOM 6320 O O . PRO A 1 784 ? -16.714 -20.370 5.953 1.00 89.69 784 PRO A O 1
ATOM 6323 N N . LYS A 1 785 ? -17.526 -22.398 6.474 1.00 87.31 785 LYS A N 1
ATOM 6324 C CA . LYS A 1 785 ? -16.281 -23.119 6.148 1.00 87.31 785 LYS A CA 1
ATOM 6325 C C . LYS A 1 785 ? -15.938 -23.066 4.642 1.00 87.31 785 LYS A C 1
ATOM 6327 O O . LYS A 1 785 ? -16.842 -22.921 3.816 1.00 87.31 785 LYS A O 1
ATOM 6332 N N . PRO A 1 786 ? -14.665 -23.279 4.242 1.00 75.75 786 PRO A N 1
ATOM 6333 C CA . PRO A 1 786 ? -14.246 -23.343 2.835 1.00 75.75 786 PRO A CA 1
ATOM 6334 C C . PRO A 1 786 ? -15.013 -24.395 2.008 1.00 75.75 786 PRO A C 1
ATOM 6336 O O . PRO A 1 786 ? -14.773 -25.604 2.100 1.00 75.75 786 PRO A O 1
ATOM 6339 N N . GLY A 1 787 ? -15.960 -23.931 1.187 1.00 68.88 787 GLY A N 1
ATOM 6340 C CA . GLY A 1 787 ? -16.994 -24.746 0.528 1.00 68.88 787 GLY A CA 1
ATOM 6341 C C . GLY A 1 787 ? -18.436 -24.338 0.866 1.00 68.88 787 GLY A C 1
ATOM 6342 O O . GLY A 1 787 ? -19.373 -25.001 0.427 1.00 68.88 787 GLY A O 1
ATOM 6343 N N . GLY A 1 788 ? -18.617 -23.256 1.628 1.00 76.50 788 GLY A N 1
ATOM 6344 C CA . GLY A 1 788 ? -19.905 -22.628 1.900 1.00 76.50 788 GLY A CA 1
ATOM 6345 C C . GLY A 1 788 ? -20.709 -23.296 3.016 1.00 76.50 788 GLY A C 1
ATOM 6346 O O . GLY A 1 788 ? -20.290 -24.272 3.637 1.00 76.50 788 GLY A O 1
ATOM 6347 N N . LEU A 1 789 ? -21.909 -22.753 3.242 1.00 79.44 789 LEU A N 1
ATOM 6348 C CA . LEU A 1 789 ? -22.820 -23.091 4.347 1.00 79.44 789 LEU A CA 1
ATOM 6349 C C . LEU A 1 789 ? -23.071 -24.600 4.515 1.00 79.44 789 LEU A C 1
ATOM 6351 O O . LEU A 1 789 ? -23.193 -25.076 5.639 1.00 79.44 789 LEU A O 1
ATOM 6355 N N . LYS A 1 790 ? -23.074 -25.372 3.416 1.00 78.25 790 LYS A N 1
ATOM 6356 C CA . LYS A 1 790 ? -23.240 -26.838 3.430 1.00 78.25 790 LYS A CA 1
ATOM 6357 C C . LYS A 1 790 ? -22.179 -27.584 4.252 1.00 78.25 790 LYS A C 1
ATOM 6359 O O . LYS A 1 790 ? -22.444 -28.696 4.692 1.00 78.25 790 LYS A O 1
ATOM 6364 N N . LYS A 1 791 ? -20.987 -27.009 4.459 1.00 83.00 791 LYS A N 1
ATOM 6365 C CA . LYS A 1 791 ? -19.933 -27.591 5.315 1.00 83.00 791 LYS A CA 1
ATOM 6366 C C . LYS A 1 791 ? -20.009 -27.122 6.777 1.00 83.00 791 LYS A C 1
ATOM 6368 O O . LYS A 1 791 ? -19.144 -27.473 7.582 1.00 83.00 791 LYS A O 1
ATOM 6373 N N . GLY A 1 792 ? -21.028 -26.338 7.128 1.00 85.00 792 GLY A N 1
ATOM 6374 C CA . GLY A 1 792 ? -21.191 -25.727 8.440 1.00 85.00 792 GLY A CA 1
ATOM 6375 C C . GLY A 1 792 ? -20.266 -24.530 8.666 1.00 85.00 792 GLY A C 1
ATOM 6376 O O . GLY A 1 792 ? -19.728 -23.934 7.729 1.00 85.00 792 GLY A O 1
ATOM 6377 N N . TRP A 1 793 ? -20.092 -24.186 9.940 1.00 88.50 793 TRP A N 1
ATOM 6378 C CA . TRP A 1 793 ? -19.480 -22.934 10.380 1.00 88.50 793 TRP A CA 1
ATOM 6379 C C . TRP A 1 793 ? -18.178 -23.148 11.171 1.00 88.50 793 TRP A C 1
ATOM 6381 O O . TRP A 1 793 ? -17.975 -24.204 11.773 1.00 88.50 793 TRP A O 1
ATOM 6391 N N . THR A 1 794 ? -17.323 -22.129 11.196 1.00 90.50 794 THR A N 1
ATOM 6392 C CA . THR A 1 794 ? -16.108 -22.009 12.023 1.00 90.50 794 THR A CA 1
ATOM 6393 C C . THR A 1 794 ? -16.185 -20.752 12.876 1.00 90.50 794 THR A C 1
ATOM 6395 O O . THR A 1 794 ? -16.597 -19.705 12.381 1.00 90.50 794 THR A O 1
ATOM 6398 N N . SER A 1 795 ? -15.781 -20.845 14.141 1.00 91.50 795 SER A N 1
ATOM 6399 C CA . SER A 1 795 ? -15.664 -19.687 15.032 1.00 91.50 795 SER A CA 1
ATOM 6400 C C . SER A 1 795 ? -14.431 -18.852 14.672 1.00 91.50 795 SER A C 1
ATOM 6402 O O . SER A 1 795 ? -13.362 -19.404 14.415 1.00 91.50 795 SER A O 1
ATOM 6404 N N . GLN A 1 796 ? -14.589 -17.533 14.667 1.00 94.31 796 GLN A N 1
ATOM 6405 C CA . GLN A 1 796 ? -13.530 -16.540 14.488 1.00 94.31 796 GLN A CA 1
ATOM 6406 C C . GLN A 1 796 ? -13.753 -15.385 15.473 1.00 94.31 796 GLN A C 1
ATOM 6408 O O . GLN A 1 796 ? -14.895 -15.061 15.814 1.00 94.31 796 GLN A O 1
ATOM 6413 N N . LEU A 1 797 ? -12.679 -14.726 15.907 1.00 94.75 797 LEU A N 1
ATOM 6414 C CA . LEU A 1 797 ? -12.778 -13.454 16.620 1.00 94.75 797 LEU A CA 1
ATOM 6415 C C . LEU A 1 797 ? -12.865 -12.318 15.596 1.00 94.75 797 LEU A C 1
ATOM 6417 O O . LEU A 1 797 ? -11.945 -12.140 14.799 1.00 94.75 797 LEU A O 1
ATOM 6421 N N . LEU A 1 798 ? -13.939 -11.531 15.650 1.00 95.44 798 LEU A N 1
ATOM 6422 C CA . LEU A 1 798 ? -14.087 -10.293 14.887 1.00 95.44 798 LEU A CA 1
ATOM 6423 C C . LEU A 1 798 ? -13.728 -9.097 15.771 1.00 95.44 798 LEU A C 1
ATOM 6425 O O . LEU A 1 798 ? -14.252 -8.963 16.879 1.00 95.44 798 LEU A O 1
ATOM 6429 N N . VAL A 1 799 ? -12.865 -8.209 15.273 1.00 94.69 799 VAL A N 1
ATOM 6430 C CA . VAL A 1 799 ? -12.458 -6.975 15.963 1.00 94.69 799 VAL A CA 1
ATOM 6431 C C . VAL A 1 799 ? -12.575 -5.772 15.028 1.00 94.69 799 VAL A C 1
ATOM 6433 O O . VAL A 1 799 ? -12.109 -5.811 13.890 1.00 94.69 799 VAL A O 1
ATOM 6436 N N . VAL A 1 800 ? -13.176 -4.688 15.525 1.00 93.69 800 VAL A N 1
ATOM 6437 C CA . VAL A 1 800 ? -13.326 -3.403 14.827 1.00 93.69 800 VAL A CA 1
ATOM 6438 C C . VAL A 1 800 ? -12.292 -2.421 15.370 1.00 93.69 800 VAL A C 1
ATOM 6440 O O . VAL A 1 800 ? -12.456 -1.904 16.479 1.00 93.69 800 VAL A O 1
ATOM 6443 N N . CYS A 1 801 ? -11.220 -2.185 14.615 1.00 92.25 801 CYS A N 1
ATOM 6444 C CA . CYS A 1 801 ? -10.059 -1.414 15.064 1.00 92.25 801 CYS A CA 1
ATOM 6445 C C . CYS A 1 801 ? -9.504 -0.536 13.938 1.00 92.25 801 CYS A C 1
ATOM 6447 O O . CYS A 1 801 ? -9.402 -0.995 12.805 1.00 92.25 801 CYS A O 1
ATOM 6449 N N . ASP A 1 802 ? -9.145 0.716 14.235 1.00 89.00 802 ASP A N 1
ATOM 6450 C CA . ASP A 1 802 ? -8.500 1.653 13.290 1.00 89.00 802 ASP A CA 1
ATOM 6451 C C . ASP A 1 802 ? -9.210 1.738 11.917 1.00 89.00 802 ASP A C 1
ATOM 6453 O O . ASP A 1 802 ? -8.584 1.740 10.847 1.00 89.00 802 ASP A O 1
ATOM 6457 N N . LEU A 1 803 ? -10.550 1.753 11.974 1.00 88.25 803 LEU A N 1
ATOM 6458 C CA . LEU A 1 803 ? -11.485 1.781 10.839 1.00 88.25 803 LEU A CA 1
ATOM 6459 C C . LEU A 1 803 ? -11.359 0.574 9.883 1.00 88.25 803 LEU A C 1
ATOM 6461 O O . LEU A 1 803 ? -11.677 0.668 8.697 1.00 88.25 803 LEU A O 1
ATOM 6465 N N . LYS A 1 804 ? -10.926 -0.579 10.406 1.00 92.00 804 LYS A N 1
ATOM 6466 C CA . LYS A 1 804 ? -10.851 -1.872 9.710 1.00 92.00 804 LYS A CA 1
ATOM 6467 C C . LYS A 1 804 ? -11.551 -2.968 10.517 1.00 92.00 804 LYS A C 1
ATOM 6469 O O . LYS A 1 804 ? -11.609 -2.918 11.748 1.00 92.00 804 LYS A O 1
ATOM 6474 N N . LEU A 1 805 ? -12.059 -3.978 9.815 1.00 94.50 805 LEU A N 1
ATOM 6475 C CA . LEU A 1 805 ? -12.480 -5.248 10.404 1.00 94.50 805 LEU A CA 1
ATOM 6476 C C . LEU A 1 805 ? -11.340 -6.252 10.303 1.00 94.50 805 LEU A C 1
ATOM 6478 O O . LEU A 1 805 ? -10.873 -6.527 9.202 1.00 94.50 805 LEU A O 1
ATOM 6482 N N . PHE A 1 806 ? -10.952 -6.834 11.432 1.00 96.00 806 PHE A N 1
ATOM 6483 C CA . PHE A 1 806 ? -10.008 -7.945 11.508 1.00 96.00 806 PHE A CA 1
ATOM 6484 C C . PHE A 1 806 ? -10.755 -9.215 11.913 1.00 96.00 806 PHE A C 1
ATOM 6486 O O . PHE A 1 806 ? -11.490 -9.203 12.904 1.00 96.00 806 PHE A O 1
ATOM 6493 N N . LEU A 1 807 ? -10.541 -10.305 11.178 1.00 95.44 807 LEU A N 1
ATOM 6494 C CA . LEU A 1 807 ? -10.958 -11.652 11.561 1.00 95.44 807 LEU A CA 1
ATOM 6495 C C . LEU A 1 807 ? -9.733 -12.496 11.905 1.00 95.44 807 LEU A C 1
ATOM 6497 O O . LEU A 1 807 ? -8.774 -12.539 11.135 1.00 95.44 807 LEU A O 1
ATOM 6501 N N . PHE A 1 808 ? -9.794 -13.178 13.045 1.00 95.12 808 PHE A N 1
ATOM 6502 C CA . PHE A 1 808 ? -8.766 -14.098 13.530 1.00 95.12 808 PHE A CA 1
ATOM 6503 C C . PHE A 1 808 ? -9.364 -15.496 13.685 1.00 95.12 808 PHE A C 1
ATOM 6505 O O . PHE A 1 808 ? -10.444 -15.648 14.264 1.00 95.12 808 PHE A O 1
ATOM 6512 N N . ASP A 1 809 ? -8.668 -16.515 13.187 1.00 92.75 809 ASP A N 1
ATOM 6513 C CA . ASP A 1 809 ? -9.134 -17.901 13.266 1.00 92.75 809 ASP A CA 1
ATOM 6514 C C . ASP A 1 809 ? -9.077 -18.429 14.702 1.00 92.75 809 ASP A C 1
ATOM 6516 O O . ASP A 1 809 ? -8.095 -18.212 15.412 1.00 92.75 809 ASP A O 1
ATOM 6520 N N . CYS A 1 810 ? -10.117 -19.144 15.138 1.00 92.12 810 CYS A N 1
ATOM 6521 C CA . CYS A 1 810 ? -10.108 -19.825 16.430 1.00 92.12 810 CYS A CA 1
ATOM 6522 C C . CYS A 1 810 ? -9.836 -21.322 16.253 1.00 92.12 810 CYS A C 1
ATOM 6524 O O . CYS A 1 810 ? -10.538 -22.004 15.501 1.00 92.12 810 CYS A O 1
ATOM 6526 N N . ALA A 1 811 ? -8.880 -21.856 17.011 1.00 86.38 811 ALA A N 1
ATOM 6527 C CA . ALA A 1 811 ? -8.775 -23.296 17.216 1.00 86.38 811 ALA A CA 1
ATOM 6528 C C . ALA A 1 811 ? -9.994 -23.770 18.022 1.00 86.38 811 ALA A C 1
ATOM 6530 O O . ALA A 1 811 ? -10.383 -23.110 18.987 1.00 86.38 811 ALA A O 1
ATOM 6531 N N . THR A 1 812 ? -10.605 -24.894 17.640 1.00 82.06 812 THR A N 1
ATOM 6532 C CA . THR A 1 812 ? -11.784 -25.445 18.329 1.00 82.06 812 THR A CA 1
ATOM 6533 C C . THR A 1 812 ? -11.497 -26.799 18.965 1.00 82.06 812 THR A C 1
ATOM 6535 O O . THR A 1 812 ? -10.845 -27.641 18.345 1.00 82.06 812 THR A O 1
ATOM 6538 N N . ASP A 1 813 ? -12.052 -27.047 20.153 1.00 79.88 813 ASP A N 1
ATOM 6539 C CA . ASP A 1 813 ? -12.035 -28.371 20.780 1.00 79.88 813 ASP A CA 1
ATOM 6540 C C . ASP A 1 813 ? -12.882 -29.402 20.002 1.00 79.88 813 ASP A C 1
ATOM 6542 O O . ASP A 1 813 ? -13.571 -29.092 19.024 1.00 79.88 813 ASP A O 1
ATOM 6546 N N . ARG A 1 814 ? -12.874 -30.660 20.469 1.00 73.06 814 ARG A N 1
ATOM 6547 C CA . ARG A 1 814 ? -13.708 -31.742 19.907 1.00 73.06 814 ARG A CA 1
ATOM 6548 C C . ARG A 1 814 ? -15.221 -31.477 20.003 1.00 73.06 814 ARG A C 1
ATOM 6550 O O . ARG A 1 814 ? -15.981 -32.164 19.330 1.00 73.06 814 ARG A O 1
ATOM 6557 N N . ASN A 1 815 ? -15.644 -30.497 20.802 1.00 67.94 815 ASN A N 1
ATOM 6558 C CA . ASN A 1 815 ? -17.036 -30.099 21.011 1.00 67.94 815 ASN A CA 1
ATOM 6559 C C . ASN A 1 815 ? -17.409 -28.824 20.222 1.00 67.94 815 ASN A C 1
ATOM 6561 O O . ASN A 1 815 ? -18.534 -28.337 20.338 1.00 67.94 815 ASN A O 1
ATOM 6565 N N . GLY A 1 816 ? -16.483 -28.265 19.431 1.00 67.94 816 GLY A N 1
ATOM 6566 C CA . GLY A 1 816 ? -16.686 -27.061 18.623 1.00 67.94 816 GLY A CA 1
ATOM 6567 C C . GLY A 1 816 ? -16.551 -25.727 19.369 1.00 67.94 816 GLY A C 1
ATOM 6568 O O . GLY A 1 816 ? -16.834 -24.682 18.779 1.00 67.94 816 GLY A O 1
ATOM 6569 N N . LYS A 1 817 ? -16.120 -25.718 20.637 1.00 75.50 817 LYS A N 1
ATOM 6570 C CA . LYS A 1 817 ? -15.851 -24.483 21.393 1.00 75.50 817 LYS A CA 1
ATOM 6571 C C . LYS A 1 817 ? -14.486 -23.903 21.006 1.00 75.50 817 LYS A C 1
ATOM 6573 O O . LYS A 1 817 ? -13.534 -24.676 20.911 1.00 75.50 817 LYS A O 1
ATOM 6578 N N . PRO A 1 818 ? -14.350 -22.577 20.814 1.00 80.25 818 PRO A N 1
ATOM 6579 C CA . PRO A 1 818 ? -13.048 -21.960 20.585 1.00 80.25 818 PRO A CA 1
ATOM 6580 C C . PRO A 1 818 ? -12.183 -22.054 21.852 1.00 80.25 818 PRO A C 1
ATOM 6582 O O . PRO A 1 818 ? -12.633 -21.675 22.933 1.00 80.25 818 PRO A O 1
ATOM 6585 N N . THR A 1 819 ? -10.961 -22.570 21.722 1.00 82.81 819 THR A N 1
ATOM 6586 C CA . THR A 1 819 ? -9.998 -22.742 22.827 1.00 82.81 819 THR A CA 1
ATOM 6587 C C . THR A 1 819 ? -8.824 -21.778 22.759 1.00 82.81 819 THR A C 1
ATOM 6589 O O . THR A 1 819 ? -8.307 -21.388 23.800 1.00 82.81 819 THR A O 1
ATOM 6592 N N . ASP A 1 820 ? -8.409 -21.390 21.553 1.00 86.62 820 ASP A N 1
ATOM 6593 C CA . ASP A 1 820 ? -7.324 -20.437 21.319 1.00 86.62 820 ASP A CA 1
ATOM 6594 C C . ASP A 1 820 ? -7.596 -19.618 20.046 1.00 86.62 820 ASP A C 1
ATOM 6596 O O . ASP A 1 820 ? -8.399 -20.026 19.200 1.00 86.62 820 ASP A O 1
ATOM 6600 N N . ILE A 1 821 ? -6.963 -18.452 19.918 1.00 91.00 821 ILE A N 1
ATOM 6601 C CA . ILE A 1 821 ? -7.220 -17.463 18.862 1.00 91.00 821 ILE A CA 1
ATOM 6602 C C . ILE A 1 821 ? -5.901 -17.123 18.173 1.00 91.00 821 ILE A C 1
ATOM 6604 O O . ILE A 1 821 ? -4.969 -16.662 18.824 1.00 91.00 821 ILE A O 1
ATOM 6608 N N . ALA A 1 822 ? -5.835 -17.302 16.854 1.00 90.25 822 ALA A N 1
ATOM 6609 C CA . ALA A 1 822 ? -4.637 -17.024 16.073 1.00 90.25 822 ALA A CA 1
ATOM 6610 C C . ALA A 1 822 ? -4.139 -15.574 16.288 1.00 90.25 822 ALA A C 1
ATOM 6612 O O . ALA A 1 822 ? -4.940 -14.636 16.246 1.00 90.25 822 ALA A O 1
ATOM 6613 N N . PRO A 1 823 ? -2.820 -15.350 16.462 1.00 87.06 823 PRO A N 1
ATOM 6614 C CA . PRO A 1 823 ? -2.266 -14.013 16.701 1.00 87.06 823 PRO A CA 1
ATOM 6615 C C . PRO A 1 823 ? -2.284 -13.105 15.461 1.00 87.06 823 PRO A C 1
ATOM 6617 O O . PRO A 1 823 ? -2.063 -11.902 15.580 1.00 87.06 823 PRO A O 1
ATOM 6620 N N . HIS A 1 824 ? -2.522 -13.668 14.274 1.00 90.81 824 HIS A N 1
ATOM 6621 C CA . HIS A 1 824 ? -2.538 -12.975 12.987 1.00 90.81 824 HIS A CA 1
ATOM 6622 C C . HIS A 1 824 ? -3.906 -13.113 12.310 1.00 90.81 824 HIS A C 1
ATOM 6624 O O . HIS A 1 824 ? -4.605 -14.111 12.495 1.00 90.81 824 HIS A O 1
ATOM 6630 N N . ALA A 1 825 ? -4.298 -12.110 11.527 1.00 94.38 825 ALA A N 1
ATOM 6631 C CA . ALA A 1 825 ? -5.602 -12.082 10.880 1.00 94.38 825 ALA A CA 1
ATOM 6632 C C . ALA A 1 825 ? -5.654 -13.042 9.680 1.00 94.38 825 ALA A C 1
ATOM 6634 O O . ALA A 1 825 ? -4.706 -13.112 8.892 1.00 94.38 825 ALA A O 1
ATOM 6635 N N . SER A 1 826 ? -6.784 -13.723 9.494 1.00 93.50 826 SER A N 1
ATOM 6636 C CA . SER A 1 826 ? -7.087 -14.513 8.293 1.00 93.50 826 SER A CA 1
ATOM 6637 C C . SER A 1 826 ? -7.767 -13.671 7.203 1.00 93.50 826 SER A C 1
ATOM 6639 O O . SER A 1 826 ? -7.584 -13.928 6.009 1.00 93.50 826 SER A O 1
ATOM 6641 N N . LEU A 1 827 ? -8.474 -12.601 7.589 1.00 94.19 827 LEU A N 1
ATOM 6642 C CA . LEU A 1 827 ? -9.006 -11.570 6.692 1.00 94.19 827 LEU A CA 1
ATOM 6643 C C . LEU A 1 827 ? -8.990 -10.188 7.364 1.00 94.19 827 LEU A C 1
ATOM 6645 O O . LEU A 1 827 ? -9.375 -10.055 8.526 1.00 94.19 827 LEU A O 1
ATOM 6649 N N . VAL A 1 828 ? -8.616 -9.157 6.600 1.00 95.44 828 VAL A N 1
ATOM 6650 C CA . VAL A 1 828 ? -8.842 -7.749 6.945 1.00 95.44 828 VAL A CA 1
ATOM 6651 C C . VAL A 1 828 ? -9.701 -7.080 5.870 1.00 95.44 828 VAL A C 1
ATOM 6653 O O . VAL A 1 828 ? -9.426 -7.230 4.681 1.00 95.44 828 VAL A O 1
ATOM 6656 N N . LEU A 1 829 ? -10.716 -6.318 6.287 1.00 93.69 829 LEU A N 1
ATOM 6657 C CA . LEU A 1 829 ? -11.520 -5.446 5.420 1.00 93.69 829 LEU A CA 1
ATOM 6658 C C . LEU A 1 829 ? -11.380 -3.988 5.864 1.00 93.69 829 LEU A C 1
ATOM 6660 O O . LEU A 1 829 ? -11.410 -3.699 7.060 1.00 93.69 829 LEU A O 1
ATOM 6664 N N . ASP A 1 830 ? -11.273 -3.063 4.914 1.00 90.81 830 ASP A N 1
ATOM 6665 C CA . ASP A 1 830 ? -11.204 -1.629 5.200 1.00 90.81 830 ASP A CA 1
ATOM 6666 C C . ASP A 1 830 ? -12.607 -1.008 5.193 1.00 90.81 830 ASP A C 1
ATOM 6668 O O . ASP A 1 830 ? -13.324 -1.115 4.202 1.00 90.81 830 ASP A O 1
ATOM 6672 N N . MET A 1 831 ? -13.021 -0.349 6.281 1.00 89.25 831 MET A N 1
ATOM 6673 C CA . MET A 1 831 ? -14.361 0.259 6.360 1.00 89.25 831 MET A CA 1
ATOM 6674 C C . MET A 1 831 ? -14.454 1.588 5.594 1.00 89.25 831 MET A C 1
ATOM 6676 O O . MET A 1 831 ? -15.536 2.164 5.500 1.00 89.25 831 MET A O 1
ATOM 6680 N N . ARG A 1 832 ? -13.327 2.090 5.063 1.00 85.44 832 ARG A N 1
ATOM 6681 C CA . ARG A 1 832 ? -13.245 3.306 4.233 1.00 85.44 832 ARG A CA 1
ATOM 6682 C C . ARG A 1 832 ? -13.530 3.046 2.746 1.00 85.44 832 ARG A C 1
ATOM 6684 O O . ARG A 1 832 ? -13.551 3.999 1.969 1.00 85.44 832 ARG A O 1
ATOM 6691 N N . ASP A 1 833 ? -13.716 1.783 2.365 1.00 85.81 833 ASP A N 1
ATOM 6692 C CA . ASP A 1 833 ? -14.183 1.347 1.046 1.00 85.81 833 ASP A CA 1
ATOM 6693 C C . ASP A 1 833 ? -15.621 1.849 0.770 1.00 85.81 833 ASP A C 1
ATOM 6695 O O . ASP A 1 833 ? -16.449 1.961 1.675 1.00 85.81 833 ASP A O 1
ATOM 6699 N N . GLU A 1 834 ? -15.914 2.198 -0.482 1.00 80.62 834 GLU A N 1
ATOM 6700 C CA . GLU A 1 834 ? -17.173 2.835 -0.896 1.00 80.62 834 GLU A CA 1
ATOM 6701 C C . GLU A 1 834 ? -18.343 1.853 -0.944 1.00 80.62 834 GLU A C 1
ATOM 6703 O O . GLU A 1 834 ? -19.425 2.166 -0.438 1.00 80.62 834 GLU A O 1
ATOM 6708 N N . ASP A 1 835 ? -18.106 0.644 -1.460 1.00 84.44 835 ASP A N 1
ATOM 6709 C CA . ASP A 1 835 ? -19.085 -0.448 -1.467 1.00 84.44 835 ASP A CA 1
ATOM 6710 C C . ASP A 1 835 ? -19.207 -1.156 -0.107 1.00 84.44 835 ASP A C 1
ATOM 6712 O O . ASP A 1 835 ? -20.010 -2.090 0.042 1.00 84.44 835 ASP A O 1
ATOM 6716 N N . PHE A 1 836 ? -18.451 -0.710 0.908 1.00 90.38 836 PHE A N 1
ATOM 6717 C CA . PHE A 1 836 ? -18.579 -1.251 2.253 1.00 90.38 836 PHE A CA 1
ATOM 6718 C C . PHE A 1 836 ? -20.010 -1.050 2.763 1.00 90.38 836 PHE A C 1
ATOM 6720 O O . PHE A 1 836 ? -20.518 0.071 2.867 1.00 90.38 836 PHE A O 1
ATOM 6727 N N . THR A 1 837 ? -20.687 -2.152 3.080 1.00 91.19 837 THR A N 1
ATOM 6728 C CA . THR A 1 837 ? -22.091 -2.156 3.507 1.00 91.19 837 THR A CA 1
ATOM 6729 C C . THR A 1 837 ? -22.370 -3.298 4.479 1.00 91.19 837 THR A C 1
ATOM 6731 O O . THR A 1 837 ? -21.871 -4.410 4.316 1.00 91.19 837 THR A O 1
ATOM 6734 N N . VAL A 1 838 ? -23.212 -3.048 5.490 1.00 93.62 838 VAL A N 1
ATOM 6735 C CA . VAL A 1 838 ? -23.588 -4.049 6.504 1.00 93.62 838 VAL A CA 1
ATOM 6736 C C . VAL A 1 838 ? -25.103 -4.142 6.605 1.00 93.62 838 VAL A C 1
ATOM 6738 O O . VAL A 1 838 ? -25.778 -3.146 6.857 1.00 93.62 838 VAL A O 1
ATOM 6741 N N . SER A 1 839 ? -25.647 -5.340 6.390 1.00 92.19 839 SER A N 1
ATOM 6742 C CA . SER A 1 839 ? -27.094 -5.557 6.254 1.00 92.19 839 SER A CA 1
ATOM 6743 C C . SER A 1 839 ? -27.559 -6.885 6.859 1.00 92.19 839 SER A C 1
ATOM 6745 O O . SER A 1 839 ? -26.802 -7.850 6.971 1.00 92.19 839 SER A O 1
ATOM 6747 N N . SER A 1 840 ? -28.832 -6.935 7.266 1.00 89.38 840 SER A N 1
ATOM 6748 C CA . SER A 1 840 ? -29.496 -8.199 7.607 1.00 89.38 840 SER A CA 1
ATOM 6749 C C . SER A 1 840 ? -29.831 -9.000 6.350 1.00 89.38 840 SER A C 1
ATOM 6751 O O . SER A 1 840 ? -29.987 -8.444 5.266 1.00 89.38 840 SER A O 1
ATOM 6753 N N . VAL A 1 841 ? -29.940 -10.313 6.528 1.00 87.75 841 VAL A N 1
ATOM 6754 C CA . VAL A 1 841 ? -29.979 -11.317 5.461 1.00 87.75 841 VAL A CA 1
ATOM 6755 C C . VAL A 1 841 ? -31.346 -12.012 5.448 1.00 87.75 841 VAL A C 1
ATOM 6757 O O . VAL A 1 841 ? -31.947 -12.191 6.510 1.00 87.75 841 VAL A O 1
ATOM 6760 N N . ARG A 1 842 ? -31.862 -12.350 4.261 1.00 83.12 842 ARG A N 1
ATOM 6761 C CA . ARG A 1 842 ? -33.198 -12.931 4.022 1.00 83.12 842 ARG A CA 1
ATOM 6762 C C . ARG A 1 842 ? -33.112 -14.436 3.725 1.00 83.12 842 ARG A C 1
ATOM 6764 O O . ARG A 1 842 ? -32.056 -14.932 3.351 1.00 83.12 842 ARG A O 1
ATOM 6771 N N . GLU A 1 843 ? -34.234 -15.157 3.819 1.00 74.44 843 GLU A N 1
ATOM 6772 C CA . GLU A 1 843 ? -34.317 -16.592 3.462 1.00 74.44 843 GLU A CA 1
ATOM 6773 C C . GLU A 1 843 ? -33.701 -16.951 2.085 1.00 74.44 843 GLU A C 1
ATOM 6775 O O . GLU A 1 843 ? -32.877 -17.866 2.052 1.00 74.44 843 GLU A O 1
ATOM 6780 N N . PRO A 1 844 ? -33.982 -16.241 0.966 1.00 76.44 844 PRO A N 1
ATOM 6781 C CA . PRO A 1 844 ? -33.360 -16.546 -0.330 1.00 76.44 844 PRO A CA 1
ATOM 6782 C C . PRO A 1 844 ? -31.843 -16.300 -0.394 1.00 76.44 844 PRO A C 1
ATOM 6784 O O . PRO A 1 844 ? -31.179 -16.913 -1.225 1.00 76.44 844 PRO A O 1
ATOM 6787 N N . ASP A 1 845 ? -31.275 -15.451 0.470 1.00 76.31 845 ASP A N 1
ATOM 6788 C CA . ASP A 1 845 ? -29.827 -15.193 0.484 1.00 76.31 845 ASP A CA 1
ATOM 6789 C C . ASP A 1 845 ? -29.036 -16.385 1.075 1.00 76.31 845 ASP A C 1
ATOM 6791 O O . ASP A 1 845 ? -27.845 -16.543 0.804 1.00 76.31 845 ASP A O 1
ATOM 6795 N N . VAL A 1 846 ? -29.668 -17.206 1.933 1.00 80.00 846 VAL A N 1
ATOM 6796 C CA . VAL A 1 846 ? -29.012 -18.261 2.735 1.00 80.00 846 VAL A CA 1
ATOM 6797 C C . VAL A 1 846 ? -29.889 -19.517 2.797 1.00 80.00 846 VAL A C 1
ATOM 6799 O O . VAL A 1 846 ? -30.335 -19.961 3.853 1.00 80.00 846 VAL A O 1
ATOM 6802 N N . ILE A 1 847 ? -30.062 -20.149 1.637 1.00 77.62 847 ILE A N 1
ATOM 6803 C CA . ILE A 1 847 ? -30.889 -21.352 1.398 1.00 77.62 847 ILE A CA 1
ATOM 6804 C C . ILE A 1 847 ? -30.520 -22.629 2.199 1.00 77.62 847 ILE A C 1
ATOM 6806 O O . ILE A 1 847 ? -31.115 -23.678 1.976 1.00 77.62 847 ILE A O 1
ATOM 6810 N N . HIS A 1 848 ? -29.535 -22.579 3.105 1.00 78.81 848 HIS A N 1
ATOM 6811 C CA . HIS A 1 848 ? -29.102 -23.720 3.933 1.00 78.81 848 HIS A CA 1
ATOM 6812 C C . HIS A 1 848 ? -29.095 -23.439 5.447 1.00 78.81 848 HIS A C 1
ATOM 6814 O O . HIS A 1 848 ? -28.704 -24.319 6.208 1.00 78.81 848 HIS A O 1
ATOM 6820 N N . ALA A 1 849 ? -29.487 -22.241 5.897 1.00 81.94 849 ALA A N 1
ATOM 6821 C CA . ALA A 1 849 ? -29.612 -21.941 7.325 1.00 81.94 849 ALA A CA 1
ATOM 6822 C C . ALA A 1 849 ? -31.039 -22.213 7.815 1.00 81.94 849 ALA A C 1
ATOM 6824 O O . ALA A 1 849 ? -32.012 -21.948 7.108 1.00 81.94 849 ALA A O 1
ATOM 6825 N N . SER A 1 850 ? -31.184 -22.691 9.051 1.00 82.69 850 SER A N 1
ATOM 6826 C CA . SER A 1 850 ? -32.495 -22.755 9.699 1.00 82.69 850 SER A CA 1
ATOM 6827 C C . SER A 1 850 ? -33.035 -21.350 9.999 1.00 82.69 850 SER A C 1
ATOM 6829 O O . SER A 1 850 ? -32.271 -20.401 10.186 1.00 82.69 850 SER A O 1
ATOM 6831 N N . ARG A 1 851 ? -34.361 -21.206 10.148 1.00 81.00 851 ARG A N 1
ATOM 6832 C CA . ARG A 1 851 ? -34.993 -19.927 10.545 1.00 81.00 851 ARG A CA 1
ATOM 6833 C C . ARG A 1 851 ? -34.391 -19.319 11.819 1.00 81.00 851 ARG A C 1
ATOM 6835 O O . ARG A 1 851 ? -34.245 -18.104 11.902 1.00 81.00 851 ARG A O 1
ATOM 6842 N N . LYS A 1 852 ? -33.994 -20.158 12.786 1.00 81.56 852 LYS A N 1
ATOM 6843 C CA . LYS A 1 852 ? -33.342 -19.715 14.031 1.00 81.56 852 LYS A CA 1
ATOM 6844 C C . LYS A 1 852 ? -31.938 -19.151 13.782 1.00 81.56 852 LYS A C 1
ATOM 6846 O O . LYS A 1 852 ? -31.594 -18.126 14.359 1.00 81.56 852 LYS A O 1
ATOM 6851 N N . GLU A 1 853 ? -31.148 -19.773 12.908 1.00 84.12 853 GLU A N 1
ATOM 6852 C CA . GLU A 1 853 ? -29.828 -19.258 12.516 1.00 84.12 853 GLU A CA 1
ATOM 6853 C C . GLU A 1 853 ? -29.939 -17.993 11.659 1.00 84.12 853 GLU A C 1
ATOM 6855 O O . GLU A 1 853 ? -29.167 -17.058 11.846 1.00 84.12 853 GLU A O 1
ATOM 6860 N N . LEU A 1 854 ? -30.928 -17.910 10.764 1.00 86.88 854 LEU A N 1
ATOM 6861 C CA . LEU A 1 854 ? -31.138 -16.752 9.890 1.00 86.88 854 LEU A CA 1
ATOM 6862 C C . LEU A 1 854 ? -31.425 -15.463 10.684 1.00 86.88 854 LEU A C 1
ATOM 6864 O O . LEU A 1 854 ? -30.921 -14.383 10.355 1.00 86.88 854 LEU A O 1
ATOM 6868 N N . CYS A 1 855 ? -32.126 -15.590 11.815 1.00 87.81 855 CYS A N 1
ATOM 6869 C CA . CYS A 1 855 ? -32.258 -14.519 12.800 1.00 87.81 855 CYS A CA 1
ATOM 6870 C C . CYS A 1 855 ? -30.911 -14.020 13.357 1.00 87.81 855 CYS A C 1
ATOM 6872 O O . CYS A 1 855 ? -30.829 -12.841 13.686 1.00 87.81 855 CYS A O 1
ATOM 6874 N N . CYS A 1 856 ? -29.856 -14.843 13.390 1.00 91.81 856 CYS A N 1
ATOM 6875 C CA . CYS A 1 856 ? -28.506 -14.518 13.880 1.00 91.81 856 CYS A CA 1
ATOM 6876 C C . CYS A 1 856 ? -27.486 -14.157 12.774 1.00 91.81 856 CYS A C 1
ATOM 6878 O O . CYS A 1 856 ? -26.406 -13.659 13.093 1.00 91.81 856 CYS A O 1
ATOM 6880 N N . ILE A 1 857 ? -27.807 -14.363 11.489 1.00 93.12 857 ILE A N 1
ATOM 6881 C CA . ILE A 1 857 ? -26.903 -14.097 10.350 1.00 93.12 857 ILE A CA 1
ATOM 6882 C C . ILE A 1 857 ? -27.046 -12.664 9.816 1.00 93.12 857 ILE A C 1
ATOM 6884 O O . ILE A 1 857 ? -28.154 -12.193 9.551 1.00 93.12 857 ILE A O 1
ATOM 6888 N N . PHE A 1 858 ? -25.918 -11.989 9.597 1.00 94.31 858 PHE A N 1
ATOM 6889 C CA . PHE A 1 858 ? -25.794 -10.721 8.874 1.00 94.31 858 PHE A CA 1
ATOM 6890 C C . PHE A 1 858 ? -24.749 -10.832 7.750 1.00 94.31 858 PHE A C 1
ATOM 6892 O O . PHE A 1 858 ? -23.935 -11.757 7.736 1.00 94.31 858 PHE A O 1
ATOM 6899 N N . ARG A 1 859 ? -24.784 -9.905 6.785 1.00 92.81 859 ARG A N 1
ATOM 6900 C CA . ARG A 1 859 ? -23.794 -9.814 5.703 1.00 92.81 859 ARG A CA 1
ATOM 6901 C C . ARG A 1 859 ? -23.008 -8.513 5.793 1.00 92.81 859 ARG A C 1
ATOM 6903 O O . ARG A 1 859 ? -23.584 -7.448 6.030 1.00 92.81 859 ARG A O 1
ATOM 6910 N N . VAL A 1 860 ? -21.709 -8.621 5.550 1.00 93.88 860 VAL A N 1
ATOM 6911 C CA . VAL A 1 860 ? -20.812 -7.510 5.228 1.00 93.88 860 VAL A CA 1
ATOM 6912 C C . VAL A 1 860 ? -20.451 -7.657 3.753 1.00 93.88 860 VAL A C 1
ATOM 6914 O O . VAL A 1 860 ? -20.088 -8.751 3.323 1.00 93.88 860 VAL A O 1
ATOM 6917 N N . SER A 1 861 ? -20.566 -6.585 2.978 1.00 90.44 861 SER A N 1
ATOM 6918 C CA . SER A 1 861 ? -20.113 -6.546 1.581 1.00 90.44 861 SER A CA 1
ATOM 6919 C C . SER A 1 861 ? -19.068 -5.449 1.417 1.00 90.44 861 SER A C 1
ATOM 6921 O O . SER A 1 861 ? -19.107 -4.476 2.166 1.00 90.44 861 SER A O 1
ATOM 6923 N N . ALA A 1 862 ? -18.142 -5.627 0.477 1.00 90.81 862 ALA A N 1
ATOM 6924 C CA . ALA A 1 862 ? -17.044 -4.703 0.177 1.00 90.81 862 ALA A CA 1
ATOM 6925 C C . ALA A 1 862 ? -16.582 -4.881 -1.283 1.00 90.81 862 ALA A C 1
ATOM 6927 O O . ALA A 1 862 ? -16.829 -5.938 -1.879 1.00 90.81 862 ALA A O 1
ATOM 6928 N N . SER A 1 863 ? -15.885 -3.901 -1.852 1.00 87.88 863 SER A N 1
ATOM 6929 C CA . SER A 1 863 ? -15.329 -3.947 -3.208 1.00 87.88 863 SER A CA 1
ATOM 6930 C C . SER A 1 863 ? -14.424 -5.167 -3.400 1.00 87.88 863 SER A C 1
ATOM 6932 O O . SER A 1 863 ? -13.509 -5.407 -2.610 1.00 87.88 863 SER A O 1
ATOM 6934 N N . GLN A 1 864 ? -14.642 -5.930 -4.475 1.00 84.75 864 GLN A N 1
ATOM 6935 C CA . GLN A 1 864 ? -13.644 -6.873 -4.995 1.00 84.75 864 GLN A CA 1
ATOM 6936 C C . GLN A 1 864 ? -13.083 -6.395 -6.342 1.00 84.75 864 GLN A C 1
ATOM 6938 O O . GLN A 1 864 ? -11.874 -6.456 -6.550 1.00 84.75 864 GLN A O 1
ATOM 6943 N N . LEU A 1 865 ? -13.936 -5.847 -7.211 1.00 83.19 865 LEU A N 1
ATOM 6944 C CA . LEU A 1 865 ? -13.561 -5.078 -8.401 1.00 83.19 865 LEU A CA 1
ATOM 6945 C C . LEU A 1 865 ? -14.328 -3.753 -8.377 1.00 83.19 865 LEU A C 1
ATOM 6947 O O . LEU A 1 865 ? -15.527 -3.758 -8.114 1.00 83.19 865 LEU A O 1
ATOM 6951 N N . HIS A 1 866 ? -13.661 -2.640 -8.682 1.00 74.50 866 HIS A N 1
ATOM 6952 C CA . HIS A 1 866 ? -14.270 -1.301 -8.650 1.00 74.50 866 HIS A CA 1
ATOM 6953 C C . HIS A 1 866 ? -14.984 -0.937 -9.967 1.00 74.50 866 HIS A C 1
ATOM 6955 O O . HIS A 1 866 ? -15.592 0.125 -10.072 1.00 74.50 866 HIS A O 1
ATOM 6961 N N . GLN A 1 867 ? -14.909 -1.803 -10.984 1.00 63.59 867 GLN A N 1
ATOM 6962 C CA . GLN A 1 867 ? -15.470 -1.588 -12.319 1.00 63.59 867 GLN A CA 1
ATOM 6963 C C . GLN A 1 867 ? -16.380 -2.780 -12.696 1.00 63.59 867 GLN A C 1
ATOM 6965 O O . GLN A 1 867 ? -16.006 -3.924 -12.425 1.00 63.59 867 GLN A O 1
ATOM 6970 N N . PRO A 1 868 ? -17.589 -2.552 -13.249 1.00 45.91 868 PRO A N 1
ATOM 6971 C CA . PRO A 1 868 ? -18.610 -3.594 -13.394 1.00 45.91 868 PRO A CA 1
ATOM 6972 C C . PRO A 1 868 ? -18.479 -4.441 -14.670 1.00 45.91 868 PRO A C 1
ATOM 6974 O O . PRO A 1 868 ? -18.077 -3.953 -15.726 1.00 45.91 868 PRO A O 1
ATOM 6977 N N . LEU A 1 869 ? -18.923 -5.702 -14.598 1.00 43.12 869 LEU A N 1
ATOM 6978 C CA . LEU A 1 869 ? -18.955 -6.609 -15.751 1.00 43.12 869 LEU A CA 1
ATOM 6979 C C . LEU A 1 869 ? -20.057 -6.246 -16.757 1.00 43.12 869 LEU A C 1
ATOM 6981 O O . LEU A 1 869 ? -21.233 -6.104 -16.409 1.00 43.12 869 LEU A O 1
ATOM 6985 N N . ALA A 1 870 ? -19.714 -6.306 -18.045 1.00 42.44 870 ALA A N 1
ATOM 6986 C CA . ALA A 1 870 ? -20.700 -6.413 -19.113 1.00 42.44 870 ALA A CA 1
ATOM 6987 C C . ALA A 1 870 ? -21.433 -7.775 -19.047 1.00 42.44 870 ALA A C 1
ATOM 6989 O O . ALA A 1 870 ? -20.888 -8.823 -19.402 1.00 42.44 870 ALA A O 1
ATOM 6990 N N . GLY A 1 871 ? -22.700 -7.761 -18.612 1.00 41.50 871 GLY A N 1
ATOM 6991 C CA . GLY A 1 871 ? -23.619 -8.903 -18.737 1.00 41.50 871 GLY A CA 1
ATOM 6992 C C . GLY A 1 871 ? -23.816 -9.784 -17.495 1.00 41.50 871 GLY A C 1
ATOM 6993 O O . GLY A 1 871 ? -24.242 -10.931 -17.633 1.00 41.50 871 GLY A O 1
ATOM 6994 N N . ALA A 1 872 ? -23.548 -9.290 -16.284 1.00 36.66 872 ALA A N 1
ATOM 6995 C CA . ALA A 1 872 ? -23.928 -9.965 -15.035 1.00 36.66 872 ALA A CA 1
ATOM 6996 C C . ALA A 1 872 ? -25.418 -9.723 -14.678 1.00 36.66 872 ALA A C 1
ATOM 6998 O O . ALA A 1 872 ? -25.727 -9.099 -13.670 1.00 36.66 872 ALA A O 1
ATOM 6999 N N . GLY A 1 873 ? -26.353 -10.174 -15.529 1.00 33.22 873 GLY A N 1
ATOM 7000 C CA . GLY A 1 873 ? -27.770 -9.781 -15.431 1.00 33.22 873 GLY A CA 1
ATOM 7001 C C . GLY A 1 873 ? -28.780 -10.786 -15.992 1.00 33.22 873 GLY A C 1
ATOM 7002 O O . GLY A 1 873 ? -29.509 -10.466 -16.924 1.00 33.22 873 GLY A O 1
ATOM 7003 N N . ALA A 1 874 ? -28.839 -11.995 -15.425 1.00 36.75 874 ALA A N 1
ATOM 7004 C CA . ALA A 1 874 ? -29.877 -12.991 -15.723 1.00 36.75 874 ALA A CA 1
ATOM 7005 C C . ALA A 1 874 ? -30.127 -13.895 -14.497 1.00 36.75 874 ALA A C 1
ATOM 7007 O O . ALA A 1 874 ? -29.633 -15.018 -14.435 1.00 36.75 874 ALA A O 1
ATOM 7008 N N . GLY A 1 875 ? -30.834 -13.372 -13.485 1.00 31.81 875 GLY A N 1
ATOM 7009 C CA . GLY A 1 875 ? -30.929 -14.011 -12.159 1.00 31.81 875 GLY A CA 1
ATOM 7010 C C . GLY A 1 875 ? -32.155 -13.657 -11.303 1.00 31.81 875 GLY A C 1
ATOM 7011 O O . GLY A 1 875 ? -32.124 -13.891 -10.102 1.00 31.81 875 GLY A O 1
ATOM 7012 N N . GLY A 1 876 ? -33.227 -13.130 -11.911 1.00 32.09 876 GLY A N 1
ATOM 7013 C CA . GLY A 1 876 ? -34.535 -12.920 -11.270 1.00 32.09 876 GLY A CA 1
ATOM 7014 C C . GLY A 1 876 ? -34.729 -11.593 -10.514 1.00 32.09 876 GLY A C 1
ATOM 7015 O O . GLY A 1 876 ? -33.820 -11.088 -9.868 1.00 32.09 876 GLY A O 1
ATOM 7016 N N . GLY A 1 877 ? -35.957 -11.058 -10.546 1.00 31.56 877 GLY A N 1
ATOM 7017 C CA . GLY A 1 877 ? -36.480 -10.316 -9.386 1.00 31.56 877 GLY A CA 1
ATOM 7018 C C . GLY A 1 877 ? -36.964 -8.867 -9.532 1.00 31.56 877 GLY A C 1
ATOM 7019 O O . GLY A 1 877 ? -37.593 -8.416 -8.588 1.00 31.56 877 GLY A O 1
ATOM 7020 N N . GLY A 1 878 ? -36.773 -8.174 -10.663 1.00 31.41 878 GLY A N 1
ATOM 7021 C CA . GLY A 1 878 ? -37.494 -6.927 -11.012 1.00 31.41 878 GLY A CA 1
ATOM 7022 C C . GLY A 1 878 ? -37.199 -5.637 -10.207 1.00 31.41 878 GLY A C 1
ATOM 7023 O O . GLY A 1 878 ? -37.116 -5.639 -8.986 1.00 31.41 878 GLY A O 1
ATOM 7024 N N . GLY A 1 879 ? -37.133 -4.496 -10.912 1.00 29.58 879 GLY A N 1
ATOM 7025 C CA . GLY A 1 879 ? -37.137 -3.150 -10.308 1.00 29.58 879 GLY A CA 1
ATOM 7026 C C . GLY A 1 879 ? -36.054 -2.195 -10.830 1.00 29.58 879 GLY A C 1
ATOM 7027 O O . GLY A 1 879 ? -34.931 -2.237 -10.356 1.00 29.58 879 GLY A O 1
ATOM 7028 N N . SER A 1 880 ? -36.428 -1.334 -11.787 1.00 30.83 880 SER A N 1
ATOM 7029 C CA . SER A 1 880 ? -35.817 -0.034 -12.168 1.00 30.83 880 SER A CA 1
ATOM 7030 C C . SER A 1 880 ? -34.313 0.240 -11.933 1.00 30.83 880 SER A C 1
ATOM 7032 O O . SER A 1 880 ? -33.870 0.372 -10.796 1.00 30.83 880 SER A O 1
ATOM 7034 N N . GLY A 1 881 ? -33.591 0.588 -13.008 1.00 28.59 881 GLY A N 1
ATOM 7035 C CA . GLY A 1 881 ? -32.308 1.313 -12.937 1.00 28.59 881 GLY A CA 1
ATOM 7036 C C . GLY A 1 881 ? -31.153 0.587 -13.625 1.00 28.59 881 GLY A C 1
ATOM 7037 O O . GLY A 1 881 ? -30.563 -0.332 -13.070 1.00 28.59 881 GLY A O 1
ATOM 7038 N N . GLY A 1 882 ? -30.820 0.995 -14.852 1.00 32.78 882 GLY A N 1
ATOM 7039 C CA . GLY A 1 882 ? -29.785 0.343 -15.658 1.00 32.78 882 GLY A CA 1
ATOM 7040 C C . GLY A 1 882 ? -28.359 0.754 -15.282 1.00 32.78 882 GLY A C 1
ATOM 7041 O O . GLY A 1 882 ? -27.817 1.685 -15.872 1.00 32.78 882 GLY A O 1
ATOM 7042 N N . GLY A 1 883 ? -27.733 0.011 -14.371 1.00 28.48 883 GLY A N 1
ATOM 7043 C CA . GLY A 1 883 ? -26.289 0.021 -14.133 1.00 28.48 883 GLY A CA 1
ATOM 7044 C C . GLY A 1 883 ? -25.827 -1.374 -13.715 1.00 28.48 883 GLY A C 1
ATOM 7045 O O . GLY A 1 883 ? -26.473 -2.002 -12.882 1.00 28.48 883 GLY A O 1
ATOM 7046 N N . GLY A 1 884 ? -24.749 -1.889 -14.311 1.00 40.34 884 GLY A N 1
ATOM 7047 C CA . GLY A 1 884 ? -24.153 -3.145 -13.846 1.00 40.34 884 GLY A CA 1
ATOM 7048 C C . GLY A 1 884 ? -23.510 -2.927 -12.479 1.00 40.34 884 GLY A C 1
ATOM 7049 O O . GLY A 1 884 ? -22.768 -1.960 -12.318 1.00 40.34 884 GLY A O 1
ATOM 7050 N N . GLU A 1 885 ? -23.790 -3.789 -11.500 1.00 47.84 885 GLU A N 1
ATOM 7051 C CA . GLU A 1 885 ? -23.142 -3.660 -10.192 1.00 47.84 885 GLU A CA 1
ATOM 7052 C C . GLU A 1 885 ? -21.636 -3.982 -10.289 1.00 47.84 885 GLU A C 1
ATOM 7054 O O . GLU A 1 885 ? -21.252 -4.912 -11.012 1.00 47.84 885 GLU A O 1
ATOM 7059 N N . PRO A 1 886 ? -20.769 -3.247 -9.564 1.00 59.38 886 PRO A N 1
ATOM 7060 C CA . PRO A 1 886 ? -19.377 -3.645 -9.371 1.00 59.38 886 PRO A CA 1
ATOM 7061 C C . PRO A 1 886 ? -19.313 -5.017 -8.687 1.00 59.38 886 PRO A C 1
ATOM 7063 O O . PRO A 1 886 ? -20.216 -5.400 -7.935 1.00 59.38 886 PRO A O 1
ATOM 7066 N N . ALA A 1 887 ? -18.251 -5.789 -8.934 1.00 73.06 887 ALA A N 1
ATOM 7067 C CA . ALA A 1 887 ? -18.132 -7.106 -8.319 1.00 73.06 887 ALA A CA 1
ATOM 7068 C C . ALA A 1 887 ? -17.820 -6.951 -6.824 1.00 73.06 887 ALA A C 1
ATOM 7070 O O . ALA A 1 887 ? -16.678 -6.703 -6.428 1.00 73.06 887 ALA A O 1
ATOM 7071 N N . ARG A 1 888 ? -18.847 -7.101 -5.984 1.00 82.25 888 ARG A N 1
ATOM 7072 C CA . ARG A 1 888 ? -18.716 -7.043 -4.528 1.00 82.25 888 ARG A CA 1
ATOM 7073 C C . ARG A 1 888 ? -18.380 -8.407 -3.950 1.00 82.25 888 ARG A C 1
ATOM 7075 O O . ARG A 1 888 ? -19.050 -9.407 -4.203 1.00 82.25 888 ARG A O 1
ATOM 7082 N N . SER A 1 889 ? -17.382 -8.417 -3.080 1.00 85.31 889 SER A N 1
ATOM 7083 C CA . SER A 1 889 ? -17.209 -9.489 -2.111 1.00 85.31 889 SER A CA 1
ATOM 7084 C C . SER A 1 889 ? -18.375 -9.479 -1.117 1.00 85.31 889 SER A C 1
ATOM 7086 O O . SER A 1 889 ? -18.799 -8.416 -0.663 1.00 85.31 889 SER A O 1
ATOM 7088 N N . VAL A 1 890 ? -18.878 -10.660 -0.749 1.00 88.06 890 VAL A N 1
ATOM 7089 C CA . VAL A 1 890 ? -19.871 -10.825 0.324 1.00 88.06 890 VAL A CA 1
ATOM 7090 C C . VAL A 1 890 ? -19.330 -11.802 1.362 1.00 88.06 890 VAL A C 1
ATOM 7092 O O . VAL A 1 890 ? -18.842 -12.886 1.032 1.00 88.06 890 VAL A O 1
ATOM 7095 N N . LEU A 1 891 ? -19.418 -11.400 2.625 1.00 90.88 891 LEU A N 1
ATOM 7096 C CA . LEU A 1 891 ? -19.004 -12.140 3.807 1.00 90.88 891 LEU A CA 1
ATOM 7097 C C . LEU A 1 891 ? -20.223 -12.325 4.717 1.00 90.88 891 LEU A C 1
ATOM 7099 O O . LEU A 1 891 ? -20.805 -11.355 5.203 1.00 90.88 891 LEU A O 1
ATOM 7103 N N . LEU A 1 892 ? -20.614 -13.580 4.941 1.00 91.88 892 LEU A N 1
ATOM 7104 C CA . LEU A 1 892 ? -21.679 -13.937 5.878 1.00 91.88 892 LEU A CA 1
ATOM 7105 C C . LEU A 1 892 ? -21.090 -14.156 7.271 1.00 91.88 892 LEU A C 1
ATOM 7107 O O . LEU A 1 892 ? -20.143 -14.925 7.429 1.00 91.88 892 LEU A O 1
ATOM 7111 N N . LEU A 1 893 ? -21.685 -13.510 8.270 1.00 94.00 893 LEU A N 1
ATOM 7112 C CA . LEU A 1 893 ? -21.291 -13.583 9.672 1.00 94.00 893 LEU A CA 1
ATOM 7113 C C . LEU A 1 893 ? -22.507 -13.987 10.509 1.00 94.00 893 LEU A C 1
ATOM 7115 O O . LEU A 1 893 ? -23.574 -13.386 10.394 1.00 94.00 893 LEU A O 1
ATOM 7119 N N . MET A 1 894 ? -22.359 -14.998 11.361 1.00 92.31 894 MET A N 1
ATOM 7120 C CA . MET A 1 894 ? -23.396 -15.433 12.294 1.00 92.31 894 MET A CA 1
ATOM 7121 C C . MET A 1 894 ? -22.994 -15.097 13.727 1.00 92.31 894 MET A C 1
ATOM 7123 O O . MET A 1 894 ? -21.982 -15.585 14.229 1.00 92.31 894 MET A O 1
ATOM 7127 N N . ALA A 1 895 ? -23.811 -14.290 14.399 1.00 93.81 895 ALA A N 1
ATOM 7128 C CA . ALA A 1 895 ? -23.647 -14.002 15.818 1.00 93.81 895 ALA A CA 1
ATOM 7129 C C . ALA A 1 895 ? -24.065 -15.201 16.698 1.00 93.81 895 ALA A C 1
ATOM 7131 O O . ALA A 1 895 ? -24.604 -16.211 16.227 1.00 93.81 895 ALA A O 1
ATOM 7132 N N . GLU A 1 896 ? -23.837 -15.096 18.005 1.00 90.00 896 GLU A N 1
ATOM 7133 C CA . GLU A 1 896 ? -24.336 -16.075 18.978 1.00 90.00 896 GLU A CA 1
ATOM 7134 C C . GLU A 1 896 ? -25.860 -15.972 19.162 1.00 90.00 896 GLU A C 1
ATOM 7136 O O . GLU A 1 896 ? -26.535 -16.992 19.290 1.00 90.00 896 GLU A O 1
ATOM 7141 N N . SER A 1 897 ? -26.418 -14.757 19.081 1.00 91.75 897 SER A N 1
ATOM 7142 C CA . SER A 1 897 ? -27.857 -14.490 19.191 1.00 91.75 897 SER A CA 1
ATOM 7143 C C . SER A 1 897 ? -28.343 -13.415 18.208 1.00 91.75 897 SER A C 1
ATOM 7145 O O . SER A 1 897 ? -27.561 -12.620 17.678 1.00 91.75 897 SER A O 1
ATOM 7147 N N . GLN A 1 898 ? -29.663 -13.343 18.005 1.00 92.19 898 GLN A N 1
ATOM 7148 C CA . GLN A 1 898 ? -30.315 -12.284 17.224 1.00 92.19 898 GLN A CA 1
ATOM 7149 C C . GLN A 1 898 ? -30.055 -10.884 17.809 1.00 92.19 898 GLN A C 1
ATOM 7151 O O . GLN A 1 898 ? -29.936 -9.917 17.057 1.00 92.19 898 GLN A O 1
ATOM 7156 N N . HIS A 1 899 ? -29.926 -10.772 19.134 1.00 91.06 899 HIS A N 1
ATOM 7157 C CA . HIS A 1 899 ? -29.639 -9.506 19.806 1.00 91.06 899 HIS A CA 1
ATOM 7158 C C . HIS A 1 899 ? -28.184 -9.058 19.581 1.00 91.06 899 HIS A C 1
ATOM 7160 O O . HIS A 1 899 ? -27.943 -7.898 19.253 1.00 91.06 899 HIS A O 1
ATOM 7166 N N . GLU A 1 900 ? -27.215 -9.980 19.633 1.00 92.12 900 GLU A N 1
ATOM 7167 C CA . GLU A 1 900 ? -25.824 -9.662 19.274 1.00 92.12 900 GLU A CA 1
ATOM 7168 C C . GLU A 1 900 ? -25.692 -9.294 17.789 1.00 92.12 900 GLU A C 1
ATOM 7170 O O . GLU A 1 900 ? -25.021 -8.319 17.459 1.00 92.12 900 GLU A O 1
ATOM 7175 N N . LYS A 1 901 ? -26.402 -9.977 16.876 1.00 93.62 901 LYS A N 1
ATOM 7176 C CA . LYS A 1 901 ? -26.499 -9.546 15.467 1.00 93.62 901 LYS A CA 1
ATOM 7177 C C . LYS A 1 901 ? -27.000 -8.104 15.354 1.00 93.62 901 LYS A C 1
ATOM 7179 O O . LYS A 1 901 ? -26.443 -7.335 14.575 1.00 93.62 901 LYS A O 1
ATOM 7184 N N . GLN A 1 902 ? -28.048 -7.732 16.094 1.00 93.06 902 GLN A N 1
ATOM 7185 C CA . GLN A 1 902 ? -28.571 -6.362 16.076 1.00 93.06 902 GLN A CA 1
ATOM 7186 C C . GLN A 1 902 ? -27.506 -5.356 16.536 1.00 93.06 902 GLN A C 1
ATOM 7188 O O . GLN A 1 902 ? -27.304 -4.361 15.842 1.00 93.06 902 GLN A O 1
ATOM 7193 N N . LYS A 1 903 ? -26.761 -5.642 17.615 1.00 92.50 903 LYS A N 1
ATOM 7194 C CA . LYS A 1 903 ? -25.625 -4.808 18.053 1.00 92.50 903 LYS A CA 1
ATOM 7195 C C . LYS A 1 903 ? -24.564 -4.660 16.962 1.00 92.50 903 LYS A C 1
ATOM 7197 O O . LYS A 1 903 ? -24.206 -3.532 16.636 1.00 92.50 903 LYS A O 1
ATOM 7202 N N . TRP A 1 904 ? -24.118 -5.760 16.346 1.00 93.44 904 TRP A N 1
ATOM 7203 C CA . TRP A 1 904 ? -23.149 -5.735 15.241 1.00 93.44 904 TRP A CA 1
ATOM 7204 C C . TRP A 1 904 ? -23.631 -4.893 14.053 1.00 93.44 904 TRP A C 1
ATOM 7206 O O . TRP A 1 904 ? -22.901 -4.027 13.573 1.00 93.44 904 TRP A O 1
ATOM 7216 N N . VAL A 1 905 ? -24.865 -5.109 13.586 1.00 93.56 905 VAL A N 1
ATOM 7217 C CA . VAL A 1 905 ? -25.419 -4.383 12.433 1.00 93.56 905 VAL A CA 1
ATOM 7218 C C . VAL A 1 905 ? -25.604 -2.894 12.742 1.00 93.56 905 VAL A C 1
ATOM 7220 O O . VAL A 1 905 ? -25.323 -2.072 11.872 1.00 93.56 905 VAL A O 1
ATOM 7223 N N . ILE A 1 906 ? -26.024 -2.529 13.958 1.00 92.00 906 ILE A N 1
ATOM 7224 C CA . ILE A 1 906 ? -26.145 -1.125 14.380 1.00 92.00 906 ILE A CA 1
ATOM 7225 C C . ILE A 1 906 ? -24.755 -0.484 14.482 1.00 92.00 906 ILE A C 1
ATOM 7227 O O . ILE A 1 906 ? -24.493 0.487 13.778 1.00 92.00 906 ILE A O 1
ATOM 7231 N N . ALA A 1 907 ? -23.841 -1.050 15.276 1.00 89.94 907 ALA A N 1
ATOM 7232 C CA . ALA A 1 907 ? -22.522 -0.471 15.539 1.00 89.94 907 ALA A CA 1
ATOM 7233 C C . ALA A 1 907 ? -21.700 -0.247 14.258 1.00 89.94 907 ALA A C 1
ATOM 7235 O O . ALA A 1 907 ? -21.098 0.813 14.082 1.00 89.94 907 ALA A O 1
ATOM 7236 N N . LEU A 1 908 ? -21.713 -1.208 13.327 1.00 91.94 908 LEU A N 1
ATOM 7237 C CA . LEU A 1 908 ? -20.999 -1.067 12.057 1.00 91.94 908 LEU A CA 1
ATOM 7238 C C . LEU A 1 908 ? -21.635 -0.013 11.135 1.00 91.94 908 LEU A C 1
ATOM 7240 O O . LEU A 1 908 ? -20.906 0.685 10.432 1.00 91.94 908 LEU A O 1
ATOM 7244 N N . ASN A 1 909 ? -22.963 0.157 11.163 1.00 92.00 909 ASN A N 1
ATOM 7245 C CA . ASN A 1 909 ? -23.630 1.230 10.421 1.00 92.00 909 ASN A CA 1
ATOM 7246 C C . ASN A 1 909 ? -23.428 2.612 11.071 1.00 92.00 909 ASN A C 1
ATOM 7248 O O . ASN A 1 909 ? -23.257 3.586 10.339 1.00 92.00 909 ASN A O 1
ATOM 7252 N N . GLU A 1 910 ? -23.375 2.723 12.405 1.00 88.56 910 GLU A N 1
ATOM 7253 C CA . GLU A 1 910 ? -23.011 3.980 13.081 1.00 88.56 910 GLU A CA 1
ATOM 7254 C C . GLU A 1 910 ? -21.597 4.429 12.700 1.00 88.56 910 GLU A C 1
ATOM 7256 O O . GLU A 1 910 ? -21.404 5.575 12.289 1.00 88.56 910 GLU A O 1
ATOM 7261 N N . LEU A 1 911 ? -20.619 3.517 12.740 1.00 87.25 911 LEU A N 1
ATOM 7262 C CA . LEU A 1 911 ? -19.242 3.798 12.317 1.00 87.25 911 LEU A CA 1
ATOM 7263 C C . LEU A 1 911 ? -19.161 4.220 10.841 1.00 87.25 911 LEU A C 1
ATOM 7265 O O . LEU A 1 911 ? -18.401 5.127 10.502 1.00 87.25 911 LEU A O 1
ATOM 7269 N N . LEU A 1 912 ? -19.994 3.644 9.969 1.00 86.44 912 LEU A N 1
ATOM 7270 C CA . LEU A 1 912 ? -20.095 4.065 8.570 1.00 86.44 912 LEU A CA 1
ATOM 7271 C C . LEU A 1 912 ? -20.709 5.459 8.394 1.00 86.44 912 LEU A C 1
ATOM 7273 O O . LEU A 1 912 ? -20.236 6.238 7.564 1.00 86.44 912 LEU A O 1
ATOM 7277 N N . ARG A 1 913 ? -21.736 5.816 9.178 1.00 85.88 913 ARG A N 1
ATOM 7278 C CA . ARG A 1 913 ? -22.285 7.183 9.167 1.00 85.88 913 ARG A CA 1
ATOM 7279 C C . ARG A 1 913 ? -21.293 8.189 9.750 1.00 85.88 913 ARG A C 1
ATOM 7281 O O . ARG A 1 913 ? -21.204 9.299 9.231 1.00 85.88 913 ARG A O 1
ATOM 7288 N N . PHE A 1 914 ? -20.517 7.808 10.765 1.00 83.19 914 PHE A N 1
ATOM 7289 C CA . PHE A 1 914 ? -19.427 8.619 11.309 1.00 83.19 914 PHE A CA 1
ATOM 7290 C C . PHE A 1 914 ? -18.345 8.893 10.251 1.00 83.19 914 PHE A C 1
ATOM 7292 O O . PHE A 1 914 ? -18.031 10.055 9.993 1.00 83.19 914 PHE A O 1
ATOM 7299 N N . LEU A 1 915 ? -17.850 7.845 9.577 1.00 79.25 915 LEU A N 1
ATOM 7300 C CA . LEU A 1 915 ? -16.894 7.937 8.466 1.00 79.25 915 LEU A CA 1
ATOM 7301 C C . LEU A 1 915 ? -17.370 8.902 7.373 1.00 79.25 915 LEU A C 1
ATOM 7303 O O . LEU A 1 915 ? -16.675 9.865 7.044 1.00 79.25 915 LEU A O 1
ATOM 7307 N N . ARG A 1 916 ? -18.585 8.675 6.854 1.00 80.75 916 ARG A N 1
ATOM 7308 C CA . ARG A 1 916 ? -19.173 9.468 5.762 1.00 80.75 916 ARG A CA 1
ATOM 7309 C C . ARG A 1 916 ? -19.424 10.930 6.157 1.00 80.75 916 ARG A C 1
ATOM 7311 O O . ARG A 1 916 ? -19.282 11.807 5.312 1.00 80.75 916 ARG A O 1
ATOM 7318 N N . LYS A 1 917 ? -19.734 11.216 7.430 1.00 79.44 917 LYS A N 1
ATOM 7319 C CA . LYS A 1 917 ? -19.876 12.593 7.949 1.00 79.44 917 LYS A CA 1
ATOM 7320 C C . LYS A 1 917 ? -18.539 13.317 8.136 1.00 79.44 917 LYS A C 1
ATOM 7322 O O . LYS A 1 917 ? -18.469 14.514 7.885 1.00 79.44 917 LYS A O 1
ATOM 7327 N N . ARG A 1 918 ? -17.493 12.628 8.607 1.00 70.75 918 ARG A N 1
ATOM 7328 C CA . ARG A 1 918 ? -16.217 13.255 9.012 1.00 70.75 918 ARG A CA 1
ATOM 7329 C C . ARG A 1 918 ? -15.256 13.569 7.860 1.00 70.75 918 ARG A C 1
ATOM 7331 O O . ARG A 1 918 ? -14.289 14.279 8.108 1.00 70.75 918 ARG A O 1
ATOM 7338 N N . LYS A 1 919 ? -15.481 13.037 6.648 1.00 62.50 919 LYS A N 1
ATOM 7339 C CA . LYS A 1 919 ? -14.564 13.155 5.489 1.00 62.50 919 LYS A CA 1
ATOM 7340 C C . LYS A 1 919 ? -13.091 12.855 5.847 1.00 62.50 919 LYS A C 1
ATOM 7342 O O . LYS A 1 919 ? -12.181 13.525 5.365 1.00 62.50 919 LYS A O 1
ATOM 7347 N N . LEU A 1 920 ? -12.848 11.854 6.703 1.00 65.25 920 LEU A N 1
ATOM 7348 C CA . LEU A 1 920 ? -11.483 11.419 7.026 1.00 65.25 920 LEU A CA 1
ATOM 7349 C C . LEU A 1 920 ? -10.769 11.002 5.733 1.00 65.25 920 LEU A C 1
ATOM 7351 O O . LEU A 1 920 ? -11.319 10.213 4.965 1.00 65.25 920 LEU A O 1
ATOM 7355 N N . ALA A 1 921 ? -9.567 11.536 5.502 1.00 55.53 921 ALA A N 1
ATOM 7356 C CA . ALA A 1 921 ? -8.870 11.415 4.225 1.00 55.53 921 ALA A CA 1
ATOM 7357 C C . ALA A 1 921 ? -8.743 9.949 3.767 1.00 55.53 921 ALA A C 1
ATOM 7359 O O . ALA A 1 921 ? -8.054 9.133 4.393 1.00 55.53 921 ALA A O 1
ATOM 7360 N N . GLN A 1 922 ? -9.400 9.618 2.652 1.00 60.81 922 GLN A N 1
ATOM 7361 C CA . GLN A 1 922 ? -9.236 8.335 1.975 1.00 60.81 922 GLN A CA 1
ATOM 7362 C C . GLN A 1 922 ? -7.837 8.277 1.352 1.00 60.81 922 GLN A C 1
ATOM 7364 O O . GLN A 1 922 ? -7.634 8.635 0.196 1.00 60.81 922 GLN A O 1
ATOM 7369 N N . LYS A 1 923 ? -6.864 7.774 2.117 1.00 69.50 923 LYS A N 1
ATOM 7370 C CA . LYS A 1 923 ? -5.579 7.310 1.581 1.00 69.50 923 LYS A CA 1
ATOM 7371 C C . LYS A 1 923 ? -5.815 6.021 0.767 1.00 69.50 923 LYS A C 1
ATOM 7373 O O . LYS A 1 923 ? -5.544 4.926 1.253 1.00 69.50 923 LYS A O 1
ATOM 7378 N N . LYS A 1 924 ? -6.400 6.141 -0.428 1.00 80.94 924 LYS A N 1
ATOM 7379 C CA . LYS A 1 924 ? -6.387 5.097 -1.464 1.00 80.94 924 LYS A CA 1
ATOM 7380 C C . LYS A 1 924 ? -5.082 5.237 -2.264 1.00 80.94 924 LYS A C 1
ATOM 7382 O O . LYS A 1 924 ? -4.612 6.353 -2.451 1.00 80.94 924 LYS A O 1
ATOM 7387 N N . ALA A 1 925 ? -4.519 4.119 -2.708 1.00 86.12 925 ALA A N 1
ATOM 7388 C CA . ALA A 1 925 ? -3.378 4.060 -3.625 1.00 86.12 925 ALA A CA 1
ATOM 7389 C C . ALA A 1 925 ? -3.800 3.448 -4.966 1.00 86.12 925 ALA A C 1
ATOM 7391 O O . ALA A 1 925 ? -3.572 4.039 -6.011 1.00 86.12 925 ALA A O 1
ATOM 7392 N N . PHE A 1 926 ? -4.492 2.303 -4.926 1.00 90.06 926 PHE A N 1
ATOM 7393 C CA . PHE A 1 926 ? -4.878 1.556 -6.123 1.00 90.06 926 PHE A CA 1
ATOM 7394 C C . PHE A 1 926 ? -6.395 1.419 -6.284 1.00 90.06 926 PHE A C 1
ATOM 7396 O O . PHE A 1 926 ? -7.130 1.211 -5.310 1.00 90.06 926 PHE A O 1
ATOM 7403 N N . ILE A 1 927 ? -6.843 1.441 -7.539 1.00 87.50 927 ILE A N 1
ATOM 7404 C CA . ILE A 1 927 ? -8.169 1.003 -7.988 1.00 87.50 927 ILE A CA 1
ATOM 7405 C C . ILE A 1 927 ? -8.012 -0.367 -8.654 1.00 87.50 927 ILE A C 1
ATOM 7407 O O . ILE A 1 927 ? -7.173 -0.545 -9.534 1.00 87.50 927 ILE A O 1
ATOM 7411 N N . VAL A 1 928 ? -8.836 -1.343 -8.256 1.00 88.88 928 VAL A N 1
ATOM 7412 C CA . VAL A 1 928 ? -8.828 -2.677 -8.881 1.00 88.88 928 VAL A CA 1
ATOM 7413 C C . VAL A 1 928 ? -9.780 -2.705 -10.072 1.00 88.88 928 VAL A C 1
ATOM 7415 O O . VAL A 1 928 ? -10.997 -2.598 -9.882 1.00 88.88 928 VAL A O 1
ATOM 7418 N N . ARG A 1 929 ? -9.236 -2.922 -11.271 1.00 85.56 929 ARG A N 1
ATOM 7419 C CA . ARG A 1 929 ? -9.983 -3.095 -12.525 1.00 85.56 929 ARG A CA 1
ATOM 7420 C C . ARG A 1 929 ? -9.832 -4.527 -13.051 1.00 85.56 929 ARG A C 1
ATOM 7422 O O . ARG A 1 929 ? -8.773 -5.135 -12.907 1.00 85.56 929 ARG A O 1
ATOM 7429 N N . GLU A 1 930 ? -10.878 -5.083 -13.656 1.00 83.00 930 GLU A N 1
ATOM 7430 C CA . GLU A 1 930 ? -10.807 -6.370 -14.369 1.00 83.00 930 GLU A CA 1
ATOM 7431 C C . GLU A 1 930 ? -10.283 -6.146 -15.790 1.00 83.00 930 GLU A C 1
ATOM 7433 O O . GLU A 1 930 ? -10.787 -5.277 -16.498 1.00 83.00 930 GLU A O 1
ATOM 7438 N N . LEU A 1 931 ? -9.288 -6.936 -16.208 1.00 80.44 931 LEU A N 1
ATOM 7439 C CA . LEU A 1 931 ? -8.793 -6.934 -17.586 1.00 80.44 931 LEU A CA 1
ATOM 7440 C C . LEU A 1 931 ? -9.359 -8.124 -18.373 1.00 80.44 931 LEU A C 1
ATOM 7442 O O . LEU A 1 931 ? -9.887 -7.947 -19.470 1.00 80.44 931 LEU A O 1
ATOM 7446 N N . VAL A 1 932 ? -9.245 -9.344 -17.824 1.00 79.00 932 VAL A N 1
ATOM 7447 C CA . VAL A 1 932 ? -9.685 -10.580 -18.496 1.00 79.00 932 VAL A CA 1
ATOM 7448 C C . VAL A 1 932 ? -10.124 -11.658 -17.495 1.00 79.00 932 VAL A C 1
ATOM 7450 O O . VAL A 1 932 ? -9.352 -12.062 -16.624 1.00 79.00 932 VAL A O 1
ATOM 7453 N N . ASP A 1 933 ? -11.334 -12.198 -17.664 1.00 78.00 933 ASP A N 1
ATOM 7454 C CA . ASP A 1 933 ? -11.845 -13.340 -16.892 1.00 78.00 933 ASP A CA 1
ATOM 7455 C C . ASP A 1 933 ? -11.535 -14.701 -17.555 1.00 78.00 933 ASP A C 1
ATOM 7457 O O . ASP A 1 933 ? -11.326 -14.811 -18.766 1.00 78.00 933 ASP A O 1
ATOM 7461 N N . GLN A 1 934 ? -11.575 -15.779 -16.766 1.00 78.81 934 GLN A N 1
ATOM 7462 C CA . GLN A 1 934 ? -11.388 -17.159 -17.239 1.00 78.81 934 GLN A CA 1
ATOM 7463 C C . GLN A 1 934 ? -12.376 -17.599 -18.350 1.00 78.81 934 GLN A C 1
ATOM 7465 O O . GLN A 1 934 ? -12.105 -18.577 -19.046 1.00 78.81 934 GLN A O 1
ATOM 7470 N N . THR A 1 935 ? -13.524 -16.929 -18.534 1.00 75.62 935 THR A N 1
ATOM 7471 C CA . THR A 1 935 ? -14.483 -17.241 -19.615 1.00 75.62 935 THR A CA 1
ATOM 7472 C C . THR A 1 935 ? -14.173 -16.535 -20.936 1.00 75.62 935 THR A C 1
ATOM 7474 O O . THR A 1 935 ? -14.579 -17.042 -21.983 1.00 75.62 935 THR A O 1
ATOM 7477 N N . ALA A 1 936 ? -13.426 -15.429 -20.896 1.00 74.69 936 ALA A N 1
ATOM 7478 C CA . ALA A 1 936 ? -12.824 -14.791 -22.061 1.00 74.69 936 ALA A CA 1
ATOM 7479 C C . ALA A 1 936 ? -11.492 -15.457 -22.450 1.00 74.69 936 ALA A C 1
ATOM 7481 O O . ALA A 1 936 ? -11.268 -15.707 -23.635 1.00 74.69 936 ALA A O 1
ATOM 7482 N N . LEU A 1 937 ? -10.637 -15.781 -21.467 1.00 81.81 937 LEU A N 1
ATOM 7483 C CA . LEU A 1 937 ? -9.318 -16.394 -21.669 1.00 81.81 937 LEU A CA 1
ATOM 7484 C C . LEU A 1 937 ? -9.063 -17.549 -20.673 1.00 81.81 937 LEU A C 1
ATOM 7486 O O . LEU A 1 937 ? -8.584 -17.320 -19.560 1.00 81.81 937 LEU A O 1
ATOM 7490 N N . PRO A 1 938 ? -9.307 -18.816 -21.063 1.00 82.62 938 PRO A N 1
ATOM 7491 C CA . PRO A 1 938 ? -9.128 -19.974 -20.177 1.00 82.62 938 PRO A CA 1
ATOM 7492 C C . PRO A 1 938 ? -7.707 -20.144 -19.612 1.00 82.62 938 PRO A C 1
ATOM 7494 O O . PRO A 1 938 ? -7.547 -20.661 -18.505 1.00 82.62 938 PRO A O 1
ATOM 7497 N N . LEU A 1 939 ? -6.688 -19.664 -20.339 1.00 83.69 939 LEU A N 1
ATOM 7498 C CA . LEU A 1 939 ? -5.272 -19.716 -19.947 1.00 83.69 939 LEU A CA 1
ATOM 7499 C C . LEU A 1 939 ? -4.970 -18.962 -18.638 1.00 83.69 939 LEU A C 1
ATOM 7501 O O . LEU A 1 939 ? -4.018 -19.322 -17.948 1.00 83.69 939 LEU A O 1
ATOM 7505 N N . VAL A 1 940 ? -5.799 -17.982 -18.246 1.00 84.31 940 VAL A N 1
ATOM 7506 C CA . VAL A 1 940 ? -5.648 -17.210 -16.992 1.00 84.31 940 VAL A CA 1
ATOM 7507 C C . VAL A 1 940 ? -5.571 -18.125 -15.762 1.00 84.31 940 VAL A C 1
ATOM 7509 O O . VAL A 1 940 ? -4.824 -17.838 -14.830 1.00 84.31 940 VAL A O 1
ATOM 7512 N N . LYS A 1 941 ? -6.267 -19.272 -15.768 1.00 84.88 941 LYS A N 1
ATOM 7513 C CA . LYS A 1 941 ? -6.229 -20.243 -14.658 1.00 84.88 941 LYS A CA 1
ATOM 7514 C C . LYS A 1 941 ? -4.835 -20.863 -14.441 1.00 84.88 941 LYS A C 1
ATOM 7516 O O . LYS A 1 941 ? -4.527 -21.255 -13.319 1.00 84.88 941 LYS A O 1
ATOM 7521 N N . GLY A 1 942 ? -4.024 -20.973 -15.494 1.00 85.56 942 GLY A N 1
ATOM 7522 C CA . GLY A 1 942 ? -2.675 -21.549 -15.464 1.00 85.56 942 GLY A CA 1
ATOM 7523 C C . GLY A 1 942 ? -1.549 -20.512 -15.457 1.00 85.56 942 GLY A C 1
ATOM 7524 O O . GLY A 1 942 ? -0.401 -20.881 -15.692 1.00 85.56 942 GLY A O 1
ATOM 7525 N N . ALA A 1 943 ? -1.851 -19.223 -15.254 1.00 91.56 943 ALA A N 1
ATOM 7526 C CA . ALA A 1 943 ? -0.862 -18.149 -15.307 1.00 91.56 943 ALA A CA 1
ATOM 7527 C C . ALA A 1 943 ? 0.095 -18.182 -14.099 1.00 91.56 943 ALA A C 1
ATOM 7529 O O . ALA A 1 943 ? -0.307 -18.032 -12.943 1.00 91.56 943 ALA A O 1
ATOM 7530 N N . LEU A 1 944 ? 1.389 -18.350 -14.376 1.00 91.56 944 LEU A N 1
ATOM 7531 C CA . LEU A 1 944 ? 2.462 -18.372 -13.383 1.00 91.56 944 LEU A CA 1
ATOM 7532 C C . LEU A 1 944 ? 3.178 -17.023 -13.268 1.00 91.56 944 LEU A C 1
ATOM 7534 O O . LEU A 1 944 ? 3.547 -16.631 -12.161 1.00 91.56 944 LEU A O 1
ATOM 7538 N N . CYS A 1 945 ? 3.377 -16.337 -14.391 1.00 93.00 945 CYS A N 1
ATOM 7539 C CA . CYS A 1 945 ? 4.100 -15.070 -14.505 1.00 93.00 945 CYS A CA 1
ATOM 7540 C C . CYS A 1 945 ? 3.631 -14.300 -15.751 1.00 93.00 945 CYS A C 1
ATOM 7542 O O . CYS A 1 945 ? 2.976 -14.873 -16.626 1.00 93.00 945 CYS A O 1
ATOM 7544 N N . ALA A 1 946 ? 3.965 -13.013 -15.842 1.00 93.81 946 ALA A N 1
ATOM 7545 C CA . ALA A 1 946 ? 3.651 -12.182 -17.000 1.00 93.81 946 ALA A CA 1
ATOM 7546 C C . ALA A 1 946 ? 4.758 -11.161 -17.300 1.00 93.81 946 ALA A C 1
ATOM 7548 O O . ALA A 1 946 ? 5.614 -10.901 -16.456 1.00 93.81 946 ALA A O 1
ATOM 7549 N N . ALA A 1 947 ? 4.700 -10.554 -18.484 1.00 92.38 947 ALA A N 1
ATOM 7550 C CA . ALA A 1 947 ? 5.423 -9.330 -18.821 1.00 92.38 947 ALA A CA 1
ATOM 7551 C C . ALA A 1 947 ? 4.572 -8.472 -19.771 1.00 92.38 947 ALA A C 1
ATOM 7553 O O . ALA A 1 947 ? 3.990 -8.997 -20.718 1.00 92.38 947 ALA A O 1
ATOM 7554 N N . VAL A 1 948 ? 4.489 -7.167 -19.516 1.00 90.81 948 VAL A N 1
ATOM 7555 C CA . VAL A 1 948 ? 3.872 -6.199 -20.439 1.00 90.81 948 VAL A CA 1
ATOM 7556 C C . VAL A 1 948 ? 4.908 -5.845 -21.504 1.00 90.81 948 VAL A C 1
ATOM 7558 O O . VAL A 1 948 ? 6.075 -5.655 -21.160 1.00 90.81 948 VAL A O 1
ATOM 7561 N N . VAL A 1 949 ? 4.502 -5.806 -22.774 1.00 88.75 949 VAL A N 1
ATOM 7562 C CA . VAL A 1 949 ? 5.377 -5.438 -23.903 1.00 88.75 949 VAL A CA 1
ATOM 7563 C C . VAL A 1 949 ? 5.094 -4.005 -24.349 1.00 88.75 949 VAL A C 1
ATOM 7565 O O . VAL A 1 949 ? 6.019 -3.215 -24.509 1.00 88.75 949 VAL A O 1
ATOM 7568 N N . ASP A 1 950 ? 3.814 -3.677 -24.488 1.00 84.62 950 ASP A N 1
ATOM 7569 C CA . ASP A 1 950 ? 3.266 -2.356 -24.794 1.00 84.62 950 ASP A CA 1
ATOM 7570 C C . ASP A 1 950 ? 1.852 -2.256 -24.179 1.00 84.62 950 ASP A C 1
ATOM 7572 O O . ASP A 1 950 ? 1.436 -3.157 -23.443 1.00 84.62 950 ASP A O 1
ATOM 7576 N N . LYS A 1 951 ? 1.109 -1.171 -24.441 1.00 84.38 951 LYS A N 1
ATOM 7577 C CA . LYS A 1 951 ? -0.208 -0.938 -23.819 1.00 84.38 951 LYS A CA 1
ATOM 7578 C C . LYS A 1 951 ? -1.278 -1.975 -24.208 1.00 84.38 951 LYS A C 1
ATOM 7580 O O . LYS A 1 951 ? -2.269 -2.087 -23.485 1.00 84.38 951 LYS A O 1
ATOM 7585 N N . ASP A 1 952 ? -1.068 -2.752 -25.276 1.00 83.44 952 ASP A N 1
ATOM 7586 C CA . ASP A 1 952 ? -2.054 -3.675 -25.857 1.00 83.44 952 ASP A CA 1
ATOM 7587 C C . ASP A 1 952 ? -1.571 -5.135 -25.948 1.00 83.44 952 ASP A C 1
ATOM 7589 O O . ASP A 1 952 ? -2.383 -6.042 -26.165 1.00 83.44 952 ASP A O 1
ATOM 7593 N N . ARG A 1 953 ? -0.267 -5.391 -25.768 1.00 87.50 953 ARG A N 1
ATOM 7594 C CA . ARG A 1 953 ? 0.364 -6.718 -25.848 1.00 87.50 953 ARG A CA 1
ATOM 7595 C C . ARG A 1 953 ? 0.908 -7.194 -24.502 1.00 87.50 953 ARG A C 1
ATOM 7597 O O . ARG A 1 953 ? 1.858 -6.647 -23.937 1.00 87.50 953 ARG A O 1
ATOM 7604 N N . LEU A 1 954 ? 0.358 -8.316 -24.041 1.00 91.00 954 LEU A N 1
ATOM 7605 C CA . LEU A 1 954 ? 0.717 -8.970 -22.785 1.00 91.00 954 LEU A CA 1
ATOM 7606 C C . LEU A 1 954 ? 1.316 -10.363 -23.026 1.00 91.00 954 LEU A C 1
ATOM 7608 O O . LEU A 1 954 ? 0.698 -11.217 -23.660 1.00 91.00 954 LEU A O 1
ATOM 7612 N N . LEU A 1 955 ? 2.484 -10.640 -22.448 1.00 92.31 955 LEU A N 1
ATOM 7613 C CA . LEU A 1 955 ? 3.041 -11.990 -22.355 1.00 92.31 955 LEU A CA 1
ATOM 7614 C C . LEU A 1 955 ? 2.550 -12.691 -21.086 1.00 92.31 955 LEU A C 1
ATOM 7616 O O . LEU A 1 955 ? 2.677 -12.155 -19.986 1.00 92.31 955 LEU A O 1
ATOM 7620 N N . LEU A 1 956 ? 2.051 -13.919 -21.235 1.00 93.12 956 LEU A N 1
ATOM 7621 C CA . LEU A 1 956 ? 1.638 -14.807 -20.149 1.00 93.12 956 LEU A CA 1
ATOM 7622 C C . LEU A 1 956 ? 2.459 -16.101 -20.173 1.00 93.12 956 LEU A C 1
ATOM 7624 O O . LEU A 1 956 ? 2.435 -16.861 -21.144 1.00 93.12 956 LEU A O 1
ATOM 7628 N N . GLY A 1 957 ? 3.161 -16.373 -19.074 1.00 93.44 957 GLY A N 1
ATOM 7629 C CA . GLY A 1 957 ? 3.835 -17.642 -18.821 1.00 93.44 957 GLY A CA 1
ATOM 7630 C C . GLY A 1 957 ? 2.920 -18.576 -18.043 1.00 93.44 957 GLY A C 1
ATOM 7631 O O . GLY A 1 957 ? 2.406 -18.208 -16.986 1.00 93.44 957 GLY A O 1
ATOM 7632 N N . THR A 1 958 ? 2.709 -19.780 -18.566 1.00 92.94 958 THR A N 1
ATOM 7633 C CA . THR A 1 958 ? 1.787 -20.778 -18.005 1.00 92.94 958 THR A CA 1
ATOM 7634 C C . THR A 1 958 ? 2.461 -22.138 -17.825 1.00 92.94 958 THR A C 1
ATOM 7636 O O . THR A 1 958 ? 3.580 -22.361 -18.302 1.00 92.94 958 THR A O 1
ATOM 7639 N N . ASP A 1 959 ? 1.765 -23.078 -17.181 1.00 90.81 959 ASP A N 1
ATOM 7640 C CA . ASP A 1 959 ? 2.171 -24.490 -17.138 1.00 90.81 959 ASP A CA 1
ATOM 7641 C C . ASP A 1 959 ? 2.285 -25.134 -18.540 1.00 90.81 959 ASP A C 1
ATOM 7643 O O . ASP A 1 959 ? 3.163 -25.972 -18.754 1.00 90.81 959 ASP A O 1
ATOM 7647 N N . ASP A 1 960 ? 1.484 -24.684 -19.514 1.00 87.19 960 ASP A N 1
ATOM 7648 C CA . ASP A 1 960 ? 1.423 -25.238 -20.878 1.00 87.19 960 ASP A CA 1
ATOM 7649 C C . ASP A 1 960 ? 2.304 -24.497 -21.906 1.00 87.19 960 ASP A C 1
ATOM 7651 O O . ASP A 1 960 ? 2.441 -24.943 -23.048 1.00 87.19 960 ASP A O 1
ATOM 7655 N N . GLY A 1 961 ? 2.903 -23.356 -21.545 1.00 89.94 961 GLY A N 1
ATOM 7656 C CA . GLY A 1 961 ? 3.766 -22.588 -22.448 1.00 89.94 961 GLY A CA 1
ATOM 7657 C C . GLY A 1 961 ? 3.791 -21.076 -22.235 1.00 89.94 961 GLY A C 1
ATOM 7658 O O . GLY A 1 961 ? 3.188 -20.543 -21.302 1.00 89.94 961 GLY A O 1
ATOM 7659 N N . LEU A 1 962 ? 4.502 -20.396 -23.139 1.00 91.44 962 LEU A N 1
ATOM 7660 C CA . LEU A 1 962 ? 4.478 -18.944 -23.299 1.00 91.44 962 LEU A CA 1
ATOM 7661 C C . LEU A 1 962 ? 3.390 -18.567 -24.312 1.00 91.44 962 LEU A C 1
ATOM 7663 O O . LEU A 1 962 ? 3.328 -19.148 -25.398 1.00 91.44 962 LEU A O 1
ATOM 7667 N N . TYR A 1 963 ? 2.575 -17.576 -23.975 1.00 91.00 963 TYR A N 1
ATOM 7668 C CA . TYR A 1 963 ? 1.547 -17.020 -24.848 1.00 91.00 963 TYR A CA 1
ATOM 7669 C C . TYR A 1 963 ? 1.687 -15.501 -24.912 1.00 91.00 963 TYR A C 1
ATOM 7671 O O . TYR A 1 963 ? 2.028 -14.873 -23.911 1.00 91.00 963 TYR A O 1
ATOM 7679 N N . CYS A 1 964 ? 1.396 -14.913 -26.069 1.00 91.00 964 CYS A N 1
ATOM 7680 C CA . CYS A 1 964 ? 1.174 -13.479 -26.206 1.00 91.00 964 CYS A CA 1
ATOM 7681 C C . CYS A 1 964 ? -0.317 -13.230 -26.451 1.00 91.00 964 CYS A C 1
ATOM 7683 O O . CYS A 1 964 ? -0.951 -13.957 -27.220 1.00 91.00 964 CYS A O 1
ATOM 7685 N N . VAL A 1 965 ? -0.868 -12.241 -25.753 1.00 89.25 965 VAL A N 1
ATOM 7686 C CA . VAL A 1 965 ? -2.272 -11.827 -25.771 1.00 89.25 965 VAL A CA 1
ATOM 7687 C C . VAL A 1 965 ? -2.324 -10.407 -26.322 1.00 89.25 965 VAL A C 1
ATOM 7689 O O . VAL A 1 965 ? -1.739 -9.506 -25.724 1.00 89.25 965 VAL A O 1
ATOM 7692 N N . GLU A 1 966 ? -3.025 -10.208 -27.435 1.00 86.12 966 GLU A N 1
ATOM 7693 C CA . GLU A 1 966 ? -3.312 -8.882 -27.990 1.00 86.12 966 GLU A CA 1
ATOM 7694 C C . GLU A 1 966 ? -4.719 -8.465 -27.528 1.00 86.12 966 GLU A C 1
ATOM 7696 O O . GLU A 1 966 ? -5.726 -9.038 -27.958 1.00 86.12 966 GLU A O 1
ATOM 7701 N N . LEU A 1 967 ? -4.793 -7.495 -26.613 1.00 83.12 967 LEU A N 1
ATOM 7702 C CA . LEU A 1 967 ? -6.025 -7.080 -25.924 1.00 83.12 967 LEU A CA 1
ATOM 7703 C C . LEU A 1 967 ? -7.052 -6.455 -26.881 1.00 83.12 967 LEU A C 1
ATOM 7705 O O . LEU A 1 967 ? -8.257 -6.693 -26.759 1.00 83.12 967 LEU A O 1
ATOM 7709 N N . ASP A 1 968 ? -6.556 -5.691 -27.852 1.00 75.88 968 ASP A N 1
ATOM 7710 C CA . ASP A 1 968 ? -7.345 -4.954 -28.841 1.00 75.88 968 ASP A CA 1
ATOM 7711 C C . ASP A 1 968 ? -7.921 -5.851 -29.945 1.00 75.88 968 ASP A C 1
ATOM 7713 O O . ASP A 1 968 ? -9.032 -5.645 -30.434 1.00 75.88 968 ASP A O 1
ATOM 7717 N N . ARG A 1 969 ? -7.169 -6.889 -30.325 1.00 73.12 969 ARG A N 1
ATOM 7718 C CA . ARG A 1 969 ? -7.513 -7.811 -31.419 1.00 73.12 969 ARG A CA 1
ATOM 7719 C C . ARG A 1 969 ? -8.278 -9.052 -30.953 1.00 73.12 969 ARG A C 1
ATOM 7721 O O . ARG A 1 969 ? -8.726 -9.836 -31.785 1.00 73.12 969 ARG A O 1
ATOM 7728 N N . GLU A 1 970 ? -8.413 -9.239 -29.637 1.00 79.12 970 GLU A N 1
ATOM 7729 C CA . GLU A 1 970 ? -8.924 -10.461 -28.999 1.00 79.12 970 GLU A CA 1
ATOM 7730 C C . GLU A 1 970 ? -8.220 -11.740 -29.511 1.00 79.12 970 GLU A C 1
ATOM 7732 O O . GLU A 1 970 ? -8.814 -12.817 -29.604 1.00 79.12 970 GLU A O 1
ATOM 7737 N N . THR A 1 971 ? -6.928 -11.641 -29.838 1.00 82.25 971 THR A N 1
ATOM 7738 C CA . THR A 1 971 ? -6.101 -12.734 -30.373 1.00 82.25 971 THR A CA 1
ATOM 7739 C C . THR A 1 971 ? -5.073 -13.207 -29.355 1.00 82.25 971 THR A C 1
ATOM 7741 O O . THR A 1 971 ? -4.512 -12.428 -28.584 1.00 82.25 971 THR A O 1
ATOM 7744 N N . VAL A 1 972 ? -4.808 -14.514 -29.351 1.00 85.75 972 VAL A N 1
ATOM 7745 C CA . VAL A 1 972 ? -3.747 -15.124 -28.540 1.00 85.75 972 VAL A CA 1
ATOM 7746 C C . VAL A 1 972 ? -2.932 -16.060 -29.407 1.00 85.75 972 VAL A C 1
ATOM 7748 O O . VAL A 1 972 ? -3.499 -16.927 -30.067 1.00 85.75 972 VAL A O 1
ATOM 7751 N N . PHE A 1 973 ? -1.610 -15.933 -29.372 1.00 85.94 973 PHE A N 1
ATOM 7752 C CA . PHE A 1 973 ? -0.699 -16.834 -30.075 1.00 85.94 973 PHE A CA 1
ATOM 7753 C C . PHE A 1 973 ? 0.305 -17.475 -29.113 1.00 85.94 973 PHE A C 1
ATOM 7755 O O . PHE A 1 973 ? 0.753 -16.873 -28.135 1.00 85.94 973 PHE A O 1
ATOM 7762 N N . ARG A 1 974 ? 0.628 -18.745 -29.375 1.00 86.56 974 ARG A N 1
ATOM 7763 C CA . ARG A 1 974 ? 1.582 -19.543 -28.593 1.00 86.56 974 ARG A CA 1
ATOM 7764 C C . ARG A 1 974 ? 2.994 -19.328 -29.122 1.00 86.56 974 ARG A C 1
ATOM 7766 O O . ARG A 1 974 ? 3.220 -19.393 -30.326 1.00 86.56 974 ARG A O 1
ATOM 7773 N N . LEU A 1 975 ? 3.945 -19.135 -28.216 1.00 86.25 975 LEU A N 1
ATOM 7774 C CA . LEU A 1 975 ? 5.354 -18.957 -28.542 1.00 86.25 975 LEU A CA 1
ATOM 7775 C C . LEU A 1 975 ? 6.141 -20.238 -28.222 1.00 86.25 975 LEU A C 1
ATOM 7777 O O . LEU A 1 975 ? 6.194 -20.689 -27.074 1.00 86.25 975 LEU A O 1
ATOM 7781 N N . GLY A 1 976 ? 6.786 -20.793 -29.253 1.00 80.25 976 GLY A N 1
ATOM 7782 C CA . GLY A 1 976 ? 7.666 -21.964 -29.176 1.00 80.25 976 GLY A CA 1
ATOM 7783 C C . GLY A 1 976 ? 6.985 -23.268 -28.742 1.00 80.25 976 GLY A C 1
ATOM 7784 O O . GLY A 1 976 ? 5.761 -23.402 -28.754 1.00 80.25 976 GLY A O 1
ATOM 7785 N N . ASP A 1 977 ? 7.805 -24.238 -28.320 1.00 73.00 977 ASP A N 1
ATOM 7786 C CA . ASP A 1 977 ? 7.427 -25.621 -27.983 1.00 73.00 977 ASP A CA 1
ATOM 7787 C C . ASP A 1 977 ? 6.213 -25.759 -27.038 1.00 73.00 977 ASP A C 1
ATOM 7789 O O . ASP A 1 977 ? 5.592 -26.817 -26.985 1.00 73.00 977 ASP A O 1
ATOM 7793 N N . GLY A 1 978 ? 5.902 -24.731 -26.240 1.00 79.12 978 GLY A N 1
ATOM 7794 C CA . GLY A 1 978 ? 4.989 -24.802 -25.097 1.00 79.12 978 GLY A CA 1
ATOM 7795 C C . GLY A 1 978 ? 5.481 -25.769 -24.024 1.00 79.12 978 GLY A C 1
ATOM 7796 O O . GLY A 1 978 ? 4.920 -26.836 -23.788 1.00 79.12 978 GLY A O 1
ATOM 7797 N N . ARG A 1 979 ? 6.580 -25.379 -23.378 1.00 88.38 979 ARG A N 1
ATOM 7798 C CA . ARG A 1 979 ? 7.041 -25.960 -22.114 1.00 88.38 979 ARG A CA 1
ATOM 7799 C C . ARG A 1 979 ? 6.720 -24.963 -21.009 1.00 88.38 979 ARG A C 1
ATOM 7801 O O . ARG A 1 979 ? 6.998 -23.779 -21.200 1.00 88.38 979 ARG A O 1
ATOM 7808 N N . ARG A 1 980 ? 6.248 -25.454 -19.860 1.00 91.88 980 ARG A N 1
ATOM 7809 C CA . ARG A 1 980 ? 6.067 -24.709 -18.601 1.00 91.88 980 ARG A CA 1
ATOM 7810 C C . ARG A 1 980 ? 7.066 -23.563 -18.418 1.00 91.88 980 ARG A C 1
ATOM 7812 O O . ARG A 1 980 ? 8.277 -23.795 -18.510 1.00 91.88 980 ARG A O 1
ATOM 7819 N N . VAL A 1 981 ? 6.558 -22.361 -18.150 1.00 93.88 981 VAL A N 1
ATOM 7820 C CA . VAL A 1 981 ? 7.342 -21.131 -17.950 1.00 93.88 981 VAL A CA 1
ATOM 7821 C C . VAL A 1 981 ? 7.156 -20.649 -16.512 1.00 93.88 981 VAL A C 1
ATOM 7823 O O . VAL A 1 981 ? 6.099 -20.135 -16.161 1.00 93.88 981 VAL A O 1
ATOM 7826 N N . ASP A 1 982 ? 8.175 -20.834 -15.667 1.00 92.19 982 ASP A N 1
ATOM 7827 C CA . 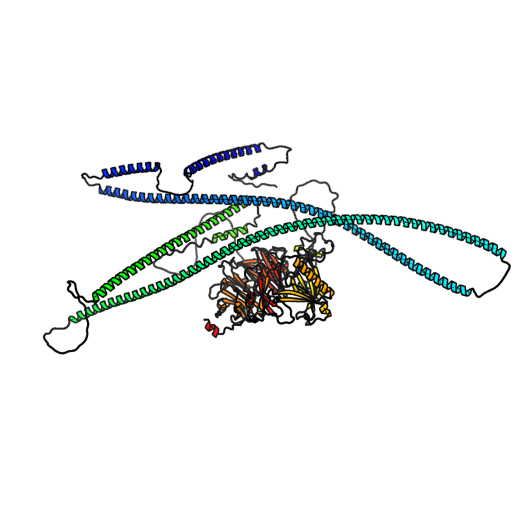ASP A 1 982 ? 8.114 -20.443 -14.249 1.00 92.19 982 ASP A CA 1
ATOM 7828 C C . ASP A 1 982 ? 8.248 -18.916 -14.058 1.00 92.19 982 ASP A C 1
ATOM 7830 O O . ASP A 1 982 ? 7.644 -18.369 -13.136 1.00 92.19 982 ASP A O 1
ATOM 7834 N N . GLN A 1 983 ? 9.035 -18.233 -14.903 1.00 93.31 983 GLN A N 1
ATOM 7835 C CA . GLN A 1 983 ? 9.328 -16.795 -14.800 1.00 93.31 983 GLN A CA 1
ATOM 7836 C C . GLN A 1 983 ? 9.654 -16.183 -16.179 1.00 93.31 983 GLN A C 1
ATOM 7838 O O . GLN A 1 983 ? 10.292 -16.838 -17.009 1.00 93.31 983 GLN A O 1
ATOM 7843 N N . ILE A 1 984 ? 9.253 -14.922 -16.388 1.00 94.44 984 ILE A N 1
ATOM 7844 C CA . ILE A 1 984 ? 9.547 -14.074 -17.560 1.00 94.44 984 ILE A CA 1
ATOM 7845 C C . ILE A 1 984 ? 10.138 -12.739 -17.072 1.00 94.44 984 ILE A C 1
ATOM 7847 O O . ILE A 1 984 ? 9.813 -12.286 -15.975 1.00 94.44 984 ILE A O 1
ATOM 7851 N N . ASP A 1 985 ? 10.982 -12.114 -17.891 1.00 93.31 985 ASP A N 1
ATOM 7852 C CA . ASP A 1 985 ? 11.437 -10.723 -17.766 1.00 93.31 985 ASP A CA 1
ATOM 7853 C C . ASP A 1 985 ? 11.532 -10.133 -19.189 1.00 93.31 985 ASP A C 1
ATOM 7855 O O . ASP A 1 985 ? 11.964 -10.835 -20.107 1.00 93.31 985 ASP A O 1
ATOM 7859 N N . PHE A 1 986 ? 11.118 -8.882 -19.401 1.00 92.38 986 PHE A N 1
ATOM 7860 C CA . PHE A 1 986 ? 11.178 -8.212 -20.711 1.00 92.38 986 PHE A CA 1
ATOM 7861 C C . PHE A 1 986 ? 12.098 -6.994 -20.640 1.00 92.38 986 PHE A C 1
ATOM 7863 O O . PHE A 1 986 ? 12.023 -6.212 -19.696 1.00 92.38 986 PHE A O 1
ATOM 7870 N N . ILE A 1 987 ? 12.972 -6.855 -21.637 1.00 90.25 987 ILE A N 1
ATOM 7871 C CA . ILE A 1 987 ? 13.945 -5.769 -21.751 1.00 90.25 987 ILE A CA 1
ATOM 7872 C C . ILE A 1 987 ? 13.671 -5.063 -23.077 1.00 90.25 987 ILE A C 1
ATOM 7874 O O . ILE A 1 987 ? 14.062 -5.552 -24.142 1.00 90.25 987 ILE A O 1
ATOM 7878 N N . ALA A 1 988 ? 12.978 -3.926 -22.996 1.00 86.31 988 ALA A N 1
ATOM 7879 C CA . ALA A 1 988 ? 12.598 -3.134 -24.159 1.00 86.31 988 ALA A CA 1
ATOM 7880 C C . ALA A 1 988 ? 13.834 -2.682 -24.952 1.00 86.31 988 ALA A C 1
ATOM 7882 O O . ALA A 1 988 ? 13.913 -2.963 -26.144 1.00 86.31 988 ALA A O 1
ATOM 7883 N N . ASP A 1 989 ?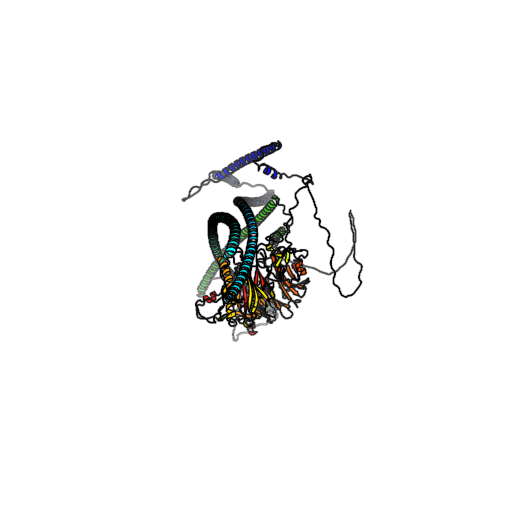 14.829 -2.102 -24.276 1.00 84.88 989 ASP A N 1
ATOM 7884 C CA . ASP A 1 989 ? 15.997 -1.438 -24.884 1.00 84.88 989 ASP A CA 1
ATOM 7885 C C . ASP A 1 989 ? 16.923 -2.375 -25.682 1.00 84.88 989 ASP A C 1
ATOM 7887 O O . ASP A 1 989 ? 17.565 -1.962 -26.645 1.00 84.88 989 ASP A O 1
ATOM 7891 N N . GLU A 1 990 ? 16.978 -3.658 -25.312 1.00 85.31 990 GLU A N 1
ATOM 7892 C CA . GLU A 1 990 ? 17.737 -4.694 -26.032 1.00 85.31 990 GLU A CA 1
ATOM 7893 C C . GLU A 1 990 ? 16.844 -5.567 -26.939 1.00 85.31 990 GLU A C 1
ATOM 7895 O O . GLU A 1 990 ? 17.341 -6.473 -27.616 1.00 85.31 990 GLU A O 1
ATOM 7900 N N . HIS A 1 991 ? 15.531 -5.316 -26.971 1.00 88.81 991 HIS A N 1
ATOM 7901 C CA . HIS A 1 991 ? 14.532 -6.113 -27.693 1.00 88.81 991 HIS A CA 1
ATOM 7902 C C . HIS A 1 991 ? 14.643 -7.625 -27.387 1.00 88.81 991 HIS A C 1
ATOM 7904 O O . HIS A 1 991 ? 14.718 -8.473 -28.289 1.00 88.81 991 HIS A O 1
ATOM 7910 N N . LEU A 1 992 ? 14.695 -7.963 -26.092 1.00 91.44 992 LEU A N 1
ATOM 7911 C CA . LEU A 1 992 ? 14.841 -9.332 -25.590 1.00 91.44 992 LEU A CA 1
ATOM 7912 C C . LEU A 1 992 ? 13.808 -9.670 -24.511 1.00 91.44 992 LEU A C 1
ATOM 7914 O O . LEU A 1 992 ? 13.570 -8.910 -23.575 1.00 91.44 992 LEU A O 1
ATOM 7918 N N . ILE A 1 993 ? 13.273 -10.885 -24.600 1.00 93.19 993 ILE A N 1
ATOM 7919 C CA . ILE A 1 993 ? 12.472 -11.536 -23.566 1.00 93.19 993 ILE A CA 1
ATOM 7920 C C . ILE A 1 993 ? 13.330 -12.656 -22.966 1.00 93.19 993 ILE A C 1
ATOM 7922 O O . ILE A 1 993 ? 13.826 -13.525 -23.690 1.00 93.19 993 ILE A O 1
ATOM 7926 N N . ILE A 1 994 ? 13.502 -12.656 -21.647 1.00 94.19 994 ILE A N 1
ATOM 7927 C CA . ILE A 1 994 ? 14.207 -13.708 -20.907 1.00 94.19 994 ILE A CA 1
ATOM 7928 C C . ILE A 1 994 ? 13.166 -14.626 -20.267 1.00 94.19 994 ILE A C 1
ATOM 7930 O O . ILE A 1 994 ? 12.244 -14.151 -19.605 1.00 94.19 994 ILE A O 1
ATOM 7934 N N . VAL A 1 995 ? 13.300 -15.944 -20.451 1.00 94.44 995 VAL A N 1
ATOM 7935 C CA . VAL A 1 995 ? 12.356 -16.931 -19.899 1.00 94.44 995 VAL A CA 1
ATOM 7936 C C . VAL A 1 995 ? 13.058 -18.079 -19.178 1.00 94.44 995 VAL A C 1
ATOM 7938 O O . VAL A 1 995 ? 14.032 -18.645 -19.678 1.00 94.44 995 VAL A O 1
ATOM 7941 N N . MET A 1 996 ? 12.514 -18.477 -18.025 1.00 94.38 996 MET A N 1
ATOM 7942 C CA . MET A 1 996 ? 12.889 -19.698 -17.304 1.00 94.38 996 MET A CA 1
ATOM 7943 C C . MET A 1 996 ? 11.891 -20.809 -17.639 1.00 94.38 996 MET A C 1
ATOM 7945 O O . MET A 1 996 ? 10.712 -20.706 -17.293 1.00 94.38 996 MET A O 1
ATOM 7949 N N . THR A 1 997 ? 12.336 -21.865 -18.332 1.00 92.31 997 THR A N 1
ATOM 7950 C CA . THR A 1 997 ? 11.413 -22.840 -18.945 1.00 92.31 997 THR A CA 1
ATOM 7951 C C . THR A 1 997 ? 11.848 -24.308 -18.844 1.00 92.31 997 THR A C 1
ATOM 7953 O O . THR A 1 997 ? 13.031 -24.654 -18.908 1.00 92.31 997 THR A O 1
ATOM 7956 N N . GLY A 1 998 ? 10.850 -25.193 -18.742 1.00 87.56 998 GLY A N 1
ATOM 7957 C CA . GLY A 1 998 ? 10.997 -26.650 -18.754 1.00 87.56 998 GLY A CA 1
ATOM 7958 C C . GLY A 1 998 ? 11.426 -27.267 -17.417 1.00 87.56 998 GLY A C 1
ATOM 7959 O O . GLY A 1 998 ? 11.744 -26.573 -16.458 1.00 87.56 998 GLY A O 1
ATOM 7960 N N . LYS A 1 999 ? 11.446 -28.608 -17.354 1.00 87.00 999 LYS A N 1
ATOM 7961 C CA . LYS A 1 999 ? 11.723 -29.369 -16.115 1.00 87.00 999 LYS A CA 1
ATOM 7962 C C . LYS A 1 999 ? 13.108 -29.096 -15.510 1.00 87.00 999 LYS A C 1
ATOM 7964 O O . LYS A 1 999 ? 13.253 -29.145 -14.298 1.00 87.00 999 LYS A O 1
ATOM 7969 N N . GLU A 1 1000 ? 14.107 -28.792 -16.341 1.00 88.06 1000 GLU A N 1
ATOM 7970 C CA . GLU A 1 1000 ? 15.454 -28.402 -15.889 1.00 88.06 1000 GLU A CA 1
ATOM 7971 C C . GLU A 1 1000 ? 15.566 -26.914 -15.508 1.00 88.06 1000 GLU A C 1
ATOM 7973 O O . GLU A 1 1000 ? 16.648 -26.491 -15.107 1.00 88.06 1000 GLU A O 1
ATOM 7978 N N . ARG A 1 1001 ? 14.495 -26.117 -15.668 1.00 92.38 1001 ARG A N 1
ATOM 7979 C CA . ARG A 1 1001 ? 14.477 -24.655 -15.477 1.00 92.38 1001 ARG A CA 1
ATOM 7980 C C . ARG A 1 1001 ? 15.681 -23.959 -16.121 1.00 92.38 1001 ARG A C 1
ATOM 7982 O O . ARG A 1 1001 ? 16.428 -23.250 -15.459 1.00 92.38 1001 ARG A O 1
ATOM 7989 N N . GLN A 1 1002 ? 15.890 -24.191 -17.418 1.00 92.44 1002 GLN A N 1
ATOM 7990 C CA . GLN A 1 1002 ? 16.963 -23.520 -18.156 1.00 92.44 1002 GLN A CA 1
ATOM 7991 C C . GLN A 1 1002 ? 16.508 -22.113 -18.573 1.00 92.44 1002 GLN A C 1
ATOM 7993 O O . GLN A 1 1002 ? 15.354 -21.931 -18.978 1.00 92.44 1002 GLN A O 1
ATOM 7998 N N . ILE A 1 1003 ? 17.422 -21.141 -18.517 1.00 95.25 1003 ILE A N 1
ATOM 7999 C CA . ILE A 1 1003 ? 17.199 -19.800 -19.062 1.00 95.25 1003 ILE A CA 1
ATOM 8000 C C . ILE A 1 1003 ? 17.356 -19.822 -20.585 1.00 95.25 1003 ILE A C 1
ATOM 8002 O O . ILE A 1 1003 ? 18.277 -20.437 -21.137 1.00 95.25 1003 ILE A O 1
ATOM 8006 N N . LYS A 1 1004 ? 16.449 -19.125 -21.269 1.00 93.31 1004 LYS A N 1
ATOM 8007 C CA . LYS A 1 1004 ? 16.511 -18.870 -22.708 1.00 93.31 1004 LYS A CA 1
ATOM 8008 C C . LYS A 1 1004 ? 16.225 -17.402 -23.013 1.00 93.31 1004 LYS A C 1
ATOM 8010 O O . LYS A 1 1004 ? 15.461 -16.762 -22.293 1.00 93.31 1004 LYS A O 1
ATOM 8015 N N . LEU A 1 1005 ? 16.807 -16.912 -24.104 1.00 93.44 1005 LEU A N 1
ATOM 8016 C CA . LEU A 1 1005 ? 16.591 -15.570 -24.641 1.00 93.44 1005 LEU A CA 1
ATOM 8017 C C . LEU A 1 1005 ? 15.777 -15.672 -25.938 1.00 93.44 1005 LEU A C 1
ATOM 8019 O O . LEU A 1 1005 ? 16.080 -16.496 -26.809 1.00 93.44 1005 LEU A O 1
ATOM 8023 N N . ILE A 1 1006 ? 14.746 -14.840 -26.060 1.00 92.25 1006 ILE A N 1
ATOM 8024 C CA . ILE A 1 1006 ? 13.842 -14.774 -27.211 1.00 92.25 1006 ILE A CA 1
ATOM 8025 C C . ILE A 1 1006 ? 13.848 -13.324 -27.726 1.00 92.25 1006 ILE A C 1
ATOM 8027 O O . ILE A 1 1006 ? 13.422 -12.431 -26.994 1.00 92.25 1006 ILE A O 1
ATOM 8031 N N . PRO A 1 1007 ? 14.327 -13.052 -28.953 1.00 90.62 1007 PRO A N 1
ATOM 8032 C CA . PRO A 1 1007 ? 14.217 -11.729 -29.570 1.00 90.62 1007 PRO A CA 1
ATOM 8033 C C . PRO A 1 1007 ? 12.759 -11.307 -29.794 1.00 90.62 1007 PRO A C 1
ATOM 8035 O O . PRO A 1 1007 ? 11.940 -12.134 -30.200 1.00 90.62 1007 PRO A O 1
ATOM 8038 N N . THR A 1 1008 ? 12.447 -10.017 -29.617 1.00 89.75 1008 THR A N 1
ATOM 8039 C CA . THR A 1 1008 ? 11.078 -9.473 -29.769 1.00 89.75 1008 THR A CA 1
ATOM 8040 C C . THR A 1 1008 ? 10.450 -9.766 -31.138 1.00 89.75 1008 THR A C 1
ATOM 8042 O O . THR A 1 1008 ? 9.240 -9.921 -31.225 1.00 89.75 1008 THR A O 1
ATOM 8045 N N . ALA A 1 1009 ? 11.247 -9.975 -32.192 1.00 85.38 1009 ALA A N 1
ATOM 8046 C CA . ALA A 1 1009 ? 10.770 -10.387 -33.520 1.00 85.38 1009 ALA A CA 1
ATOM 8047 C C . ALA A 1 1009 ? 9.965 -11.712 -33.539 1.00 85.38 1009 ALA A C 1
ATOM 8049 O O . ALA A 1 1009 ? 9.263 -11.989 -34.511 1.00 85.38 1009 ALA A O 1
ATOM 8050 N N . ALA A 1 1010 ? 10.034 -12.528 -32.479 1.00 85.50 1010 ALA A N 1
ATOM 8051 C CA . ALA A 1 1010 ? 9.155 -13.686 -32.294 1.00 85.50 1010 ALA A CA 1
ATOM 8052 C C . ALA A 1 1010 ? 7.682 -13.293 -32.050 1.00 85.50 1010 ALA A C 1
ATOM 8054 O O . ALA A 1 1010 ? 6.783 -14.089 -32.318 1.00 85.50 1010 ALA A O 1
ATOM 8055 N N . LEU A 1 1011 ? 7.421 -12.077 -31.551 1.00 84.94 1011 LEU A N 1
ATOM 8056 C CA . LEU A 1 1011 ? 6.069 -11.563 -31.304 1.00 84.94 1011 LEU A CA 1
ATOM 8057 C C . LEU A 1 1011 ? 5.316 -11.251 -32.602 1.00 84.94 1011 LEU A C 1
ATOM 8059 O O . LEU A 1 1011 ? 4.096 -11.350 -32.641 1.00 84.94 1011 LEU A O 1
ATOM 8063 N N . ASP A 1 1012 ? 6.026 -10.966 -33.692 1.00 80.75 1012 ASP A N 1
ATOM 8064 C CA . ASP A 1 1012 ? 5.412 -10.712 -35.002 1.00 80.75 1012 ASP A CA 1
ATOM 8065 C C . ASP A 1 1012 ? 5.057 -12.011 -35.758 1.00 80.75 1012 ASP A C 1
ATOM 8067 O O . ASP A 1 1012 ? 4.700 -11.986 -36.935 1.00 80.75 1012 ASP A O 1
ATOM 8071 N N . GLY A 1 1013 ? 5.162 -13.168 -35.090 1.00 70.00 1013 GLY A N 1
ATOM 8072 C CA . GLY A 1 1013 ? 4.862 -14.490 -35.644 1.00 70.00 1013 GLY A CA 1
ATOM 8073 C C . GLY A 1 1013 ? 5.997 -15.127 -36.453 1.00 70.00 1013 GLY A C 1
ATOM 8074 O O . GLY A 1 1013 ? 5.797 -16.195 -37.030 1.00 70.00 1013 GLY A O 1
ATOM 8075 N N . ARG A 1 1014 ? 7.187 -14.510 -36.492 1.00 75.06 1014 ARG A N 1
ATOM 8076 C CA . ARG A 1 1014 ? 8.380 -15.079 -37.144 1.00 75.06 1014 ARG A CA 1
ATOM 8077 C C . ARG A 1 1014 ? 8.912 -16.261 -36.324 1.00 75.06 1014 ARG A C 1
ATOM 8079 O O . ARG A 1 1014 ? 8.996 -16.169 -35.099 1.00 75.06 1014 ARG A O 1
ATOM 8086 N N . ASP A 1 1015 ? 9.325 -17.350 -36.977 1.00 74.94 1015 ASP A N 1
ATOM 8087 C CA . ASP A 1 1015 ? 9.882 -18.520 -36.277 1.00 74.94 1015 ASP A CA 1
ATOM 8088 C C . ASP A 1 1015 ? 11.343 -18.276 -35.851 1.00 74.94 1015 ASP A C 1
ATOM 8090 O O . ASP A 1 1015 ? 12.307 -18.638 -36.530 1.00 74.94 1015 ASP A O 1
ATOM 8094 N N . VAL A 1 1016 ? 11.511 -17.569 -34.730 1.00 81.00 1016 VAL A N 1
ATOM 8095 C CA . VAL A 1 1016 ? 12.820 -17.213 -34.176 1.00 81.00 1016 VAL A CA 1
ATOM 8096 C C . VAL A 1 1016 ? 13.292 -18.291 -33.202 1.00 81.00 1016 VAL A C 1
ATOM 8098 O O . VAL A 1 1016 ? 12.721 -18.483 -32.128 1.00 81.00 1016 VAL A O 1
ATOM 8101 N N . LYS A 1 1017 ? 14.400 -18.958 -33.539 1.00 83.44 1017 LYS A N 1
ATOM 8102 C CA . LYS A 1 1017 ? 15.035 -19.989 -32.705 1.00 83.44 1017 LYS A CA 1
ATOM 8103 C C . LYS A 1 1017 ? 15.429 -19.441 -31.326 1.00 83.44 1017 LYS A C 1
ATOM 8105 O O . LYS A 1 1017 ? 16.305 -18.587 -31.217 1.00 83.44 1017 LYS A O 1
ATOM 8110 N N . TRP A 1 1018 ? 14.831 -19.986 -30.265 1.00 89.81 1018 TRP A N 1
ATOM 8111 C CA . TRP A 1 1018 ? 15.118 -19.583 -28.882 1.00 89.81 1018 TRP A CA 1
ATOM 8112 C C . TRP A 1 1018 ? 16.575 -19.885 -28.503 1.00 89.81 1018 TRP A C 1
ATOM 8114 O O . TRP A 1 1018 ? 17.010 -21.043 -28.539 1.00 89.81 1018 TRP A O 1
ATOM 8124 N N . ILE A 1 1019 ? 17.317 -18.856 -28.095 1.00 91.19 1019 ILE A N 1
ATOM 8125 C CA . ILE A 1 1019 ? 18.724 -18.969 -27.703 1.00 91.19 1019 ILE A CA 1
ATOM 8126 C C . ILE A 1 1019 ? 18.782 -19.599 -26.309 1.00 91.19 1019 ILE A C 1
ATOM 8128 O O . ILE A 1 1019 ? 18.135 -19.119 -25.379 1.00 91.19 1019 ILE A O 1
ATOM 8132 N N . LYS A 1 1020 ? 19.542 -20.684 -26.144 1.00 91.19 1020 LYS A N 1
ATOM 8133 C CA . LYS A 1 1020 ? 19.767 -21.315 -24.834 1.00 91.19 1020 LYS A CA 1
ATOM 8134 C C . LYS A 1 1020 ? 20.953 -20.646 -24.142 1.00 91.19 1020 LYS A C 1
ATOM 8136 O O . LYS A 1 1020 ? 21.958 -20.393 -24.796 1.00 91.19 1020 LYS A O 1
ATOM 8141 N N . VAL A 1 1021 ? 20.845 -20.407 -22.836 1.00 91.88 1021 VAL A N 1
ATOM 8142 C CA . VAL A 1 1021 ? 21.965 -19.921 -22.017 1.00 91.88 1021 VAL A CA 1
ATOM 8143 C C . VAL A 1 1021 ? 22.601 -21.110 -21.299 1.00 91.88 1021 VAL A C 1
ATOM 8145 O O . VAL A 1 1021 ? 21.929 -21.834 -20.551 1.00 91.88 1021 VAL A O 1
ATOM 8148 N N . ASP A 1 1022 ? 23.890 -21.336 -21.528 1.00 87.19 1022 ASP A N 1
ATOM 8149 C CA . ASP A 1 1022 ? 24.620 -22.447 -20.915 1.00 87.19 1022 ASP A CA 1
ATOM 8150 C C . ASP A 1 1022 ? 24.912 -22.206 -19.428 1.00 87.19 1022 ASP A C 1
ATOM 8152 O O . ASP A 1 1022 ? 24.909 -21.080 -18.936 1.00 87.19 1022 ASP A O 1
ATOM 8156 N N . ASN A 1 1023 ? 25.140 -23.293 -18.684 1.00 84.44 1023 ASN A N 1
ATOM 8157 C CA . ASN A 1 1023 ? 25.332 -23.299 -17.225 1.00 84.44 1023 ASN A CA 1
ATOM 8158 C C . ASN A 1 1023 ? 24.138 -22.783 -16.384 1.00 84.44 1023 ASN A C 1
ATOM 8160 O O . ASN A 1 1023 ? 24.281 -22.598 -15.181 1.00 84.44 1023 ASN A O 1
ATOM 8164 N N . THR A 1 1024 ? 22.946 -22.614 -16.972 1.00 92.44 1024 THR A N 1
ATOM 8165 C CA . THR A 1 1024 ? 21.729 -22.156 -16.256 1.00 92.44 1024 THR A CA 1
ATOM 8166 C C . THR A 1 1024 ? 20.768 -23.277 -15.834 1.00 92.44 1024 THR A C 1
ATOM 8168 O O . THR A 1 1024 ? 19.646 -23.010 -15.407 1.00 92.44 1024 THR A O 1
ATOM 8171 N N . LYS A 1 1025 ? 21.175 -24.550 -15.946 1.00 91.81 1025 LYS A N 1
ATOM 8172 C CA . LYS A 1 1025 ? 20.353 -25.696 -15.519 1.00 91.81 1025 LYS A CA 1
ATOM 8173 C C . LYS A 1 1025 ? 20.158 -25.704 -14.001 1.00 91.81 1025 LYS A C 1
ATOM 8175 O O . LYS A 1 1025 ? 21.119 -25.590 -13.246 1.00 91.81 1025 LYS A O 1
ATOM 8180 N N . GLY A 1 1026 ? 18.923 -25.927 -13.561 1.00 91.06 1026 GLY A N 1
ATOM 8181 C CA . GLY A 1 1026 ? 18.557 -25.908 -12.146 1.00 91.06 1026 GLY A CA 1
ATOM 8182 C C . GLY A 1 1026 ? 18.433 -24.499 -11.566 1.00 91.06 1026 GLY A C 1
ATOM 8183 O O . GLY A 1 1026 ? 18.551 -24.349 -10.351 1.00 91.06 1026 GLY A O 1
ATOM 8184 N N . CYS A 1 1027 ? 18.204 -23.483 -12.408 1.00 93.88 1027 CYS A N 1
ATOM 8185 C CA . CYS A 1 1027 ? 17.846 -22.147 -11.948 1.00 93.88 1027 CYS A CA 1
ATOM 8186 C C . CYS A 1 1027 ? 16.573 -22.194 -11.090 1.00 93.88 1027 CYS A C 1
ATOM 8188 O O . CYS A 1 1027 ? 15.630 -22.934 -11.386 1.00 93.88 1027 CYS A O 1
ATOM 8190 N N . HIS A 1 1028 ? 16.535 -21.394 -10.026 1.00 93.56 1028 HIS A N 1
ATOM 8191 C CA . HIS A 1 1028 ? 15.343 -21.241 -9.185 1.00 93.56 1028 HIS A CA 1
ATOM 8192 C C . HIS A 1 1028 ? 14.784 -19.815 -9.154 1.00 93.56 1028 HIS A C 1
ATOM 8194 O O . HIS A 1 1028 ? 13.609 -19.653 -8.842 1.00 93.56 1028 HIS A O 1
ATOM 8200 N N . THR A 1 1029 ? 15.583 -18.812 -9.524 1.00 93.56 1029 THR A N 1
ATOM 8201 C CA . THR A 1 1029 ? 15.151 -17.429 -9.783 1.00 93.56 1029 THR A CA 1
ATOM 8202 C C . THR A 1 1029 ? 16.195 -16.709 -10.643 1.00 93.56 1029 THR A C 1
ATOM 8204 O O . THR A 1 1029 ? 17.389 -17.014 -10.552 1.00 93.56 1029 THR A O 1
ATOM 8207 N N . PHE A 1 1030 ? 15.766 -15.760 -11.474 1.00 95.00 1030 PHE A N 1
ATOM 8208 C CA . PHE A 1 1030 ? 16.658 -14.864 -12.217 1.00 95.00 1030 PHE A CA 1
ATOM 8209 C C . PHE A 1 1030 ? 16.178 -13.403 -12.135 1.00 95.00 1030 PHE A C 1
ATOM 8211 O O . PHE A 1 1030 ? 15.026 -13.136 -11.791 1.00 95.00 1030 PHE A O 1
ATOM 8218 N N . CYS A 1 1031 ? 17.040 -12.442 -12.459 1.00 93.81 1031 CYS A N 1
ATOM 8219 C CA . CYS A 1 1031 ? 16.657 -11.038 -12.631 1.00 93.81 1031 CYS A CA 1
ATOM 8220 C C . CYS A 1 1031 ? 17.496 -10.361 -13.722 1.00 93.81 1031 CYS A C 1
ATOM 8222 O O . CYS A 1 1031 ? 18.648 -10.739 -13.928 1.00 93.81 1031 CYS A O 1
ATOM 8224 N N . ALA A 1 1032 ? 16.937 -9.357 -14.398 1.00 91.88 1032 ALA A N 1
ATOM 8225 C CA . ALA A 1 1032 ? 17.667 -8.467 -15.300 1.00 91.88 1032 ALA A CA 1
ATOM 8226 C C . ALA A 1 1032 ? 17.596 -6.990 -14.866 1.00 91.88 1032 ALA A C 1
ATOM 8228 O O . ALA A 1 1032 ? 16.710 -6.605 -14.099 1.00 91.88 1032 ALA A O 1
ATOM 8229 N N . GLY A 1 1033 ? 18.534 -6.180 -15.365 1.00 88.81 1033 GLY A N 1
ATOM 8230 C CA . GLY A 1 1033 ? 18.598 -4.728 -15.168 1.00 88.81 1033 GLY A CA 1
ATOM 8231 C C . GLY A 1 1033 ? 19.817 -4.093 -15.854 1.00 88.81 1033 GLY A C 1
ATOM 8232 O O . GLY A 1 1033 ? 20.751 -4.794 -16.242 1.00 88.81 1033 GLY A O 1
ATOM 8233 N N . SER A 1 1034 ? 19.811 -2.767 -16.011 1.00 84.12 1034 SER A N 1
ATOM 8234 C CA . SER A 1 1034 ? 20.961 -2.007 -16.529 1.00 84.12 1034 SER A CA 1
ATOM 8235 C C . SER A 1 1034 ? 21.951 -1.638 -15.417 1.00 84.12 1034 SER A C 1
ATOM 8237 O O . SER A 1 1034 ? 21.587 -1.563 -14.239 1.00 84.12 1034 SER A O 1
ATOM 8239 N N . ALA A 1 1035 ? 23.199 -1.361 -15.800 1.00 70.69 1035 ALA A N 1
ATOM 8240 C CA . ALA A 1 1035 ? 24.168 -0.657 -14.962 1.00 70.69 1035 ALA A CA 1
ATOM 8241 C C . ALA A 1 1035 ? 24.255 0.860 -15.206 1.00 70.69 1035 ALA A C 1
ATOM 8243 O O . ALA A 1 1035 ? 25.113 1.513 -14.615 1.00 70.69 1035 ALA A O 1
ATO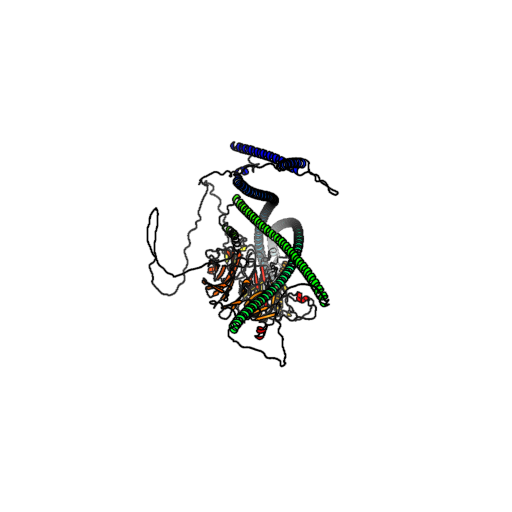M 8244 N N . GLY A 1 1036 ? 23.373 1.432 -16.032 1.00 61.59 1036 GLY A N 1
ATOM 8245 C CA . GLY A 1 1036 ? 23.169 2.880 -16.082 1.00 61.59 1036 GLY A CA 1
ATOM 8246 C C . GLY A 1 1036 ? 22.515 3.412 -14.800 1.00 61.59 1036 GLY A C 1
ATOM 8247 O O . GLY A 1 1036 ? 21.609 2.785 -14.245 1.00 61.59 1036 GLY A O 1
ATOM 8248 N N . ALA A 1 1037 ? 22.963 4.580 -14.339 1.00 47.06 1037 ALA A N 1
ATOM 8249 C CA . ALA A 1 1037 ? 22.267 5.374 -13.332 1.00 47.06 1037 ALA A CA 1
ATOM 8250 C C . ALA A 1 1037 ? 21.452 6.462 -14.052 1.00 47.06 1037 ALA A C 1
ATOM 8252 O O . ALA A 1 1037 ? 22.022 7.366 -14.656 1.00 47.06 1037 ALA A O 1
ATOM 8253 N N . GLY A 1 1038 ? 20.122 6.351 -14.006 1.00 46.91 1038 GLY A N 1
ATOM 8254 C CA . GLY A 1 1038 ? 19.210 7.179 -14.804 1.00 46.91 1038 GLY A CA 1
ATOM 8255 C C . GLY A 1 1038 ? 18.921 6.595 -16.195 1.00 46.91 1038 GLY A C 1
ATOM 8256 O O . GLY A 1 1038 ? 19.682 5.788 -16.721 1.00 46.91 1038 GLY A O 1
ATOM 8257 N N . GLY A 1 1039 ? 17.790 6.994 -16.787 1.00 40.00 1039 GLY A N 1
ATOM 8258 C CA . GLY A 1 1039 ? 17.265 6.455 -18.054 1.00 40.00 1039 GLY A CA 1
ATOM 8259 C C . GLY A 1 1039 ? 17.979 6.920 -19.331 1.00 40.00 1039 GLY A C 1
ATOM 8260 O O . GLY A 1 1039 ? 17.427 6.780 -20.417 1.00 40.00 1039 GLY A O 1
ATOM 8261 N N . LEU A 1 1040 ? 19.182 7.489 -19.223 1.00 43.22 1040 LEU A N 1
ATOM 8262 C CA . LEU A 1 1040 ? 19.998 7.872 -20.374 1.00 43.22 1040 LEU A CA 1
ATOM 8263 C C . LEU A 1 1040 ? 20.748 6.628 -20.871 1.00 43.22 1040 LEU A C 1
ATOM 8265 O O . LEU A 1 1040 ? 21.755 6.212 -20.296 1.00 43.22 1040 LEU A O 1
ATOM 8269 N N . GLY A 1 1041 ? 20.193 5.986 -21.903 1.00 49.81 1041 GLY A N 1
ATOM 8270 C CA . GLY A 1 1041 ? 20.654 4.693 -22.411 1.00 49.81 1041 GLY A CA 1
ATOM 8271 C C . GLY A 1 1041 ? 22.127 4.693 -22.837 1.00 49.81 1041 GLY A C 1
ATOM 8272 O O . GLY A 1 1041 ? 22.544 5.495 -23.667 1.00 49.81 1041 GLY A O 1
ATOM 8273 N N . GLY A 1 1042 ? 22.906 3.757 -22.291 1.00 57.59 1042 GLY A N 1
ATOM 8274 C CA . GLY A 1 1042 ? 24.339 3.615 -22.584 1.00 57.59 1042 GLY A CA 1
ATOM 8275 C C . GLY A 1 1042 ? 25.073 2.630 -21.668 1.00 57.59 1042 GLY A C 1
ATOM 8276 O O . GLY A 1 1042 ? 26.047 2.006 -22.084 1.00 57.59 1042 GLY A O 1
ATOM 8277 N N . GLY A 1 1043 ? 24.582 2.426 -20.441 1.00 69.06 1043 GLY A N 1
ATOM 8278 C CA . GLY A 1 1043 ? 25.107 1.399 -19.536 1.00 69.06 1043 GLY A CA 1
ATOM 8279 C C . GLY A 1 1043 ? 24.770 -0.031 -20.002 1.00 69.06 1043 GLY A C 1
ATOM 8280 O O . GLY A 1 1043 ? 23.635 -0.274 -20.423 1.00 69.06 1043 GLY A O 1
ATOM 8281 N N . PRO A 1 1044 ? 25.706 -0.998 -19.904 1.00 81.06 1044 PRO A N 1
ATOM 8282 C CA . PRO A 1 1044 ? 25.462 -2.384 -20.296 1.00 81.06 1044 PRO A CA 1
ATOM 8283 C C . PRO A 1 1044 ? 24.346 -3.033 -19.467 1.00 81.06 1044 PRO A C 1
ATOM 8285 O O . PRO A 1 1044 ? 24.185 -2.766 -18.271 1.00 81.06 1044 PRO A O 1
ATOM 8288 N N . PHE A 1 1045 ? 23.587 -3.920 -20.113 1.00 88.69 1045 PHE A N 1
ATOM 8289 C CA . PHE A 1 1045 ? 22.546 -4.717 -19.471 1.00 88.69 1045 PHE A CA 1
ATOM 8290 C C . PHE A 1 1045 ? 23.095 -6.034 -18.931 1.00 88.69 1045 PHE A C 1
ATOM 8292 O O . PHE A 1 1045 ? 23.855 -6.738 -19.598 1.00 88.69 1045 PHE A O 1
ATOM 8299 N N . TYR A 1 1046 ? 22.636 -6.401 -17.738 1.00 91.19 1046 TYR A N 1
ATOM 8300 C CA . TYR A 1 1046 ? 23.008 -7.634 -17.062 1.00 91.19 1046 TYR A CA 1
ATOM 8301 C C . TYR A 1 1046 ? 21.777 -8.477 -16.740 1.00 91.19 1046 TYR A C 1
ATOM 8303 O O . TYR A 1 1046 ? 20.712 -7.951 -16.410 1.00 91.19 1046 TYR A O 1
ATOM 8311 N N . PHE A 1 1047 ? 21.941 -9.800 -16.780 1.00 93.75 1047 PHE A N 1
ATOM 8312 C CA . PHE A 1 1047 ? 21.020 -10.728 -16.135 1.00 93.75 1047 PHE A CA 1
ATOM 8313 C C . PHE A 1 1047 ? 21.769 -11.695 -15.218 1.00 93.75 1047 PHE A C 1
ATOM 8315 O O . PHE A 1 1047 ? 22.832 -12.223 -15.549 1.00 93.75 1047 PHE A O 1
ATOM 8322 N N . CYS A 1 1048 ? 21.203 -11.913 -14.037 1.00 94.56 1048 CYS A N 1
ATOM 8323 C CA . CYS A 1 1048 ? 21.778 -12.708 -12.964 1.00 94.56 1048 CYS A CA 1
ATOM 8324 C C . CYS A 1 1048 ? 20.890 -13.925 -12.703 1.00 94.56 1048 CYS A C 1
ATOM 8326 O O . CYS A 1 1048 ? 19.672 -13.801 -12.583 1.00 94.56 1048 CYS A O 1
ATOM 8328 N N . VAL A 1 1049 ? 21.501 -15.106 -12.627 1.00 95.94 1049 VAL A N 1
ATOM 8329 C CA . VAL A 1 1049 ? 20.812 -16.403 -12.564 1.00 95.94 1049 VAL A CA 1
ATOM 8330 C C . VAL A 1 1049 ? 21.234 -17.129 -11.290 1.00 95.94 1049 VAL A C 1
ATOM 8332 O O . VAL A 1 1049 ? 22.412 -17.452 -11.135 1.00 95.94 1049 VAL A O 1
ATOM 8335 N N . ALA A 1 1050 ? 20.300 -17.390 -10.373 1.00 95.56 1050 ALA A N 1
ATOM 8336 C CA . ALA A 1 1050 ? 20.587 -18.111 -9.135 1.00 95.56 1050 ALA A CA 1
ATOM 8337 C C . ALA A 1 1050 ? 20.451 -19.629 -9.327 1.00 95.56 1050 ALA A C 1
ATOM 8339 O O . ALA A 1 1050 ? 19.396 -20.126 -9.727 1.00 95.56 1050 ALA A O 1
ATOM 8340 N N . VAL A 1 1051 ? 21.516 -20.364 -8.994 1.00 94.06 1051 VAL A N 1
ATOM 8341 C CA . VAL A 1 1051 ? 21.586 -21.829 -9.067 1.00 94.06 1051 VAL A CA 1
ATOM 8342 C C . VAL A 1 1051 ? 22.173 -22.359 -7.755 1.00 94.06 1051 VAL A C 1
ATOM 8344 O O . VAL A 1 1051 ? 23.353 -22.185 -7.460 1.00 94.06 1051 VAL A O 1
ATOM 8347 N N . LYS A 1 1052 ? 21.358 -23.041 -6.940 1.00 91.00 1052 LYS A N 1
ATOM 8348 C CA . LYS A 1 1052 ? 21.753 -23.596 -5.624 1.00 91.00 1052 LYS A CA 1
ATOM 8349 C C . LYS A 1 1052 ? 22.313 -22.532 -4.654 1.00 91.00 1052 LYS A C 1
ATOM 8351 O O . LYS A 1 1052 ? 21.547 -21.913 -3.928 1.00 91.00 1052 LYS A O 1
ATOM 8356 N N . LYS A 1 1053 ? 23.639 -22.350 -4.609 1.00 93.00 1053 LYS A N 1
ATOM 8357 C CA . LYS A 1 1053 ? 24.371 -21.374 -3.773 1.00 93.00 1053 LYS A CA 1
ATOM 8358 C C . LYS A 1 1053 ? 25.330 -20.491 -4.591 1.00 93.00 1053 LYS A C 1
ATOM 8360 O O . LYS A 1 1053 ? 26.193 -19.835 -4.014 1.00 93.00 1053 LYS A O 1
ATOM 8365 N N . THR A 1 1054 ? 25.201 -20.460 -5.916 1.00 93.88 1054 THR A N 1
ATOM 8366 C CA . THR A 1 1054 ? 25.909 -19.493 -6.763 1.00 93.88 1054 THR A CA 1
ATOM 8367 C C . THR A 1 1054 ? 24.919 -18.610 -7.515 1.00 93.88 1054 THR A C 1
ATOM 8369 O O . THR A 1 1054 ? 23.779 -19.004 -7.781 1.00 93.88 1054 THR A O 1
ATOM 8372 N N . VAL A 1 1055 ? 25.341 -17.384 -7.824 1.00 95.44 1055 VAL A N 1
ATOM 8373 C CA . VAL A 1 1055 ? 24.654 -16.498 -8.770 1.00 95.44 1055 VAL A CA 1
ATOM 8374 C C . VAL A 1 1055 ? 25.596 -16.248 -9.938 1.00 95.44 1055 VAL A C 1
ATOM 8376 O O . VAL A 1 1055 ? 26.696 -15.722 -9.760 1.00 95.44 1055 VAL A O 1
ATOM 8379 N N . VAL A 1 1056 ? 25.180 -16.654 -11.134 1.00 94.56 1056 VAL A N 1
ATOM 8380 C CA . VAL A 1 1056 ? 25.943 -16.455 -12.369 1.00 94.56 1056 VAL A CA 1
ATOM 8381 C C . VAL A 1 1056 ? 25.518 -15.135 -12.998 1.00 94.56 1056 VAL A C 1
ATOM 8383 O O . VAL A 1 1056 ? 24.330 -14.925 -13.241 1.00 94.56 1056 VAL A O 1
ATOM 8386 N N . VAL A 1 1057 ? 26.484 -14.256 -13.261 1.00 93.75 1057 VAL A N 1
ATOM 8387 C CA . VAL A 1 1057 ? 26.269 -12.944 -13.884 1.00 93.75 1057 VAL A CA 1
ATOM 8388 C C . VAL A 1 1057 ? 26.571 -13.041 -15.376 1.00 93.75 1057 VAL A C 1
ATOM 8390 O O . VAL A 1 1057 ? 27.679 -13.427 -15.770 1.00 93.75 1057 VAL A O 1
ATOM 8393 N N . PHE A 1 1058 ? 25.602 -12.650 -16.198 1.00 93.25 1058 PHE A N 1
ATOM 8394 C CA . PHE A 1 1058 ? 25.722 -12.565 -17.648 1.00 93.25 1058 PHE A CA 1
ATOM 8395 C C . PHE A 1 1058 ? 25.539 -11.123 -18.126 1.00 93.25 1058 PHE A C 1
ATOM 8397 O O . PHE A 1 1058 ? 24.635 -10.419 -17.687 1.00 93.25 1058 PHE A O 1
ATOM 8404 N N . GLU A 1 1059 ? 26.388 -10.715 -19.059 1.00 91.56 1059 GLU A N 1
ATOM 8405 C CA . GLU A 1 1059 ? 26.289 -9.483 -19.842 1.00 91.56 1059 GLU A CA 1
ATOM 8406 C C . GLU A 1 1059 ? 25.453 -9.749 -21.095 1.00 91.56 1059 GLU A C 1
ATOM 8408 O O . GLU A 1 1059 ? 25.715 -10.721 -21.812 1.00 91.56 1059 GLU A O 1
ATOM 8413 N N . ILE A 1 1060 ? 24.453 -8.907 -21.356 1.00 89.94 1060 ILE A N 1
ATOM 8414 C CA . ILE A 1 1060 ? 23.716 -8.894 -22.624 1.00 89.94 1060 ILE A CA 1
ATOM 8415 C C . ILE A 1 1060 ? 24.567 -8.162 -23.657 1.00 89.94 1060 ILE A C 1
ATOM 8417 O O . ILE A 1 1060 ? 25.208 -7.157 -23.359 1.00 89.94 1060 ILE A O 1
ATOM 8421 N N . ASN A 1 1061 ? 24.604 -8.688 -24.877 1.00 87.25 1061 ASN A N 1
ATOM 8422 C CA . ASN A 1 1061 ? 25.395 -8.110 -25.954 1.00 87.25 1061 ASN A CA 1
ATOM 8423 C C . ASN A 1 1061 ? 24.709 -8.274 -27.316 1.00 87.25 1061 ASN A C 1
ATOM 8425 O O . ASN A 1 1061 ? 23.702 -8.970 -27.461 1.00 87.25 1061 ASN A O 1
ATOM 8429 N N . ARG A 1 1062 ? 25.296 -7.656 -28.344 1.00 82.94 1062 ARG A N 1
ATOM 8430 C CA . ARG A 1 1062 ? 24.807 -7.694 -29.733 1.00 82.94 1062 ARG A CA 1
ATOM 8431 C C . ARG A 1 1062 ? 25.437 -8.815 -30.580 1.00 82.94 1062 ARG A C 1
ATOM 8433 O O . ARG A 1 1062 ? 25.324 -8.802 -31.799 1.00 82.94 1062 ARG A O 1
ATOM 8440 N N . THR A 1 1063 ? 26.094 -9.798 -29.954 1.00 84.50 1063 THR A N 1
ATOM 8441 C CA . THR A 1 1063 ? 26.626 -10.988 -30.656 1.00 84.50 1063 THR A CA 1
ATOM 8442 C C . THR A 1 1063 ? 25.485 -11.937 -31.061 1.00 84.50 1063 THR A C 1
ATOM 8444 O O . THR A 1 1063 ? 24.415 -11.877 -30.453 1.00 84.50 1063 THR A O 1
ATOM 8447 N N . PRO A 1 1064 ? 25.674 -12.889 -31.997 1.00 79.50 1064 PRO A N 1
ATOM 8448 C CA . PRO A 1 1064 ? 24.654 -13.905 -32.296 1.00 79.50 1064 PRO A CA 1
ATOM 8449 C C . PRO A 1 1064 ? 24.256 -14.789 -31.096 1.00 79.50 1064 PRO A C 1
ATOM 8451 O O . PRO A 1 1064 ? 23.185 -15.390 -31.118 1.00 79.50 1064 PRO A O 1
ATOM 8454 N N . ALA A 1 1065 ? 25.067 -14.855 -30.031 1.00 80.62 1065 ALA A N 1
ATOM 8455 C CA . ALA A 1 1065 ? 24.691 -15.515 -28.778 1.00 80.62 1065 ALA A CA 1
ATOM 8456 C C . ALA A 1 1065 ? 23.820 -14.631 -27.859 1.00 80.62 1065 ALA A C 1
ATOM 8458 O O . ALA A 1 1065 ? 23.197 -15.145 -26.932 1.00 80.62 1065 ALA A O 1
ATOM 8459 N N . ARG A 1 1066 ? 23.792 -13.310 -28.078 1.00 86.81 1066 ARG A N 1
ATOM 8460 C CA . ARG A 1 1066 ? 23.153 -12.263 -27.252 1.00 86.81 1066 ARG A CA 1
ATOM 8461 C C . ARG A 1 1066 ? 23.557 -12.208 -25.767 1.00 86.81 1066 ARG A C 1
ATOM 8463 O O . ARG A 1 1066 ? 23.029 -11.380 -25.029 1.00 86.81 1066 ARG A O 1
ATOM 8470 N N . HIS A 1 1067 ? 24.497 -13.041 -25.315 1.00 91.50 1067 HIS A N 1
ATOM 8471 C CA . HIS A 1 1067 ? 24.980 -13.064 -23.932 1.00 91.50 1067 HIS A CA 1
ATOM 8472 C C . HIS A 1 1067 ? 26.473 -13.400 -23.822 1.00 91.50 1067 HIS A C 1
ATOM 8474 O O . HIS A 1 1067 ? 27.087 -13.906 -24.762 1.00 91.50 1067 HIS A O 1
ATOM 8480 N N . LYS A 1 1068 ? 27.056 -13.123 -22.652 1.00 91.00 1068 LYS A N 1
ATOM 8481 C CA . LYS A 1 1068 ? 28.427 -13.480 -22.253 1.00 91.00 1068 LYS A CA 1
ATOM 8482 C C . LYS A 1 1068 ? 28.459 -13.712 -20.740 1.00 91.00 1068 LYS A C 1
ATOM 8484 O O . LYS A 1 1068 ? 28.054 -12.835 -19.983 1.00 91.00 1068 LYS A O 1
ATOM 8489 N N . LYS A 1 1069 ? 28.926 -14.878 -20.272 1.00 92.50 1069 LYS A N 1
ATOM 8490 C CA . LYS A 1 1069 ? 29.158 -15.106 -18.829 1.00 92.50 1069 LYS A CA 1
ATOM 8491 C C . LYS A 1 1069 ? 30.319 -14.215 -18.383 1.00 92.50 1069 LYS A C 1
ATOM 8493 O O . LYS A 1 1069 ? 31.397 -14.311 -18.961 1.00 92.50 1069 LYS A O 1
ATOM 8498 N N . LEU A 1 1070 ? 30.104 -13.377 -17.369 1.00 88.88 1070 LEU A N 1
ATOM 8499 C CA . LEU A 1 1070 ? 31.161 -12.543 -16.788 1.00 88.88 1070 LEU A CA 1
ATOM 8500 C C . LEU A 1 1070 ? 31.805 -13.192 -15.570 1.00 88.88 1070 LEU A C 1
ATOM 8502 O O . LEU A 1 1070 ? 33.025 -13.286 -15.493 1.00 88.88 1070 LEU A O 1
ATOM 8506 N N . ARG A 1 1071 ? 30.992 -13.605 -14.595 1.00 89.44 1071 ARG A N 1
ATOM 8507 C CA . ARG A 1 1071 ? 31.475 -14.127 -13.311 1.00 89.44 1071 ARG A CA 1
ATOM 8508 C C . ARG A 1 1071 ? 30.434 -15.010 -12.638 1.00 89.44 1071 ARG A C 1
ATOM 8510 O O . ARG A 1 1071 ? 29.271 -15.051 -13.039 1.00 89.44 1071 ARG A O 1
ATOM 8517 N N . GLU A 1 1072 ? 30.866 -15.732 -11.616 1.00 92.38 1072 GLU A N 1
ATOM 8518 C CA . GLU A 1 1072 ? 30.010 -16.561 -10.776 1.00 92.38 1072 GLU A CA 1
ATOM 8519 C C . GLU A 1 1072 ? 30.318 -16.256 -9.312 1.00 92.38 1072 GLU A C 1
ATOM 8521 O O . GLU A 1 1072 ? 31.469 -16.302 -8.885 1.00 92.38 1072 GLU A O 1
ATOM 8526 N N . LEU A 1 1073 ? 29.285 -15.869 -8.569 1.00 92.12 1073 LEU A N 1
ATOM 8527 C CA . LEU A 1 1073 ? 29.391 -15.332 -7.219 1.00 92.12 1073 LEU A CA 1
ATOM 8528 C C . LEU A 1 1073 ? 28.902 -16.383 -6.218 1.00 92.12 1073 LEU A C 1
ATOM 8530 O O . LEU A 1 1073 ? 27.747 -16.809 -6.279 1.00 92.12 1073 LEU A O 1
ATOM 8534 N N . ALA A 1 1074 ? 29.769 -16.800 -5.295 1.00 91.62 1074 ALA A N 1
ATOM 8535 C CA . ALA A 1 1074 ? 29.417 -17.733 -4.227 1.00 91.62 1074 ALA A CA 1
ATOM 8536 C C . ALA A 1 1074 ? 28.618 -17.027 -3.118 1.00 91.62 1074 ALA A C 1
ATOM 8538 O O . ALA A 1 1074 ? 28.996 -15.950 -2.655 1.00 91.62 1074 ALA A O 1
ATOM 8539 N N . MET A 1 1075 ? 27.512 -17.638 -2.689 1.00 91.31 1075 MET A N 1
ATOM 8540 C CA . MET A 1 1075 ? 26.546 -17.031 -1.769 1.00 91.31 1075 MET A CA 1
ATOM 8541 C C . MET A 1 1075 ? 26.636 -17.639 -0.361 1.00 91.31 1075 MET A C 1
ATOM 8543 O O . MET A 1 1075 ? 26.777 -18.860 -0.242 1.00 91.31 1075 MET A O 1
ATOM 8547 N N . PRO A 1 1076 ? 26.501 -16.839 0.721 1.00 87.69 1076 PRO A N 1
ATOM 8548 C CA . PRO A 1 1076 ? 26.534 -17.362 2.093 1.00 87.69 1076 PRO A CA 1
ATOM 8549 C C . PRO A 1 1076 ? 25.420 -18.392 2.357 1.00 87.69 1076 PRO A C 1
ATOM 8551 O O . PRO A 1 1076 ? 25.650 -19.474 2.906 1.00 87.69 1076 PRO A O 1
ATOM 8554 N N . GLY A 1 1077 ? 24.204 -18.064 1.914 1.00 90.56 1077 GLY A N 1
ATOM 8555 C CA . GLY A 1 1077 ? 23.024 -18.920 1.984 1.00 90.56 1077 GLY A CA 1
ATOM 8556 C C . GLY A 1 1077 ? 22.504 -19.326 0.605 1.00 90.56 1077 GLY A C 1
ATOM 8557 O O . GLY A 1 1077 ? 23.116 -19.059 -0.426 1.00 90.56 1077 GLY A O 1
ATOM 8558 N N . PHE A 1 1078 ? 21.346 -19.983 0.595 1.00 93.12 1078 PHE A N 1
ATOM 8559 C CA . PHE A 1 1078 ? 20.557 -20.177 -0.621 1.00 93.12 1078 PHE A CA 1
ATOM 8560 C C . PHE A 1 1078 ? 19.931 -18.827 -1.033 1.00 93.12 1078 PHE A C 1
ATOM 8562 O O . PHE A 1 1078 ? 19.292 -18.211 -0.179 1.00 93.12 1078 PHE A O 1
ATOM 8569 N N . PRO A 1 1079 ? 20.094 -18.338 -2.278 1.00 95.12 1079 PRO A N 1
ATOM 8570 C CA . PRO A 1 1079 ? 19.466 -17.093 -2.724 1.00 95.12 1079 PRO A CA 1
ATOM 8571 C C . PRO A 1 1079 ? 17.940 -17.198 -2.716 1.00 95.12 1079 PRO A C 1
ATOM 8573 O O . PRO A 1 1079 ? 17.378 -18.045 -3.407 1.00 95.12 1079 PRO A O 1
ATOM 8576 N N . GLN A 1 1080 ? 17.274 -16.339 -1.951 1.00 94.19 1080 GLN A N 1
ATOM 8577 C CA . GLN A 1 1080 ? 15.811 -16.272 -1.843 1.00 94.19 1080 GLN A CA 1
ATOM 8578 C C . GLN A 1 1080 ? 15.236 -15.108 -2.660 1.00 94.19 1080 GLN A C 1
ATOM 8580 O O . GLN A 1 1080 ? 14.192 -15.251 -3.291 1.00 94.19 1080 GLN A O 1
ATOM 8585 N N . PHE A 1 1081 ? 15.963 -13.991 -2.717 1.00 94.50 1081 PHE A N 1
ATOM 8586 C CA . PHE A 1 1081 ? 15.623 -12.798 -3.492 1.00 94.50 1081 PHE A CA 1
ATOM 8587 C C . PHE A 1 1081 ? 16.841 -12.338 -4.298 1.00 94.50 1081 PHE A C 1
ATOM 8589 O O . PHE A 1 1081 ? 17.955 -12.359 -3.774 1.00 94.50 1081 PHE A O 1
ATOM 8596 N N . ILE A 1 1082 ? 16.638 -11.890 -5.540 1.00 94.69 1082 ILE A N 1
ATOM 8597 C CA . ILE A 1 1082 ? 17.661 -11.212 -6.349 1.00 94.69 1082 ILE A CA 1
ATOM 8598 C C . ILE A 1 1082 ? 17.049 -10.074 -7.168 1.00 94.69 1082 ILE A C 1
ATOM 8600 O O . ILE A 1 1082 ? 15.957 -10.210 -7.717 1.00 94.69 1082 ILE A O 1
ATOM 8604 N N . ALA A 1 1083 ? 17.777 -8.965 -7.279 1.00 92.94 1083 ALA A N 1
ATOM 8605 C CA . ALA A 1 1083 ? 17.399 -7.794 -8.072 1.00 92.94 1083 ALA A CA 1
ATOM 8606 C C . ALA A 1 1083 ? 18.643 -6.967 -8.429 1.00 92.94 1083 ALA A C 1
ATOM 8608 O O . ALA A 1 1083 ? 19.666 -7.077 -7.755 1.00 92.94 1083 ALA A O 1
ATOM 8609 N N . ILE A 1 1084 ? 18.558 -6.151 -9.480 1.00 90.56 1084 ILE A N 1
ATOM 8610 C CA . ILE A 1 1084 ? 19.625 -5.236 -9.902 1.00 90.56 1084 ILE A CA 1
ATOM 8611 C C . ILE A 1 1084 ? 19.087 -3.806 -9.789 1.00 90.56 1084 ILE A C 1
ATOM 8613 O O . ILE A 1 1084 ? 18.037 -3.505 -10.351 1.00 90.56 1084 ILE A O 1
ATOM 8617 N N . PHE A 1 1085 ? 19.809 -2.940 -9.079 1.00 84.00 1085 PHE A N 1
ATOM 8618 C CA . PHE A 1 1085 ? 19.488 -1.524 -8.890 1.00 84.00 1085 PHE A CA 1
ATOM 8619 C C . PHE A 1 1085 ? 20.741 -0.695 -9.189 1.00 84.00 1085 PHE A C 1
ATOM 8621 O O . PHE A 1 1085 ? 21.776 -0.939 -8.574 1.00 84.00 1085 PHE A O 1
ATOM 8628 N N . GLN A 1 1086 ? 20.677 0.259 -10.128 1.00 79.25 1086 GLN A N 1
ATOM 8629 C CA . GLN A 1 1086 ? 21.794 1.172 -10.452 1.00 79.25 1086 GLN A CA 1
ATOM 8630 C C . GLN A 1 1086 ? 23.148 0.435 -10.652 1.00 79.25 1086 GLN A C 1
ATOM 8632 O O . GLN A 1 1086 ? 24.168 0.812 -10.079 1.00 79.25 1086 GLN A O 1
ATOM 8637 N N . GLY A 1 1087 ? 23.157 -0.688 -11.385 1.00 80.88 1087 GLY A N 1
ATOM 8638 C CA . GLY A 1 1087 ? 24.360 -1.515 -11.596 1.00 80.88 1087 GLY A CA 1
ATOM 8639 C C . GLY A 1 1087 ? 24.836 -2.360 -10.408 1.00 80.88 1087 GLY A C 1
ATOM 8640 O O . GLY A 1 1087 ? 25.837 -3.067 -10.529 1.00 80.88 1087 GLY A O 1
ATOM 8641 N N . LYS A 1 1088 ? 24.120 -2.353 -9.282 1.00 89.25 1088 LYS A N 1
ATOM 8642 C CA . LYS A 1 1088 ? 24.410 -3.168 -8.098 1.00 89.25 1088 LYS A CA 1
ATOM 8643 C C . LYS A 1 1088 ? 23.423 -4.337 -7.995 1.00 89.25 1088 LYS A C 1
ATOM 8645 O O . LYS A 1 1088 ? 22.210 -4.154 -8.060 1.00 89.25 1088 LYS A O 1
ATOM 8650 N N . LEU A 1 1089 ? 23.939 -5.551 -7.829 1.00 92.62 1089 LEU A N 1
ATOM 8651 C CA . LEU A 1 1089 ? 23.178 -6.780 -7.606 1.00 92.62 1089 LEU A CA 1
ATOM 8652 C C . LEU A 1 1089 ? 22.900 -6.969 -6.110 1.00 92.62 1089 LEU A C 1
ATOM 8654 O O . LEU A 1 1089 ? 23.815 -7.231 -5.329 1.00 92.62 1089 LEU A O 1
ATOM 8658 N N . CYS A 1 1090 ? 21.629 -6.920 -5.721 1.00 93.06 1090 CYS A N 1
ATOM 8659 C CA . CYS A 1 1090 ? 21.165 -7.418 -4.430 1.00 93.06 1090 CYS A CA 1
ATOM 8660 C C . CYS A 1 1090 ? 20.982 -8.937 -4.468 1.00 93.06 1090 CYS A C 1
ATOM 8662 O O . CYS A 1 1090 ? 20.329 -9.458 -5.374 1.00 93.06 1090 CYS A O 1
ATOM 8664 N N . VAL A 1 1091 ? 21.437 -9.627 -3.419 1.00 94.94 1091 VAL A N 1
ATOM 8665 C CA . VAL A 1 1091 ? 21.007 -10.994 -3.093 1.00 94.94 1091 VAL A CA 1
ATOM 8666 C C . VAL A 1 1091 ? 20.539 -11.059 -1.640 1.00 94.94 1091 VAL A C 1
ATOM 8668 O O . VAL A 1 1091 ? 21.300 -10.774 -0.712 1.00 94.94 1091 VAL A O 1
ATOM 8671 N N . GLY A 1 1092 ? 19.283 -11.458 -1.450 1.00 94.81 1092 GLY A N 1
ATOM 8672 C CA . GLY A 1 1092 ? 18.716 -11.854 -0.164 1.00 94.81 1092 GLY A CA 1
ATOM 8673 C C . GLY A 1 1092 ? 18.882 -13.356 0.063 1.00 94.81 1092 GLY A C 1
ATOM 8674 O O . GLY A 1 1092 ? 18.694 -14.158 -0.854 1.00 94.81 1092 GLY A O 1
ATOM 8675 N N . TYR A 1 1093 ? 19.233 -13.737 1.284 1.00 93.31 1093 TYR A N 1
ATOM 8676 C CA . TYR A 1 1093 ? 19.433 -15.111 1.745 1.00 93.31 1093 TYR A CA 1
ATOM 8677 C C . TYR A 1 1093 ? 18.920 -15.244 3.197 1.00 93.31 1093 TYR A C 1
ATOM 8679 O O . TYR A 1 1093 ? 18.637 -14.222 3.826 1.00 93.31 1093 TYR A O 1
ATOM 8687 N N . PRO A 1 1094 ? 18.798 -16.458 3.772 1.00 92.25 1094 PRO A N 1
ATOM 8688 C CA . PRO A 1 1094 ? 18.288 -16.618 5.134 1.00 92.25 1094 PRO A CA 1
ATOM 8689 C C . PRO A 1 1094 ? 19.030 -15.734 6.147 1.00 92.25 1094 PRO A C 1
ATOM 8691 O O . PRO A 1 1094 ? 20.255 -15.803 6.268 1.00 92.25 1094 PRO A O 1
ATOM 8694 N N . SER A 1 1095 ? 18.273 -14.891 6.852 1.00 89.94 1095 SER A N 1
ATOM 8695 C CA . SER A 1 1095 ? 18.741 -13.888 7.817 1.00 89.94 1095 SER A CA 1
ATOM 8696 C C . SER A 1 1095 ? 19.719 -12.823 7.288 1.00 89.94 1095 SER A C 1
ATOM 8698 O O . SER A 1 1095 ? 20.421 -12.206 8.090 1.00 89.94 1095 SER A O 1
ATOM 8700 N N . GLY A 1 1096 ? 19.777 -12.544 5.978 1.00 91.38 1096 GLY A N 1
ATOM 8701 C CA . GLY A 1 1096 ? 20.659 -11.489 5.472 1.00 91.38 1096 GLY A CA 1
ATOM 8702 C C . GLY A 1 1096 ? 20.412 -11.005 4.043 1.00 91.38 1096 GLY A C 1
ATOM 8703 O O . GLY A 1 1096 ? 19.814 -11.678 3.210 1.00 91.38 1096 GLY A O 1
ATOM 8704 N N . PHE A 1 1097 ? 20.941 -9.817 3.756 1.00 93.69 1097 PHE A N 1
ATOM 8705 C CA . PHE A 1 1097 ? 21.035 -9.249 2.414 1.00 93.69 1097 PHE A CA 1
ATOM 8706 C C . PHE A 1 1097 ? 22.470 -8.782 2.159 1.00 93.69 1097 PHE A C 1
ATOM 8708 O O . PHE A 1 1097 ? 23.145 -8.272 3.059 1.00 93.69 1097 PHE A O 1
ATOM 8715 N N . ARG A 1 1098 ? 22.940 -8.940 0.921 1.00 91.62 1098 ARG A N 1
ATOM 8716 C CA . ARG A 1 1098 ? 24.240 -8.435 0.470 1.00 91.62 1098 ARG A CA 1
ATOM 8717 C C . ARG A 1 1098 ? 24.122 -7.829 -0.925 1.00 91.62 1098 ARG A C 1
ATOM 8719 O O . ARG A 1 1098 ? 23.354 -8.309 -1.757 1.00 91.62 1098 ARG A O 1
ATOM 8726 N N . MET A 1 1099 ? 24.876 -6.763 -1.137 1.00 91.38 1099 MET A N 1
ATOM 8727 C CA . MET A 1 1099 ? 25.002 -6.017 -2.380 1.00 91.38 1099 MET A CA 1
ATOM 8728 C C . MET A 1 1099 ? 26.354 -6.339 -3.029 1.00 91.38 1099 MET A C 1
ATOM 8730 O O . MET A 1 1099 ? 27.355 -6.455 -2.320 1.00 91.38 1099 MET A O 1
ATOM 8734 N N . TRP A 1 1100 ? 26.394 -6.445 -4.356 1.00 90.88 1100 TRP A N 1
ATOM 8735 C CA . TRP A 1 1100 ? 27.620 -6.477 -5.159 1.00 90.88 1100 TRP A CA 1
ATOM 8736 C C . TRP A 1 1100 ? 27.531 -5.434 -6.270 1.00 90.88 1100 TRP A C 1
ATOM 8738 O O . TRP A 1 1100 ? 26.584 -5.476 -7.052 1.00 90.88 1100 TRP A O 1
ATOM 8748 N N . ASN A 1 1101 ? 28.507 -4.537 -6.404 1.00 88.88 1101 ASN A N 1
ATOM 8749 C CA . ASN A 1 1101 ? 28.590 -3.697 -7.600 1.00 88.88 1101 ASN A CA 1
ATOM 8750 C C . ASN A 1 1101 ? 29.069 -4.559 -8.785 1.00 88.88 1101 ASN A C 1
ATOM 8752 O O . ASN A 1 1101 ? 30.091 -5.244 -8.703 1.00 88.88 1101 ASN A O 1
ATOM 8756 N N . LEU A 1 1102 ? 28.324 -4.560 -9.894 1.00 86.06 1102 LEU A N 1
ATOM 8757 C CA . LEU A 1 1102 ? 28.656 -5.376 -11.063 1.00 86.06 1102 LEU A CA 1
ATOM 8758 C C . LEU A 1 1102 ? 29.886 -4.846 -11.815 1.00 86.06 1102 LEU A C 1
ATOM 8760 O O . LEU A 1 1102 ? 30.589 -5.639 -12.443 1.00 86.06 1102 LEU A O 1
ATOM 8764 N N . GLN A 1 1103 ? 30.202 -3.555 -11.699 1.00 82.75 1103 GLN A N 1
ATOM 8765 C CA . GLN A 1 1103 ? 31.375 -2.954 -12.336 1.00 82.75 1103 GLN A CA 1
ATOM 8766 C C . GLN A 1 1103 ? 32.666 -3.357 -11.599 1.00 82.75 1103 GLN A C 1
ATOM 8768 O O . GLN A 1 1103 ? 33.399 -4.222 -12.081 1.00 82.75 1103 GLN A O 1
ATOM 8773 N N . ASP A 1 1104 ? 32.902 -2.810 -10.402 1.00 82.06 1104 ASP A N 1
ATOM 8774 C CA . ASP A 1 1104 ? 34.146 -2.991 -9.627 1.00 82.06 1104 ASP A CA 1
ATOM 8775 C C . ASP A 1 1104 ? 34.236 -4.309 -8.819 1.00 82.06 1104 ASP A C 1
ATOM 8777 O O . ASP A 1 1104 ? 35.298 -4.648 -8.299 1.00 82.06 1104 ASP A O 1
ATOM 8781 N N . ASN A 1 1105 ? 33.145 -5.084 -8.736 1.00 81.75 1105 ASN A N 1
ATOM 8782 C CA . ASN A 1 1105 ? 33.032 -6.328 -7.961 1.00 81.75 1105 ASN A CA 1
ATOM 8783 C C . ASN A 1 1105 ? 33.173 -6.183 -6.427 1.00 81.75 1105 ASN A C 1
ATOM 8785 O O . ASN A 1 1105 ? 33.332 -7.188 -5.726 1.00 81.75 1105 ASN A O 1
ATOM 8789 N N . SER A 1 1106 ? 33.077 -4.967 -5.886 1.00 86.69 1106 SER A N 1
ATOM 8790 C CA . SER A 1 1106 ? 32.963 -4.721 -4.445 1.00 86.69 1106 SER A CA 1
ATOM 8791 C C . SER A 1 1106 ? 31.701 -5.376 -3.869 1.00 86.69 1106 SER A C 1
ATOM 8793 O O . SER A 1 1106 ? 30.679 -5.502 -4.548 1.00 86.69 1106 SER A O 1
ATOM 8795 N N . GLN A 1 1107 ? 31.774 -5.818 -2.608 1.00 87.69 1107 GLN A N 1
ATOM 8796 C CA . GLN A 1 1107 ? 30.653 -6.435 -1.891 1.00 87.69 1107 GLN A CA 1
ATOM 8797 C C . GLN A 1 1107 ? 30.387 -5.727 -0.559 1.00 87.69 1107 GLN A C 1
ATOM 8799 O O . GLN A 1 1107 ? 31.318 -5.381 0.165 1.00 87.69 1107 GLN A O 1
ATOM 8804 N N . GLN A 1 1108 ? 29.112 -5.568 -0.216 1.00 87.56 1108 GLN A N 1
ATOM 8805 C CA . GLN A 1 1108 ? 28.649 -4.794 0.935 1.00 87.56 1108 GLN A CA 1
ATOM 8806 C C . GLN A 1 1108 ? 27.493 -5.538 1.611 1.00 87.56 1108 GLN A C 1
ATOM 8808 O O . GLN A 1 1108 ? 26.454 -5.789 0.999 1.00 87.56 1108 GLN A O 1
ATOM 8813 N N . ALA A 1 1109 ? 27.672 -5.947 2.868 1.00 89.25 1109 ALA A N 1
ATOM 8814 C CA . ALA A 1 1109 ? 26.588 -6.539 3.650 1.00 89.25 1109 ALA A CA 1
ATOM 8815 C C . ALA A 1 1109 ? 25.619 -5.432 4.090 1.00 89.25 1109 ALA A C 1
ATOM 8817 O O . ALA A 1 1109 ? 26.046 -4.444 4.673 1.00 89.25 1109 ALA A O 1
ATOM 8818 N N . LEU A 1 1110 ? 24.320 -5.612 3.840 1.00 89.50 1110 LEU A N 1
ATOM 8819 C CA . LEU A 1 1110 ? 23.284 -4.624 4.184 1.00 89.50 1110 LEU A CA 1
ATOM 8820 C C . LEU A 1 1110 ? 22.704 -4.848 5.591 1.00 89.50 1110 LEU A C 1
ATOM 8822 O O . LEU A 1 1110 ? 21.640 -4.344 5.924 1.00 89.50 1110 LEU A O 1
ATOM 8826 N N . LEU A 1 1111 ? 23.379 -5.652 6.411 1.00 89.50 1111 LEU A N 1
ATOM 8827 C CA . LEU A 1 1111 ? 22.953 -6.031 7.752 1.00 89.50 1111 LEU A CA 1
ATOM 8828 C C . LEU A 1 1111 ? 24.195 -6.184 8.628 1.00 89.50 1111 LEU A C 1
ATOM 8830 O O . LEU A 1 1111 ? 24.931 -7.164 8.496 1.00 89.50 1111 LEU A O 1
ATOM 8834 N N . ASN A 1 1112 ? 24.427 -5.212 9.509 1.00 86.62 1112 ASN A N 1
ATOM 8835 C CA . ASN A 1 1112 ? 25.474 -5.292 10.514 1.00 86.62 1112 ASN A CA 1
ATOM 8836 C C . ASN A 1 1112 ? 24.916 -5.975 11.777 1.00 86.62 1112 ASN A C 1
ATOM 8838 O O . ASN A 1 1112 ? 24.034 -5.448 12.450 1.00 86.62 1112 ASN A O 1
ATOM 8842 N N . LEU A 1 1113 ? 25.446 -7.157 12.103 1.00 80.31 1113 LEU A N 1
ATOM 8843 C CA . LEU A 1 1113 ? 25.038 -7.945 13.274 1.00 80.31 1113 LEU A CA 1
ATOM 8844 C C . LEU A 1 1113 ? 25.665 -7.455 14.596 1.00 80.31 1113 LEU A C 1
ATOM 8846 O O . LEU A 1 1113 ? 25.277 -7.925 15.664 1.00 80.31 1113 LEU A O 1
ATOM 8850 N N . GLU A 1 1114 ? 26.591 -6.495 14.549 1.00 83.38 1114 GLU A N 1
ATOM 8851 C CA . GLU A 1 1114 ? 27.083 -5.763 15.726 1.00 83.38 1114 GLU A CA 1
ATOM 8852 C C . GLU A 1 1114 ? 26.003 -4.827 16.300 1.00 83.38 1114 GLU A C 1
ATOM 8854 O O . GLU A 1 1114 ? 26.032 -4.490 17.484 1.00 83.38 1114 GLU A O 1
ATOM 8859 N N . ASP A 1 1115 ? 25.014 -4.431 15.487 1.00 83.56 1115 ASP A N 1
ATOM 8860 C CA . ASP A 1 1115 ? 23.860 -3.656 15.938 1.00 83.56 1115 ASP A CA 1
ATOM 8861 C C . ASP A 1 1115 ? 22.949 -4.530 16.820 1.00 83.56 1115 ASP A C 1
ATOM 8863 O O . ASP A 1 1115 ? 22.181 -5.375 16.345 1.00 83.56 1115 ASP A O 1
ATOM 8867 N N . ASN A 1 1116 ? 23.005 -4.292 18.135 1.00 83.94 1116 ASN A N 1
ATOM 8868 C CA . ASN A 1 1116 ? 22.157 -4.944 19.141 1.00 83.94 1116 ASN A CA 1
ATOM 8869 C C . ASN A 1 1116 ? 20.649 -4.864 18.814 1.00 83.94 1116 ASN A C 1
ATOM 8871 O O . ASN A 1 1116 ? 19.880 -5.717 19.258 1.00 83.94 1116 ASN A O 1
ATOM 8875 N N . SER A 1 1117 ? 20.202 -3.870 18.037 1.00 84.81 1117 SER A N 1
ATOM 8876 C CA . SER A 1 1117 ? 18.801 -3.743 17.621 1.00 84.81 1117 SER A CA 1
ATOM 8877 C C . SER A 1 1117 ? 18.403 -4.688 16.477 1.00 84.81 1117 SER A C 1
ATOM 8879 O O . SER A 1 1117 ? 17.204 -4.900 16.278 1.00 84.81 1117 SER A O 1
ATOM 8881 N N . LEU A 1 1118 ? 19.376 -5.281 15.768 1.00 86.75 1118 LEU A N 1
ATOM 8882 C CA . LEU A 1 1118 ? 19.196 -6.172 14.611 1.00 86.75 1118 LEU A CA 1
ATOM 8883 C C . LEU A 1 1118 ? 19.649 -7.625 14.857 1.00 86.75 1118 LEU A C 1
ATOM 8885 O O . LEU A 1 1118 ? 19.259 -8.512 14.100 1.00 86.75 1118 LEU A O 1
ATOM 8889 N N . GLN A 1 1119 ? 20.375 -7.923 15.943 1.00 84.69 1119 GLN A N 1
ATOM 8890 C CA . GLN A 1 1119 ? 20.808 -9.291 16.311 1.00 84.69 1119 GLN A CA 1
ATOM 8891 C C . GLN A 1 1119 ? 19.678 -10.339 16.358 1.00 84.69 1119 GLN A C 1
ATOM 8893 O O . GLN A 1 1119 ? 19.914 -11.527 16.147 1.00 84.69 1119 GLN A O 1
ATOM 8898 N N . PHE A 1 1120 ? 18.425 -9.928 16.579 1.00 86.88 1120 PHE A N 1
ATOM 8899 C CA . PHE A 1 1120 ? 17.277 -10.839 16.530 1.00 86.88 1120 PHE A CA 1
ATOM 8900 C C . PHE A 1 1120 ? 17.068 -11.487 15.144 1.00 86.88 1120 PHE A C 1
ATOM 8902 O O . PHE A 1 1120 ? 16.414 -12.527 15.054 1.00 86.88 1120 PHE A O 1
ATOM 8909 N N . VAL A 1 1121 ? 17.605 -10.890 14.072 1.00 86.69 1121 VAL A N 1
ATOM 8910 C CA . VAL A 1 1121 ? 17.455 -11.361 12.687 1.00 86.69 1121 VAL A CA 1
ATOM 8911 C C . VAL A 1 1121 ? 18.263 -12.635 12.438 1.00 86.69 1121 VAL A C 1
ATOM 8913 O O . VAL A 1 1121 ? 17.750 -13.557 11.804 1.00 86.69 1121 VAL A O 1
ATOM 8916 N N . SER A 1 1122 ? 19.484 -12.744 12.969 1.00 80.06 1122 SER A N 1
ATOM 8917 C CA . SER A 1 1122 ? 20.295 -13.966 12.854 1.00 80.06 1122 SER A CA 1
ATOM 8918 C C . SER A 1 1122 ? 19.751 -15.103 13.725 1.00 80.06 1122 SER A C 1
ATOM 8920 O O . SER A 1 1122 ? 19.716 -16.248 13.282 1.00 80.06 1122 SER A O 1
ATOM 8922 N N . LEU A 1 1123 ? 19.257 -14.786 14.926 1.00 78.44 1123 LEU A N 1
ATOM 8923 C CA . LEU A 1 1123 ? 18.768 -15.771 15.899 1.00 78.44 1123 LEU A CA 1
ATOM 8924 C C . LEU A 1 1123 ? 17.461 -16.476 15.493 1.00 78.44 1123 LEU A C 1
ATOM 8926 O O . LEU A 1 1123 ? 17.254 -17.622 15.881 1.00 78.44 1123 LEU A O 1
ATOM 8930 N N . ALA A 1 1124 ? 16.570 -15.810 14.751 1.00 75.38 1124 ALA A N 1
ATOM 8931 C CA . ALA A 1 1124 ? 15.208 -16.301 14.491 1.00 75.38 1124 ALA A CA 1
ATOM 8932 C C . ALA A 1 1124 ? 14.923 -16.692 13.023 1.00 75.38 1124 ALA A C 1
ATOM 8934 O O . ALA A 1 1124 ? 13.753 -16.782 12.637 1.00 75.38 1124 ALA A O 1
ATOM 8935 N N . SER A 1 1125 ? 15.984 -16.918 12.230 1.00 79.31 1125 SER A N 1
ATOM 8936 C CA . SER A 1 1125 ? 15.964 -17.451 10.853 1.00 79.31 1125 SER A CA 1
ATOM 8937 C C . SER A 1 1125 ? 14.842 -16.871 9.975 1.00 79.31 1125 SER A C 1
ATOM 8939 O O . SER A 1 1125 ? 13.810 -17.513 9.751 1.00 79.31 1125 SER A O 1
ATOM 8941 N N . TYR A 1 1126 ? 15.023 -15.633 9.512 1.00 90.88 1126 TYR A N 1
ATOM 8942 C CA . TYR A 1 1126 ? 14.043 -14.941 8.671 1.00 90.88 1126 TYR A CA 1
ATOM 8943 C C . TYR A 1 1126 ? 14.344 -15.136 7.184 1.00 90.88 1126 TYR A C 1
ATOM 8945 O O . TYR A 1 1126 ? 15.455 -14.854 6.737 1.00 90.88 1126 TYR A O 1
ATOM 8953 N N . ASP A 1 1127 ? 13.341 -15.537 6.404 1.00 92.88 1127 ASP A N 1
ATOM 8954 C CA . ASP A 1 1127 ? 13.472 -15.633 4.948 1.00 92.88 1127 ASP A CA 1
ATOM 8955 C C . ASP A 1 1127 ? 13.438 -14.242 4.300 1.00 92.88 1127 ASP A C 1
ATOM 8957 O O . ASP A 1 1127 ? 12.543 -13.438 4.587 1.00 92.88 1127 ASP A O 1
ATOM 8961 N N . ALA A 1 1128 ? 14.417 -13.959 3.439 1.00 94.44 1128 ALA A N 1
ATOM 8962 C CA . ALA A 1 1128 ? 14.572 -12.695 2.725 1.00 94.44 1128 ALA A CA 1
ATOM 8963 C C . ALA A 1 1128 ? 13.663 -12.656 1.484 1.00 94.44 1128 ALA A C 1
ATOM 8965 O O . ALA A 1 1128 ? 13.806 -13.484 0.584 1.00 94.44 1128 ALA A O 1
ATOM 8966 N N . CYS A 1 1129 ? 12.733 -11.698 1.423 1.00 93.88 1129 CYS A N 1
ATOM 8967 C CA . CYS A 1 1129 ? 11.658 -11.694 0.424 1.00 93.88 1129 CYS A CA 1
ATOM 8968 C C . CYS A 1 1129 ? 11.718 -10.534 -0.572 1.00 93.88 1129 CYS A C 1
ATOM 8970 O O . CYS A 1 1129 ? 11.371 -10.729 -1.735 1.00 93.88 1129 CYS A O 1
ATOM 8972 N N . PHE A 1 1130 ? 12.112 -9.336 -0.136 1.00 94.00 1130 PHE A N 1
ATOM 8973 C CA . PHE A 1 1130 ? 12.196 -8.159 -1.003 1.00 94.00 1130 PHE A CA 1
ATOM 8974 C C . PHE A 1 1130 ? 13.189 -7.129 -0.452 1.00 94.00 1130 PHE A C 1
ATOM 8976 O O . PHE A 1 1130 ? 13.485 -7.115 0.743 1.00 94.00 1130 PHE A O 1
ATOM 8983 N N . LEU A 1 1131 ? 13.670 -6.241 -1.316 1.00 94.12 1131 LEU A N 1
ATOM 8984 C CA . LEU A 1 1131 ? 14.476 -5.081 -0.945 1.00 94.12 1131 LEU A CA 1
ATOM 8985 C C . LEU A 1 1131 ? 13.999 -3.867 -1.741 1.00 94.12 1131 LEU A C 1
ATOM 8987 O O . LEU A 1 1131 ? 13.734 -3.987 -2.937 1.00 94.12 1131 LEU A O 1
ATOM 8991 N N . VAL A 1 1132 ? 13.900 -2.715 -1.079 1.00 92.50 1132 VAL A N 1
ATOM 8992 C CA . VAL A 1 1132 ? 13.564 -1.431 -1.708 1.00 92.50 1132 VAL A CA 1
ATOM 8993 C C . VAL A 1 1132 ? 14.599 -0.381 -1.306 1.00 92.50 1132 VAL A C 1
ATOM 8995 O O . VAL A 1 1132 ? 14.829 -0.170 -0.118 1.00 92.50 1132 VAL A O 1
ATOM 8998 N N . GLN A 1 1133 ? 15.207 0.290 -2.284 1.00 90.69 1133 GLN A N 1
ATOM 8999 C CA . GLN A 1 1133 ? 15.977 1.522 -2.076 1.00 90.69 1133 GLN A CA 1
ATOM 9000 C C . GLN A 1 1133 ? 14.977 2.663 -1.833 1.00 90.69 1133 GLN A C 1
ATOM 9002 O O . GLN A 1 1133 ? 14.118 2.915 -2.677 1.00 90.69 1133 GLN A O 1
ATOM 9007 N N . VAL A 1 1134 ? 15.030 3.281 -0.650 1.00 89.62 1134 VAL A N 1
ATOM 9008 C CA . VAL A 1 1134 ? 14.097 4.340 -0.206 1.00 89.62 1134 VAL A CA 1
ATOM 9009 C C . VAL A 1 1134 ? 14.695 5.717 -0.485 1.00 89.62 1134 VAL A C 1
ATOM 9011 O O . VAL A 1 1134 ? 14.012 6.625 -0.950 1.00 89.62 1134 VAL A O 1
ATOM 9014 N N . THR A 1 1135 ? 15.996 5.835 -0.237 1.00 86.00 1135 THR A N 1
ATOM 9015 C CA . THR A 1 1135 ? 16.903 6.891 -0.703 1.00 86.00 1135 THR A CA 1
ATOM 9016 C C . THR A 1 1135 ? 18.229 6.214 -1.062 1.00 86.00 1135 THR A C 1
ATOM 9018 O O . THR A 1 1135 ? 18.411 5.029 -0.780 1.00 86.00 1135 THR A O 1
ATOM 9021 N N . ASP A 1 1136 ? 19.196 6.927 -1.635 1.00 80.56 1136 ASP A N 1
ATOM 9022 C CA . ASP A 1 1136 ? 20.494 6.319 -1.985 1.00 80.56 1136 ASP A CA 1
ATOM 9023 C C . ASP A 1 1136 ? 21.297 5.820 -0.764 1.00 80.56 1136 ASP A C 1
ATOM 9025 O O . ASP A 1 1136 ? 22.153 4.938 -0.891 1.00 80.56 1136 ASP A O 1
ATOM 9029 N N . VAL A 1 1137 ? 20.962 6.323 0.433 1.00 85.69 1137 VAL A N 1
ATOM 9030 C CA . VAL A 1 1137 ? 21.585 5.969 1.720 1.00 85.69 1137 VAL A CA 1
ATOM 9031 C C . VAL A 1 1137 ? 20.709 5.096 2.631 1.00 85.69 1137 VAL A C 1
ATOM 9033 O O . VAL A 1 1137 ? 21.193 4.668 3.678 1.00 85.69 1137 VAL A O 1
ATOM 9036 N N . GLU A 1 1138 ? 19.448 4.821 2.270 1.00 92.25 1138 GLU A N 1
ATOM 9037 C CA . GLU A 1 1138 ? 18.495 4.063 3.098 1.00 92.25 1138 GLU A CA 1
ATOM 9038 C C . GLU A 1 1138 ? 17.762 2.966 2.312 1.00 92.25 1138 GLU A C 1
ATOM 9040 O O . GLU A 1 1138 ? 17.131 3.212 1.282 1.00 92.25 1138 GLU A O 1
ATOM 9045 N N . TYR A 1 1139 ? 17.769 1.754 2.867 1.00 93.31 1139 TYR A N 1
ATOM 9046 C CA . TYR A 1 1139 ? 17.183 0.560 2.267 1.00 93.31 1139 TYR A CA 1
ATOM 9047 C C . TYR A 1 1139 ? 16.141 -0.053 3.208 1.00 93.31 1139 TYR A C 1
ATOM 9049 O O . TYR A 1 1139 ? 16.397 -0.275 4.390 1.00 93.31 1139 TYR A O 1
ATOM 9057 N N . LEU A 1 1140 ? 14.961 -0.377 2.682 1.00 95.31 1140 LEU A N 1
ATOM 9058 C CA . LEU A 1 1140 ? 13.970 -1.205 3.361 1.00 95.31 1140 LEU A CA 1
ATOM 9059 C C . LEU A 1 1140 ? 14.251 -2.676 3.034 1.00 95.31 1140 LEU A C 1
ATOM 9061 O O . LEU A 1 1140 ? 14.100 -3.111 1.889 1.00 95.31 1140 LEU A O 1
ATOM 9065 N N . LEU A 1 1141 ? 14.620 -3.447 4.056 1.00 95.00 1141 LEU A N 1
ATOM 9066 C CA . LEU A 1 1141 ? 14.766 -4.898 3.976 1.00 95.00 1141 LEU A CA 1
ATOM 9067 C C . LEU A 1 1141 ? 13.443 -5.560 4.362 1.00 95.00 1141 LEU A C 1
ATOM 9069 O O . LEU A 1 1141 ? 12.925 -5.332 5.458 1.00 95.00 1141 LEU A O 1
ATOM 9073 N N . VAL A 1 1142 ? 12.893 -6.390 3.474 1.00 96.00 1142 VAL A N 1
ATOM 9074 C CA . VAL A 1 1142 ? 11.610 -7.073 3.675 1.00 96.00 1142 VAL A CA 1
ATOM 9075 C C . VAL A 1 1142 ? 11.838 -8.570 3.842 1.00 96.00 1142 VAL A C 1
ATOM 9077 O O . VAL A 1 1142 ? 12.276 -9.264 2.920 1.00 96.00 1142 VAL A O 1
ATOM 9080 N N . PHE A 1 1143 ? 11.486 -9.077 5.019 1.00 95.19 1143 PHE A N 1
ATOM 9081 C CA . PHE A 1 1143 ? 11.489 -10.498 5.343 1.00 95.19 1143 PHE A CA 1
ATOM 9082 C C . PHE A 1 1143 ? 10.056 -11.032 5.429 1.00 95.19 1143 PHE A C 1
ATOM 9084 O O . PHE A 1 1143 ? 9.110 -10.274 5.625 1.00 95.19 1143 PHE A O 1
ATOM 9091 N N . HIS A 1 1144 ? 9.881 -12.352 5.385 1.00 93.62 1144 HIS A N 1
ATOM 9092 C CA . HIS A 1 1144 ? 8.561 -13.008 5.404 1.00 93.62 1144 HIS A CA 1
ATOM 9093 C C . HIS A 1 1144 ? 7.642 -12.695 6.613 1.00 93.62 1144 HIS A C 1
ATOM 9095 O O . HIS A 1 1144 ? 6.469 -13.056 6.595 1.00 93.62 1144 HIS A O 1
ATOM 9101 N N . LYS A 1 1145 ? 8.153 -12.049 7.674 1.00 92.44 1145 LYS A N 1
ATOM 9102 C CA . LYS A 1 1145 ? 7.416 -11.747 8.920 1.00 92.44 1145 LYS A CA 1
ATOM 9103 C C . LYS A 1 1145 ? 7.296 -10.256 9.252 1.00 92.44 1145 LYS A C 1
ATOM 9105 O O . LYS A 1 1145 ? 6.345 -9.883 9.934 1.00 92.44 1145 LYS A O 1
ATOM 9110 N N . LEU A 1 1146 ? 8.255 -9.438 8.815 1.00 93.25 1146 LEU A N 1
ATOM 9111 C CA . LEU A 1 1146 ? 8.303 -7.986 9.012 1.00 93.25 1146 LEU A CA 1
ATOM 9112 C C . LEU A 1 1146 ? 9.300 -7.343 8.032 1.00 93.25 1146 LEU A C 1
ATOM 9114 O O . LEU A 1 1146 ? 10.167 -8.030 7.487 1.00 93.25 1146 LEU A O 1
ATOM 9118 N N . GLY A 1 1147 ? 9.214 -6.027 7.854 1.00 94.25 1147 GLY A N 1
ATOM 9119 C CA . GLY A 1 1147 ? 10.255 -5.216 7.216 1.00 94.25 1147 GLY A CA 1
ATOM 9120 C C . GLY A 1 1147 ? 10.896 -4.222 8.187 1.00 94.25 1147 GLY A C 1
ATOM 9121 O O . GLY A 1 1147 ? 10.270 -3.814 9.164 1.00 94.25 1147 GLY A O 1
ATOM 9122 N N . PHE A 1 1148 ? 12.134 -3.808 7.926 1.00 93.44 1148 PHE A N 1
ATOM 9123 C CA . PHE A 1 1148 ? 12.796 -2.731 8.671 1.00 93.44 1148 PHE A CA 1
ATOM 9124 C C . PHE A 1 1148 ? 13.792 -1.968 7.794 1.00 93.44 1148 PHE A C 1
ATOM 9126 O O . PHE A 1 1148 ? 14.278 -2.478 6.785 1.00 93.44 1148 PHE A O 1
ATOM 9133 N N . TYR A 1 1149 ? 14.077 -0.731 8.192 1.00 94.81 1149 TYR A N 1
ATOM 9134 C CA . TYR A 1 1149 ? 14.925 0.193 7.448 1.00 94.81 1149 TYR A CA 1
ATOM 9135 C C . TYR A 1 1149 ? 16.360 0.158 7.985 1.00 94.81 1149 TYR A C 1
ATOM 9137 O O . TYR A 1 1149 ? 16.573 0.183 9.205 1.00 94.81 1149 TYR A O 1
ATOM 9145 N N . VAL A 1 1150 ? 17.328 0.106 7.072 1.00 94.12 1150 VAL A N 1
ATOM 9146 C CA . VAL A 1 1150 ? 18.766 0.172 7.354 1.00 94.12 1150 VAL A CA 1
ATOM 9147 C C . VAL A 1 1150 ? 19.422 1.312 6.585 1.00 94.12 1150 VAL A C 1
ATOM 9149 O O . VAL A 1 1150 ? 18.991 1.661 5.484 1.00 94.12 1150 VAL A O 1
ATOM 9152 N N . ASP A 1 1151 ? 20.490 1.863 7.151 1.00 91.62 1151 ASP A N 1
ATOM 9153 C CA . ASP A 1 1151 ? 21.404 2.740 6.427 1.00 91.62 1151 ASP A CA 1
ATOM 9154 C C . ASP A 1 1151 ? 22.316 1.941 5.472 1.00 91.62 1151 ASP A C 1
ATOM 9156 O O . ASP A 1 1151 ? 22.369 0.706 5.484 1.00 91.62 1151 ASP A O 1
ATOM 9160 N N . GLN A 1 1152 ? 23.086 2.652 4.650 1.00 87.06 1152 GLN A N 1
ATOM 9161 C CA . GLN A 1 1152 ? 24.113 2.062 3.785 1.00 87.06 1152 GLN A CA 1
ATOM 9162 C C . GLN A 1 1152 ? 25.194 1.255 4.537 1.00 87.06 1152 GLN A C 1
ATOM 9164 O O . GLN A 1 1152 ? 25.871 0.424 3.931 1.00 87.06 1152 GLN A O 1
ATOM 9169 N N . TYR A 1 1153 ? 25.368 1.457 5.846 1.00 88.44 1153 TYR A N 1
ATOM 9170 C CA . TYR A 1 1153 ? 26.305 0.702 6.685 1.00 88.44 1153 TYR A CA 1
ATOM 9171 C C . TYR A 1 1153 ? 25.664 -0.553 7.313 1.00 88.44 1153 TYR A C 1
ATOM 9173 O O . TYR A 1 1153 ? 26.308 -1.245 8.106 1.00 88.44 1153 TYR A O 1
ATOM 9181 N N . GLY A 1 1154 ? 24.407 -0.858 6.968 1.00 88.50 1154 GLY A N 1
ATOM 9182 C CA . GLY A 1 1154 ? 23.652 -2.005 7.469 1.00 88.50 1154 GLY A CA 1
ATOM 9183 C C . GLY A 1 1154 ? 23.176 -1.867 8.918 1.00 88.50 1154 GLY A C 1
ATOM 9184 O O . GLY A 1 1154 ? 22.782 -2.873 9.513 1.00 88.50 1154 GLY A O 1
ATOM 9185 N N . LYS A 1 1155 ? 23.229 -0.664 9.501 1.00 90.69 1155 LYS A N 1
ATOM 9186 C CA . LYS A 1 1155 ? 22.703 -0.347 10.839 1.00 90.69 1155 LYS A CA 1
ATOM 9187 C C . LYS A 1 1155 ? 21.257 0.117 10.733 1.00 90.69 1155 LYS A C 1
ATOM 9189 O O . LYS A 1 1155 ? 20.827 0.600 9.689 1.00 90.69 1155 LYS A O 1
ATOM 9194 N N . ARG A 1 1156 ? 20.483 0.002 11.809 1.00 91.75 1156 ARG A N 1
ATOM 9195 C CA . ARG A 1 1156 ? 19.062 0.379 11.804 1.00 91.75 1156 ARG A CA 1
ATOM 9196 C C . ARG A 1 1156 ? 18.864 1.897 11.674 1.00 91.75 1156 ARG A C 1
ATOM 9198 O O . ARG A 1 1156 ? 19.180 2.637 12.601 1.00 91.75 1156 ARG A O 1
ATOM 9205 N N . SER A 1 1157 ? 18.260 2.358 10.575 1.00 92.31 1157 SER A N 1
ATOM 9206 C CA . SER A 1 1157 ? 18.008 3.791 10.337 1.00 92.31 1157 SER A CA 1
ATOM 9207 C C . SER A 1 1157 ? 16.737 4.306 11.024 1.00 92.31 1157 SER A C 1
ATOM 9209 O O . SER A 1 1157 ? 16.712 5.435 11.515 1.00 92.31 1157 SER A O 1
ATOM 9211 N N . ARG A 1 1158 ? 15.672 3.488 11.096 1.00 89.44 1158 ARG A N 1
ATOM 9212 C CA . ARG A 1 1158 ? 14.368 3.885 11.667 1.00 89.44 1158 ARG A CA 1
ATOM 9213 C C . ARG A 1 1158 ? 13.938 3.006 12.849 1.00 89.44 1158 ARG A C 1
ATOM 9215 O O . ARG A 1 1158 ? 14.128 1.787 12.831 1.00 89.44 1158 ARG A O 1
ATOM 9222 N N . PRO A 1 1159 ? 13.262 3.574 13.867 1.00 84.12 1159 PRO A N 1
ATOM 9223 C CA . PRO A 1 1159 ? 12.677 2.785 14.951 1.00 84.12 1159 PRO A CA 1
ATOM 9224 C C . PRO A 1 1159 ? 11.432 1.996 14.509 1.00 84.12 1159 PRO A C 1
ATOM 9226 O O . PRO A 1 1159 ? 11.103 0.995 15.141 1.00 84.12 1159 PRO A O 1
ATOM 9229 N N . LEU A 1 1160 ? 10.751 2.411 13.435 1.00 85.12 1160 LEU A N 1
ATOM 9230 C CA . LEU A 1 1160 ? 9.537 1.770 12.919 1.00 85.12 1160 LEU A CA 1
ATOM 9231 C C . LEU A 1 1160 ? 9.850 0.437 12.209 1.00 85.12 1160 LEU A C 1
ATOM 9233 O O . LEU A 1 1160 ? 10.678 0.397 11.302 1.00 85.12 1160 LEU A O 1
ATOM 9237 N N . GLU A 1 1161 ? 9.153 -0.633 12.601 1.00 89.88 1161 GLU A N 1
ATOM 9238 C CA . GLU A 1 1161 ? 9.129 -1.931 11.902 1.00 89.88 1161 GLU A CA 1
ATOM 9239 C C . GLU A 1 1161 ? 7.825 -2.012 11.083 1.00 89.88 1161 GLU A C 1
ATOM 9241 O O . GLU A 1 1161 ? 6.754 -1.651 11.578 1.00 89.88 1161 GLU A O 1
ATOM 9246 N N . LEU A 1 1162 ? 7.907 -2.458 9.827 1.00 93.19 1162 LEU A N 1
ATOM 9247 C CA . LEU A 1 1162 ? 6.755 -2.692 8.953 1.00 93.19 1162 LEU A CA 1
ATOM 9248 C C . LEU A 1 1162 ? 6.139 -4.052 9.290 1.00 93.19 1162 LEU A C 1
ATOM 9250 O O . LEU A 1 1162 ? 6.720 -5.097 8.996 1.00 93.19 1162 LEU A O 1
ATOM 9254 N N . MET A 1 1163 ? 4.965 -4.026 9.921 1.00 92.69 1163 MET A N 1
ATOM 9255 C CA . MET A 1 1163 ? 4.308 -5.213 10.471 1.00 92.69 1163 MET A CA 1
ATOM 9256 C C . MET A 1 1163 ? 3.146 -5.680 9.598 1.00 92.69 1163 MET A C 1
ATOM 9258 O O . MET A 1 1163 ? 2.198 -4.933 9.351 1.00 92.69 1163 MET A O 1
ATOM 9262 N N . PHE A 1 1164 ? 3.185 -6.942 9.171 1.00 94.75 1164 PHE A N 1
ATOM 9263 C CA . PHE A 1 1164 ? 2.134 -7.529 8.339 1.00 94.75 1164 PHE A CA 1
ATOM 9264 C C . PHE A 1 1164 ? 1.019 -8.126 9.217 1.00 94.75 1164 PHE A C 1
ATOM 9266 O O . PHE A 1 1164 ? 1.325 -8.874 10.149 1.00 94.75 1164 PHE A O 1
ATOM 9273 N N . PRO A 1 1165 ? -0.271 -7.825 8.955 1.00 93.81 1165 PRO A N 1
ATOM 9274 C CA . PRO A 1 1165 ? -1.385 -8.326 9.770 1.00 93.81 1165 PRO A CA 1
ATOM 9275 C C . PRO A 1 1165 ? -1.645 -9.825 9.599 1.00 93.81 1165 PRO A C 1
ATOM 9277 O O . PRO A 1 1165 ? -2.268 -10.446 10.459 1.00 93.81 1165 PRO A O 1
ATOM 9280 N N . SER A 1 1166 ? -1.171 -10.381 8.489 1.00 94.38 1166 SER A N 1
ATOM 9281 C CA . SER A 1 1166 ? -1.503 -11.689 7.934 1.00 94.38 1166 SER A CA 1
ATOM 9282 C C . SER A 1 1166 ? -0.261 -12.257 7.250 1.00 94.38 1166 SER A C 1
ATOM 9284 O O . SER A 1 1166 ? 0.646 -11.498 6.909 1.00 94.38 1166 SER A O 1
ATOM 9286 N N . VAL A 1 1167 ? -0.189 -13.580 7.076 1.00 93.62 1167 VAL A N 1
ATOM 9287 C CA . VAL A 1 1167 ? 0.999 -14.242 6.510 1.00 93.62 1167 VAL A CA 1
ATOM 9288 C C . VAL A 1 1167 ? 1.177 -13.866 5.028 1.00 93.62 1167 VAL A C 1
ATOM 9290 O O . VAL A 1 1167 ? 0.305 -14.206 4.222 1.00 93.62 1167 VAL A O 1
ATOM 9293 N N . PRO A 1 1168 ? 2.290 -13.209 4.637 1.00 95.31 1168 PRO A N 1
ATOM 9294 C CA . PRO A 1 1168 ? 2.573 -12.906 3.242 1.00 95.31 1168 PRO A CA 1
ATOM 9295 C C . PRO A 1 1168 ? 2.809 -14.174 2.423 1.00 95.31 1168 PRO A C 1
ATOM 9297 O O . PRO A 1 1168 ? 3.508 -15.095 2.840 1.00 95.31 1168 PRO A O 1
ATOM 9300 N N . THR A 1 1169 ? 2.265 -14.176 1.213 1.00 94.62 1169 THR A N 1
ATOM 9301 C CA . THR A 1 1169 ? 2.495 -15.189 0.176 1.00 94.62 1169 THR A CA 1
ATOM 9302 C C . THR A 1 1169 ? 3.419 -14.657 -0.918 1.00 94.62 1169 THR A C 1
ATOM 9304 O O . THR A 1 1169 ? 4.261 -15.390 -1.427 1.00 94.62 1169 THR A O 1
ATOM 9307 N N . HIS A 1 1170 ? 3.276 -13.372 -1.260 1.00 94.19 1170 HIS A N 1
ATOM 9308 C CA . HIS A 1 1170 ? 4.055 -12.669 -2.274 1.00 94.19 1170 HIS A CA 1
ATOM 9309 C C . HIS A 1 1170 ? 4.212 -11.192 -1.883 1.00 94.19 1170 HIS A C 1
ATOM 9311 O O . HIS A 1 1170 ? 3.404 -10.644 -1.127 1.00 94.19 1170 HIS A O 1
ATOM 9317 N N . PHE A 1 1171 ? 5.220 -10.539 -2.455 1.00 95.62 1171 PHE A N 1
ATOM 9318 C CA . PHE A 1 1171 ? 5.470 -9.104 -2.336 1.00 95.62 1171 PHE A CA 1
ATOM 9319 C C . PHE A 1 1171 ? 5.634 -8.506 -3.732 1.00 95.62 1171 PHE A C 1
ATOM 9321 O O . PHE A 1 1171 ? 6.155 -9.174 -4.627 1.00 95.62 1171 PHE A O 1
ATOM 9328 N N . ALA A 1 1172 ? 5.215 -7.257 -3.907 1.00 95.00 1172 ALA A N 1
ATOM 9329 C CA . ALA A 1 1172 ? 5.484 -6.482 -5.111 1.00 95.00 1172 ALA A CA 1
ATOM 9330 C C . ALA A 1 1172 ? 5.613 -4.991 -4.774 1.00 95.00 1172 ALA A C 1
ATOM 9332 O O . ALA A 1 1172 ? 5.021 -4.528 -3.796 1.00 95.00 1172 ALA A O 1
ATOM 9333 N N . TYR A 1 1173 ? 6.374 -4.244 -5.572 1.00 93.19 1173 TYR A N 1
ATOM 9334 C CA . TYR A 1 1173 ? 6.675 -2.836 -5.306 1.00 93.19 1173 TYR A CA 1
ATOM 9335 C C . TYR A 1 1173 ? 6.440 -1.967 -6.542 1.00 93.19 1173 TYR A C 1
ATOM 9337 O O . TYR A 1 1173 ? 7.071 -2.174 -7.577 1.00 93.19 1173 TYR A O 1
ATOM 9345 N N . SER A 1 1174 ? 5.560 -0.977 -6.407 1.00 90.94 1174 SER A N 1
ATOM 9346 C CA . SER A 1 1174 ? 5.309 0.070 -7.399 1.00 90.94 1174 SER A CA 1
ATOM 9347 C C . SER A 1 1174 ? 5.458 1.400 -6.677 1.00 90.94 1174 SER A C 1
ATOM 9349 O O . SER A 1 1174 ? 4.682 1.669 -5.767 1.00 90.94 1174 SER A O 1
ATOM 9351 N N . VAL A 1 1175 ? 6.493 2.179 -7.006 1.00 88.50 1175 VAL A N 1
ATOM 9352 C CA . VAL A 1 1175 ? 6.907 3.383 -6.256 1.00 88.50 1175 VAL A CA 1
ATOM 9353 C C . VAL A 1 1175 ? 5.707 4.313 -6.003 1.00 88.50 1175 VAL A C 1
ATOM 9355 O O . VAL A 1 1175 ? 5.037 4.646 -6.975 1.00 88.50 1175 VAL A O 1
ATOM 9358 N N . PRO A 1 1176 ? 5.427 4.772 -4.761 1.00 91.38 1176 PRO A N 1
ATOM 9359 C CA . PRO A 1 1176 ? 6.130 4.545 -3.485 1.00 91.38 1176 PRO A CA 1
ATOM 9360 C C . PRO A 1 1176 ? 5.529 3.414 -2.612 1.00 91.38 1176 PRO A C 1
ATOM 9362 O O . PRO A 1 1176 ? 5.763 3.366 -1.400 1.00 91.38 1176 PRO A O 1
ATOM 9365 N N . TYR A 1 1177 ? 4.708 2.529 -3.179 1.00 94.06 1177 TYR A N 1
ATOM 9366 C CA . TYR A 1 1177 ? 3.884 1.553 -2.462 1.00 94.06 1177 TYR A CA 1
ATOM 9367 C C . TYR A 1 1177 ? 4.427 0.111 -2.504 1.00 94.06 1177 TYR A C 1
ATOM 9369 O O . TYR A 1 1177 ? 4.654 -0.476 -3.564 1.00 94.06 1177 TYR A O 1
ATOM 9377 N N . LEU A 1 1178 ? 4.545 -0.511 -1.327 1.00 95.69 1178 LEU A N 1
ATOM 9378 C CA . LEU A 1 1178 ? 4.788 -1.945 -1.158 1.00 95.69 1178 LEU A CA 1
ATOM 9379 C C . LEU A 1 1178 ? 3.450 -2.677 -0.978 1.00 95.69 1178 LEU A C 1
ATOM 9381 O O . LEU A 1 1178 ? 2.728 -2.439 -0.006 1.00 95.69 1178 LEU A O 1
ATOM 9385 N N . SER A 1 1179 ? 3.142 -3.594 -1.894 1.00 96.19 1179 SER A N 1
ATOM 9386 C CA . SER A 1 1179 ? 1.957 -4.455 -1.848 1.00 96.19 1179 SER A CA 1
ATOM 9387 C C . SER A 1 1179 ? 2.306 -5.834 -1.286 1.00 96.19 1179 SER A C 1
ATOM 9389 O O . SER A 1 1179 ? 3.146 -6.554 -1.832 1.00 96.19 1179 SER A O 1
ATOM 9391 N N . VAL A 1 1180 ? 1.642 -6.207 -0.191 1.00 96.56 1180 VAL A N 1
ATOM 9392 C CA . VAL A 1 1180 ? 1.858 -7.446 0.569 1.00 96.56 1180 VAL A CA 1
ATOM 9393 C C . VAL A 1 1180 ? 0.647 -8.359 0.387 1.00 96.56 1180 VAL A C 1
ATOM 9395 O O . VAL A 1 1180 ? -0.444 -8.065 0.879 1.00 96.56 1180 VAL A O 1
ATOM 9398 N N . PHE A 1 1181 ? 0.822 -9.465 -0.335 1.00 96.19 1181 PHE A N 1
ATOM 9399 C CA . PHE A 1 1181 ? -0.267 -10.345 -0.764 1.00 96.19 1181 PHE A CA 1
ATOM 9400 C C . PHE A 1 1181 ? -0.489 -11.477 0.242 1.00 96.19 1181 PHE A C 1
ATOM 9402 O O . PHE A 1 1181 ? 0.391 -12.319 0.416 1.00 96.19 1181 PHE A O 1
ATOM 9409 N N . SER A 1 1182 ? -1.668 -11.548 0.860 1.00 95.31 1182 SER A N 1
ATOM 9410 C CA . SER A 1 1182 ? -2.094 -12.643 1.751 1.00 95.31 1182 SER A CA 1
ATOM 9411 C C . SER A 1 1182 ? -3.177 -13.504 1.077 1.00 95.31 1182 SER A C 1
ATOM 9413 O O . SER A 1 1182 ? -3.676 -13.148 0.011 1.00 95.31 1182 SER A O 1
ATOM 9415 N N . GLU A 1 1183 ? -3.584 -14.634 1.676 1.00 91.44 1183 GLU A N 1
ATOM 9416 C CA . GLU A 1 1183 ? -4.547 -15.549 1.023 1.00 91.44 1183 GLU A CA 1
ATOM 9417 C C . GLU A 1 1183 ? -5.902 -14.890 0.698 1.00 91.44 1183 GLU A C 1
ATOM 9419 O O . GLU A 1 1183 ? -6.493 -15.198 -0.336 1.00 91.44 1183 GLU A O 1
ATOM 9424 N N . ASN A 1 1184 ? -6.401 -13.982 1.541 1.00 92.00 1184 ASN A N 1
ATOM 9425 C CA . ASN A 1 1184 ? -7.741 -13.403 1.377 1.00 92.00 1184 ASN A CA 1
ATOM 9426 C C . ASN A 1 1184 ? -7.760 -11.905 1.026 1.00 92.00 1184 ASN A C 1
ATOM 9428 O O . ASN A 1 1184 ? -8.835 -11.381 0.755 1.00 92.00 1184 ASN A O 1
ATOM 9432 N N . HIS A 1 1185 ? -6.619 -11.212 1.074 1.00 94.06 1185 HIS A N 1
ATOM 9433 C CA . HIS A 1 1185 ? -6.526 -9.761 0.876 1.00 94.06 1185 HIS A CA 1
ATOM 9434 C C . HIS A 1 1185 ? -5.081 -9.315 0.589 1.00 94.06 1185 HIS A C 1
ATOM 9436 O O . HIS A 1 1185 ? -4.127 -10.048 0.855 1.00 94.06 1185 HIS A O 1
ATOM 9442 N N . VAL A 1 1186 ? -4.912 -8.089 0.085 1.00 95.50 1186 VAL A N 1
ATOM 9443 C CA . VAL A 1 1186 ? -3.609 -7.443 -0.151 1.00 95.50 1186 VAL A CA 1
ATOM 9444 C C . VAL A 1 1186 ? -3.514 -6.174 0.696 1.00 95.50 1186 VAL A C 1
ATOM 9446 O O . VAL A 1 1186 ? -4.413 -5.333 0.651 1.00 95.50 1186 VAL A O 1
ATOM 9449 N N . CYS A 1 1187 ? -2.437 -6.020 1.464 1.00 95.19 1187 CYS A N 1
ATOM 9450 C CA . CYS A 1 1187 ? -2.161 -4.820 2.259 1.00 95.19 1187 CYS A CA 1
ATOM 9451 C C . CYS A 1 1187 ? -1.173 -3.913 1.522 1.00 95.19 1187 CYS A C 1
ATOM 9453 O O . CYS A 1 1187 ? -0.121 -4.377 1.088 1.00 95.19 1187 CYS A O 1
ATOM 9455 N N . VAL A 1 1188 ? -1.498 -2.625 1.412 1.00 95.12 1188 VAL A N 1
ATOM 9456 C CA . VAL A 1 1188 ? -0.674 -1.631 0.714 1.00 95.12 1188 VAL A CA 1
ATOM 9457 C C . VAL A 1 1188 ? -0.048 -0.690 1.737 1.00 95.12 1188 VAL A C 1
ATOM 9459 O O . VAL A 1 1188 ? -0.765 -0.018 2.484 1.00 95.12 1188 VAL A O 1
ATOM 9462 N N . PHE A 1 1189 ? 1.280 -0.630 1.764 1.00 94.62 1189 PHE A N 1
ATOM 9463 C CA . PHE A 1 1189 ? 2.060 0.234 2.650 1.00 94.62 1189 PHE A CA 1
ATOM 9464 C C . PHE A 1 1189 ? 2.802 1.294 1.834 1.00 94.62 1189 PHE A C 1
ATOM 9466 O O . PHE A 1 1189 ? 3.367 0.978 0.790 1.00 94.62 1189 PHE A O 1
ATOM 9473 N N . ASN A 1 1190 ? 2.842 2.541 2.304 1.00 93.12 1190 ASN A N 1
ATOM 9474 C CA . ASN A 1 1190 ? 3.734 3.550 1.729 1.00 93.12 1190 ASN A CA 1
ATOM 9475 C C . ASN A 1 1190 ? 5.143 3.336 2.302 1.00 93.12 1190 ASN A C 1
ATOM 9477 O O . ASN A 1 1190 ? 5.322 3.364 3.519 1.00 93.12 1190 ASN A O 1
ATOM 9481 N N . VAL A 1 1191 ? 6.140 3.114 1.445 1.00 92.88 1191 VAL A N 1
ATOM 9482 C CA . VAL A 1 1191 ? 7.515 2.815 1.879 1.00 92.88 1191 VAL A CA 1
ATOM 9483 C C . VAL A 1 1191 ? 8.180 4.028 2.534 1.00 92.88 1191 VAL A C 1
ATOM 9485 O O . VAL A 1 1191 ? 8.922 3.866 3.502 1.00 92.88 1191 VAL A O 1
ATOM 9488 N N . ASN A 1 1192 ? 7.865 5.241 2.083 1.00 91.50 1192 ASN A N 1
ATOM 9489 C CA . ASN A 1 1192 ? 8.504 6.468 2.558 1.00 91.50 1192 ASN A CA 1
ATOM 9490 C C . ASN A 1 1192 ? 8.030 6.859 3.969 1.00 91.50 1192 ASN A C 1
ATOM 9492 O O . ASN A 1 1192 ? 8.838 7.345 4.762 1.00 91.50 1192 ASN A O 1
ATOM 9496 N N . THR A 1 1193 ? 6.759 6.614 4.315 1.00 89.44 1193 THR A N 1
ATOM 9497 C CA . THR A 1 1193 ? 6.198 6.897 5.654 1.00 89.44 1193 THR A CA 1
ATOM 9498 C C . THR A 1 1193 ? 6.130 5.676 6.576 1.00 89.44 1193 THR A C 1
ATOM 9500 O O . THR A 1 1193 ? 6.081 5.837 7.795 1.00 89.44 1193 THR A O 1
ATOM 9503 N N . GLY A 1 1194 ? 6.116 4.461 6.022 1.00 88.00 1194 GLY A N 1
ATOM 9504 C CA . GLY A 1 1194 ? 5.857 3.217 6.754 1.00 88.00 1194 GLY A CA 1
ATOM 9505 C C . GLY A 1 1194 ? 4.388 3.018 7.161 1.00 88.00 1194 GLY A C 1
ATOM 9506 O O . GLY A 1 1194 ? 4.079 2.093 7.913 1.00 88.00 1194 GLY A O 1
ATOM 9507 N N . GLU A 1 1195 ? 3.465 3.869 6.698 1.00 88.31 1195 GLU A N 1
ATOM 9508 C CA . GLU A 1 1195 ? 2.037 3.749 7.007 1.00 88.31 1195 GLU A CA 1
ATOM 9509 C C . GLU A 1 1195 ? 1.342 2.655 6.182 1.00 88.31 1195 GLU A C 1
ATOM 9511 O O . GLU A 1 1195 ? 1.568 2.510 4.979 1.00 88.31 1195 GLU A O 1
ATOM 9516 N N . TRP A 1 1196 ? 0.391 1.957 6.810 1.00 90.94 1196 TRP A N 1
ATOM 9517 C CA . TRP A 1 1196 ? -0.587 1.115 6.119 1.00 90.94 1196 TRP A CA 1
ATOM 9518 C C . TRP A 1 1196 ? -1.677 1.993 5.490 1.00 90.94 1196 TRP A C 1
ATOM 9520 O O . TRP A 1 1196 ? -2.531 2.556 6.179 1.00 90.94 1196 TRP A O 1
ATOM 9530 N N . VAL A 1 1197 ? -1.631 2.107 4.164 1.00 90.00 1197 VAL A N 1
ATOM 9531 C CA . VAL A 1 1197 ? -2.461 3.005 3.353 1.00 90.00 1197 VAL A CA 1
ATOM 9532 C C . VAL A 1 1197 ? -3.845 2.403 3.114 1.00 90.00 1197 VAL A C 1
ATOM 9534 O O . VAL A 1 1197 ? -4.847 2.969 3.558 1.00 90.00 1197 VAL A O 1
ATOM 9537 N N . GLN A 1 1198 ? -3.900 1.226 2.483 1.00 91.56 1198 GLN A N 1
ATOM 9538 C CA . GLN A 1 1198 ? -5.123 0.605 1.956 1.00 91.56 1198 GLN A CA 1
ATOM 9539 C C . GLN A 1 1198 ? -5.109 -0.920 2.164 1.00 91.56 1198 GLN A C 1
ATOM 9541 O O . GLN A 1 1198 ? -4.053 -1.535 2.331 1.00 91.56 1198 GLN A O 1
ATOM 9546 N N . THR A 1 1199 ? -6.290 -1.542 2.131 1.00 93.62 1199 THR A N 1
ATOM 9547 C CA . THR A 1 1199 ? -6.448 -3.003 2.040 1.00 93.62 1199 THR A CA 1
ATOM 9548 C C . THR A 1 1199 ? -7.374 -3.334 0.873 1.00 93.62 1199 THR A C 1
ATOM 9550 O O . THR A 1 1199 ? -8.447 -2.747 0.771 1.00 93.62 1199 THR A O 1
ATOM 9553 N N . LEU A 1 1200 ? -6.969 -4.255 -0.002 1.00 92.69 1200 LEU A N 1
ATOM 9554 C CA . LEU A 1 1200 ? -7.746 -4.710 -1.160 1.00 92.69 1200 LEU A CA 1
ATOM 9555 C C . LEU A 1 1200 ? -8.278 -6.125 -0.895 1.00 92.69 1200 LEU A C 1
ATOM 9557 O O . LEU A 1 1200 ? -7.491 -7.020 -0.585 1.00 92.69 1200 LEU A O 1
ATOM 9561 N N . ASN A 1 1201 ? -9.586 -6.364 -1.038 1.00 91.38 1201 ASN A N 1
ATOM 9562 C CA . ASN A 1 1201 ? -10.200 -7.666 -0.730 1.00 91.38 1201 ASN A CA 1
ATOM 9563 C C . ASN A 1 1201 ? -10.072 -8.685 -1.882 1.00 91.38 1201 ASN A C 1
ATOM 9565 O O . ASN A 1 1201 ? -11.061 -9.168 -2.440 1.00 91.38 1201 ASN A O 1
ATOM 9569 N N . LEU A 1 1202 ? -8.833 -8.982 -2.280 1.00 91.38 1202 LEU A N 1
ATOM 9570 C CA . LEU A 1 1202 ? -8.522 -9.910 -3.367 1.00 91.38 1202 LEU A CA 1
ATOM 9571 C C . LEU A 1 1202 ? -8.155 -11.295 -2.827 1.00 91.38 1202 LEU A C 1
ATOM 9573 O O . LEU A 1 1202 ? -7.092 -11.496 -2.243 1.00 91.38 1202 LEU A O 1
ATOM 9577 N N . LYS A 1 1203 ? -9.034 -12.271 -3.073 1.00 90.75 1203 LYS A N 1
ATOM 9578 C CA . LYS A 1 1203 ? -8.827 -13.671 -2.681 1.00 90.75 1203 LYS A CA 1
ATOM 9579 C C . LYS A 1 1203 ? -7.850 -14.370 -3.621 1.00 90.75 1203 LYS A C 1
ATOM 9581 O O . LYS A 1 1203 ? -7.962 -14.249 -4.842 1.00 90.75 1203 LYS A O 1
ATOM 9586 N N . LYS A 1 1204 ? -6.929 -15.136 -3.036 1.00 90.81 1204 LYS A N 1
ATOM 9587 C CA . LYS A 1 1204 ? -5.851 -15.894 -3.692 1.00 90.81 1204 LYS A CA 1
ATOM 9588 C C . LYS A 1 1204 ? -5.096 -15.041 -4.710 1.00 90.81 1204 LYS A C 1
ATOM 9590 O O . LYS A 1 1204 ? -4.862 -15.459 -5.841 1.00 90.81 1204 LYS A O 1
ATOM 9595 N N . ALA A 1 1205 ? -4.786 -13.815 -4.296 1.00 93.50 1205 ALA A N 1
ATOM 9596 C CA . ALA A 1 1205 ? -4.121 -12.828 -5.122 1.00 93.50 1205 ALA A CA 1
ATOM 9597 C C . ALA A 1 1205 ? -2.630 -13.158 -5.273 1.00 93.50 1205 ALA A C 1
ATOM 9599 O O . ALA A 1 1205 ? -1.930 -13.385 -4.285 1.00 93.50 1205 ALA A O 1
ATOM 9600 N N . LYS A 1 1206 ? -2.144 -13.157 -6.513 1.00 94.00 1206 LYS A N 1
ATOM 9601 C CA . LYS A 1 1206 ? -0.743 -13.371 -6.867 1.00 94.00 1206 LYS A CA 1
ATOM 9602 C C . LYS A 1 1206 ? -0.291 -12.304 -7.874 1.00 94.00 1206 LYS A C 1
ATOM 9604 O O . LYS A 1 1206 ? -0.893 -12.222 -8.947 1.00 94.00 1206 LYS A O 1
ATOM 9609 N N . PRO A 1 1207 ? 0.780 -11.540 -7.601 1.00 95.00 1207 PRO A N 1
ATOM 9610 C CA . PRO A 1 1207 ? 1.365 -10.648 -8.593 1.00 95.00 1207 PRO A CA 1
ATOM 9611 C C . PRO A 1 1207 ? 1.986 -11.471 -9.731 1.00 95.00 1207 PRO A C 1
ATOM 9613 O O . PRO A 1 1207 ? 2.692 -12.453 -9.487 1.00 95.00 1207 PRO A O 1
ATOM 9616 N N . LEU A 1 1208 ? 1.719 -11.081 -10.979 1.00 92.69 1208 LEU A N 1
ATOM 9617 C CA . LEU A 1 1208 ? 2.346 -11.678 -12.166 1.00 92.69 1208 LEU A CA 1
ATOM 9618 C C . LEU A 1 1208 ? 3.532 -10.845 -12.679 1.00 92.69 1208 LEU A C 1
ATOM 9620 O O . LEU A 1 1208 ? 4.420 -11.400 -13.324 1.00 92.69 1208 LEU A O 1
ATOM 9624 N N . LEU A 1 1209 ? 3.551 -9.546 -12.357 1.00 91.19 1209 LEU A N 1
ATOM 9625 C CA . LEU A 1 1209 ? 4.668 -8.615 -12.552 1.00 91.19 1209 LEU A CA 1
ATOM 9626 C C . LEU A 1 1209 ? 5.375 -8.334 -11.219 1.00 91.19 1209 LEU A C 1
ATOM 9628 O O . LEU A 1 1209 ? 4.725 -8.291 -10.175 1.00 91.19 1209 LEU A O 1
ATOM 9632 N N . LYS A 1 1210 ? 6.675 -8.007 -11.259 1.00 86.25 1210 LYS A N 1
ATOM 9633 C CA . LYS A 1 1210 ? 7.453 -7.551 -10.083 1.00 86.25 1210 LYS A CA 1
ATOM 9634 C C . LYS A 1 1210 ? 6.867 -6.297 -9.409 1.00 86.25 1210 LYS A C 1
ATOM 9636 O O . LYS A 1 1210 ? 7.031 -6.116 -8.205 1.00 86.25 1210 LYS A O 1
ATOM 9641 N N . SER A 1 1211 ? 6.176 -5.454 -10.180 1.00 87.19 1211 SER A N 1
ATOM 9642 C CA . SER A 1 1211 ? 5.476 -4.258 -9.693 1.00 87.19 1211 SER A CA 1
ATOM 9643 C C . SER A 1 1211 ? 4.122 -4.552 -9.041 1.00 87.19 1211 SER A C 1
ATOM 9645 O O . SER A 1 1211 ? 3.589 -3.716 -8.323 1.00 87.19 1211 SER A O 1
ATOM 9647 N N . GLY A 1 1212 ? 3.539 -5.733 -9.281 1.00 87.75 1212 GLY A N 1
ATOM 9648 C CA . GLY A 1 1212 ? 2.221 -6.127 -8.768 1.00 87.75 1212 GLY A CA 1
ATOM 9649 C C . GLY A 1 1212 ? 1.031 -5.514 -9.508 1.00 87.75 1212 GLY A C 1
ATOM 9650 O O . GLY A 1 1212 ? -0.082 -6.018 -9.357 1.00 87.75 1212 GLY A O 1
ATOM 9651 N N . VAL A 1 1213 ? 1.280 -4.507 -10.358 1.00 89.56 1213 VAL A N 1
ATOM 9652 C CA . VAL A 1 1213 ? 0.289 -3.803 -11.193 1.00 89.56 1213 VAL A CA 1
ATOM 9653 C C . VAL A 1 1213 ? -0.618 -4.778 -11.943 1.00 89.56 1213 VAL A C 1
ATOM 9655 O O . VAL A 1 1213 ? -1.825 -4.579 -11.969 1.00 89.56 1213 VAL A O 1
ATOM 9658 N N . LEU A 1 1214 ? -0.072 -5.876 -12.476 1.00 91.62 1214 LEU A N 1
ATOM 9659 C CA . LEU A 1 1214 ? -0.869 -6.990 -12.986 1.00 91.62 1214 LEU A CA 1
ATOM 9660 C C . LEU A 1 1214 ? -0.874 -8.147 -11.981 1.00 91.62 1214 LEU A C 1
ATOM 9662 O O . LEU A 1 1214 ? 0.176 -8.707 -11.643 1.00 91.62 1214 LEU A O 1
ATOM 9666 N N . THR A 1 1215 ? -2.071 -8.522 -11.540 1.00 93.38 1215 THR A N 1
ATOM 9667 C CA . THR A 1 1215 ? -2.312 -9.531 -10.507 1.00 93.38 1215 THR A CA 1
ATOM 9668 C C . THR A 1 1215 ? -3.330 -10.565 -10.994 1.00 93.38 1215 THR A C 1
ATOM 9670 O O . THR A 1 1215 ? -4.347 -10.232 -11.597 1.00 93.38 1215 THR A O 1
ATOM 9673 N N . LEU A 1 1216 ? -3.077 -11.840 -10.708 1.00 92.75 1216 LEU A N 1
ATOM 9674 C CA . LEU A 1 1216 ? -4.061 -12.916 -10.806 1.00 92.75 1216 LEU A CA 1
ATOM 9675 C C . LEU A 1 1216 ? -4.827 -13.000 -9.480 1.00 92.75 1216 LEU A C 1
ATOM 9677 O O . LEU A 1 1216 ? -4.198 -13.044 -8.426 1.00 92.75 1216 LEU A O 1
ATOM 9681 N N . CYS A 1 1217 ? -6.157 -13.056 -9.496 1.00 91.88 1217 CYS A N 1
ATOM 9682 C CA . CYS A 1 1217 ? -6.962 -13.277 -8.290 1.00 91.88 1217 CYS A CA 1
ATOM 9683 C C . CYS A 1 1217 ? -8.168 -14.193 -8.561 1.00 91.88 1217 CYS A C 1
ATOM 9685 O O . CYS A 1 1217 ? -8.420 -14.600 -9.696 1.00 91.88 1217 CYS A O 1
ATOM 9687 N N . THR A 1 1218 ? -8.908 -14.554 -7.508 1.00 88.81 1218 THR A N 1
ATOM 9688 C CA . THR A 1 1218 ? -10.141 -15.353 -7.607 1.00 88.81 1218 THR A CA 1
ATOM 9689 C C . THR A 1 1218 ? -11.372 -14.497 -7.301 1.00 88.81 1218 THR A C 1
ATOM 9691 O O . THR A 1 1218 ? -11.564 -14.083 -6.156 1.00 88.81 1218 THR A O 1
ATOM 9694 N N . VAL A 1 1219 ? -12.221 -14.253 -8.304 1.00 85.12 1219 VAL A N 1
ATOM 9695 C CA . VAL A 1 1219 ? -13.476 -13.486 -8.186 1.00 85.12 1219 VAL A CA 1
ATOM 9696 C C . VAL A 1 1219 ? -14.655 -14.454 -8.283 1.00 85.12 1219 VAL A C 1
ATOM 9698 O O . VAL A 1 1219 ? -14.815 -15.170 -9.274 1.00 85.12 1219 VAL A O 1
ATOM 9701 N N . GLY A 1 1220 ? -15.461 -14.534 -7.220 1.00 79.12 1220 GLY A N 1
ATOM 9702 C CA . GLY A 1 1220 ? -16.368 -15.670 -7.024 1.00 79.12 1220 GLY A CA 1
ATOM 9703 C C . GLY A 1 1220 ? -15.577 -16.984 -6.965 1.00 79.12 1220 GLY A C 1
ATOM 9704 O O . GLY A 1 1220 ? -14.663 -17.104 -6.152 1.00 79.12 1220 GLY A O 1
ATOM 9705 N N . ASP A 1 1221 ? -15.897 -17.925 -7.858 1.00 78.19 1221 ASP A N 1
ATOM 9706 C CA . ASP A 1 1221 ? -15.175 -19.196 -8.050 1.00 78.19 1221 ASP A CA 1
ATOM 9707 C C . ASP A 1 1221 ? -14.292 -19.216 -9.325 1.00 78.19 1221 ASP A C 1
ATOM 9709 O O . ASP A 1 1221 ? -13.828 -20.277 -9.749 1.00 78.19 1221 ASP A O 1
ATOM 9713 N N . LYS A 1 1222 ? -14.070 -18.064 -9.979 1.00 83.12 1222 LYS A N 1
ATOM 9714 C CA . LYS A 1 1222 ? -13.290 -17.953 -11.227 1.00 83.12 1222 LYS A CA 1
ATOM 9715 C C . LYS A 1 1222 ? -11.917 -17.331 -11.006 1.00 83.12 1222 LYS A C 1
ATOM 9717 O O . LYS A 1 1222 ? -11.784 -16.395 -10.222 1.00 83.12 1222 LYS A O 1
ATOM 9722 N N . ALA A 1 1223 ? -10.935 -17.751 -11.802 1.00 87.06 1223 ALA A N 1
ATOM 9723 C CA . ALA A 1 1223 ? -9.705 -16.984 -11.980 1.00 87.06 1223 ALA A CA 1
ATOM 9724 C C . ALA A 1 1223 ? -9.974 -15.702 -12.799 1.00 87.06 1223 ALA A C 1
ATOM 9726 O O . ALA A 1 1223 ? -10.717 -15.728 -13.785 1.00 87.06 1223 ALA A O 1
ATOM 9727 N N . CYS A 1 1224 ? -9.361 -14.592 -12.397 1.00 88.12 1224 CYS A N 1
ATOM 9728 C CA . CYS A 1 1224 ? -9.485 -13.291 -13.045 1.00 88.12 1224 CYS A CA 1
ATOM 9729 C C . CYS A 1 1224 ? -8.129 -12.580 -13.078 1.00 88.12 1224 CYS A C 1
ATOM 9731 O O . CYS A 1 1224 ? -7.394 -12.582 -12.089 1.00 88.12 1224 CYS A O 1
ATOM 9733 N N . LEU A 1 1225 ? -7.816 -11.961 -14.212 1.00 89.06 1225 LEU A N 1
ATOM 9734 C CA . LEU A 1 1225 ? -6.660 -11.098 -14.395 1.00 89.06 1225 LEU A CA 1
ATOM 9735 C C . LEU A 1 1225 ? -7.082 -9.654 -14.093 1.00 89.06 1225 LEU A C 1
ATOM 9737 O O . LEU A 1 1225 ? -7.967 -9.120 -14.767 1.00 89.06 1225 LEU A O 1
ATOM 9741 N N . VAL A 1 1226 ? -6.482 -9.041 -13.072 1.00 89.94 1226 VAL A N 1
ATOM 9742 C CA . VAL A 1 1226 ? -6.819 -7.689 -12.605 1.00 89.94 1226 VAL A CA 1
ATOM 9743 C C . VAL A 1 1226 ? -5.632 -6.737 -12.705 1.00 89.94 1226 VAL A C 1
ATOM 9745 O O . VAL A 1 1226 ? -4.483 -7.125 -12.476 1.00 89.94 1226 VAL A O 1
ATOM 9748 N N . LEU A 1 1227 ? -5.940 -5.483 -13.026 1.00 89.69 1227 LEU A N 1
ATOM 9749 C CA . LEU A 1 1227 ? -5.015 -4.360 -12.997 1.00 89.69 1227 LEU A CA 1
ATOM 9750 C C . LEU A 1 1227 ? -5.200 -3.590 -11.681 1.00 89.69 1227 LEU A C 1
ATOM 9752 O O . LEU A 1 1227 ? -6.330 -3.320 -11.263 1.00 89.69 1227 LEU A O 1
ATOM 9756 N N . LEU A 1 1228 ? -4.091 -3.249 -11.032 1.00 90.88 1228 LEU A N 1
ATOM 9757 C CA . LEU A 1 1228 ? -4.020 -2.315 -9.913 1.00 90.88 1228 LEU A CA 1
ATOM 9758 C C . LEU A 1 1228 ? -3.570 -0.962 -10.475 1.00 90.88 1228 LEU A C 1
ATOM 9760 O O . LEU A 1 1228 ? -2.375 -0.669 -10.501 1.00 90.88 1228 LEU A O 1
ATOM 9764 N N . SER A 1 1229 ? -4.518 -0.170 -10.978 1.00 86.19 1229 SER A N 1
ATOM 9765 C CA . SER A 1 1229 ? -4.238 1.184 -11.469 1.00 86.19 1229 SER A CA 1
ATOM 9766 C C . SER A 1 1229 ? -3.921 2.085 -10.278 1.00 86.19 1229 SER A C 1
ATOM 9768 O O . SER A 1 1229 ? -4.729 2.152 -9.346 1.00 86.19 1229 SER A O 1
ATOM 9770 N N . ASP A 1 1230 ? -2.770 2.759 -10.288 1.00 85.00 1230 ASP A N 1
ATOM 9771 C CA . ASP A 1 1230 ? -2.472 3.809 -9.308 1.00 85.00 1230 ASP A CA 1
ATOM 9772 C C . ASP A 1 1230 ? -3.405 5.008 -9.548 1.00 85.00 1230 ASP A C 1
ATOM 9774 O O . ASP A 1 1230 ? -3.804 5.281 -10.679 1.00 85.00 1230 ASP A O 1
ATOM 9778 N N . ILE A 1 1231 ? -3.802 5.692 -8.479 1.00 81.75 1231 ILE A N 1
ATOM 9779 C CA . ILE A 1 1231 ? -4.686 6.865 -8.533 1.00 81.75 1231 ILE A CA 1
ATOM 9780 C C . ILE A 1 1231 ? -3.900 8.139 -8.879 1.00 81.75 1231 ILE A C 1
ATOM 9782 O O . ILE A 1 1231 ? -4.497 9.116 -9.323 1.00 81.75 1231 ILE A O 1
ATOM 9786 N N . LEU A 1 1232 ? -2.578 8.130 -8.680 1.00 77.06 1232 LEU A N 1
ATOM 9787 C CA . LEU A 1 1232 ? -1.681 9.265 -8.911 1.00 77.06 1232 LEU A CA 1
ATOM 9788 C C . LEU A 1 1232 ? -0.846 9.129 -10.199 1.00 77.06 1232 LEU A C 1
ATOM 9790 O O . LEU A 1 1232 ? 0.093 9.896 -10.391 1.00 77.06 1232 LEU A O 1
ATOM 9794 N N . ALA A 1 1233 ? -1.147 8.147 -11.054 1.00 73.25 1233 ALA A N 1
ATOM 9795 C CA . ALA A 1 1233 ? -0.491 7.972 -12.348 1.00 73.25 1233 ALA A CA 1
ATOM 9796 C C . ALA A 1 1233 ? -1.348 8.568 -13.475 1.00 73.25 1233 ALA A C 1
ATOM 9798 O O . ALA A 1 1233 ? -2.483 8.136 -13.680 1.00 73.25 1233 ALA A O 1
ATOM 9799 N N . ASP A 1 1234 ? -0.783 9.515 -14.227 1.00 55.19 1234 ASP A N 1
ATOM 9800 C CA . ASP A 1 1234 ? -1.474 10.192 -15.336 1.00 55.19 1234 ASP A CA 1
ATOM 9801 C C . ASP A 1 1234 ? -1.738 9.267 -16.544 1.00 55.19 1234 ASP A C 1
ATOM 9803 O O . ASP A 1 1234 ? -2.674 9.493 -17.310 1.00 55.19 1234 ASP A O 1
ATOM 9807 N N . GLU A 1 1235 ? -0.956 8.189 -16.696 1.00 62.69 1235 GLU A N 1
ATOM 9808 C CA . GLU A 1 1235 ? -1.166 7.144 -17.705 1.00 62.69 1235 GLU A CA 1
ATOM 9809 C C . GLU A 1 1235 ? -1.351 5.748 -17.088 1.00 62.69 1235 GLU A C 1
ATOM 9811 O O . GLU A 1 1235 ? -0.639 5.346 -16.164 1.00 62.69 1235 GLU A O 1
ATOM 9816 N N . GLU A 1 1236 ? -2.251 4.946 -17.669 1.00 68.19 1236 GLU A N 1
ATOM 9817 C CA . GLU A 1 1236 ? -2.374 3.524 -17.335 1.00 68.19 1236 GLU A CA 1
ATOM 9818 C C . GLU A 1 1236 ? -1.360 2.662 -18.109 1.00 68.19 1236 GLU A C 1
ATOM 9820 O O . GLU A 1 1236 ? -1.150 2.825 -19.311 1.00 68.19 1236 GLU A O 1
ATOM 9825 N N . VAL A 1 1237 ? -0.760 1.687 -17.414 1.00 71.94 1237 VAL A N 1
ATOM 9826 C CA . VAL A 1 1237 ? 0.301 0.801 -17.943 1.00 71.94 1237 VAL A CA 1
ATOM 9827 C C . VAL A 1 1237 ? -0.173 -0.088 -19.105 1.00 71.94 1237 VAL A C 1
ATOM 9829 O O . VAL A 1 1237 ? 0.636 -0.505 -19.930 1.00 71.94 1237 VAL A O 1
ATOM 9832 N N . MET A 1 1238 ? -1.472 -0.386 -19.178 1.00 70.81 1238 MET A N 1
ATOM 9833 C CA . MET A 1 1238 ? -2.118 -1.035 -20.324 1.00 70.81 1238 MET A CA 1
ATOM 9834 C C . MET A 1 1238 ? -3.520 -0.464 -20.528 1.00 70.81 1238 MET A C 1
ATOM 9836 O O . MET A 1 1238 ? -4.167 -0.039 -19.567 1.00 70.81 1238 MET A O 1
ATOM 9840 N N . ASN A 1 1239 ? -4.007 -0.518 -21.766 1.00 67.81 1239 ASN A N 1
ATOM 9841 C CA . ASN A 1 1239 ? -5.323 -0.023 -22.146 1.00 67.81 1239 ASN A CA 1
ATOM 9842 C C . ASN A 1 1239 ? -6.432 -0.886 -21.520 1.00 67.81 1239 ASN A C 1
ATOM 9844 O O . ASN A 1 1239 ? -6.750 -1.982 -21.989 1.00 67.81 1239 ASN A O 1
ATOM 9848 N N . VAL A 1 1240 ? -7.060 -0.388 -20.450 1.00 63.53 1240 VAL A N 1
ATOM 9849 C CA . VAL A 1 1240 ? -8.265 -1.016 -19.890 1.00 63.53 1240 VAL A CA 1
ATOM 9850 C C . VAL A 1 1240 ? -9.450 -0.701 -20.814 1.00 63.53 1240 VAL A C 1
ATOM 9852 O O . VAL A 1 1240 ? -9.762 0.475 -21.015 1.00 63.53 1240 VAL A O 1
ATOM 9855 N N . PRO A 1 1241 ? -10.146 -1.705 -21.383 1.00 56.00 1241 PRO A N 1
ATOM 9856 C CA . PRO A 1 1241 ? -11.164 -1.464 -22.404 1.00 56.00 1241 PRO A CA 1
ATOM 9857 C C . PRO A 1 1241 ? -12.349 -0.647 -21.861 1.00 56.00 1241 PRO A C 1
ATOM 9859 O O . PRO A 1 1241 ? -13.127 -1.118 -21.029 1.00 56.00 1241 PRO A O 1
ATOM 9862 N N . SER A 1 1242 ? -12.491 0.587 -22.358 1.00 41.16 1242 SER A N 1
ATOM 9863 C CA . SER A 1 1242 ? -13.453 1.575 -21.854 1.00 41.16 1242 SER A CA 1
ATOM 9864 C C . SER A 1 1242 ? -14.924 1.160 -22.012 1.00 41.16 1242 SER A C 1
ATOM 9866 O O . SER A 1 1242 ? -15.354 0.630 -23.040 1.00 41.16 1242 SER A O 1
ATOM 9868 N N . LEU A 1 1243 ? -15.728 1.493 -20.995 1.00 40.62 1243 LEU A N 1
ATOM 9869 C CA . LEU A 1 1243 ? -17.182 1.313 -20.992 1.00 40.62 1243 LEU A CA 1
ATOM 9870 C C . LEU A 1 1243 ? -17.913 2.289 -21.930 1.00 40.62 1243 LEU A C 1
ATOM 9872 O O . LEU A 1 1243 ? -19.030 1.993 -22.358 1.00 40.62 1243 LEU A O 1
ATOM 9876 N N . ASP A 1 1244 ? -17.328 3.435 -22.286 1.00 34.50 1244 ASP A N 1
ATOM 9877 C CA . ASP A 1 1244 ? -18.034 4.437 -23.099 1.00 34.50 1244 ASP A CA 1
ATOM 9878 C C . ASP A 1 1244 ? -18.133 4.035 -24.582 1.00 34.50 1244 ASP A C 1
ATOM 9880 O O . ASP A 1 1244 ? -19.131 4.346 -25.238 1.00 34.50 1244 ASP A O 1
ATOM 9884 N N . ALA A 1 1245 ? -17.223 3.177 -25.062 1.00 37.47 1245 ALA A N 1
ATOM 9885 C CA . ALA A 1 1245 ? -17.366 2.469 -26.339 1.00 37.47 1245 ALA A CA 1
ATOM 9886 C C . ALA A 1 1245 ? -18.611 1.547 -26.385 1.00 37.47 1245 ALA A C 1
ATOM 9888 O O . ALA A 1 1245 ? -19.098 1.213 -27.464 1.00 37.47 1245 ALA A O 1
ATOM 9889 N N . ILE A 1 1246 ? -19.157 1.158 -25.224 1.00 39.41 1246 ILE A N 1
ATOM 9890 C CA . ILE A 1 1246 ? -20.405 0.381 -25.098 1.00 39.41 1246 ILE A CA 1
ATOM 9891 C C . ILE A 1 1246 ? -21.631 1.312 -25.037 1.00 39.41 1246 ILE A C 1
ATOM 9893 O O . ILE A 1 1246 ? -22.717 0.953 -25.491 1.00 39.41 1246 ILE A O 1
ATOM 9897 N N . ARG A 1 1247 ? -21.478 2.536 -24.512 1.00 36.62 1247 ARG A N 1
ATOM 9898 C CA . ARG A 1 1247 ? -22.563 3.533 -24.426 1.00 36.62 1247 ARG A CA 1
ATOM 9899 C C . ARG A 1 1247 ? -22.900 4.184 -25.764 1.00 36.62 1247 ARG A C 1
ATOM 9901 O O . ARG A 1 1247 ? -24.062 4.525 -25.983 1.00 36.62 1247 ARG A O 1
ATOM 9908 N N . GLN A 1 1248 ? -21.921 4.340 -26.656 1.00 37.62 1248 GLN A N 1
ATOM 9909 C CA . GLN A 1 1248 ? -22.153 4.925 -27.981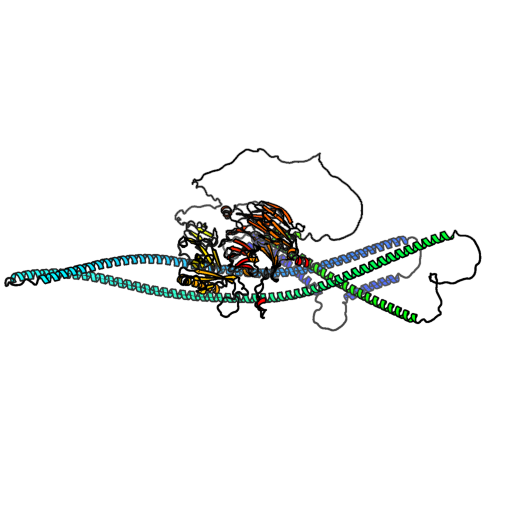 1.00 37.62 1248 GLN A CA 1
ATOM 9910 C C . GLN A 1 1248 ? -22.879 3.972 -28.949 1.00 37.62 1248 GLN A C 1
ATOM 9912 O O . GLN A 1 1248 ? -23.580 4.440 -29.845 1.00 37.62 1248 GLN A O 1
ATOM 9917 N N . SER A 1 1249 ? -22.818 2.647 -28.751 1.00 36.66 1249 SER A N 1
ATOM 9918 C CA . SER A 1 1249 ? -23.519 1.670 -29.602 1.00 36.66 1249 SER A CA 1
ATOM 9919 C C . SER A 1 1249 ? -25.026 1.569 -29.301 1.00 36.66 1249 SER A C 1
ATOM 9921 O O . SER A 1 1249 ? -25.536 0.505 -28.944 1.00 36.66 1249 SER A O 1
ATOM 9923 N N . LYS A 1 1250 ? -25.771 2.670 -29.476 1.00 38.25 1250 LYS A N 1
ATOM 9924 C CA . LYS A 1 1250 ? -27.244 2.729 -29.383 1.00 38.25 1250 LYS A CA 1
ATOM 9925 C C . LYS A 1 1250 ? -27.953 2.069 -30.584 1.00 38.25 1250 LYS A C 1
ATOM 9927 O O . LYS A 1 1250 ? -28.849 2.662 -31.175 1.00 38.25 1250 LYS A O 1
ATOM 9932 N N . GLN A 1 1251 ? -27.598 0.830 -30.933 1.00 35.78 1251 GLN A N 1
ATOM 9933 C CA . GLN A 1 1251 ? -28.364 0.019 -31.890 1.00 35.78 1251 GLN A CA 1
ATOM 9934 C C . GLN A 1 1251 ? -28.214 -1.497 -31.651 1.00 35.78 1251 GLN A C 1
ATOM 9936 O O . GLN A 1 1251 ? -27.214 -2.122 -31.988 1.00 35.78 1251 GLN A O 1
ATOM 9941 N N . GLY A 1 1252 ? -29.276 -2.103 -31.114 1.00 36.44 1252 GLY A N 1
ATOM 9942 C CA . GLY A 1 1252 ? -29.754 -3.427 -31.535 1.00 36.44 1252 GLY A CA 1
ATOM 9943 C C . GLY A 1 1252 ? -28.992 -4.705 -31.151 1.00 36.44 1252 GLY A C 1
ATOM 9944 O O . GLY A 1 1252 ? -29.577 -5.770 -31.324 1.00 36.44 1252 GLY A O 1
ATOM 9945 N N . GLN A 1 1253 ? -27.757 -4.673 -30.633 1.00 30.08 1253 GLN A N 1
ATOM 9946 C CA . GLN A 1 1253 ? -27.036 -5.910 -30.278 1.00 30.08 1253 GLN A CA 1
ATOM 9947 C C . GLN A 1 1253 ? -26.457 -5.932 -28.860 1.00 30.08 1253 GLN A C 1
ATOM 9949 O O . GLN A 1 1253 ? -25.548 -5.180 -28.514 1.00 30.08 1253 GLN A O 1
ATOM 9954 N N . ILE A 1 1254 ? -26.908 -6.916 -28.074 1.00 33.75 1254 ILE A N 1
ATOM 9955 C CA . ILE A 1 1254 ? -26.204 -7.387 -26.878 1.00 33.75 1254 ILE A CA 1
ATOM 9956 C C . ILE A 1 1254 ? -24.920 -8.076 -27.357 1.00 33.75 1254 ILE A C 1
ATOM 9958 O O . ILE A 1 1254 ? -24.952 -9.233 -27.788 1.00 33.75 1254 ILE A O 1
ATOM 9962 N N . ARG A 1 1255 ? -23.786 -7.366 -27.319 1.00 35.12 1255 ARG A N 1
ATOM 9963 C CA . ARG A 1 1255 ? -22.482 -7.965 -27.637 1.00 35.12 1255 ARG A CA 1
ATOM 9964 C C . ARG A 1 1255 ? -22.212 -9.129 -26.677 1.00 35.12 1255 ARG A C 1
ATOM 9966 O O . ARG A 1 1255 ? -22.344 -9.003 -25.461 1.00 35.12 1255 ARG A O 1
ATOM 9973 N N . LYS A 1 1256 ? -21.851 -10.281 -27.247 1.00 39.25 1256 LYS A N 1
ATOM 9974 C CA . LYS A 1 1256 ? -21.399 -11.463 -26.497 1.00 39.25 1256 LYS A CA 1
ATOM 9975 C C . LYS A 1 1256 ? -20.119 -11.091 -25.731 1.00 39.25 1256 LYS A C 1
ATOM 9977 O O . LYS A 1 1256 ? -19.398 -10.198 -26.170 1.00 39.25 1256 LYS A O 1
ATOM 9982 N N . ARG A 1 1257 ? -19.823 -11.770 -24.611 1.00 49.75 1257 ARG A N 1
ATOM 9983 C CA . ARG A 1 1257 ? -18.537 -11.584 -23.905 1.00 49.75 1257 ARG A CA 1
ATOM 9984 C C . ARG A 1 1257 ? -17.374 -11.720 -24.890 1.00 49.75 1257 ARG A C 1
ATOM 9986 O O . ARG A 1 1257 ? -17.430 -12.616 -25.739 1.00 49.75 1257 ARG A O 1
ATOM 9993 N N . ARG A 1 1258 ? -16.344 -10.882 -24.711 1.00 56.09 1258 ARG A N 1
ATOM 9994 C CA . ARG A 1 1258 ? -15.047 -11.015 -25.387 1.00 56.09 1258 ARG A CA 1
ATOM 9995 C C . ARG A 1 1258 ? -14.576 -12.468 -25.310 1.00 56.09 1258 ARG A C 1
ATOM 9997 O O . ARG A 1 1258 ? -14.732 -13.108 -24.265 1.00 56.09 1258 ARG A O 1
ATOM 10004 N N . LYS A 1 1259 ? -14.054 -13.003 -26.408 1.00 58.97 1259 LYS A N 1
ATOM 10005 C CA . LYS A 1 1259 ? -13.624 -14.405 -26.511 1.00 58.97 1259 LYS A CA 1
ATOM 10006 C C . LYS A 1 1259 ? -12.325 -14.462 -27.284 1.00 58.97 1259 LYS A C 1
ATOM 10008 O O . LYS A 1 1259 ? -12.327 -14.422 -28.512 1.00 58.97 1259 LYS A O 1
ATOM 10013 N N . TYR A 1 1260 ? -11.236 -14.611 -26.542 1.00 70.50 1260 TYR A N 1
ATOM 10014 C CA . TYR A 1 1260 ? -9.910 -14.620 -27.124 1.00 70.50 1260 TYR A CA 1
ATOM 10015 C C . TYR A 1 1260 ? -9.735 -15.834 -28.039 1.00 70.50 1260 TYR A C 1
ATOM 10017 O O . TYR A 1 1260 ? -9.862 -16.984 -27.608 1.00 70.50 1260 TYR A O 1
ATOM 10025 N N . THR A 1 1261 ? -9.463 -15.574 -29.315 1.00 67.69 1261 THR A N 1
ATOM 10026 C CA . THR A 1 1261 ? -9.269 -16.618 -30.321 1.00 67.69 1261 THR A CA 1
ATOM 10027 C C . THR A 1 1261 ? -7.818 -17.077 -30.283 1.00 67.69 1261 THR A C 1
ATOM 10029 O O . THR A 1 1261 ? -6.900 -16.305 -30.566 1.00 67.69 1261 THR A O 1
ATOM 10032 N N . LEU A 1 1262 ? -7.608 -18.345 -29.917 1.00 67.56 1262 LEU A N 1
ATOM 10033 C CA . LEU A 1 1262 ? -6.289 -18.969 -29.938 1.00 67.56 1262 LEU A CA 1
ATOM 10034 C C . LEU A 1 1262 ? -5.880 -19.246 -31.390 1.00 67.56 1262 LEU A C 1
ATOM 10036 O O . LEU A 1 1262 ? -6.353 -20.199 -32.008 1.00 67.56 1262 LEU A O 1
ATOM 10040 N N . LEU A 1 1263 ? -4.977 -18.422 -31.912 1.00 60.97 1263 LEU A N 1
ATOM 10041 C CA . LEU A 1 1263 ? -4.337 -18.623 -33.202 1.00 60.97 1263 LEU A CA 1
ATOM 10042 C C . LEU A 1 1263 ? -3.250 -19.692 -33.061 1.00 60.97 1263 LEU A C 1
ATOM 10044 O O . LEU A 1 1263 ? -2.108 -19.420 -32.680 1.00 60.97 1263 LEU A O 1
ATOM 10048 N N . VAL A 1 1264 ? -3.619 -20.931 -33.381 1.00 54.94 1264 VAL A N 1
ATOM 10049 C CA . VAL A 1 1264 ? -2.654 -21.985 -33.698 1.00 54.94 1264 VAL A CA 1
ATOM 10050 C C . VAL A 1 1264 ? -2.111 -21.678 -35.091 1.00 54.94 1264 VAL A C 1
ATOM 10052 O O . VAL A 1 1264 ? -2.766 -21.979 -36.083 1.00 54.94 1264 VAL A O 1
ATOM 10055 N N . LEU A 1 1265 ? -0.941 -21.035 -35.159 1.00 49.41 1265 LEU A N 1
ATOM 10056 C CA . LEU A 1 1265 ? -0.251 -20.775 -36.423 1.00 49.41 1265 LEU A CA 1
ATOM 10057 C C . LEU A 1 1265 ? 0.068 -22.109 -37.104 1.00 49.41 1265 LEU A C 1
ATOM 10059 O O . LEU A 1 1265 ? 0.932 -22.851 -36.633 1.00 49.41 1265 LEU A O 1
ATOM 10063 N N . THR A 1 1266 ? -0.634 -22.409 -38.196 1.00 41.03 1266 THR A N 1
ATOM 10064 C CA . THR A 1 1266 ? -0.308 -23.550 -39.054 1.00 41.03 1266 THR A CA 1
ATOM 10065 C C . THR A 1 1266 ? 0.928 -23.229 -39.896 1.00 41.03 1266 THR A C 1
ATOM 10067 O O . THR A 1 1266 ? 1.261 -22.059 -40.107 1.00 41.03 1266 THR A O 1
ATOM 10070 N N . ASP A 1 1267 ? 1.620 -24.246 -40.415 1.00 43.28 1267 ASP A N 1
ATOM 10071 C CA . ASP A 1 1267 ? 2.758 -24.006 -41.313 1.00 43.28 1267 ASP A CA 1
ATOM 10072 C C . ASP A 1 1267 ? 2.333 -23.376 -42.663 1.00 43.28 1267 ASP A C 1
ATOM 10074 O O . ASP A 1 1267 ? 3.149 -22.725 -43.315 1.00 43.28 1267 ASP A O 1
ATOM 10078 N N . GLU A 1 1268 ? 1.044 -23.442 -43.035 1.00 35.31 1268 GLU A N 1
ATOM 10079 C CA . GLU A 1 1268 ? 0.481 -22.672 -44.160 1.00 35.31 1268 GLU A CA 1
ATOM 10080 C C . GLU A 1 1268 ? 0.293 -21.178 -43.839 1.00 35.31 1268 GLU A C 1
ATOM 10082 O O . GLU A 1 1268 ? 0.504 -20.328 -44.702 1.00 35.31 1268 GLU A O 1
ATOM 10087 N N . ASP A 1 1269 ? -0.071 -20.819 -42.604 1.00 40.28 1269 ASP A N 1
ATOM 10088 C CA . ASP A 1 1269 ? -0.157 -19.408 -42.189 1.00 40.28 1269 ASP A CA 1
ATOM 10089 C C . ASP A 1 1269 ? 1.232 -18.771 -42.056 1.00 40.28 1269 ASP A C 1
ATOM 10091 O O . ASP A 1 1269 ? 1.409 -17.575 -42.300 1.00 40.28 1269 ASP A O 1
ATOM 10095 N N . ARG A 1 1270 ? 2.230 -19.582 -41.685 1.00 43.00 1270 ARG A N 1
ATOM 10096 C CA . ARG A 1 1270 ? 3.639 -19.181 -41.583 1.00 43.00 1270 ARG A CA 1
ATOM 10097 C C . ARG A 1 1270 ? 4.224 -18.819 -42.952 1.00 43.00 1270 ARG A C 1
ATOM 10099 O O . ARG A 1 1270 ? 4.889 -17.792 -43.055 1.00 43.00 1270 ARG A O 1
ATOM 10106 N N . SER A 1 1271 ? 3.919 -19.587 -44.001 1.00 38.12 1271 SER A N 1
ATOM 10107 C CA . SER A 1 1271 ? 4.396 -19.323 -45.373 1.00 38.12 1271 SER A CA 1
ATOM 10108 C C . SER A 1 1271 ? 3.672 -18.180 -46.100 1.00 38.12 1271 SER A C 1
ATOM 10110 O O . SER A 1 1271 ? 4.097 -17.775 -47.177 1.00 38.12 1271 SER A O 1
ATOM 10112 N N . ARG A 1 1272 ? 2.597 -17.624 -45.520 1.00 38.69 1272 ARG A N 1
ATOM 10113 C CA . ARG A 1 1272 ? 1.856 -16.462 -46.058 1.00 38.69 1272 ARG A CA 1
ATOM 10114 C C . ARG A 1 1272 ? 2.272 -15.113 -45.454 1.00 38.69 1272 ARG A C 1
ATOM 10116 O O . ARG A 1 1272 ? 1.673 -14.092 -45.788 1.00 38.69 1272 ARG A O 1
ATOM 10123 N N . LYS A 1 1273 ? 3.249 -15.104 -44.540 1.00 40.00 1273 LYS A N 1
ATOM 10124 C CA . LYS A 1 1273 ? 3.782 -13.898 -43.870 1.00 40.00 1273 LYS A CA 1
ATOM 10125 C C . LYS A 1 1273 ? 5.302 -13.724 -44.006 1.00 40.00 1273 LYS A C 1
ATOM 10127 O O . LYS A 1 1273 ? 5.844 -12.766 -43.455 1.00 40.00 1273 LYS A O 1
ATOM 10132 N N . SER A 1 1274 ? 5.959 -14.651 -44.700 1.00 32.34 1274 SER A N 1
ATOM 10133 C CA . SER A 1 1274 ? 7.341 -14.561 -45.187 1.00 32.34 1274 SER A CA 1
ATOM 10134 C C . SER A 1 1274 ? 7.372 -13.969 -46.589 1.00 32.34 1274 SER A C 1
ATOM 10136 O O . SER A 1 1274 ? 8.144 -13.012 -46.784 1.00 32.34 1274 SER A O 1
#